Protein 4KPP (pdb70)

B-factor: mean 35.99, std 13.43, range [9.54, 99.51]

Solvent-accessible surface area: 32651 Å² total; per-residue (Å²): 165,67,102,164,36,40,59,39,34,131,56,31,23,48,75,0,73,50,14,28,92,11,62,35,81,91,53,105,61,94,24,101,45,40,11,108,41,0,7,65,0,3,35,2,0,1,34,0,1,12,40,0,2,46,0,1,29,90,27,10,64,168,36,35,14,53,2,49,21,3,28,32,17,0,54,0,0,24,20,0,0,8,26,2,0,125,47,3,17,57,96,15,57,90,35,21,42,6,0,0,1,0,2,0,0,0,0,2,13,1,0,0,46,0,1,1,70,0,0,64,42,0,19,87,45,79,92,53,68,98,2,127,13,60,104,44,2,38,7,18,4,41,4,0,47,65,0,0,83,53,0,47,53,2,30,155,87,23,56,2,19,40,131,2,0,108,31,0,44,44,22,11,54,90,1,32,159,3,20,78,53,32,110,90,86,100,40,142,48,39,34,4,7,26,52,4,36,63,46,88,79,43,65,27,40,85,33,0,28,84,16,49,125,64,0,20,110,0,4,130,86,0,11,102,16,9,1,42,1,12,2,72,33,4,123,146,48,89,65,74,41,33,72,0,2,3,24,78,0,0,92,24,1,2,38,2,12,24,93,36,6,27,113,63,0,163,71,151,19,15,39,45,2,0,27,31,0,0,2,1,0,0,0,0,1,0,38,0,2,0,30,0,1,72,35,11,18,104,17,34,94,52,156,68,38,0,60,11,59,78,64,3,14,19,1,4,39,2,0,0,0,0,0,12,8,0,2,0,0,0,2,58,20,17,2,37,144,152,32,0,21,26,1,71,97,26,5,38,50,14,60,123,125,114,21,73,122,28,21,114,96,7,5,43,66,2,51,118,75,0,96,85,45,24,55,78,66,166,66,48,50,69,59,3,111,127,10,10,128,143,30,122,87,72,149,114,77,96,62,42,80,148,92,16,110,45,35,30,54,69,0,79,52,18,23,94,11,70,83,167,127,147,154,29,91,17,104,46,38,10,110,38,0,10,63,0,2,19,2,0,3,36,0,15,21,43,0,17,28,7,64,93,92,33,61,2,58,47,1,29,25,18,8,36,3,0,25,18,1,0,6,19,1,0,25,31,3,13,36,92,18,54,88,38,18,38,11,0,1,1,0,5,0,0,2,0,3,23,14,0,0,37,3,2,2,79,0,0,80,27,0,14,85,52,90,97,36,127,48,5,91,14,62,103,40,3,35,5,17,1,36,4,2,24,68,0,0,99,52,0,40,51,1,25,142,88,27,59,3,17,45,128,0,0,108,32,0,41,44,22,11,57,85,1,38,124,2,22,89,74,37,103,102,150,135,84,51,25,1,1,28,33,3,66,66,48,78,90,117,61,73,12,82,23,14,42,75,19,77,121,59,0,26,111,0,11,114,82,0,14,99,12,11,2,42,3,14,3,67,28,3,114,124,68,69,69,75,47,28,88,0,0,8,30,55,2,2,91,48,6,27,31,40,38,33,112,71,16,34,168,32,0,165,71,76,39,26,38,50,8,1,23,24,15,0,0,5,2,0,0,0,1,0,37,0,3,0,29,0,1,70,36,22,7,64,1,17,17,119,144,45,39,0,60,11,59,76,81,3,14,20,2,5,39,1,0,0,0,0,0,14,8,1,1,2,0,0,0,61,18,85,1,31,108,128,37,0,26,28,1,78,97,25,3,39,53,15,55,120,116,114,26,70,118,26,19,115,102,9,4,44,64,3,52,113,73,0,101,82,48,24,145,71,37,127,157,49,48,69,49,1,114,125,16,10,42,143,26,107,96,103

Radius of gyration: 29.3 Å; Cα contacts (8 Å, |Δi|>4): 1146; chains: 2; bounding box: 75×51×76 Å

Organism: Archaeoglobus fulgidus (strain ATCC 49558 / DSM 4304 / JCM 9628 / NBRC 100126 / VC-16) (NCBI:txid224325)

InterPro domains:
  IPR004837 Sodium/calcium exchanger membrane region [PF01699] (41-181)
  IPR004837 Sodium/calcium exchanger membrane region [PF01699] (209-354)
  IPR044880 NCX, central ion-binding domain superfamily [G3DSA:1.20.1420.30] (62-354)

Foldseek 3Di:
DLPVLVVVLVVLCCLLVVQVVCVVVVPDDALQVLQVSLLSLLLSLLLLQLLLLLLVCLVPVLVRFLLNSLQSNQVLLLLLLLVLLLCCQQPNDPSLLLSLLLLLLLLLCLQQPQVLVLQVLLCVLVVHFKDFADPLVLLLLLLLVVLLVLLLVCLVVQWQFLVNLVVLVVSVVLSVVLSSLDDDDNRDDDRSSVVLNVDDDVSSNVVSVCSNVSSVVSSNVRSVSNLVSQQNVCVVPVHDSSCCSRHVSSCSSCVSLSVVLNVCSNVVNNHSSVVSSSSSSSCSSGNSSSSSQVSSCVSNVHRDISGHDPVSSLSSLLSSLLSLLVSLCCLVSMHGNVSSVCSNCLSVVCVVDDDPVSSVVSSVVSNVVNVVSCVVSVVSNVVSVVSSVCSVVVD/DCPVLVCLLVVLVCLLVVQVVCLVVVPDDALVVLQVSLLSLLQSLLVLLLLLAQLVPAFLLRVLVSLQVLLLLQLLVLLLVCLAPNDCSLVLNLLLLLLLLLCLQQPLVLVLQVLLCVLVVHQKDFEDPLVLLLLLLLVVLLVLLLVDLVVQWQFLVNLVVLVVSVVLSVVLSVLDDDDDDDDNSVVLNPDDPVSSVVSSVCSNVVSVVSNNSRNVSNNVSQQVVCVVVVHDSSCSSSHVSSCSNNVVSSVVLSVCSSVVNSNSSNSSSSSSSSCSSRVSSSSSQVSSCVSNVHRDISGHPNVSSLSSLLSSLLSLLVSLCCLVRMHGSVSSVCSNVLSVCPVPDDDSVSSVVSSVVSNVNNVVSCVVSVVSNVVSVVSSVVSVVD

Secondary structure (DSSP, 8-state):
--HHHHHHHHHHHGGGHHHHHHHHTTPPPPHHHHHHHHHHHHHHHHHHHHHHHHHHHHH-TTTS-HHHHHHHTTHHHHHHHHHHHHHHHHT-TTHHHHHHHHHHHHHHHIIIIIIHHHHHHHHHHHTSSEEE--TTHHHHHHHHHHHHHHHTTHHHHTEE-HHHHHHHHHHHHHHHHHHHHS-PPPPP--SHHHHHHHS-HHHHHHHHHHHHHHHHHHHHTTHHHHHHHHHHHHHHSS--HHHIIIIIHHHHHHHHHHHHHHHHHHTT-HHHHHHHHHHHHHHHTTHHHHHHHHHHHHTTTS---EE--HHHHHHHHHHHHHHHHHHHHHTTTEEEHHHHHHHHHHHHHHHHS-SHHHHHHHHHHHHHHHHHHHHHTHHHHHHHHHHHHHHHT--/--HHHHHHHHHHHHTTHHHHHHHHTT----HHHHHHHHHHHHHHHHHHHHHHHHH----HHHHHHHTTHHHHHHHHHHHHHHHHH-TTHHHHHHHHHHHHHHHIIIIIIHHHHHHHHHHHTSSEEE--TTHHHHHHHHHHHHHHHTTHHHHTEE-HHHHHHHHHHHHHHHHHHHHSPP----SHHHHHHHS-HHHHHHHHHHHHHHHHHHHHHHHHHHHHHHHHHHHHHT--HHHIIIIIHHHHHHHHHHHHHHHHHHTT-HHHHHHHHHHHHHHHTTHHHHHHHHHHHHTTTS---EE--HHHHHHHHHHHHHHHHHHHHHTTSEEEHHHHHHHHHHHHHHHHS-SHHHHHHHHHHHHHHHHHHHHHTHHHHHHHHHHHHHHHT-

Structure (mmCIF, N/CA/C/O backbone):
data_4KPP
#
_entry.id   4KPP
#
_cell.length_a   63.954
_cell.length_b   97.386
_cell.length_c   71.233
_cell.angle_alpha   90.000
_cell.angle_beta   99.370
_cell.angle_gamma   90.000
#
_symmetry.space_group_name_H-M   'P 1 21 1'
#
loop_
_entity.id
_entity.type
_entity.pdbx_description
1 polymer 'Putative uncharacterized protein'
2 branched alpha-D-glucopyranose-(1-4)-alpha-D-glucopyranose
3 non-polymer 'CALCIUM ION'
4 non-polymer '(2S)-2,3-dihydroxypropyl (9Z)-octadec-9-enoate'
5 non-polymer 'OLEIC ACID'
6 water water
#
loop_
_atom_site.group_PDB
_atom_site.id
_atom_site.type_symbol
_atom_site.label_atom_id
_atom_site.label_alt_id
_atom_site.label_comp_id
_atom_site.label_asym_id
_atom_site.label_entity_id
_atom_site.label_seq_id
_atom_site.pdbx_PDB_ins_code
_atom_site.Cartn_x
_atom_site.Cartn_y
_atom_site.Cartn_z
_atom_site.occupancy
_atom_site.B_iso_or_equiv
_atom_site.auth_seq_id
_atom_site.auth_comp_id
_atom_site.auth_asym_id
_atom_site.auth_atom_id
_atom_site.pdbx_PDB_model_num
ATOM 1 N N . ASP A 1 2 ? 28.525 -6.117 176.176 1.00 68.57 2 ASP A N 1
ATOM 2 C CA . ASP A 1 2 ? 27.863 -5.126 177.019 1.00 69.92 2 ASP A CA 1
ATOM 3 C C . ASP A 1 2 ? 28.545 -3.760 176.949 1.00 65.52 2 ASP A C 1
ATOM 4 O O . ASP A 1 2 ? 28.065 -2.850 176.270 1.00 60.29 2 ASP A O 1
ATOM 9 N N . PHE A 1 3 ? 29.660 -3.630 177.664 1.00 66.16 3 PHE A N 1
ATOM 10 C CA . PHE A 1 3 ? 30.450 -2.399 177.697 1.00 63.88 3 PHE A CA 1
ATOM 11 C C . PHE A 1 3 ? 29.654 -1.169 178.131 1.00 64.00 3 PHE A C 1
ATOM 12 O O . PHE A 1 3 ? 29.885 -0.072 177.628 1.00 65.04 3 PHE A O 1
ATOM 20 N N . THR A 1 4 ? 28.729 -1.345 179.069 1.00 63.43 4 THR A N 1
ATOM 21 C CA . THR A 1 4 ? 27.902 -0.226 179.520 1.00 62.27 4 THR A CA 1
ATOM 22 C C . THR A 1 4 ? 28.684 0.697 180.456 1.00 57.59 4 THR A C 1
ATOM 23 O O . THR A 1 4 ? 28.496 1.918 180.451 1.00 56.63 4 THR A O 1
ATOM 27 N N . LYS A 1 5 ? 29.563 0.093 181.252 1.00 56.46 5 LYS A N 1
ATOM 28 C CA . LYS A 1 5 ? 30.373 0.805 182.239 1.00 58.31 5 LYS A CA 1
ATOM 29 C C . LYS A 1 5 ? 31.383 1.725 181.557 1.00 58.07 5 LYS A C 1
ATOM 30 O O . LYS A 1 5 ? 31.547 2.886 181.938 1.00 56.32 5 LYS A O 1
ATOM 36 N N . GLU A 1 6 ? 32.062 1.190 180.549 1.00 54.52 6 GLU A N 1
ATOM 37 C CA . GLU A 1 6 ? 33.055 1.947 179.796 1.00 48.02 6 GLU A CA 1
ATOM 38 C C . GLU A 1 6 ? 32.407 2.933 178.819 1.00 42.06 6 GLU A C 1
ATOM 39 O O . GLU A 1 6 ? 33.019 3.931 178.434 1.00 37.01 6 GLU A O 1
ATOM 45 N N . LYS A 1 7 ? 31.163 2.663 178.434 1.00 40.20 7 LYS A N 1
ATOM 46 C CA . LYS A 1 7 ? 30.407 3.598 177.605 1.00 38.76 7 LYS A CA 1
ATOM 47 C C . LYS A 1 7 ? 29.993 4.802 178.439 1.00 43.37 7 LYS A C 1
ATOM 48 O O . LYS A 1 7 ? 29.871 5.916 177.924 1.00 45.02 7 LYS A O 1
ATOM 50 N N . PHE A 1 8 ? 29.778 4.570 179.731 1.00 45.81 8 PHE A N 1
ATOM 51 C CA . PHE A 1 8 ? 29.449 5.649 180.657 1.00 46.89 8 PHE A CA 1
ATOM 52 C C . PHE A 1 8 ? 30.705 6.430 181.033 1.00 43.10 8 PHE A C 1
ATOM 53 O O . PHE A 1 8 ? 30.646 7.629 181.308 1.00 42.42 8 PHE A O 1
ATOM 55 N N . GLN A 1 9 ? 31.842 5.742 181.038 1.00 39.05 9 GLN A N 1
ATOM 56 C CA . GLN A 1 9 ? 33.118 6.391 181.303 1.00 39.64 9 GLN A CA 1
ATOM 57 C C . GLN A 1 9 ? 33.497 7.319 180.151 1.00 36.88 9 GLN A C 1
ATOM 58 O O . GLN A 1 9 ? 34.156 8.337 180.356 1.00 35.61 9 GLN A O 1
ATOM 60 N N . LEU A 1 10 ? 33.072 6.964 178.942 1.00 34.12 10 LEU A N 1
ATOM 61 C CA . LEU A 1 10 ? 33.325 7.784 177.765 1.00 34.08 10 LEU A CA 1
ATOM 62 C C . LEU A 1 10 ? 32.482 9.052 177.837 1.00 35.22 10 LEU A C 1
ATOM 63 O O . LEU A 1 10 ? 32.993 10.159 177.671 1.00 33.68 10 LEU A O 1
ATOM 68 N N . LEU A 1 11 ? 31.187 8.879 178.086 1.00 39.33 11 LEU A N 1
ATOM 69 C CA . LEU A 1 11 ? 30.258 10.003 178.155 1.00 42.55 11 LEU A CA 1
ATOM 70 C C . LEU A 1 11 ? 30.582 10.963 179.297 1.00 43.34 11 LEU A C 1
ATOM 71 O O . LEU A 1 11 ? 30.487 12.181 179.139 1.00 46.24 11 LEU A O 1
ATOM 76 N N . ALA A 1 12 ? 30.961 10.408 180.445 1.00 40.45 12 ALA A N 1
ATOM 77 C CA . ALA A 1 12 ? 31.207 11.207 181.642 1.00 40.07 12 ALA A CA 1
ATOM 78 C C . ALA A 1 12 ? 32.336 12.212 181.445 1.00 39.99 12 ALA A C 1
ATOM 79 O O . ALA A 1 12 ? 32.163 13.404 181.690 1.00 40.87 12 ALA A O 1
ATOM 81 N N . ILE A 1 13 ? 33.488 11.733 180.990 1.00 38.80 13 ILE A N 1
ATOM 82 C CA . ILE A 1 13 ? 34.637 12.614 180.832 1.00 40.81 13 ILE A CA 1
ATOM 83 C C . ILE A 1 13 ? 34.529 13.499 179.590 1.00 37.08 13 ILE A C 1
ATOM 84 O O . ILE A 1 13 ? 35.125 14.575 179.541 1.00 37.97 13 ILE A O 1
ATOM 89 N N . SER A 1 14 ? 33.766 13.052 178.597 1.00 34.74 14 SER A N 1
ATOM 90 C CA . SER A 1 14 ? 33.490 13.877 177.427 1.00 32.13 14 SER A CA 1
ATOM 91 C C . SER A 1 14 ? 32.648 15.066 177.868 1.00 31.97 14 SER A C 1
ATOM 92 O O . SER A 1 14 ? 32.827 16.187 177.388 1.00 28.58 14 SER A O 1
ATOM 95 N N . SER A 1 15 ? 31.741 14.811 178.807 1.00 33.12 15 SER A N 1
ATOM 96 C CA . SER A 1 15 ? 30.842 15.840 179.315 1.00 35.53 15 SER A CA 1
ATOM 97 C C . SER A 1 15 ? 31.594 16.908 180.110 1.00 28.96 15 SER A C 1
ATOM 98 O O . SER A 1 15 ? 31.090 18.009 180.307 1.00 29.17 15 SER A O 1
ATOM 101 N N . LEU A 1 16 ? 32.803 16.579 180.555 1.00 28.74 16 LEU A N 1
ATOM 102 C CA . LEU A 1 16 ? 33.627 17.516 181.315 1.00 29.97 16 LEU A CA 1
ATOM 103 C C . LEU A 1 16 ? 34.149 18.681 180.465 1.00 27.44 16 LEU A C 1
ATOM 104 O O . LEU A 1 16 ? 34.581 19.702 181.003 1.00 23.83 16 LEU A O 1
ATOM 109 N N . THR A 1 17 ? 34.113 18.523 179.144 1.00 25.56 17 THR A N 1
ATOM 110 C CA . THR A 1 17 ? 34.502 19.598 178.232 1.00 26.96 17 THR A CA 1
ATOM 111 C C . THR A 1 17 ? 33.369 20.601 178.086 1.00 29.62 17 THR A C 1
ATOM 112 O O . THR A 1 17 ? 33.593 21.759 177.739 1.00 32.03 17 THR A O 1
ATOM 116 N N . LEU A 1 18 ? 32.149 20.139 178.345 1.00 32.80 18 LEU A N 1
ATOM 117 C CA . LEU A 1 18 ? 30.942 20.943 178.151 1.00 32.35 18 LEU A CA 1
ATOM 118 C C . LEU A 1 18 ? 30.880 22.283 178.906 1.00 31.02 18 LEU A C 1
ATOM 119 O O . LEU A 1 18 ? 30.467 23.283 178.321 1.00 29.94 18 LEU A O 1
ATOM 124 N N . PRO A 1 19 ? 31.273 22.312 180.197 1.00 26.90 19 PRO A N 1
ATOM 125 C CA . PRO A 1 19 ? 31.180 23.603 180.893 1.00 31.35 19 PRO A CA 1
ATOM 126 C C . PRO A 1 19 ? 31.945 24.714 180.178 1.00 31.92 19 PRO A C 1
ATOM 127 O O . PRO A 1 19 ? 31.454 25.842 180.096 1.00 25.86 19 PRO A O 1
ATOM 131 N N . TRP A 1 20 ? 33.115 24.388 179.637 1.00 31.67 20 TRP A N 1
ATOM 132 C CA . TRP A 1 20 ? 33.871 25.364 178.866 1.00 29.21 20 TRP A CA 1
ATOM 133 C C . TRP A 1 20 ? 33.325 25.556 177.450 1.00 30.19 20 TRP A C 1
ATOM 134 O O . TRP A 1 20 ? 33.221 26.685 176.973 1.00 31.07 20 TRP A O 1
ATOM 145 N N . LEU A 1 21 ? 32.979 24.458 176.782 1.00 31.96 21 LEU A N 1
ATOM 146 C CA . LEU A 1 21 ? 32.469 24.529 175.412 1.00 31.04 21 LEU A CA 1
ATOM 147 C C . LEU A 1 21 ? 31.142 25.281 175.322 1.00 33.06 21 LEU A C 1
ATOM 148 O O . LEU A 1 21 ? 30.925 26.067 174.398 1.00 36.24 21 LEU A O 1
ATOM 153 N N . ILE A 1 22 ? 30.257 25.033 176.282 1.00 29.81 22 ILE A N 1
ATOM 154 C CA . ILE A 1 22 ? 28.991 25.749 176.357 1.00 32.93 22 ILE A CA 1
ATOM 155 C C . ILE A 1 22 ? 29.241 27.236 176.595 1.00 37.46 22 ILE A C 1
ATOM 156 O O . ILE A 1 22 ? 28.595 28.090 175.985 1.00 42.12 22 ILE A O 1
ATOM 161 N N . SER A 1 23 ? 30.199 27.535 177.470 1.00 34.68 23 SER A N 1
ATOM 162 C CA . SER A 1 23 ? 30.576 28.914 177.764 1.00 34.69 23 SER A CA 1
ATOM 163 C C . SER A 1 23 ? 31.106 29.622 176.520 1.00 37.91 23 SER A C 1
ATOM 164 O O . SER A 1 23 ? 30.846 30.807 176.316 1.00 37.39 23 SER A O 1
ATOM 167 N N . LEU A 1 24 ? 31.851 28.893 175.695 1.00 38.86 24 LEU A N 1
ATOM 168 C CA . LEU A 1 24 ? 32.340 29.437 174.433 1.00 39.44 24 LEU A CA 1
ATOM 169 C C . LEU A 1 24 ? 31.186 29.683 173.467 1.00 40.80 24 LEU A C 1
ATOM 170 O O . LEU A 1 24 ? 31.129 30.720 172.804 1.00 43.71 24 LEU A O 1
ATOM 175 N N . ALA A 1 25 ? 30.272 28.720 173.390 1.00 39.30 25 ALA A N 1
ATOM 176 C CA . ALA A 1 25 ? 29.146 28.799 172.465 1.00 43.22 25 ALA A CA 1
ATOM 177 C C . ALA A 1 25 ? 28.290 30.036 172.717 1.00 46.89 25 ALA A C 1
ATOM 178 O O . ALA A 1 25 ? 27.844 30.695 171.777 1.00 49.68 25 ALA A O 1
ATOM 180 N N . PHE A 1 26 ? 28.076 30.352 173.990 1.00 44.27 26 PHE A N 1
ATOM 181 C CA . PHE A 1 26 ? 27.238 31.486 174.362 1.00 48.09 26 PHE A CA 1
ATOM 182 C C . PHE A 1 26 ? 28.037 32.756 174.617 1.00 48.21 26 PHE A C 1
ATOM 183 O O . PHE A 1 26 ? 27.482 33.765 175.053 1.00 49.70 26 PHE A O 1
ATOM 191 N N . ASN A 1 27 ? 29.336 32.698 174.337 1.00 48.48 27 ASN A N 1
ATOM 192 C CA . ASN A 1 27 ? 30.228 33.837 174.529 1.00 51.43 27 ASN A CA 1
ATOM 193 C C . ASN A 1 27 ? 30.131 34.435 175.932 1.00 52.41 27 ASN A C 1
ATOM 194 O O . ASN A 1 27 ? 30.177 35.655 176.100 1.00 48.66 27 ASN A O 1
ATOM 196 N N . TYR A 1 28 ? 29.986 33.566 176.930 1.00 53.68 28 TYR A N 1
ATOM 197 C CA . TYR A 1 28 ? 29.909 33.994 178.321 1.00 53.25 28 TYR A CA 1
ATOM 198 C C . TYR A 1 28 ? 31.303 34.232 178.886 1.00 51.36 28 TYR A C 1
ATOM 199 O O . TYR A 1 28 ? 32.191 33.392 178.746 1.00 51.60 28 TYR A O 1
ATOM 201 N N . HIS A 1 29 ? 31.489 35.380 179.527 1.00 49.62 29 HIS A N 1
ATOM 202 C CA . HIS A 1 29 ? 32.782 35.736 180.098 1.00 47.80 29 HIS A CA 1
ATOM 203 C C . HIS A 1 29 ? 32.849 35.415 181.587 1.00 44.25 29 HIS A C 1
ATOM 204 O O . HIS A 1 29 ? 32.076 35.951 182.381 1.00 47.14 29 HIS A O 1
ATOM 206 N N . HIS A 1 30 ? 33.778 34.540 181.958 1.00 36.54 30 HIS A N 1
ATOM 207 C CA . HIS A 1 30 ? 33.993 34.188 183.358 1.00 37.93 30 HIS A CA 1
ATOM 208 C C . HIS A 1 30 ? 35.166 34.981 183.945 1.00 39.26 30 HIS A C 1
ATOM 209 O O . HIS A 1 30 ? 36.031 35.449 183.209 1.00 37.34 30 HIS A O 1
ATOM 216 N N . PRO A 1 31 ? 35.199 35.134 18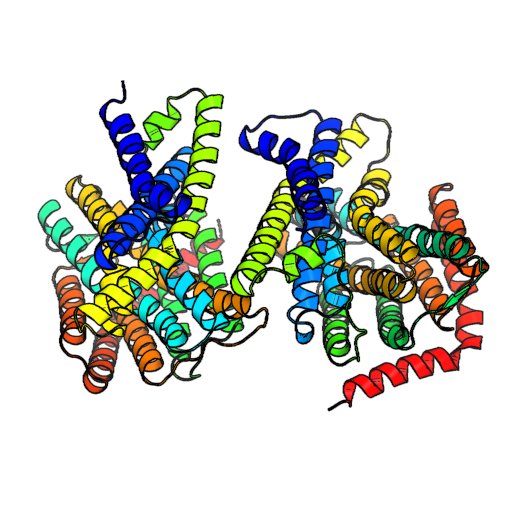5.280 1.00 38.81 31 PRO A N 1
ATOM 217 C CA . PRO A 1 31 ? 36.371 35.728 185.936 1.00 34.47 31 PRO A CA 1
ATOM 218 C C . PRO A 1 31 ? 37.617 34.862 185.741 1.00 33.71 31 PRO A C 1
ATOM 219 O O . PRO A 1 31 ? 37.502 33.717 185.301 1.00 34.41 31 PRO A O 1
ATOM 223 N N . ALA A 1 32 ? 38.782 35.400 186.087 1.00 31.49 32 ALA A N 1
ATOM 224 C CA . ALA A 1 32 ? 40.066 34.745 185.825 1.00 28.75 32 ALA A CA 1
ATOM 225 C C . ALA A 1 32 ? 40.175 33.296 186.314 1.00 29.58 32 ALA A C 1
ATOM 226 O O . ALA A 1 32 ? 40.450 32.392 185.525 1.00 30.69 32 ALA A O 1
ATOM 228 N N . LEU A 1 33 ? 39.963 33.080 187.609 1.00 26.56 33 LEU A N 1
ATOM 229 C CA . LEU A 1 33 ? 40.123 31.752 188.191 1.00 24.99 33 LEU A CA 1
ATOM 230 C C . LEU A 1 33 ? 39.160 30.726 187.594 1.00 29.09 33 LEU A C 1
ATOM 231 O O . LEU A 1 33 ? 39.565 29.620 187.236 1.00 30.61 33 LEU A O 1
ATOM 236 N N . THR A 1 34 ? 37.888 31.091 187.486 1.00 30.44 34 THR A N 1
ATOM 237 C CA . THR A 1 34 ? 36.890 30.159 186.971 1.00 30.44 34 THR A CA 1
ATOM 238 C C . THR A 1 34 ? 37.108 29.848 185.487 1.00 27.45 34 THR A C 1
ATOM 239 O O . THR A 1 34 ? 36.864 28.725 185.042 1.00 26.25 34 THR A O 1
ATOM 243 N N . GLN A 1 35 ? 37.591 30.832 184.733 1.00 25.65 35 GLN A N 1
ATOM 244 C CA . GLN A 1 35 ? 37.977 30.594 183.345 1.00 22.82 35 GLN A CA 1
ATOM 245 C C . GLN A 1 35 ? 39.086 29.550 183.271 1.00 21.08 35 GLN A C 1
ATOM 246 O O . GLN A 1 35 ? 39.079 28.690 182.394 1.00 23.71 35 GLN A O 1
ATOM 252 N N . THR A 1 36 ? 40.028 29.631 184.205 1.00 21.00 36 THR A N 1
ATOM 253 C CA . THR A 1 36 ? 41.151 28.701 184.265 1.00 25.17 36 THR A CA 1
ATOM 254 C C . THR A 1 36 ? 40.680 27.290 184.590 1.00 27.66 36 THR A C 1
ATOM 255 O O . THR A 1 36 ? 41.092 26.323 183.949 1.00 27.14 36 THR A O 1
ATOM 259 N N . LEU A 1 37 ? 39.818 27.185 185.596 1.00 27.44 37 LEU A N 1
ATOM 260 C CA . LEU A 1 37 ? 39.282 25.899 186.023 1.00 29.38 37 LEU A CA 1
ATOM 261 C C . LEU A 1 37 ? 38.503 25.200 184.907 1.00 26.09 37 LEU A C 1
ATOM 262 O O . LEU A 1 37 ? 38.745 24.031 184.614 1.00 27.49 37 LEU A O 1
ATOM 267 N N . LEU A 1 38 ? 37.577 25.924 184.286 1.00 24.15 38 LEU A N 1
ATOM 268 C CA . LEU A 1 38 ? 36.730 25.355 183.242 1.00 26.41 38 LEU A CA 1
ATOM 269 C C . LEU A 1 38 ? 37.507 24.983 181.979 1.00 26.59 38 LEU A C 1
ATOM 270 O O . LEU A 1 38 ? 37.353 23.880 181.453 1.00 29.80 38 LEU A O 1
ATOM 275 N N . SER A 1 39 ? 38.342 25.898 181.499 1.00 25.43 39 SER A N 1
ATOM 276 C CA . SER A 1 39 ? 39.144 25.644 180.306 1.00 26.84 39 SER A CA 1
ATOM 277 C C . SER A 1 39 ? 40.178 24.564 180.589 1.00 22.54 39 SER A C 1
ATOM 278 O O . SER A 1 39 ? 40.481 23.739 179.722 1.00 18.30 39 SER A O 1
ATOM 281 N N . GLY A 1 40 ? 40.708 24.575 181.809 1.00 22.59 40 GLY A N 1
ATOM 282 C CA . GLY A 1 40 ? 41.623 23.545 182.265 1.00 23.53 40 GLY A CA 1
ATOM 283 C C . GLY A 1 40 ? 40.937 22.197 182.405 1.00 27.13 40 GLY A C 1
ATOM 284 O O . GLY A 1 40 ? 41.530 21.156 182.111 1.00 32.23 40 GLY A O 1
ATOM 285 N N . LEU A 1 41 ? 39.688 22.211 182.859 1.00 22.32 41 LEU A N 1
ATOM 286 C CA . LEU A 1 41 ? 38.911 20.982 182.955 1.00 25.14 41 LEU A CA 1
ATOM 287 C C . LEU A 1 41 ? 38.728 20.369 181.567 1.00 21.44 41 LEU A C 1
ATOM 288 O O . LEU A 1 41 ? 38.870 19.159 181.389 1.00 20.41 41 LEU A O 1
ATOM 293 N N . ALA A 1 42 ? 38.433 21.217 180.586 1.00 22.71 42 ALA A N 1
ATOM 294 C CA . ALA A 1 42 ? 38.271 20.771 179.205 1.00 23.78 42 ALA A CA 1
ATOM 295 C C . ALA A 1 42 ? 39.563 20.204 178.613 1.00 21.94 42 ALA A C 1
ATOM 296 O O . ALA A 1 42 ? 39.529 19.202 177.900 1.00 20.53 42 ALA A O 1
ATOM 298 N N . VAL A 1 43 ? 40.697 20.839 178.906 1.00 23.69 43 VAL A N 1
ATOM 299 C CA . VAL A 1 43 ? 41.980 20.381 178.368 1.00 25.87 43 VAL A CA 1
ATOM 300 C C . VAL A 1 43 ? 42.335 18.995 178.889 1.00 21.31 43 VAL A C 1
ATOM 301 O O . VAL A 1 43 ? 42.641 18.088 178.115 1.00 22.58 43 VAL A O 1
ATOM 305 N N . VAL A 1 44 ? 42.291 18.843 180.206 1.00 20.77 44 VAL A N 1
ATOM 306 C CA . VAL A 1 44 ? 42.585 17.569 180.850 1.00 23.96 44 VAL A CA 1
ATOM 307 C C . VAL A 1 44 ? 41.659 16.461 180.337 1.00 26.06 44 VAL A C 1
ATOM 308 O O . VAL A 1 44 ? 42.107 15.353 180.045 1.00 26.07 44 VAL A O 1
ATOM 312 N N . SER A 1 45 ? 40.373 16.779 180.215 1.00 29.78 45 SER A N 1
ATOM 313 C CA . SER A 1 45 ? 39.376 15.826 179.727 1.00 29.81 45 SER A CA 1
ATOM 314 C C . SER A 1 45 ? 39.677 15.376 178.302 1.00 27.91 45 SER A C 1
ATOM 315 O O . SER A 1 45 ? 39.704 14.179 178.009 1.00 27.20 45 SER A O 1
ATOM 318 N N . ALA A 1 46 ? 39.909 16.345 177.424 1.00 24.78 46 ALA 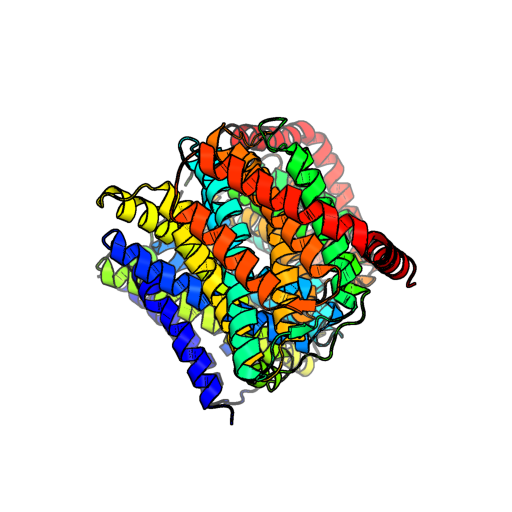A N 1
ATOM 319 C CA . ALA A 1 46 ? 40.237 16.058 176.034 1.00 26.71 46 ALA A CA 1
ATOM 320 C C . ALA A 1 46 ? 41.511 15.222 175.923 1.00 28.02 46 ALA A C 1
ATOM 321 O O . ALA A 1 46 ? 41.687 14.473 174.965 1.00 30.09 46 ALA A O 1
ATOM 323 N N . SER A 1 47 ? 42.391 15.349 176.912 1.00 27.20 47 SER A N 1
ATOM 324 C CA . SER A 1 47 ? 43.637 14.591 176.925 1.00 29.01 47 SER A CA 1
ATOM 325 C C . SER A 1 47 ? 43.413 13.090 177.120 1.00 28.07 47 SER A C 1
ATOM 326 O O . SER A 1 47 ? 44.084 12.275 176.486 1.00 26.00 47 SER A O 1
ATOM 329 N N . PHE A 1 48 ? 42.481 12.725 177.999 1.00 26.95 48 PHE A N 1
ATOM 330 C CA . PHE A 1 48 ? 42.150 11.316 178.205 1.00 26.59 48 PHE A CA 1
ATOM 331 C C . PHE A 1 48 ? 41.486 10.739 176.959 1.00 24.60 48 PHE A C 1
ATOM 332 O O . PHE A 1 48 ? 41.724 9.586 176.594 1.00 24.48 48 PHE A O 1
ATOM 340 N N . LEU A 1 49 ? 40.646 11.548 176.319 1.00 20.80 49 LEU A N 1
ATOM 341 C CA . LEU A 1 49 ? 39.975 11.145 175.088 1.00 25.02 49 LEU A CA 1
ATOM 342 C C . LEU A 1 49 ? 41.005 10.823 174.016 1.00 27.57 49 LEU A C 1
ATOM 343 O O . LEU A 1 49 ? 40.915 9.792 173.346 1.00 22.86 49 LEU A O 1
ATOM 348 N N . ILE A 1 50 ? 41.987 11.711 173.872 1.00 28.98 50 ILE A N 1
ATOM 349 C CA . ILE A 1 50 ? 43.069 11.524 172.914 1.00 31.26 50 ILE A CA 1
ATOM 350 C C . ILE A 1 50 ? 43.848 10.245 173.206 1.00 29.37 50 ILE A C 1
ATOM 351 O O . ILE A 1 50 ? 44.155 9.480 172.297 1.00 28.22 50 ILE A O 1
ATOM 356 N N . SER A 1 51 ? 44.140 10.002 174.479 1.00 33.01 51 SER A N 1
ATOM 357 C CA . SER A 1 51 ? 44.867 8.799 174.864 1.00 36.59 51 SER A CA 1
ATOM 358 C C . SER A 1 51 ? 44.054 7.542 174.571 1.00 32.91 51 SER A C 1
ATOM 359 O O . SER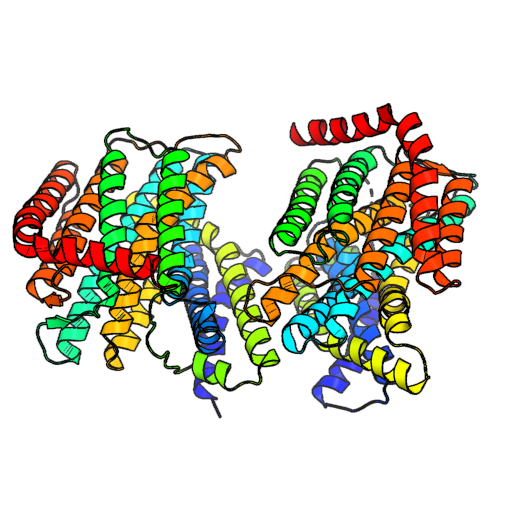 A 1 51 ? 44.592 6.554 174.072 1.00 29.91 51 SER A O 1
ATOM 362 N N . TRP A 1 52 ? 42.761 7.591 174.882 1.00 31.27 52 TRP A N 1
ATOM 363 C CA . TRP A 1 52 ? 41.846 6.499 174.565 1.00 29.45 52 TRP A CA 1
ATOM 364 C C . TRP A 1 52 ? 41.818 6.243 173.068 1.00 28.14 52 TRP A C 1
ATOM 365 O O . TRP A 1 52 ? 41.784 5.094 172.625 1.00 30.71 52 TRP A O 1
ATOM 376 N N . ALA A 1 53 ? 41.833 7.324 172.294 1.00 27.66 53 ALA A N 1
ATOM 377 C CA . ALA A 1 53 ? 41.825 7.238 170.838 1.00 29.97 53 ALA A CA 1
ATOM 378 C C . ALA A 1 53 ? 43.130 6.665 170.287 1.00 30.52 53 ALA A C 1
ATOM 379 O O . ALA A 1 53 ? 43.121 5.854 169.362 1.00 26.21 53 ALA A O 1
ATOM 381 N N . ALA A 1 54 ? 44.250 7.096 170.859 1.00 33.93 54 ALA A N 1
ATOM 382 C CA . ALA A 1 54 ? 45.569 6.660 170.409 1.00 31.84 54 ALA A CA 1
ATOM 383 C C . ALA A 1 54 ? 45.815 5.191 170.725 1.00 28.93 54 ALA A C 1
ATOM 384 O O . ALA A 1 54 ? 46.489 4.493 169.974 1.00 29.66 54 ALA A O 1
ATOM 386 N N . GLU A 1 55 ? 45.265 4.729 171.843 1.00 30.10 55 GLU A N 1
ATOM 387 C CA . GLU A 1 55 ? 45.453 3.351 172.283 1.00 33.42 55 GLU A CA 1
ATOM 388 C C . GLU A 1 55 ? 44.630 2.373 171.452 1.00 32.48 55 GLU A C 1
ATOM 389 O O . GLU A 1 55 ? 45.026 1.224 171.259 1.00 35.54 55 GLU A O 1
ATOM 395 N N . THR A 1 56 ? 43.484 2.836 170.967 1.00 32.28 56 THR A N 1
ATOM 396 C CA . THR A 1 56 ? 42.643 2.031 170.095 1.00 30.45 56 THR A CA 1
ATOM 397 C C . THR A 1 56 ? 43.302 1.896 168.729 1.00 35.25 56 THR A C 1
ATOM 398 O O . THR A 1 56 ? 43.354 0.806 168.154 1.00 37.74 56 THR A O 1
ATOM 402 N N . ALA A 1 57 ? 43.811 3.015 168.221 1.00 34.11 57 ALA A N 1
ATOM 403 C CA . ALA A 1 57 ? 44.516 3.039 166.945 1.00 31.57 57 ALA A CA 1
ATOM 404 C C . ALA A 1 57 ? 45.781 2.190 167.003 1.00 34.16 57 ALA A C 1
ATOM 405 O O . ALA A 1 57 ? 46.190 1.595 166.002 1.00 35.06 57 ALA A O 1
ATOM 407 N N . GLU A 1 58 ? 46.400 2.137 168.179 1.00 35.72 58 GLU A N 1
ATOM 408 C CA . GLU A 1 58 ? 47.620 1.358 168.366 1.00 38.65 58 GLU A CA 1
ATOM 409 C C . GLU A 1 58 ? 47.331 -0.141 168.335 1.00 36.38 58 GLU A C 1
ATOM 410 O O . GLU A 1 58 ? 48.109 -0.921 167.787 1.00 33.57 58 GLU A O 1
ATOM 416 N N . MET A 1 59 ? 46.209 -0.536 168.928 1.00 36.33 59 MET A N 1
ATOM 417 C CA . MET A 1 59 ? 45.789 -1.931 168.917 1.00 36.23 59 MET A CA 1
ATOM 418 C C . MET A 1 59 ? 45.329 -2.321 167.515 1.00 37.87 59 MET A C 1
ATOM 419 O O . MET A 1 59 ? 45.535 -3.450 167.067 1.00 35.71 59 MET A O 1
ATOM 424 N N . ASP A 1 60 ? 44.711 -1.363 166.831 1.00 40.86 60 ASP A N 1
ATOM 425 C CA . ASP A 1 60 ? 44.184 -1.560 165.486 1.00 39.54 60 ASP A CA 1
ATOM 426 C C . ASP A 1 60 ? 45.321 -1.744 164.482 1.00 41.88 60 ASP A C 1
ATOM 427 O O . ASP A 1 60 ? 45.473 -2.813 163.893 1.00 48.12 60 ASP A O 1
ATOM 432 N N . VAL A 1 61 ? 46.115 -0.694 164.288 1.00 39.91 61 VAL A N 1
ATOM 433 C CA . VAL A 1 61 ? 47.251 -0.738 163.370 1.00 39.59 61 VAL A CA 1
ATOM 434 C C . VAL A 1 61 ? 48.543 -0.380 164.108 1.00 38.93 61 VAL A C 1
ATOM 435 O O . VAL A 1 61 ? 48.926 0.788 164.174 1.00 43.65 61 VAL A O 1
ATOM 439 N N . PRO A 1 62 ? 49.208 -1.392 164.682 1.00 42.62 62 PRO A N 1
ATOM 440 C CA . PRO A 1 62 ? 50.423 -1.220 165.488 1.00 43.92 62 PRO A CA 1
ATOM 441 C C . PRO A 1 62 ? 51.583 -0.590 164.720 1.00 46.11 62 PRO A C 1
ATOM 442 O O . PRO A 1 62 ? 52.385 0.128 165.316 1.00 43.99 62 PRO A O 1
ATOM 446 N N . ARG A 1 63 ? 51.666 -0.857 163.419 1.00 50.67 63 ARG A N 1
ATOM 447 C CA . ARG A 1 63 ? 52.784 -0.392 162.599 1.00 53.09 63 ARG A CA 1
ATOM 448 C C . ARG A 1 63 ? 52.757 1.117 162.363 1.00 51.79 63 ARG A C 1
ATOM 449 O O . ARG A 1 63 ? 53.783 1.720 162.043 1.00 51.41 63 ARG A O 1
ATOM 457 N N . SER A 1 64 ? 51.582 1.720 162.513 1.00 48.30 64 SER A N 1
ATOM 458 C CA . SER A 1 64 ? 51.428 3.155 162.304 1.00 46.36 64 SER A CA 1
ATOM 459 C C . SER A 1 64 ? 51.570 3.932 163.606 1.00 47.15 64 SER A C 1
ATOM 460 O O . SER A 1 64 ? 51.908 5.115 163.598 1.00 49.14 64 SER A O 1
ATOM 463 N N . PHE A 1 65 ? 51.310 3.262 164.723 1.00 45.32 65 PHE A N 1
ATOM 464 C CA . PHE A 1 65 ? 51.316 3.919 166.024 1.00 40.35 65 PHE A CA 1
ATOM 465 C C . PHE A 1 65 ? 52.263 3.231 167.002 1.00 39.50 65 PHE A C 1
ATOM 466 O O . PHE A 1 65 ? 51.858 2.355 167.764 1.00 41.14 65 PHE A O 1
ATOM 474 N N . SER A 1 66 ? 53.528 3.634 166.970 1.00 37.74 66 SER A N 1
ATOM 475 C CA . SER A 1 66 ? 54.520 3.124 167.905 1.00 34.44 66 SER A CA 1
ATOM 476 C C . SER A 1 66 ? 54.227 3.638 169.307 1.00 34.69 66 SER A C 1
ATOM 477 O O . SER A 1 66 ? 53.481 4.600 169.484 1.00 31.01 66 SER A O 1
ATOM 480 N N . LEU A 1 67 ? 54.828 2.996 170.303 1.00 37.35 67 LEU A N 1
ATOM 481 C CA . LEU A 1 67 ? 54.650 3.397 171.692 1.00 38.31 67 LEU A CA 1
ATOM 482 C C . LEU A 1 67 ? 55.161 4.820 171.900 1.00 37.71 67 LEU A C 1
ATOM 483 O O . LEU A 1 67 ? 54.649 5.558 172.739 1.00 39.74 67 LEU A O 1
ATOM 488 N N . ALA A 1 68 ? 56.171 5.200 171.124 1.00 34.76 68 ALA A N 1
ATOM 489 C CA . ALA A 1 68 ? 56.732 6.541 171.202 1.00 29.81 68 ALA A CA 1
ATOM 490 C C . ALA A 1 68 ? 55.712 7.578 170.746 1.00 26.66 68 ALA A C 1
ATOM 491 O O . ALA A 1 68 ? 55.562 8.628 171.369 1.00 27.60 68 ALA A O 1
ATOM 493 N N . ILE A 1 69 ? 55.008 7.272 169.661 1.00 27.54 69 ILE A N 1
ATOM 494 C CA . ILE A 1 69 ? 53.997 8.176 169.121 1.00 26.20 69 ILE A CA 1
ATOM 495 C C . ILE A 1 69 ? 52.809 8.339 170.066 1.00 26.59 69 ILE A C 1
ATOM 496 O O . ILE A 1 69 ? 52.301 9.448 170.246 1.00 31.12 69 ILE A O 1
ATOM 501 N N . VAL A 1 70 ? 52.376 7.244 170.686 1.00 25.52 70 VAL A N 1
ATOM 502 C CA . VAL A 1 70 ? 51.273 7.327 171.637 1.00 27.63 70 VAL A CA 1
ATOM 503 C C . VAL A 1 70 ? 51.709 8.067 172.900 1.00 26.34 70 VAL A C 1
ATOM 504 O O . VAL A 1 70 ? 50.883 8.645 173.599 1.00 27.54 70 VAL A O 1
ATOM 508 N N . ALA A 1 71 ? 53.010 8.060 173.178 1.00 26.67 71 ALA A N 1
ATOM 509 C CA . ALA A 1 71 ? 53.552 8.792 174.316 1.00 24.54 71 ALA A CA 1
ATOM 510 C C . ALA A 1 71 ? 53.599 10.285 174.005 1.00 27.42 71 ALA A C 1
ATOM 511 O O . ALA A 1 71 ? 53.522 11.120 174.905 1.00 31.88 71 ALA A O 1
ATOM 513 N N . LEU A 1 72 ? 53.729 10.612 172.722 1.00 25.75 72 LEU A N 1
ATOM 514 C CA . LEU A 1 72 ? 53.683 11.999 172.274 1.00 25.60 72 LEU A CA 1
ATOM 515 C C . LEU A 1 72 ? 52.259 12.530 172.348 1.00 25.99 72 LEU A C 1
ATOM 516 O O . LEU A 1 72 ? 52.016 13.619 172.873 1.00 24.42 72 LEU A O 1
ATOM 521 N N . LEU A 1 73 ? 51.320 11.751 171.819 1.00 26.96 73 LEU A N 1
ATOM 522 C CA . LEU A 1 73 ? 49.914 12.139 171.812 1.00 29.84 73 LEU A CA 1
ATOM 523 C C . LEU A 1 73 ? 49.368 12.281 173.231 1.00 32.16 73 LEU A C 1
ATOM 524 O O . LEU A 1 73 ? 48.383 12.981 173.457 1.00 37.23 73 LEU A O 1
ATOM 529 N N . ALA A 1 74 ? 50.026 11.627 174.184 1.00 29.62 74 ALA A N 1
ATOM 530 C CA . ALA A 1 74 ? 49.622 11.686 175.588 1.00 26.77 74 ALA A CA 1
ATOM 531 C C . ALA A 1 74 ? 49.960 13.027 176.251 1.00 26.68 74 ALA A C 1
ATOM 532 O O . ALA A 1 74 ? 49.443 13.341 177.324 1.00 32.16 74 ALA A O 1
ATOM 534 N N . VAL A 1 75 ? 50.832 13.808 175.618 1.00 23.60 75 VAL A N 1
ATOM 535 C CA . VAL A 1 75 ? 51.251 15.094 176.175 1.00 23.15 75 VAL A CA 1
ATOM 536 C C . VAL A 1 75 ? 50.983 16.253 175.218 1.00 26.12 75 VAL A C 1
ATOM 537 O O . VAL A 1 75 ? 51.664 17.274 175.248 1.00 30.57 75 VAL A O 1
ATOM 541 N N . LEU A 1 76 ? 49.979 16.077 174.368 1.00 31.70 76 LEU A N 1
ATOM 542 C CA . LEU A 1 76 ? 49.534 17.129 173.459 1.00 33.29 76 LEU A CA 1
ATOM 543 C C . LEU A 1 76 ? 49.152 18.449 174.157 1.00 32.75 76 LEU A C 1
ATOM 544 O O . LEU A 1 76 ? 49.450 19.521 173.629 1.00 33.91 76 LEU A O 1
ATOM 549 N N . PRO A 1 77 ? 48.483 18.384 175.329 1.00 28.63 77 PRO A N 1
ATOM 550 C CA . PRO A 1 77 ? 48.205 19.650 176.018 1.00 28.81 77 PRO A CA 1
ATOM 551 C C . PRO A 1 77 ? 49.464 20.459 176.333 1.00 27.72 77 PRO A C 1
ATOM 552 O O . PRO A 1 77 ? 49.414 21.688 176.336 1.00 28.36 77 PRO A O 1
ATOM 556 N N . GLU A 1 78 ? 50.578 19.783 176.585 1.00 24.39 78 GLU A N 1
ATOM 557 C CA . GLU A 1 78 ? 51.818 20.494 176.861 1.00 24.82 78 GLU A CA 1
ATOM 558 C C . GLU A 1 78 ? 52.322 21.218 175.615 1.00 23.09 78 GLU A C 1
ATOM 559 O O . GLU A 1 78 ? 52.794 22.354 175.694 1.00 21.31 78 GLU A O 1
ATOM 565 N N . TYR A 1 79 ? 52.218 20.559 174.466 1.00 19.23 79 TYR A N 1
ATOM 566 C CA . TYR A 1 79 ? 52.627 21.175 173.211 1.00 24.04 79 TYR A CA 1
ATOM 567 C C . TYR A 1 79 ? 51.735 22.358 172.863 1.00 27.05 79 TYR A C 1
ATOM 568 O O . TYR A 1 79 ? 52.204 23.360 172.325 1.00 32.02 79 TYR A O 1
ATOM 577 N N . ALA A 1 80 ? 50.451 22.242 173.184 1.00 28.45 80 ALA A N 1
ATOM 578 C CA . ALA A 1 80 ? 49.491 23.289 172.856 1.00 28.55 80 ALA A CA 1
ATOM 579 C C . ALA A 1 80 ? 49.652 24.511 173.754 1.00 24.66 80 ALA A C 1
ATOM 580 O O . ALA A 1 80 ? 49.598 25.644 173.280 1.00 23.99 80 ALA A O 1
ATOM 582 N N . VAL A 1 81 ? 49.849 24.275 175.048 1.00 19.50 81 VAL A N 1
ATOM 583 C CA . VAL A 1 81 ? 50.062 25.362 176.000 1.00 20.75 81 VAL A CA 1
ATOM 584 C C . VAL A 1 81 ? 51.407 26.048 175.769 1.00 25.13 81 VAL A C 1
ATOM 585 O O . VAL A 1 81 ? 51.484 27.277 175.710 1.00 24.84 81 VAL A O 1
ATOM 589 N N . ASP A 1 82 ? 52.466 25.257 175.630 1.00 23.39 82 ASP A N 1
ATOM 590 C CA . ASP A 1 82 ? 53.787 25.821 175.385 1.00 20.79 82 ASP A CA 1
ATOM 591 C C . ASP A 1 82 ? 53.831 26.462 174.004 1.00 21.85 82 ASP A C 1
ATOM 592 O O . ASP A 1 82 ? 54.500 27.475 173.798 1.00 21.44 82 ASP A O 1
ATOM 597 N N . GLY A 1 83 ? 53.107 25.863 173.063 1.00 23.87 83 GLY A N 1
ATOM 598 C CA . GLY A 1 83 ? 52.990 26.405 171.724 1.00 21.53 83 GLY A CA 1
ATOM 599 C C . GLY A 1 83 ? 52.310 27.760 171.721 1.00 23.48 83 GLY A C 1
ATOM 600 O O . GLY A 1 83 ? 52.685 28.644 170.949 1.00 27.05 83 GLY A O 1
ATOM 601 N N . TYR A 1 84 ? 51.309 27.925 172.582 1.00 20.74 84 TYR A N 1
ATOM 602 C CA . TYR A 1 84 ? 50.620 29.205 172.700 1.00 23.87 84 TYR A CA 1
ATOM 603 C C . TYR A 1 84 ? 51.572 30.293 173.174 1.00 19.40 84 TYR A C 1
ATOM 604 O O . TYR A 1 84 ? 51.571 31.401 172.647 1.00 24.07 84 TYR A O 1
ATOM 613 N N . PHE A 1 85 ? 52.370 29.969 174.186 1.00 21.56 85 PHE A N 1
ATOM 614 C CA . PHE A 1 85 ? 53.374 30.889 174.712 1.00 24.27 85 PHE A CA 1
ATOM 615 C C . PHE A 1 85 ? 54.391 31.278 173.642 1.00 22.25 85 PHE A C 1
ATOM 616 O O . PHE A 1 85 ? 54.793 32.435 173.548 1.00 24.93 85 PHE A O 1
ATOM 624 N N . ALA A 1 86 ? 54.816 30.305 172.845 1.00 23.27 86 ALA A N 1
ATOM 625 C CA . ALA A 1 86 ? 55.763 30.577 171.771 1.00 22.70 86 ALA A CA 1
ATOM 626 C C . ALA A 1 86 ? 55.128 31.429 170.669 1.00 26.23 86 ALA A C 1
ATOM 627 O O . ALA A 1 86 ? 55.789 32.287 170.084 1.00 28.17 86 ALA A O 1
ATOM 629 N N . TRP A 1 87 ? 53.847 31.194 170.392 1.00 25.10 87 TRP A N 1
ATOM 630 C CA . TRP A 1 87 ? 53.136 31.988 169.394 1.00 26.76 87 TRP A CA 1
ATOM 631 C C . TRP A 1 87 ? 53.039 33.446 169.825 1.00 27.69 87 TRP A C 1
ATOM 632 O O . TRP A 1 87 ? 53.331 34.355 169.045 1.00 28.11 87 TRP A O 1
ATOM 643 N N . LYS A 1 88 ? 52.627 33.664 171.070 1.00 27.18 88 LYS A N 1
ATOM 644 C CA . LYS A 1 88 ? 52.554 35.010 171.621 1.00 26.09 88 LYS A CA 1
ATOM 645 C C . LYS A 1 88 ? 53.934 35.659 171.670 1.00 29.48 88 LYS A C 1
ATOM 646 O O . LYS A 1 88 ? 54.068 36.861 171.451 1.00 38.00 88 LYS A O 1
ATOM 652 N N . ALA A 1 89 ? 54.956 34.856 171.945 1.00 27.54 89 ALA A N 1
ATOM 653 C CA . ALA A 1 89 ? 56.331 35.348 172.011 1.00 27.55 89 ALA A CA 1
ATOM 654 C C . ALA A 1 89 ? 56.791 35.992 170.705 1.00 30.78 89 ALA A C 1
ATOM 655 O O . ALA A 1 89 ? 57.484 37.004 170.716 1.00 33.09 89 ALA A O 1
ATOM 657 N N . GLY A 1 90 ? 56.404 35.402 169.580 1.00 34.18 90 GLY A N 1
ATOM 658 C CA . GLY A 1 90 ? 56.840 35.890 168.283 1.00 31.13 90 GLY A CA 1
ATOM 659 C C . GLY A 1 90 ? 55.928 36.954 167.704 1.00 33.33 90 GLY A C 1
ATOM 660 O O . GLY A 1 90 ? 56.378 37.834 166.972 1.00 36.60 90 GLY A O 1
ATOM 661 N N . SER A 1 91 ? 54.643 36.875 168.035 1.00 35.30 91 SER A N 1
ATOM 662 C CA . SER A 1 91 ? 53.657 37.810 167.504 1.00 36.21 91 SER A CA 1
ATOM 663 C C . SER A 1 91 ? 53.522 39.054 168.377 1.00 37.83 91 SER A C 1
ATOM 664 O O . SER A 1 91 ? 53.198 40.133 167.887 1.00 40.76 91 SER A O 1
ATOM 667 N N . VAL A 1 92 ? 53.780 38.901 169.672 1.00 37.45 92 VAL A N 1
ATOM 668 C CA . VAL A 1 92 ? 53.604 39.998 170.620 1.00 37.99 92 VAL A CA 1
ATOM 669 C C . VAL A 1 92 ? 54.903 40.339 171.347 1.00 37.63 92 VAL A C 1
ATOM 670 O O . VAL A 1 92 ? 55.208 41.507 171.579 1.00 42.73 92 VAL A O 1
ATOM 674 N N . GLY A 1 93 ? 55.676 39.317 171.692 1.00 36.11 93 GLY A N 1
ATOM 675 C CA . GLY A 1 93 ? 56.926 39.525 172.398 1.00 36.14 93 GLY A CA 1
ATOM 676 C C . GLY A 1 93 ? 56.700 39.707 173.883 1.00 37.98 93 GLY A C 1
ATOM 677 O O . GLY A 1 93 ? 55.795 39.099 174.457 1.00 35.79 93 GLY A O 1
ATOM 678 N N . GLY A 1 94 ? 57.519 40.547 174.506 1.00 38.50 94 GLY A N 1
ATOM 679 C CA . GLY A 1 94 ? 57.392 40.807 175.926 1.00 37.15 94 GLY A CA 1
ATOM 680 C C . GLY A 1 94 ? 57.717 39.586 176.763 1.00 36.23 94 GLY A C 1
ATOM 681 O O . GLY A 1 94 ? 58.640 38.835 176.446 1.00 36.61 94 GLY A O 1
ATOM 682 N N . GLU A 1 95 ? 56.942 39.382 177.823 1.00 34.21 95 GLU A N 1
ATOM 683 C CA . GLU A 1 95 ? 57.205 38.317 178.782 1.00 29.40 95 GLU A CA 1
ATOM 684 C C . GLU A 1 95 ? 57.007 36.919 178.201 1.00 26.34 95 GLU A C 1
ATOM 685 O O . GLU A 1 95 ? 57.527 35.942 178.736 1.00 22.75 95 GLU A O 1
ATOM 691 N N . TYR A 1 96 ? 56.261 36.828 177.104 1.00 25.83 96 TYR A N 1
ATOM 692 C CA . TYR A 1 96 ? 55.978 35.537 176.483 1.00 21.00 96 TYR A CA 1
ATOM 693 C C . TYR A 1 96 ? 57.244 34.853 175.960 1.00 24.71 96 TYR A C 1
ATOM 694 O O . TYR A 1 96 ? 57.272 33.631 175.789 1.00 23.44 96 TYR A O 1
ATOM 703 N N . VAL A 1 97 ? 58.288 35.643 175.715 1.00 25.92 97 VAL A N 1
ATOM 704 C CA . VAL A 1 97 ? 59.585 35.109 175.314 1.00 25.14 97 VAL A CA 1
ATOM 705 C C . VAL A 1 97 ? 60.167 34.206 176.401 1.00 23.88 97 VAL A C 1
ATOM 706 O O . VAL A 1 97 ? 60.658 33.111 176.120 1.00 22.70 97 VAL A O 1
ATOM 710 N N . HIS A 1 98 ? 60.110 34.673 177.644 1.00 28.00 98 HIS A N 1
ATOM 711 C CA . HIS A 1 98 ? 60.615 33.897 178.769 1.00 25.34 98 HIS A CA 1
ATOM 712 C C . HIS A 1 98 ? 59.674 32.746 179.098 1.00 23.76 98 HIS A C 1
ATOM 713 O O . HIS A 1 98 ? 60.124 31.658 179.449 1.00 28.24 98 HIS A O 1
ATOM 720 N N . TYR A 1 99 ? 58.370 32.991 178.986 1.00 24.19 99 TYR A N 1
ATOM 721 C CA . TYR A 1 99 ? 57.367 31.990 179.349 1.00 27.45 99 TYR A CA 1
ATOM 722 C C . TYR A 1 99 ? 57.493 30.709 178.524 1.00 26.70 99 TYR A C 1
ATOM 723 O O . TYR A 1 99 ? 57.280 29.611 179.038 1.00 25.92 99 TYR A O 1
ATOM 732 N N . ALA A 1 100 ? 57.845 30.854 177.250 1.00 25.20 100 ALA A N 1
ATOM 733 C CA . ALA A 1 100 ? 57.960 29.710 176.354 1.00 25.82 100 ALA A CA 1
ATOM 734 C C . ALA A 1 100 ? 59.017 28.734 176.846 1.00 23.32 100 ALA A C 1
ATOM 735 O O . ALA A 1 100 ? 58.808 27.519 176.838 1.00 21.89 100 ALA A O 1
ATOM 737 N N . THR A 1 101 ? 60.149 29.269 177.287 1.00 23.90 101 THR A N 1
ATOM 738 C CA . THR A 1 101 ? 61.243 28.428 177.756 1.00 24.50 101 THR A CA 1
ATOM 739 C C . THR A 1 101 ? 61.008 27.948 179.186 1.00 23.14 101 THR A C 1
ATOM 740 O O . THR A 1 101 ? 61.315 26.805 179.523 1.00 25.29 101 THR A O 1
ATOM 744 N N . ALA A 1 102 ? 60.450 28.823 180.017 1.00 22.07 102 ALA A N 1
ATOM 745 C CA . ALA A 1 102 ? 60.124 28.473 181.397 1.00 22.31 102 ALA A CA 1
ATOM 746 C C . ALA A 1 102 ? 59.107 27.335 181.464 1.00 20.24 102 ALA A C 1
ATOM 747 O O . ALA A 1 102 ? 59.227 26.439 182.295 1.00 25.41 102 ALA A O 1
ATOM 749 N N . ASN A 1 103 ? 58.106 27.377 180.590 1.00 19.18 103 ASN A N 1
ATOM 750 C CA . ASN A 1 103 ? 57.083 26.334 180.549 1.00 21.22 103 ASN A CA 1
ATOM 751 C C . ASN A 1 103 ? 57.655 25.000 180.078 1.00 24.27 103 ASN A C 1
ATOM 752 O O . ASN A 1 103 ? 57.295 23.937 180.586 1.00 26.28 103 ASN A O 1
ATOM 757 N N . MET A 1 104 ? 58.556 25.071 179.106 1.00 22.37 104 MET A N 1
ATOM 758 C CA . MET A 1 104 ? 59.198 23.887 178.553 1.00 18.90 104 MET A CA 1
ATOM 759 C C . MET A 1 104 ? 60.100 23.209 179.583 1.00 19.98 104 MET A C 1
ATOM 760 O O . MET A 1 104 ? 60.084 21.986 179.734 1.00 21.62 104 MET A O 1
ATOM 765 N N . THR A 1 105 ? 60.901 24.009 180.278 1.00 20.29 105 THR A N 1
ATOM 766 C CA . THR A 1 105 ? 61.811 23.485 181.288 1.00 22.47 105 THR A CA 1
ATOM 767 C C . THR A 1 105 ? 61.027 22.964 182.487 1.00 23.76 105 THR A C 1
ATOM 768 O O . THR A 1 105 ? 61.392 21.953 183.095 1.00 23.43 105 THR A O 1
ATOM 772 N N . GLY A 1 106 ? 59.941 23.655 182.817 1.00 21.77 106 GLY A N 1
ATOM 773 C CA . GLY A 1 106 ? 59.060 23.214 183.880 1.00 21.75 106 GLY A CA 1
ATOM 774 C C . GLY A 1 106 ? 58.477 21.849 183.577 1.00 22.11 106 GLY A C 1
ATOM 775 O O . GLY A 1 106 ? 58.480 20.958 184.430 1.00 23.75 106 GLY A O 1
ATOM 776 N N . ALA A 1 107 ? 57.987 21.683 182.353 1.00 17.93 107 ALA A N 1
ATOM 777 C CA . ALA A 1 107 ? 57.399 20.418 181.929 1.00 19.33 107 ALA A CA 1
ATOM 778 C C . ALA A 1 107 ? 58.402 19.275 182.056 1.00 22.73 107 ALA A C 1
ATOM 779 O O . ALA A 1 107 ? 58.087 18.231 182.627 1.00 22.18 107 ALA A O 1
ATOM 781 N N . ASN A 1 108 ? 59.610 19.489 181.539 1.00 23.08 108 ASN A N 1
ATOM 782 C CA . ASN A 1 108 ? 60.666 18.480 181.586 1.00 18.94 108 ASN A CA 1
ATOM 783 C C . ASN A 1 108 ? 61.073 18.085 182.997 1.00 16.97 108 ASN A C 1
ATOM 784 O O . ASN A 1 108 ? 61.156 16.902 183.314 1.00 19.38 108 ASN A O 1
ATOM 789 N N . ARG A 1 109 ? 61.335 19.078 183.839 1.00 20.79 109 ARG A N 1
ATOM 790 C CA . ARG A 1 109 ? 61.820 18.813 185.189 1.00 23.44 109 ARG A CA 1
ATOM 791 C C . ARG A 1 109 ? 60.746 18.207 186.088 1.00 25.42 109 ARG A C 1
ATOM 792 O O . ARG A 1 109 ? 61.040 17.361 186.936 1.00 32.57 109 ARG A O 1
ATOM 800 N N . LEU A 1 110 ? 59.503 18.631 185.887 1.00 24.21 110 LEU A N 1
ATOM 801 C CA . LEU A 1 110 ? 58.378 18.086 186.637 1.00 31.31 110 LEU A CA 1
ATOM 802 C C . LEU A 1 110 ? 58.169 16.622 186.282 1.00 29.31 110 LEU A C 1
ATOM 803 O O . LEU A 1 110 ? 57.825 15.806 187.135 1.00 31.03 110 LEU A O 1
ATOM 808 N N . LEU A 1 111 ? 58.383 16.300 185.011 1.00 24.01 111 LEU A N 1
ATOM 809 C CA . LEU A 1 111 ? 58.178 14.949 184.510 1.00 25.05 111 LEU A CA 1
ATOM 810 C C . LEU A 1 111 ? 59.121 13.970 185.203 1.00 24.86 111 LEU A C 1
ATOM 811 O O . LEU A 1 111 ? 58.722 12.880 185.603 1.00 27.59 111 LEU A O 1
ATOM 816 N N . ILE A 1 112 ? 60.380 14.363 185.337 1.00 25.15 112 ILE A N 1
ATOM 817 C CA . ILE A 1 112 ? 61.368 13.509 185.977 1.00 28.83 112 ILE A CA 1
ATOM 818 C C . ILE A 1 112 ? 61.306 13.635 187.491 1.00 29.14 112 ILE A C 1
ATOM 819 O O . ILE A 1 112 ? 61.219 12.632 188.198 1.00 32.48 112 ILE A O 1
ATOM 824 N N . GLY A 1 113 ? 61.339 14.871 187.982 1.00 28.93 113 GLY A N 1
ATOM 825 C CA . GLY A 1 113 ? 61.353 15.129 189.410 1.00 29.96 113 GLY A CA 1
ATOM 826 C C . GLY A 1 113 ? 60.128 14.615 190.141 1.00 28.43 113 GLY A C 1
ATOM 827 O O . GLY A 1 113 ? 60.234 14.082 191.244 1.00 28.35 113 GLY A O 1
ATOM 828 N N . ILE A 1 114 ? 58.963 14.775 189.524 1.00 32.28 114 ILE A N 1
ATOM 829 C CA . ILE A 1 114 ? 57.712 14.320 190.119 1.00 35.69 114 ILE A CA 1
ATOM 830 C C . ILE A 1 114 ? 57.226 13.015 189.494 1.00 34.49 114 ILE A C 1
ATOM 831 O O . ILE A 1 114 ? 57.078 12.012 190.184 1.00 37.79 114 ILE A O 1
ATOM 836 N N . GLY A 1 115 ? 56.992 13.035 188.185 1.00 32.08 115 GLY A N 1
ATOM 837 C CA . GLY A 1 115 ? 56.461 11.886 187.470 1.00 29.26 115 GLY A CA 1
ATOM 838 C C . GLY A 1 115 ? 57.219 10.579 187.643 1.00 30.13 115 GLY A C 1
ATOM 839 O O . GLY A 1 115 ? 56.657 9.600 188.136 1.00 27.35 115 GLY A O 1
ATOM 840 N N . TRP A 1 116 ? 58.487 10.555 187.238 1.00 30.52 116 TRP A N 1
ATOM 841 C CA . TRP A 1 116 ? 59.303 9.345 187.348 1.00 31.16 116 TRP A CA 1
ATOM 842 C C . TRP A 1 116 ? 59.413 8.853 188.787 1.00 33.95 116 TRP A C 1
ATOM 843 O O . TRP A 1 116 ? 59.360 7.653 189.045 1.00 37.65 116 TRP A O 1
ATOM 854 N N . SER A 1 117 ? 59.570 9.785 189.721 1.00 31.60 117 SER A N 1
ATOM 855 C CA . SER A 1 117 ? 59.744 9.426 191.123 1.00 32.92 117 SER A CA 1
ATOM 856 C C . SER A 1 117 ? 58.447 8.900 191.732 1.00 33.13 117 SER A C 1
ATOM 857 O O . SER A 1 117 ? 58.446 7.869 192.402 1.00 32.39 117 SER A O 1
ATOM 860 N N . LEU A 1 118 ? 57.351 9.617 191.495 1.00 33.94 118 LEU A N 1
ATOM 861 C CA . LEU A 1 118 ? 56.040 9.243 192.019 1.00 36.78 118 LEU A CA 1
ATOM 862 C C . LEU A 1 118 ? 55.648 7.852 191.534 1.00 35.71 118 LEU A C 1
ATOM 863 O O . LEU A 1 118 ? 55.330 6.972 192.337 1.00 36.31 118 LEU A O 1
ATOM 868 N N . VAL A 1 119 ? 55.679 7.663 190.219 1.00 33.07 119 VAL A N 1
ATOM 869 C CA . VAL A 1 119 ? 55.314 6.387 189.617 1.00 31.14 119 VAL A CA 1
ATOM 870 C C . VAL A 1 119 ? 56.180 5.249 190.155 1.00 32.75 119 VAL A C 1
ATOM 871 O O . VAL A 1 119 ? 55.680 4.159 190.438 1.00 33.44 119 VAL A O 1
ATOM 875 N N . ALA A 1 120 ? 57.473 5.514 190.317 1.00 30.80 120 ALA A N 1
ATOM 876 C CA . ALA A 1 120 ? 58.386 4.519 190.871 1.00 31.77 120 ALA A CA 1
ATOM 877 C C . ALA A 1 120 ? 58.022 4.170 192.313 1.00 30.98 120 ALA A C 1
ATOM 878 O O . ALA A 1 120 ? 58.017 2.999 192.688 1.00 32.80 120 ALA A O 1
ATOM 880 N N . PHE A 1 121 ? 57.714 5.188 193.115 1.00 33.70 121 PHE A N 1
ATOM 881 C CA . PHE A 1 121 ? 57.333 4.981 194.516 1.00 43.43 121 PHE A CA 1
ATOM 882 C C . PHE A 1 121 ? 56.056 4.160 194.666 1.00 43.28 121 PHE A C 1
ATOM 883 O O . PHE A 1 121 ? 55.966 3.290 195.532 1.00 43.69 121 PHE A O 1
ATOM 891 N N . ILE A 1 122 ? 55.067 4.446 193.825 1.00 40.60 122 ILE A N 1
ATOM 892 C CA . ILE A 1 122 ? 53.810 3.710 193.851 1.00 39.94 122 ILE A CA 1
ATOM 893 C C . ILE A 1 122 ? 54.044 2.266 193.425 1.00 43.69 122 ILE A C 1
ATOM 894 O O . ILE A 1 122 ? 53.467 1.338 193.993 1.00 45.44 122 ILE A O 1
ATOM 899 N N . ALA A 1 123 ? 54.910 2.087 192.431 1.00 44.15 123 ALA A N 1
ATOM 900 C CA . ALA A 1 123 ? 55.286 0.757 191.966 1.00 45.11 123 ALA A CA 1
ATOM 901 C C . ALA A 1 123 ? 55.976 -0.036 193.075 1.00 47.95 123 ALA A C 1
ATOM 902 O O . ALA A 1 123 ? 55.804 -1.251 193.181 1.00 48.84 123 ALA A O 1
ATOM 904 N N . PHE A 1 124 ? 56.752 0.661 193.898 1.00 48.44 124 PHE A N 1
ATOM 905 C CA . PHE A 1 124 ? 57.426 0.031 195.027 1.00 54.21 124 PHE A CA 1
ATOM 906 C C . PHE A 1 124 ? 56.431 -0.571 196.013 1.00 58.99 124 PHE A C 1
ATOM 907 O O . PHE A 1 124 ? 56.595 -1.705 196.454 1.00 62.04 124 PHE A O 1
ATOM 915 N N . ARG A 1 125 ? 55.399 0.194 196.350 1.00 62.02 125 ARG A N 1
ATOM 916 C CA . ARG A 1 125 ? 54.400 -0.255 197.311 1.00 67.27 125 ARG A CA 1
ATOM 917 C C . ARG A 1 125 ? 53.471 -1.297 196.701 1.00 70.42 125 ARG A C 1
ATOM 918 O O . ARG A 1 125 ? 52.949 -2.163 197.404 1.00 74.81 125 ARG A O 1
ATOM 920 N N . THR A 1 126 ? 53.271 -1.211 195.390 1.00 69.43 126 THR A N 1
ATOM 921 C CA . THR A 1 126 ? 52.360 -2.114 194.695 1.00 69.50 126 THR A CA 1
ATOM 922 C C . THR A 1 126 ? 52.989 -3.493 194.511 1.00 69.34 126 THR A C 1
ATOM 923 O O . THR A 1 126 ? 52.337 -4.517 194.721 1.00 71.24 126 THR A O 1
ATOM 927 N N . LEU A 1 127 ? 54.261 -3.511 194.125 1.00 66.01 127 LEU A N 1
ATOM 928 C CA . LEU A 1 127 ? 54.998 -4.760 193.954 1.00 63.81 127 LEU A CA 1
ATOM 929 C C . LEU A 1 127 ? 55.574 -5.256 195.276 1.00 63.25 127 LEU A C 1
ATOM 930 O O . LEU A 1 127 ? 56.133 -6.353 195.342 1.00 59.66 127 LEU A O 1
ATOM 935 N N . LYS A 1 128 ? 55.430 -4.442 196.320 1.00 65.36 128 LYS A N 1
ATOM 936 C CA . LYS A 1 128 ? 56.017 -4.728 197.627 1.00 69.18 128 LYS A CA 1
ATOM 937 C C . LYS A 1 128 ? 57.513 -5.007 197.498 1.00 69.75 128 LYS A C 1
ATOM 938 O O . LYS A 1 128 ? 58.024 -5.988 198.038 1.00 72.73 128 LYS A O 1
ATOM 940 N N . SER A 1 129 ? 58.205 -4.138 196.768 1.00 67.37 129 SER A N 1
ATOM 941 C CA . SER A 1 129 ? 59.632 -4.304 196.520 1.00 67.12 129 SER A CA 1
ATOM 942 C C . SER A 1 129 ? 60.381 -2.982 196.657 1.00 62.27 129 SER A C 1
ATOM 943 O O . SER A 1 129 ? 59.824 -1.987 197.120 1.00 60.13 129 SER A O 1
ATOM 945 N N . LYS A 1 130 ? 61.644 -2.979 196.247 1.00 61.21 130 LYS A N 1
ATOM 946 C CA . LYS A 1 130 ? 62.488 -1.797 196.374 1.00 63.77 130 LYS A CA 1
ATOM 947 C C . LYS A 1 130 ? 63.296 -1.529 195.105 1.00 62.05 130 LYS A C 1
ATOM 948 O O . LYS A 1 130 ? 64.339 -0.876 195.152 1.00 57.82 130 LYS A O 1
ATOM 950 N N . GLU A 1 131 ? 62.808 -2.032 193.975 1.00 64.50 131 GLU A N 1
ATOM 951 C CA . GLU A 1 131 ? 63.489 -1.855 192.697 1.00 63.92 131 GLU A CA 1
ATOM 952 C C . GLU A 1 131 ? 62.526 -1.982 191.518 1.00 61.51 131 GLU A C 1
ATOM 953 O O . GLU A 1 131 ? 61.673 -2.870 191.496 1.00 65.08 131 GLU A O 1
ATOM 959 N N . VAL A 1 132 ? 62.666 -1.085 190.545 1.00 55.01 132 VAL A N 1
ATOM 960 C CA . VAL A 1 132 ? 61.895 -1.153 189.309 1.00 51.51 132 VAL A CA 1
ATOM 961 C C . VAL A 1 132 ? 62.819 -1.438 188.129 1.00 51.50 132 VAL A C 1
ATOM 962 O O . VAL A 1 132 ? 63.768 -0.693 187.880 1.00 50.85 132 VAL A O 1
ATOM 966 N N . GLU A 1 133 ? 62.542 -2.518 187.405 1.00 52.56 133 GLU A N 1
ATOM 967 C CA . GLU A 1 133 ? 63.370 -2.905 186.268 1.00 53.35 133 GLU A CA 1
ATOM 968 C C . GLU A 1 133 ? 62.762 -2.460 184.939 1.00 48.15 133 GLU A C 1
ATOM 969 O O . GLU A 1 133 ? 61.542 -2.487 184.763 1.00 48.68 133 GLU A O 1
ATOM 975 N N . LEU A 1 134 ? 63.619 -2.043 184.011 1.00 42.90 134 LEU A N 1
ATOM 976 C CA . LEU A 1 134 ? 63.165 -1.590 182.701 1.00 39.53 134 LEU A CA 1
ATOM 977 C C . LEU A 1 134 ? 63.565 -2.565 181.592 1.00 39.87 134 LEU A C 1
ATOM 978 O O . LEU A 1 134 ? 64.519 -3.328 181.737 1.00 42.05 134 LEU A O 1
ATOM 983 N N . ASP A 1 135 ? 62.834 -2.525 180.482 1.00 43.24 135 ASP A N 1
ATOM 984 C CA . ASP A 1 135 ? 63.097 -3.404 179.344 1.00 47.14 135 ASP A CA 1
ATOM 985 C C . ASP A 1 135 ? 64.425 -3.058 178.677 1.00 48.34 135 ASP A C 1
ATOM 986 O O . ASP A 1 135 ? 64.994 -1.996 178.927 1.00 49.45 135 ASP A O 1
ATOM 991 N N . ASP A 1 136 ? 64.910 -3.953 177.822 1.00 48.56 136 ASP A N 1
ATOM 992 C CA . ASP A 1 136 ? 66.159 -3.728 177.100 1.00 48.43 136 ASP A CA 1
ATOM 993 C C . ASP A 1 136 ? 65.998 -2.647 176.040 1.00 42.53 136 ASP A C 1
ATOM 994 O O . ASP A 1 136 ? 66.973 -2.007 175.643 1.00 39.11 136 ASP A O 1
ATOM 999 N N . GLY A 1 137 ? 64.764 -2.451 175.582 1.00 37.79 137 GLY A N 1
ATOM 1000 C CA . GLY A 1 137 ? 64.477 -1.483 174.540 1.00 34.46 137 GLY A CA 1
ATOM 1001 C C . GLY A 1 137 ? 64.691 -0.051 174.986 1.00 34.86 137 GLY A C 1
ATOM 1002 O O . GLY A 1 137 ? 64.784 0.851 174.160 1.00 36.71 137 GLY A O 1
ATOM 1003 N N . ILE A 1 138 ? 64.774 0.153 176.296 1.00 34.24 138 ILE A N 1
ATOM 1004 C CA . ILE A 1 138 ? 64.993 1.477 176.869 1.00 29.25 138 ILE A CA 1
ATOM 1005 C C . ILE A 1 138 ? 66.326 2.080 176.412 1.00 28.71 138 ILE A C 1
ATOM 1006 O O . ILE A 1 138 ? 66.466 3.301 176.325 1.00 29.94 138 ILE A O 1
ATOM 1011 N N . ARG A 1 139 ? 67.289 1.222 176.081 1.00 29.93 139 ARG A N 1
ATOM 1012 C CA . ARG A 1 139 ? 68.596 1.679 175.604 1.00 27.66 139 ARG A CA 1
ATOM 1013 C C . ARG A 1 139 ? 68.483 2.596 174.387 1.00 26.10 139 ARG A C 1
ATOM 1014 O O . ARG A 1 139 ? 69.360 3.420 174.138 1.00 28.67 139 ARG A O 1
ATOM 1022 N N . LEU A 1 140 ? 67.403 2.438 173.630 1.00 25.95 140 LEU A N 1
ATOM 1023 C CA . LEU A 1 140 ? 67.110 3.314 172.506 1.00 27.56 140 LEU A CA 1
ATOM 1024 C C . LEU A 1 140 ? 66.918 4.742 173.014 1.00 27.61 140 LEU A C 1
ATOM 1025 O O . LEU A 1 140 ? 67.657 5.650 172.630 1.00 29.40 140 LEU A O 1
ATOM 1030 N N . GLU A 1 141 ? 65.922 4.934 173.875 1.00 24.86 141 GLU A N 1
ATOM 1031 C CA . GLU A 1 141 ? 65.612 6.265 174.388 1.00 29.94 141 GLU A CA 1
ATOM 1032 C C . GLU A 1 141 ? 66.777 6.860 175.173 1.00 26.42 141 GLU A C 1
ATOM 1033 O O . GLU A 1 141 ? 66.974 8.070 175.162 1.00 29.92 141 GLU A O 1
ATOM 1039 N N . ILE A 1 142 ? 67.545 6.005 175.843 1.00 26.95 142 ILE A N 1
ATOM 1040 C CA . ILE A 1 142 ? 68.731 6.441 176.581 1.00 26.64 142 ILE A CA 1
ATOM 1041 C C . ILE A 1 142 ? 69.733 7.133 175.658 1.00 29.55 142 ILE A C 1
ATOM 1042 O O . ILE A 1 142 ? 70.271 8.193 175.985 1.00 30.66 142 ILE A O 1
ATOM 1047 N N . PHE A 1 143 ? 69.968 6.525 174.501 1.00 29.72 143 PHE A N 1
ATOM 1048 C CA . PHE A 1 143 ? 70.888 7.063 173.506 1.00 31.19 143 PHE A CA 1
ATOM 1049 C C . PHE A 1 143 ? 70.473 8.455 173.041 1.00 31.49 143 PHE A C 1
ATOM 1050 O O . PHE A 1 143 ? 71.289 9.378 173.003 1.00 29.98 143 PHE A O 1
ATOM 1058 N N . PHE A 1 144 ? 69.201 8.603 172.686 1.00 32.70 144 PHE A N 1
ATOM 1059 C CA . PHE A 1 144 ? 68.705 9.878 172.185 1.00 33.18 144 PHE A CA 1
ATOM 1060 C C . PHE A 1 144 ? 68.589 10.925 173.278 1.00 31.20 144 PHE A C 1
ATOM 1061 O O . PHE A 1 144 ? 68.732 12.117 173.020 1.00 29.18 144 PHE A O 1
ATOM 1069 N N . LEU A 1 145 ? 68.338 10.470 174.500 1.00 36.72 145 LEU A N 1
ATOM 1070 C CA . LEU A 1 145 ? 68.305 11.357 175.654 1.00 35.45 145 LEU A CA 1
ATOM 1071 C C . LEU A 1 145 ? 69.693 11.936 175.889 1.00 31.41 145 LEU A C 1
ATOM 1072 O O . LEU A 1 145 ? 69.843 13.112 176.209 1.00 27.88 145 LEU A O 1
ATOM 1077 N N . PHE A 1 146 ? 70.709 11.100 175.713 1.00 31.25 146 PHE A N 1
ATOM 1078 C CA . PHE A 1 146 ? 72.088 11.526 175.899 1.00 28.06 146 PHE A CA 1
ATOM 1079 C C . PHE A 1 146 ? 72.503 12.547 174.841 1.00 25.36 146 PHE A C 1
ATOM 1080 O O . PHE A 1 146 ? 73.136 13.548 175.158 1.00 28.76 146 PHE A O 1
ATOM 1088 N N . LEU A 1 147 ? 72.136 12.298 173.587 1.00 23.60 147 LEU A N 1
ATOM 1089 C CA . LEU A 1 147 ? 72.481 13.208 172.497 1.00 25.07 147 LEU A CA 1
ATOM 1090 C C . LEU A 1 147 ? 71.760 14.549 172.605 1.00 28.67 147 LEU A C 1
ATOM 1091 O O . LEU A 1 147 ? 72.346 15.602 172.341 1.00 25.01 147 LEU A O 1
ATOM 1096 N N . ALA A 1 148 ? 70.485 14.502 172.979 1.00 28.92 148 ALA A N 1
ATOM 1097 C CA . ALA A 1 148 ? 69.689 15.711 173.148 1.00 25.69 148 ALA A CA 1
ATOM 1098 C C . ALA A 1 148 ? 70.237 16.557 174.291 1.00 24.89 148 ALA A C 1
ATOM 1099 O O . ALA A 1 148 ? 70.290 17.784 174.199 1.00 25.75 148 ALA A O 1
ATOM 1101 N N . THR A 1 149 ? 70.647 15.890 175.365 1.00 23.13 149 THR A N 1
ATOM 1102 C CA . THR A 1 149 ? 71.165 16.577 176.541 1.00 23.02 149 THR A CA 1
ATOM 1103 C C . THR A 1 149 ? 72.514 17.236 176.262 1.00 20.12 149 THR A C 1
ATOM 1104 O O . THR A 1 149 ? 72.739 18.383 176.643 1.00 21.49 149 THR A O 1
ATOM 1108 N N . LEU A 1 150 ? 73.401 16.509 175.590 1.00 19.54 150 LEU A N 1
ATOM 1109 C CA . LEU A 1 150 ? 74.696 17.053 175.199 1.00 24.98 150 LEU A CA 1
ATOM 1110 C C . LEU A 1 150 ? 74.522 18.260 174.290 1.00 26.96 150 LEU A C 1
ATOM 1111 O O . LEU A 1 150 ? 75.266 19.236 174.389 1.00 27.61 150 LEU A O 1
ATOM 1116 N N . TYR A 1 151 ? 73.530 18.196 173.409 1.00 25.90 151 TYR A N 1
ATOM 1117 C CA . TYR A 1 151 ? 73.261 19.316 172.521 1.00 27.15 151 TYR A CA 1
ATOM 1118 C C . TYR A 1 151 ? 72.635 20.486 173.273 1.00 29.16 151 TYR A C 1
ATOM 1119 O O . TYR A 1 151 ? 72.914 21.643 172.971 1.00 28.57 151 TYR A O 1
ATOM 1128 N N . ALA A 1 152 ? 71.792 20.177 174.254 1.00 31.18 152 ALA A N 1
ATOM 1129 C CA . ALA A 1 152 ? 71.105 21.207 175.029 1.00 29.17 152 ALA A CA 1
ATOM 1130 C C . ALA A 1 152 ? 72.070 22.006 175.904 1.00 31.30 152 ALA A C 1
ATOM 1131 O O . ALA A 1 152 ? 71.780 23.142 176.276 1.00 34.12 152 ALA A O 1
ATOM 1133 N N . PHE A 1 153 ? 73.216 21.413 176.230 1.00 30.87 153 PHE A N 1
ATOM 1134 C CA . PHE A 1 153 ? 74.246 22.121 176.989 1.00 34.17 153 PHE A CA 1
ATOM 1135 C C . PHE A 1 153 ? 74.888 23.252 176.186 1.00 33.47 153 PHE A C 1
ATOM 1136 O O . PHE A 1 153 ? 75.589 24.089 176.743 1.00 34.76 153 PHE A O 1
ATOM 1144 N N . THR A 1 154 ? 74.651 23.271 174.878 1.00 32.73 154 THR A N 1
ATOM 1145 C CA . THR A 1 154 ? 75.228 24.298 174.017 1.00 34.25 154 THR A CA 1
ATOM 1146 C C . THR A 1 154 ? 74.311 25.512 173.916 1.00 33.57 154 THR A C 1
ATOM 1147 O O . THR A 1 154 ? 74.662 26.517 173.304 1.00 34.21 154 THR A O 1
ATOM 1151 N N . LEU A 1 155 ? 73.138 25.414 174.531 1.00 35.57 155 LEU A N 1
ATOM 1152 C CA . LEU A 1 155 ? 72.156 26.499 174.489 1.00 33.54 155 LEU A CA 1
ATOM 1153 C C . LEU A 1 155 ? 72.416 27.670 175.457 1.00 29.83 155 LEU A C 1
ATOM 1154 O O . LEU A 1 155 ? 72.324 28.824 175.045 1.00 28.77 155 LEU A O 1
ATOM 1159 N N . PRO A 1 156 ? 72.736 27.388 176.738 1.00 33.93 156 PRO A N 1
ATOM 1160 C CA . PRO A 1 156 ? 73.007 28.510 177.646 1.00 36.21 156 PRO A CA 1
ATOM 1161 C C . PRO A 1 156 ? 74.267 29.285 177.267 1.00 40.43 156 PRO A C 1
ATOM 1162 O O . PRO A 1 156 ? 74.388 30.460 177.614 1.00 41.03 156 PRO A O 1
ATOM 1166 N N . LEU A 1 157 ? 75.190 28.626 176.571 1.00 47.09 157 LEU A N 1
ATOM 1167 C CA . LEU A 1 157 ? 76.411 29.269 176.093 1.00 50.85 157 LEU A CA 1
ATOM 1168 C C . LEU A 1 157 ? 76.111 30.366 175.078 1.00 48.35 157 LEU A C 1
ATOM 1169 O O . LEU A 1 157 ? 76.502 31.518 175.262 1.00 52.41 157 LEU A O 1
ATOM 1174 N N . LYS A 1 158 ? 75.420 29.991 174.006 1.00 41.35 158 LYS A N 1
ATOM 1175 C CA . LYS A 1 158 ? 75.044 30.923 172.951 1.00 37.64 158 LYS A CA 1
ATOM 1176 C C . LYS A 1 158 ? 74.074 31.977 173.463 1.00 34.91 158 LYS A C 1
ATOM 1177 O O . LYS A 1 158 ? 74.101 33.122 173.017 1.00 38.94 158 LYS A O 1
ATOM 1183 N N . GLY A 1 159 ? 73.204 31.578 174.386 1.00 32.50 159 GLY A N 1
ATOM 1184 C CA . GLY A 1 159 ? 72.190 32.473 174.915 1.00 31.32 159 GLY A CA 1
ATOM 1185 C C . GLY A 1 159 ? 70.938 32.554 174.058 1.00 30.32 159 GLY A C 1
ATOM 1186 O O . GLY A 1 159 ? 70.173 33.512 174.157 1.00 30.03 159 GLY A O 1
ATOM 1187 N N . HIS A 1 160 ? 70.726 31.548 173.213 1.00 27.96 160 HIS A N 1
ATOM 1188 C CA . HIS A 1 160 ? 69.530 31.491 172.376 1.00 25.99 160 HIS A CA 1
ATOM 1189 C C . HIS A 1 160 ? 69.325 30.098 171.799 1.00 26.36 160 HIS A C 1
ATOM 1190 O O . HIS A 1 160 ? 70.167 29.215 171.959 1.00 27.03 160 HIS A O 1
ATOM 1197 N N . ILE A 1 161 ? 68.194 29.915 171.125 1.00 27.84 161 ILE A N 1
ATOM 1198 C CA . ILE A 1 161 ? 67.878 28.664 170.446 1.00 25.71 161 ILE A CA 1
ATOM 1199 C C . ILE A 1 161 ? 67.553 28.974 168.985 1.00 26.48 161 ILE A C 1
ATOM 1200 O O . ILE A 1 161 ? 66.481 29.485 168.673 1.00 30.70 161 ILE A O 1
ATOM 1205 N N . SER A 1 162 ? 68.489 28.668 168.095 1.00 25.74 162 SER A N 1
ATOM 1206 C CA . SER A 1 162 ? 68.383 29.055 166.689 1.00 26.87 162 SER A CA 1
ATOM 1207 C C . SER A 1 162 ? 67.447 28.145 165.888 1.00 29.97 162 SER A C 1
ATOM 1208 O O . SER A 1 162 ? 67.103 27.051 166.340 1.00 29.41 162 SER A O 1
ATOM 1211 N N . PRO A 1 163 ? 67.019 28.606 164.698 1.00 30.20 163 PRO A N 1
ATOM 1212 C CA . PRO A 1 163 ? 66.270 27.757 163.765 1.00 30.11 163 PRO A CA 1
ATOM 1213 C C . PRO A 1 163 ? 67.002 26.453 163.451 1.00 32.29 163 PRO A C 1
ATOM 1214 O O . PRO A 1 163 ? 66.360 25.433 163.195 1.00 33.78 163 PRO A O 1
ATOM 1218 N N . PHE A 1 164 ? 68.332 26.493 163.470 1.00 28.55 164 PHE A N 1
ATOM 1219 C CA . PHE A 1 164 ? 69.135 25.300 163.237 1.00 27.27 164 PHE A CA 1
ATOM 1220 C C . PHE A 1 164 ? 69.070 24.352 164.430 1.00 23.65 164 PHE A C 1
ATOM 1221 O O . PHE A 1 164 ? 69.022 23.134 164.256 1.00 19.68 164 PHE A O 1
ATOM 1229 N N . ASP A 1 165 ? 69.082 24.915 165.635 1.00 26.63 165 ASP A N 1
ATOM 1230 C CA . ASP A 1 165 ? 68.914 24.128 166.853 1.00 30.11 165 ASP A CA 1
ATOM 1231 C C . ASP A 1 165 ? 67.612 23.347 166.791 1.00 31.55 165 ASP A C 1
ATOM 1232 O O . ASP A 1 165 ? 67.580 22.152 167.081 1.00 32.56 165 ASP A O 1
ATOM 1237 N N . ALA A 1 166 ? 66.543 24.037 166.410 1.00 30.08 166 ALA A N 1
ATOM 1238 C CA . ALA A 1 166 ? 65.232 23.421 166.289 1.00 28.73 166 ALA A CA 1
ATOM 1239 C C . ALA A 1 166 ? 65.275 22.295 165.265 1.00 31.30 166 ALA A C 1
ATOM 1240 O O . ALA A 1 166 ? 64.685 21.236 165.472 1.00 35.50 166 ALA A O 1
ATOM 1242 N N . LEU A 1 167 ? 65.992 22.530 164.169 1.00 33.31 167 LEU A N 1
ATOM 1243 C CA . LEU A 1 167 ? 66.167 21.528 163.123 1.00 34.94 167 LEU A CA 1
ATOM 1244 C C . LEU A 1 167 ? 66.842 20.277 163.682 1.00 35.23 167 LEU A C 1
ATOM 1245 O O . LEU A 1 167 ? 66.457 19.155 163.355 1.00 36.18 167 LEU A O 1
ATOM 1250 N N . VAL A 1 168 ? 67.849 20.478 164.528 1.00 33.11 168 VAL A N 1
ATOM 1251 C CA . VAL A 1 168 ? 68.560 19.370 165.156 1.00 31.19 168 VAL A CA 1
ATOM 1252 C C . VAL A 1 168 ? 67.644 18.573 166.082 1.00 30.58 168 VAL A C 1
ATOM 1253 O O . VAL A 1 168 ? 67.535 17.352 165.957 1.00 32.60 168 VAL A O 1
ATOM 1257 N N . PHE A 1 169 ? 66.985 19.273 167.003 1.00 28.83 169 PHE A N 1
ATOM 1258 C CA . PHE A 1 169 ? 66.072 18.641 167.955 1.00 23.98 169 PHE A CA 1
ATOM 1259 C C . PHE A 1 169 ? 64.949 17.871 167.269 1.00 23.36 169 PHE A C 1
ATOM 1260 O O . PHE A 1 169 ? 64.605 16.766 167.681 1.00 24.47 169 PHE A O 1
ATOM 1268 N N . VAL A 1 170 ? 64.381 18.456 166.221 1.00 25.29 170 VAL A N 1
ATOM 1269 C CA . VAL A 1 170 ? 63.338 17.784 165.456 1.00 28.87 170 VAL A CA 1
ATOM 1270 C C . VAL A 1 170 ? 63.912 16.578 164.708 1.00 31.88 170 VAL A C 1
ATOM 1271 O O . VAL A 1 170 ? 63.268 15.532 164.614 1.00 33.93 170 VAL A O 1
ATOM 1275 N N . SER A 1 171 ? 65.131 16.725 164.192 1.00 30.14 171 SER A N 1
ATOM 1276 C CA . SER A 1 171 ? 65.805 15.629 163.500 1.00 30.53 171 SER A CA 1
ATOM 1277 C C . SER A 1 171 ? 66.045 14.448 164.432 1.00 29.17 171 SER A C 1
ATOM 1278 O O . SER A 1 171 ? 65.807 13.296 164.063 1.00 30.92 171 SER A O 1
ATOM 1281 N N . LEU A 1 172 ? 66.522 14.741 165.638 1.00 27.57 172 LEU A N 1
ATOM 1282 C CA . LEU A 1 172 ? 66.763 13.704 166.634 1.00 25.73 172 LEU A CA 1
ATOM 1283 C C . LEU A 1 172 ? 65.494 12.913 166.913 1.00 25.14 172 LEU A C 1
ATOM 1284 O O . LEU A 1 172 ? 65.517 11.682 166.948 1.00 25.03 172 LEU A O 1
ATOM 1289 N N . TYR A 1 173 ? 64.383 13.619 167.096 1.00 24.71 173 TYR A N 1
ATOM 1290 C CA . TYR A 1 173 ? 63.122 12.950 167.386 1.00 25.11 173 TYR A CA 1
ATOM 1291 C C . TYR A 1 173 ? 62.611 12.157 166.187 1.00 25.85 173 TYR A C 1
ATOM 1292 O O . TYR A 1 173 ? 62.116 11.043 166.346 1.00 28.92 173 TYR A O 1
ATOM 1301 N N . ALA A 1 174 ? 62.735 12.733 164.994 1.00 26.94 174 ALA A N 1
ATOM 1302 C CA . ALA A 1 174 ? 62.318 12.058 163.765 1.00 29.95 174 ALA A CA 1
ATOM 1303 C C . ALA A 1 174 ? 63.061 10.737 163.570 1.00 30.23 174 ALA A C 1
ATOM 1304 O O . ALA A 1 174 ? 62.455 9.717 163.236 1.00 28.51 174 ALA A O 1
ATOM 1306 N N . ILE A 1 175 ? 64.374 10.767 163.782 1.00 31.44 175 ILE A N 1
ATOM 1307 C CA . ILE A 1 175 ? 65.202 9.566 163.706 1.00 31.00 175 ILE A CA 1
ATOM 1308 C C . ILE A 1 175 ? 64.806 8.577 164.800 1.00 32.48 175 ILE A C 1
ATOM 1309 O O . ILE A 1 175 ? 64.728 7.369 164.566 1.00 31.89 175 ILE A O 1
ATOM 1314 N N . TYR A 1 176 ? 64.552 9.103 165.995 1.00 33.41 176 TYR A N 1
ATOM 1315 C CA . TYR A 1 176 ? 64.109 8.284 167.118 1.00 31.96 176 TYR A CA 1
ATOM 1316 C C . TYR A 1 176 ? 62.797 7.568 166.815 1.00 29.71 176 TYR A C 1
ATOM 1317 O O . TYR A 1 176 ? 62.660 6.374 167.072 1.00 30.62 176 TYR A O 1
ATOM 1326 N N . ILE A 1 177 ? 61.838 8.306 166.271 1.00 31.79 177 ILE A N 1
ATOM 1327 C CA . ILE A 1 177 ? 60.561 7.730 165.872 1.00 35.62 177 ILE A CA 1
ATOM 1328 C C . ILE A 1 177 ? 60.756 6.641 164.824 1.00 41.53 177 ILE A C 1
ATOM 1329 O O . ILE A 1 177 ? 60.210 5.544 164.947 1.00 47.26 177 ILE A O 1
ATOM 1334 N N . TYR A 1 178 ? 61.547 6.952 163.801 1.00 41.83 178 TYR A N 1
ATOM 1335 C CA . TYR A 1 178 ? 61.843 6.010 162.725 1.00 41.29 178 TYR A CA 1
ATOM 1336 C C . TYR A 1 178 ? 62.435 4.701 163.245 1.00 40.46 178 TYR A C 1
ATOM 1337 O O . TYR A 1 178 ? 62.072 3.620 162.784 1.00 42.61 178 TYR A O 1
ATOM 1346 N N . LEU A 1 179 ? 63.344 4.805 164.210 1.00 41.22 179 LEU A N 1
ATOM 1347 C CA . LEU A 1 179 ? 63.980 3.629 164.793 1.00 43.03 179 LEU A CA 1
ATOM 1348 C C . LEU A 1 179 ? 63.045 2.905 165.755 1.00 46.37 179 LEU A C 1
ATOM 1349 O O . LEU A 1 179 ? 63.214 1.713 166.018 1.00 49.14 179 LEU A O 1
ATOM 1354 N N . SER A 1 180 ? 62.062 3.630 166.278 1.00 47.18 180 SER A N 1
ATOM 1355 C CA . SER A 1 180 ? 61.112 3.062 167.225 1.00 51.86 180 SER A CA 1
ATOM 1356 C C . SER A 1 180 ? 60.112 2.163 166.507 1.00 56.34 180 SER A C 1
ATOM 1357 O O . SER A 1 180 ? 59.464 1.319 167.125 1.00 56.45 180 SER A O 1
ATOM 1360 N N . THR A 1 181 ? 59.995 2.351 165.195 1.00 60.07 181 THR A N 1
ATOM 1361 C CA . THR A 1 181 ? 59.105 1.538 164.374 1.00 63.28 181 THR A CA 1
ATOM 1362 C C . THR A 1 181 ? 59.771 0.208 164.023 1.00 64.69 181 THR A C 1
ATOM 1363 O O . THR A 1 181 ? 59.104 -0.820 163.893 1.00 67.43 181 THR A O 1
ATOM 1367 N N . LYS A 1 182 ? 61.093 0.235 163.884 1.00 63.66 182 LYS A N 1
ATOM 1368 C CA . LYS A 1 182 ? 61.857 -0.960 163.539 1.00 62.66 182 LYS A CA 1
ATOM 1369 C C . LYS A 1 182 ? 62.151 -1.815 164.768 1.00 64.37 182 LYS A C 1
ATOM 1370 O O . LYS A 1 182 ? 62.611 -2.953 164.651 1.00 62.16 182 LYS A O 1
ATOM 1372 N N . ALA A 1 183 ? 61.883 -1.262 165.947 1.00 66.16 183 ALA A N 1
ATOM 1373 C CA . ALA A 1 183 ? 62.111 -1.983 167.194 1.00 68.50 183 ALA A CA 1
ATOM 1374 C C . ALA A 1 183 ? 60.941 -2.906 167.511 1.00 71.35 183 ALA A C 1
ATOM 1375 O O . ALA A 1 183 ? 59.789 -2.588 167.211 1.00 72.55 183 ALA A O 1
ATOM 1377 N N . GLU A 1 184 ? 61.246 -4.050 168.115 1.00 71.27 184 GLU A N 1
ATOM 1378 C CA . GLU A 1 184 ? 60.221 -5.019 168.480 1.00 72.68 184 GLU A CA 1
ATOM 1379 C C . GLU A 1 184 ? 59.378 -4.505 169.641 1.00 73.80 184 GLU A C 1
ATOM 1380 O O . GLU A 1 184 ? 59.847 -4.427 170.776 1.00 71.85 184 GLU A O 1
ATOM 1382 N N . ARG A 1 185 ? 58.132 -4.147 169.348 1.00 76.87 185 ARG A N 1
ATOM 1383 C CA . ARG A 1 185 ? 57.228 -3.635 170.369 1.00 77.33 185 ARG A CA 1
ATOM 1384 C C . ARG A 1 185 ? 56.680 -4.774 171.219 1.00 78.20 185 ARG A C 1
ATOM 1385 O O . ARG A 1 185 ? 56.784 -5.943 170.848 1.00 75.50 185 ARG A O 1
ATOM 1387 N N . GLU A 1 186 ? 56.105 -4.426 172.364 1.00 81.88 186 GLU A N 1
ATOM 1388 C CA . GLU A 1 186 ? 55.449 -5.407 173.217 1.00 84.83 186 GLU A CA 1
ATOM 1389 C C . GLU A 1 186 ? 53.983 -5.517 172.821 1.00 86.40 186 GLU A C 1
ATOM 1390 O O . GLU A 1 186 ? 53.421 -4.588 172.240 1.00 85.73 186 GLU A O 1
ATOM 1392 N N . GLU A 1 187 ? 53.373 -6.658 173.128 1.00 88.17 187 GLU A N 1
ATOM 1393 C CA . GLU A 1 187 ? 51.965 -6.882 172.823 1.00 87.93 187 GLU A CA 1
ATOM 1394 C C . GLU A 1 187 ? 51.096 -5.864 173.549 1.00 85.58 187 GLU A C 1
ATOM 1395 O O . GLU A 1 187 ? 51.179 -5.724 174.769 1.00 85.03 187 GLU A O 1
ATOM 1397 N N . VAL A 1 188 ? 50.270 -5.150 172.792 1.00 84.72 188 VAL A N 1
ATOM 1398 C CA . VAL A 1 188 ? 49.425 -4.109 173.361 1.00 84.14 188 VAL A CA 1
ATOM 1399 C C . VAL A 1 188 ? 48.144 -4.685 173.953 1.00 83.54 188 VAL A C 1
ATOM 1400 O O . VAL A 1 188 ? 47.318 -5.249 173.239 1.00 85.86 188 VAL A O 1
ATOM 1402 N N . GLU A 1 189 ? 47.989 -4.541 175.264 1.00 78.98 189 GLU A N 1
ATOM 1403 C CA . GLU A 1 189 ? 46.768 -4.954 175.940 1.00 78.07 189 GLU A CA 1
ATOM 1404 C C . GLU A 1 189 ? 45.726 -3.851 175.819 1.00 76.11 189 GLU A C 1
ATOM 1405 O O . GLU A 1 189 ? 46.068 -2.688 175.605 1.00 76.23 189 GLU A O 1
ATOM 1411 N N . VAL A 1 190 ? 44.457 -4.215 175.955 1.00 73.34 190 VAL A N 1
ATOM 1412 C CA . VAL A 1 190 ? 43.382 -3.230 175.939 1.00 67.56 190 VAL A CA 1
ATOM 1413 C C . VAL A 1 190 ? 42.486 -3.422 177.154 1.00 62.78 190 VAL A C 1
ATOM 1414 O O . VAL A 1 190 ? 42.263 -4.547 177.602 1.00 60.80 190 VAL A O 1
ATOM 1416 N N . GLY A 1 191 ? 41.983 -2.314 177.687 1.00 60.59 191 GLY A N 1
ATOM 1417 C CA . GLY A 1 191 ? 41.128 -2.348 178.857 1.00 56.18 191 GLY A CA 1
ATOM 1418 C C . GLY A 1 191 ? 40.411 -1.027 179.038 1.00 51.86 191 GLY A C 1
ATOM 1419 O O . GLY A 1 191 ? 40.996 0.039 178.854 1.00 49.62 191 GLY A O 1
ATOM 1420 N N . GLY A 1 192 ? 39.136 -1.098 179.400 1.00 49.78 192 GLY A N 1
ATOM 1421 C CA . GLY A 1 192 ? 38.329 0.094 179.552 1.00 44.93 192 GLY A CA 1
ATOM 1422 C C . GLY A 1 192 ? 37.822 0.582 178.212 1.00 40.55 192 GLY A C 1
ATOM 1423 O O . GLY A 1 192 ? 37.385 -0.208 177.379 1.00 39.47 192 GLY A O 1
ATOM 1424 N N . VAL A 1 193 ? 37.889 1.891 178.004 1.00 42.37 193 VAL A N 1
ATOM 1425 C CA . VAL A 1 193 ? 37.382 2.506 176.777 1.00 43.32 193 VAL A CA 1
ATOM 1426 C C . VAL A 1 193 ? 37.984 1.959 175.468 1.00 42.15 193 VAL A C 1
ATOM 1427 O O . VAL A 1 193 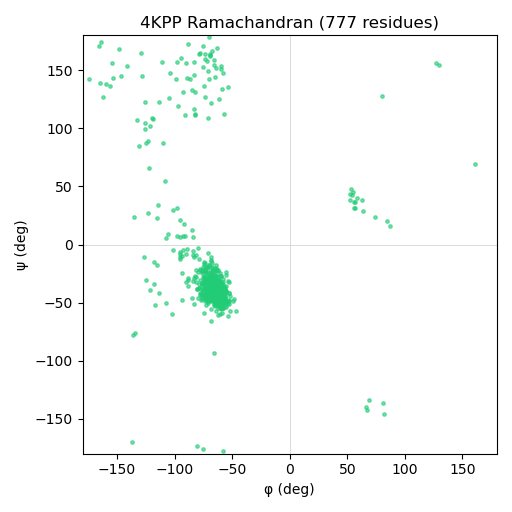? 37.236 1.653 174.539 1.00 46.93 193 VAL A O 1
ATOM 1431 N N . PRO A 1 194 ? 39.325 1.824 175.385 1.00 39.68 194 PRO A N 1
ATOM 1432 C CA . PRO A 1 194 ? 39.884 1.257 174.148 1.00 37.32 194 PRO A CA 1
ATOM 1433 C C . PRO A 1 194 ? 39.391 -0.160 173.837 1.00 36.84 194 PRO A C 1
ATOM 1434 O O . PRO A 1 194 ? 39.241 -0.504 172.664 1.00 36.45 194 PRO A O 1
ATOM 1438 N N . ALA A 1 195 ? 39.141 -0.963 174.868 1.00 35.71 195 ALA A N 1
ATOM 1439 C CA . ALA A 1 195 ? 38.641 -2.321 174.667 1.00 35.10 195 ALA A CA 1
ATOM 1440 C C . ALA A 1 195 ? 37.238 -2.305 174.062 1.00 38.16 195 ALA A C 1
ATOM 1441 O O . ALA A 1 195 ? 36.910 -3.129 173.211 1.00 41.58 195 ALA A O 1
ATOM 1443 N N . TYR A 1 196 ? 36.415 -1.363 174.507 1.00 39.92 196 TYR A N 1
ATOM 1444 C CA . TYR A 1 196 ? 35.083 -1.180 173.941 1.00 40.98 196 TYR A CA 1
ATOM 1445 C C . TYR A 1 196 ? 35.159 -0.665 172.507 1.00 40.95 196 TYR A C 1
ATOM 1446 O O . TYR A 1 196 ? 34.379 -1.077 171.649 1.00 43.89 196 TYR A O 1
ATOM 1455 N N . LEU A 1 197 ? 36.100 0.237 172.249 1.00 35.75 197 LEU A N 1
ATOM 1456 C CA . LEU A 1 197 ? 36.285 0.760 170.902 1.00 37.20 197 LEU A CA 1
ATOM 1457 C C . LEU A 1 197 ? 36.797 -0.326 169.955 1.00 35.97 197 LEU A C 1
ATOM 1458 O O . LEU A 1 197 ? 36.405 -0.381 168.791 1.00 35.69 197 LEU A O 1
ATOM 1463 N N . CYS A 1 198 ? 37.658 -1.202 170.463 1.00 37.30 198 CYS A N 1
ATOM 1464 C CA . CYS A 1 198 ? 38.166 -2.319 169.670 1.00 40.11 198 CYS A CA 1
ATOM 1465 C C . CYS A 1 198 ? 37.103 -3.382 169.394 1.00 40.29 198 CYS A C 1
ATOM 1466 O O . CYS A 1 198 ? 37.262 -4.203 168.492 1.00 43.76 198 CYS A O 1
ATOM 1469 N N . SER A 1 199 ? 36.023 -3.366 170.170 1.00 40.50 199 SER A N 1
A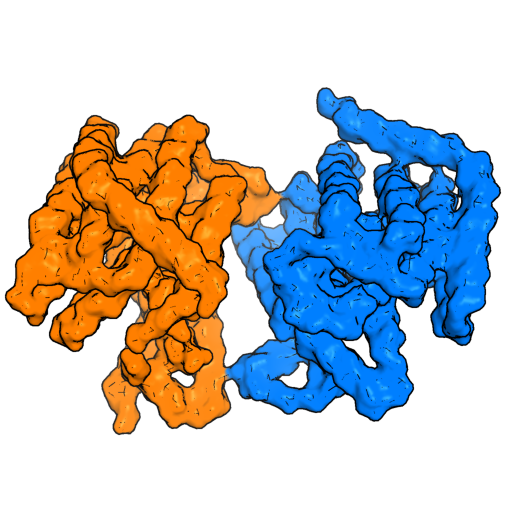TOM 1470 C CA . SER A 1 199 ? 34.959 -4.354 170.013 1.00 40.23 199 SER A CA 1
ATOM 1471 C C . SER A 1 199 ? 34.066 -4.032 168.817 1.00 42.58 199 SER A C 1
ATOM 1472 O O . SER A 1 199 ? 33.394 -4.908 168.277 1.00 48.57 199 SER A O 1
ATOM 1475 N N . LEU A 1 200 ? 34.068 -2.768 168.411 1.00 40.14 200 LEU A N 1
ATOM 1476 C CA . LEU A 1 200 ? 33.244 -2.313 167.297 1.00 40.28 200 LEU A CA 1
ATOM 1477 C C . LEU A 1 200 ? 33.824 -2.753 165.957 1.00 39.30 200 LEU A C 1
ATOM 1478 O O . LEU A 1 200 ? 35.036 -2.942 165.831 1.00 35.86 200 LEU A O 1
ATOM 1483 N N . LYS A 1 201 ? 32.956 -2.911 164.959 1.00 40.42 201 LYS A N 1
ATOM 1484 C CA . LYS A 1 201 ? 33.401 -3.266 163.613 1.00 42.66 201 LYS A CA 1
ATOM 1485 C C . LYS A 1 201 ? 34.351 -2.201 163.071 1.00 39.58 201 LYS A C 1
ATOM 1486 O O . LYS A 1 201 ? 34.279 -1.035 163.472 1.00 34.94 201 LYS A O 1
ATOM 1489 N N . THR A 1 202 ? 35.228 -2.617 162.160 1.00 40.05 202 THR A N 1
ATOM 1490 C CA . THR A 1 202 ? 36.359 -1.804 161.703 1.00 39.27 202 THR A CA 1
ATOM 1491 C C . THR A 1 202 ? 36.046 -0.346 161.350 1.00 34.66 202 THR A C 1
ATOM 1492 O O . THR A 1 202 ? 36.648 0.570 161.914 1.00 36.37 202 THR A O 1
ATOM 1496 N N . GLU A 1 203 ? 35.116 -0.128 160.425 1.00 32.11 203 GLU A N 1
ATOM 1497 C CA . GLU A 1 203 ? 34.812 1.230 159.970 1.00 34.30 203 GLU A CA 1
ATOM 1498 C C . GLU A 1 203 ? 34.157 2.087 161.050 1.00 35.90 203 GLU A C 1
ATOM 1499 O O . GLU A 1 203 ? 34.405 3.287 161.126 1.00 34.76 203 GLU A O 1
ATOM 1505 N N . THR A 1 204 ? 33.324 1.471 161.881 1.00 37.26 204 THR A N 1
ATOM 1506 C CA . THR A 1 204 ? 32.693 2.185 162.986 1.00 34.68 204 THR A CA 1
ATOM 1507 C C . THR A 1 204 ? 33.728 2.501 164.057 1.00 32.34 204 THR A C 1
ATOM 1508 O O . THR A 1 204 ? 33.734 3.594 164.620 1.00 32.67 204 THR A O 1
ATOM 1512 N N . ARG A 1 205 ? 34.604 1.537 164.330 1.00 31.27 205 ARG A N 1
ATOM 1513 C CA . ARG A 1 205 ? 35.699 1.741 165.274 1.00 28.16 205 ARG A CA 1
ATOM 1514 C C . ARG A 1 205 ? 36.595 2.900 164.854 1.00 27.09 205 ARG A C 1
ATOM 1515 O O . ARG A 1 205 ? 36.885 3.788 165.653 1.00 26.98 205 ARG A O 1
ATOM 1523 N N . ARG A 1 206 ? 37.028 2.888 163.598 1.00 25.56 206 ARG A N 1
ATOM 1524 C CA . ARG A 1 206 ? 37.958 3.897 163.108 1.00 26.95 206 ARG A CA 1
ATOM 1525 C C . ARG A 1 206 ? 37.311 5.275 162.961 1.00 28.45 206 ARG A C 1
ATOM 1526 O O . ARG A 1 206 ? 37.946 6.292 163.235 1.00 27.15 206 ARG A O 1
ATOM 1534 N N . LEU A 1 207 ? 36.049 5.303 162.542 1.00 28.81 207 LEU A N 1
ATOM 1535 C CA . LEU A 1 207 ? 35.290 6.550 162.482 1.00 29.22 207 LEU A CA 1
ATOM 1536 C C . LEU A 1 207 ? 35.199 7.179 163.862 1.00 27.43 207 LEU A C 1
ATOM 1537 O O . LEU A 1 207 ? 35.320 8.396 164.015 1.00 25.26 207 LEU A O 1
ATOM 1542 N N . SER A 1 208 ? 34.984 6.330 164.862 1.00 27.06 208 SER A N 1
ATOM 1543 C CA . SER A 1 208 ? 34.793 6.778 166.233 1.00 26.29 208 SER A CA 1
ATOM 1544 C C . SER A 1 208 ? 36.035 7.452 166.803 1.00 27.29 208 SER A C 1
ATOM 1545 O O . SER A 1 208 ? 35.946 8.539 167.367 1.00 30.89 208 SER A O 1
ATOM 1548 N N . VAL A 1 209 ? 37.193 6.816 166.652 1.00 28.27 209 VAL A N 1
ATOM 1549 C CA . VAL A 1 209 ? 38.416 7.374 167.219 1.00 30.23 209 VAL A CA 1
ATOM 1550 C C . VAL A 1 209 ? 38.892 8.587 166.426 1.00 27.51 209 VAL A C 1
ATOM 1551 O O . VAL A 1 209 ? 39.618 9.431 166.951 1.00 25.04 209 VAL A O 1
ATOM 1555 N N . VAL A 1 210 ? 38.476 8.672 165.165 1.00 28.07 210 VAL A N 1
ATOM 1556 C CA . VAL A 1 210 ? 38.736 9.860 164.361 1.00 26.61 210 VAL A CA 1
ATOM 1557 C C . VAL A 1 210 ? 37.897 11.019 164.896 1.00 28.66 210 VAL A C 1
ATOM 1558 O O . VAL A 1 210 ? 38.404 12.126 165.086 1.00 30.32 210 VAL A O 1
ATOM 1562 N N . VAL A 1 211 ? 36.618 10.752 165.148 1.00 27.22 211 VAL A N 1
ATOM 1563 C CA . VAL A 1 211 ? 35.738 11.735 165.777 1.00 28.29 211 VAL A CA 1
ATOM 1564 C C . VAL A 1 211 ? 36.292 12.166 167.135 1.00 26.06 211 VAL A C 1
ATOM 1565 O O . VAL A 1 211 ? 36.339 13.358 167.445 1.00 26.81 211 VAL A O 1
ATOM 1569 N N . LEU A 1 212 ? 36.726 11.192 167.930 1.00 24.28 212 LEU A N 1
ATOM 1570 C CA . LEU A 1 212 ? 37.320 11.468 169.239 1.00 28.37 212 LEU A CA 1
ATOM 1571 C C . LEU A 1 212 ? 38.551 12.364 169.134 1.00 26.90 212 LEU A C 1
ATOM 1572 O O . LEU A 1 212 ? 38.644 13.378 169.821 1.00 29.09 212 LEU A O 1
ATOM 1577 N N . PHE A 1 213 ? 39.487 11.974 168.272 1.00 24.52 213 PHE A N 1
ATOM 1578 C CA . PHE A 1 213 ? 40.679 12.767 167.992 1.00 28.52 213 PHE A CA 1
ATOM 1579 C C . PHE A 1 213 ? 40.334 14.196 167.574 1.00 27.14 213 PHE A C 1
ATOM 1580 O O . PHE A 1 213 ? 40.892 15.159 168.105 1.00 26.13 213 PHE A O 1
ATOM 1588 N N . LEU A 1 214 ? 39.419 14.328 166.618 1.00 22.48 214 LEU A N 1
ATOM 1589 C CA . LEU A 1 214 ? 39.049 15.642 166.106 1.00 26.18 214 LEU A CA 1
ATOM 1590 C C . LEU A 1 214 ? 38.354 16.480 167.169 1.00 26.16 214 LEU A C 1
ATOM 1591 O O . LEU A 1 214 ? 38.621 17.674 167.295 1.00 25.16 214 LEU A O 1
ATOM 1596 N N . PHE A 1 215 ? 37.467 15.850 167.936 1.00 24.25 215 PHE A N 1
ATOM 1597 C CA . PHE A 1 215 ? 36.720 16.563 168.963 1.00 23.74 215 PHE A CA 1
ATOM 1598 C C . PHE A 1 215 ? 37.624 17.012 170.100 1.00 22.54 215 PHE A C 1
ATOM 1599 O O . PHE A 1 215 ? 37.531 18.144 170.566 1.00 24.41 215 PHE A O 1
ATOM 1607 N N . ALA A 1 216 ? 38.500 16.116 170.543 1.00 26.19 216 ALA A N 1
ATOM 1608 C CA . ALA A 1 216 ? 39.420 16.426 171.630 1.00 24.15 216 ALA A CA 1
ATOM 1609 C C . ALA A 1 216 ? 40.463 17.445 171.183 1.00 22.04 216 ALA A C 1
ATOM 1610 O O . ALA A 1 216 ? 40.795 18.371 171.926 1.00 23.23 216 ALA A O 1
ATOM 1612 N N . GLY A 1 217 ? 40.970 17.271 169.966 1.00 23.36 217 GLY A N 1
ATOM 1613 C CA . GLY A 1 217 ? 41.932 18.196 169.397 1.00 26.34 217 GLY A CA 1
ATOM 1614 C C . GLY A 1 217 ? 41.336 19.579 169.217 1.00 31.36 217 GLY A C 1
ATOM 1615 O O . GLY A 1 217 ? 41.994 20.584 169.485 1.00 33.17 217 GLY A O 1
ATOM 1616 N N . PHE A 1 218 ? 40.085 19.628 168.764 1.00 27.96 218 PHE A N 1
ATOM 1617 C CA . PHE A 1 218 ? 39.361 20.888 168.635 1.00 28.49 218 PHE A CA 1
ATOM 1618 C C . PHE A 1 218 ? 39.197 21.558 169.994 1.00 26.13 218 PHE A C 1
ATOM 1619 O O . PHE A 1 218 ? 39.423 22.760 170.135 1.00 25.04 218 PHE A O 1
ATOM 1627 N N . THR A 1 219 ? 38.809 20.768 170.990 1.00 24.66 219 THR A N 1
ATOM 1628 C CA . THR A 1 219 ? 38.594 21.273 172.340 1.00 24.55 219 THR A CA 1
ATOM 1629 C C . THR A 1 219 ? 39.857 21.897 172.929 1.00 26.56 219 THR A C 1
ATOM 1630 O O . THR A 1 219 ? 39.815 22.994 173.484 1.00 26.56 219 THR A O 1
ATOM 1634 N N . ILE A 1 220 ? 40.978 21.197 172.798 1.00 28.25 220 ILE A N 1
ATOM 1635 C CA . ILE A 1 220 ? 42.257 21.706 173.283 1.00 31.51 220 ILE A CA 1
ATOM 1636 C C . ILE A 1 220 ? 42.615 23.054 172.650 1.00 33.00 220 ILE A C 1
ATOM 1637 O O . ILE A 1 220 ? 42.985 23.997 173.351 1.00 34.54 220 ILE A O 1
ATOM 1642 N N . LEU A 1 221 ? 42.485 23.147 171.329 1.00 31.15 221 LEU A N 1
ATOM 1643 C CA . LEU A 1 221 ? 42.813 24.380 170.617 1.00 29.51 221 LEU A CA 1
ATOM 1644 C C . LEU A 1 221 ? 41.884 25.537 170.993 1.00 28.21 221 LEU A C 1
ATOM 1645 O O . LEU A 1 221 ? 42.271 26.703 170.912 1.00 27.83 221 LEU A O 1
ATOM 1650 N N . MET A 1 222 ? 40.662 25.209 171.407 1.00 29.73 222 MET A N 1
ATOM 1651 C CA . MET A 1 222 ? 39.693 26.221 171.828 1.00 28.52 222 MET A CA 1
ATOM 1652 C C . MET A 1 222 ? 39.770 26.504 173.326 1.00 26.60 222 MET A C 1
ATOM 1653 O O . MET A 1 222 ? 38.948 27.243 173.864 1.00 30.21 222 MET A O 1
ATOM 1658 N N . SER A 1 223 ? 40.764 25.928 173.994 1.00 24.77 223 SER A N 1
ATOM 1659 C CA . SER A 1 223 ? 40.864 26.044 175.446 1.00 26.91 223 SER A CA 1
ATOM 1660 C C . SER A 1 223 ? 42.194 26.610 175.961 1.00 23.82 223 SER A C 1
ATOM 1661 O O . SER A 1 223 ? 42.230 27.253 177.011 1.00 25.58 223 SER A O 1
ATOM 1664 N N . VAL A 1 224 ? 43.281 26.369 175.234 1.00 20.50 224 VAL A N 1
ATOM 1665 C CA . VAL A 1 224 ? 44.614 26.697 175.749 1.00 24.99 224 VAL A CA 1
ATOM 1666 C C . VAL A 1 224 ? 44.859 28.180 176.006 1.00 21.49 224 VAL A C 1
ATOM 1667 O O . VAL A 1 224 ? 45.495 28.537 176.993 1.00 21.42 224 VAL A O 1
ATOM 1671 N N . GLU A 1 225 ? 44.365 29.037 175.120 1.00 23.90 225 GLU A N 1
ATOM 1672 C CA . GLU A 1 225 ? 44.534 30.475 175.296 1.00 26.35 225 GLU A CA 1
ATOM 1673 C C . GLU A 1 225 ? 43.854 30.946 176.574 1.00 24.09 225 GLU A C 1
ATOM 1674 O O . GLU A 1 225 ? 44.462 31.629 177.392 1.00 24.82 225 GLU A O 1
ATOM 1680 N N . ALA A 1 226 ? 42.592 30.570 176.745 1.00 21.84 226 ALA A N 1
ATOM 1681 C CA . ALA A 1 226 ? 41.844 30.971 177.927 1.00 25.12 226 ALA A CA 1
ATOM 1682 C C . ALA A 1 226 ? 42.467 30.387 179.189 1.00 26.60 226 ALA A C 1
ATOM 1683 O O . ALA A 1 226 ? 42.539 31.053 180.220 1.00 25.48 226 ALA A O 1
ATOM 1685 N N . PHE A 1 227 ? 42.921 29.140 179.105 1.00 22.95 227 PHE A N 1
ATOM 1686 C CA . PHE A 1 227 ? 43.575 28.512 180.243 1.00 18.65 227 PHE A CA 1
ATOM 1687 C C . PHE A 1 227 ? 44.899 29.199 180.580 1.00 21.38 227 PHE A C 1
ATOM 1688 O O . PHE A 1 227 ? 45.203 29.418 181.750 1.00 22.92 227 PHE A O 1
ATOM 1696 N N . SER A 1 228 ? 45.675 29.543 179.553 1.00 22.43 228 SER A N 1
ATOM 1697 C CA . SER A 1 228 ? 46.982 30.169 179.751 1.00 26.73 228 SER A CA 1
ATOM 1698 C C . SER A 1 228 ? 46.845 31.608 180.243 1.00 26.99 228 SER A C 1
ATOM 1699 O O . SER A 1 228 ? 47.527 32.018 181.183 1.00 25.62 228 SER A O 1
ATOM 1702 N N . GLU A 1 229 ? 45.964 32.371 179.601 1.00 23.34 229 GLU A N 1
ATOM 1703 C CA . GLU A 1 229 ? 45.709 33.746 180.010 1.00 27.45 229 GLU A CA 1
ATOM 1704 C C . GLU A 1 229 ? 44.958 33.793 181.333 1.00 29.17 229 GLU A C 1
ATOM 1705 O O . GLU A 1 229 ? 45.120 34.733 182.111 1.00 34.46 229 GLU A O 1
ATOM 1711 N N . GLY A 1 230 ? 44.132 32.780 181.580 1.00 25.66 230 GLY A N 1
ATOM 1712 C CA . GLY A 1 230 ? 43.427 32.667 182.842 1.00 25.40 230 GLY A CA 1
ATOM 1713 C C . GLY A 1 230 ? 44.405 32.469 183.983 1.00 30.10 230 GLY A C 1
ATOM 1714 O O . GLY A 1 230 ? 44.286 33.102 185.034 1.00 36.19 230 GLY A O 1
ATOM 1715 N N . LEU A 1 231 ? 45.375 31.584 183.772 1.00 29.60 231 LEU A N 1
ATOM 1716 C CA . LEU A 1 231 ? 46.432 31.346 184.750 1.00 29.55 231 LEU A CA 1
ATOM 1717 C C . LEU A 1 231 ? 47.210 32.621 185.039 1.00 28.59 231 LEU A C 1
ATOM 1718 O O . LEU A 1 231 ? 47.393 32.991 186.197 1.00 30.28 231 LEU A O 1
ATOM 1723 N N . LEU A 1 232 ? 47.664 33.285 183.979 1.00 25.79 232 LEU A N 1
ATOM 1724 C CA . LEU A 1 232 ? 48.430 34.523 184.112 1.00 25.23 232 LEU A CA 1
ATOM 1725 C C . LEU A 1 232 ? 47.641 35.607 184.832 1.00 24.10 232 LEU A C 1
ATOM 1726 O O . LEU A 1 232 ? 48.194 36.343 185.647 1.00 27.60 232 LEU A O 1
ATOM 1731 N N . GLU A 1 233 ? 46.351 35.700 184.527 1.00 27.07 233 GLU A N 1
ATOM 1732 C CA . GLU A 1 233 ? 45.486 36.683 185.165 1.00 35.20 233 GLU A CA 1
ATOM 1733 C C . GLU A 1 233 ? 45.305 36.377 186.647 1.00 31.36 233 GLU A C 1
ATOM 1734 O O . GLU A 1 233 ? 45.440 37.261 187.491 1.00 31.58 233 GLU A O 1
ATOM 1740 N N . THR A 1 234 ? 45.002 35.119 186.951 1.00 26.38 234 THR A N 1
ATOM 1741 C CA . THR A 1 234 ? 44.822 34.673 188.328 1.00 28.24 234 THR A CA 1
ATOM 1742 C C . THR A 1 234 ? 46.051 34.971 189.183 1.00 28.44 234 THR A C 1
ATOM 1743 O O . THR A 1 234 ? 45.931 35.456 190.308 1.00 26.47 234 THR A O 1
ATOM 1747 N N . ALA A 1 235 ? 47.231 34.694 188.637 1.00 29.05 235 ALA A N 1
ATOM 1748 C CA . ALA A 1 235 ? 48.482 34.923 189.355 1.00 29.87 235 ALA A CA 1
ATOM 1749 C C . ALA A 1 235 ? 48.737 36.408 189.615 1.00 33.13 235 ALA A C 1
ATOM 1750 O O . ALA A 1 235 ? 49.344 36.773 190.623 1.00 28.80 235 ALA A O 1
ATOM 1752 N N . ARG A 1 236 ? 48.268 37.257 188.703 1.00 38.68 236 ARG A N 1
ATOM 1753 C CA . ARG A 1 236 ? 48.453 38.704 188.821 1.00 38.76 236 ARG A CA 1
ATOM 1754 C C . ARG A 1 236 ? 47.582 39.356 189.897 1.00 36.62 236 ARG A C 1
ATOM 1755 O O . ARG A 1 236 ? 48.076 40.173 190.670 1.00 36.38 236 ARG A O 1
ATOM 1763 N N . ILE A 1 237 ? 46.295 39.022 189.951 1.00 36.00 237 ILE A N 1
ATOM 1764 C CA . ILE A 1 237 ? 45.448 39.627 190.980 1.00 43.84 237 ILE A CA 1
ATOM 1765 C C . ILE A 1 237 ? 45.818 39.089 192.362 1.00 47.57 237 ILE A C 1
ATOM 1766 O O . ILE A 1 237 ? 45.656 39.775 193.371 1.00 53.36 237 ILE A O 1
ATOM 1771 N N . ALA A 1 238 ? 46.334 37.866 192.399 1.00 45.33 238 ALA A N 1
ATOM 1772 C CA . ALA A 1 238 ? 46.918 37.333 193.622 1.00 46.73 238 ALA A CA 1
ATOM 1773 C C . ALA A 1 238 ? 48.332 37.895 193.765 1.00 48.36 238 ALA A C 1
ATOM 1774 O O . ALA A 1 238 ? 48.744 38.759 192.990 1.00 52.31 238 ALA A O 1
ATOM 1776 N N . GLY A 1 239 ? 49.080 37.411 194.747 1.00 55.38 239 GLY A N 1
ATOM 1777 C CA . GLY A 1 239 ? 50.425 37.914 194.960 1.00 57.24 239 GLY A CA 1
ATOM 1778 C C . GLY A 1 239 ? 51.499 37.042 194.339 1.00 55.71 239 GLY A C 1
ATOM 1779 O O . GLY A 1 239 ? 52.691 37.276 194.540 1.00 56.90 239 GLY A O 1
ATOM 1780 N N . ILE A 1 240 ? 51.075 36.044 193.569 1.00 51.54 240 ILE A N 1
ATOM 1781 C CA . ILE A 1 240 ? 51.984 35.023 193.056 1.00 47.07 240 ILE A CA 1
ATOM 1782 C C . ILE A 1 240 ? 52.703 35.409 191.760 1.00 46.02 240 ILE A C 1
ATOM 1783 O O . ILE A 1 240 ? 52.091 35.914 190.817 1.00 46.64 240 ILE A O 1
ATOM 1788 N N . ASP A 1 241 ? 54.012 35.176 191.740 1.00 41.95 241 ASP A N 1
ATOM 1789 C CA . ASP A 1 241 ? 54.836 35.398 190.559 1.00 37.34 241 ASP A CA 1
ATOM 1790 C C . ASP A 1 241 ? 54.350 34.565 189.373 1.00 33.91 241 ASP A C 1
ATOM 1791 O O . ASP A 1 241 ? 54.079 33.372 189.505 1.00 30.58 241 ASP A O 1
ATOM 1796 N N . GLU A 1 242 ? 54.261 35.205 188.213 1.00 32.00 242 GLU A N 1
ATOM 1797 C CA . GLU A 1 242 ? 53.750 34.562 187.007 1.00 34.48 242 GLU A CA 1
ATOM 1798 C C . GLU A 1 242 ? 54.620 33.400 186.531 1.00 32.73 242 GLU A C 1
ATOM 1799 O O . GLU A 1 242 ? 54.128 32.476 185.883 1.00 27.40 242 GLU A O 1
ATOM 1805 N N . PHE A 1 243 ? 55.909 33.449 186.851 1.00 36.91 243 PHE A N 1
ATOM 1806 C CA . PHE A 1 243 ? 56.828 32.393 186.441 1.00 33.73 243 PHE A CA 1
ATOM 1807 C C . PHE A 1 243 ? 56.508 31.074 187.121 1.00 30.58 243 PHE A C 1
ATOM 1808 O O . PHE A 1 243 ? 56.728 30.009 186.551 1.00 25.25 243 PHE A O 1
ATOM 1816 N N . LEU A 1 244 ? 55.983 31.146 188.339 1.00 32.28 244 LEU A N 1
ATOM 1817 C CA . LEU A 1 244 ? 55.608 29.944 189.068 1.00 35.72 244 LEU A CA 1
ATOM 1818 C C . LEU A 1 244 ? 54.404 29.268 188.412 1.00 34.44 244 LEU A C 1
ATOM 1819 O O . LEU A 1 244 ? 54.321 28.040 188.358 1.00 36.40 244 LEU A O 1
ATOM 1824 N N . ALA A 1 245 ? 53.478 30.076 187.907 1.00 29.32 245 ALA A N 1
ATOM 1825 C CA . ALA A 1 245 ? 52.295 29.559 187.228 1.00 28.49 245 ALA A CA 1
ATOM 1826 C C . ALA A 1 245 ? 52.668 28.950 185.877 1.00 26.52 245 ALA A C 1
ATOM 1827 O O . ALA A 1 245 ? 52.260 27.838 185.552 1.00 24.92 245 ALA A O 1
ATOM 1829 N N . VAL A 1 246 ? 53.452 29.691 185.102 1.00 27.15 246 VAL A N 1
ATOM 1830 C CA . VAL A 1 246 ? 53.903 29.252 183.784 1.00 26.53 246 VAL A CA 1
ATOM 1831 C C . VAL A 1 246 ? 54.763 27.991 183.857 1.00 26.39 246 VAL A C 1
ATOM 1832 O O . VAL A 1 246 ? 54.624 27.080 183.039 1.00 22.84 246 VAL A O 1
ATOM 1836 N N . GLN A 1 247 ? 55.634 27.934 184.857 1.00 29.93 247 GLN A N 1
ATOM 1837 C CA . GLN A 1 247 ? 56.613 26.858 184.952 1.00 26.72 247 GLN A CA 1
ATOM 1838 C C . GLN A 1 247 ? 56.101 25.632 185.700 1.00 28.67 247 GLN A C 1
ATOM 1839 O O . GLN A 1 247 ? 56.443 24.501 185.351 1.00 30.16 247 GLN A O 1
ATOM 1845 N N . TRP A 1 248 ? 55.282 25.845 186.726 1.00 26.11 248 TRP A N 1
ATOM 1846 C CA . TRP A 1 248 ? 54.892 24.737 187.596 1.00 26.92 248 TRP A CA 1
ATOM 1847 C C . TRP A 1 248 ? 53.414 24.357 187.541 1.00 27.20 248 TRP A C 1
ATOM 1848 O O . TRP A 1 248 ? 53.078 23.172 187.528 1.00 30.17 248 TRP A O 1
ATOM 1859 N N . ILE A 1 249 ? 52.534 25.351 187.512 1.00 24.91 249 ILE A N 1
ATOM 1860 C CA . ILE A 1 249 ? 51.103 25.067 187.518 1.00 27.66 249 ILE A CA 1
ATOM 1861 C C . ILE A 1 249 ? 50.603 24.603 186.154 1.00 27.21 249 ILE A C 1
ATOM 1862 O O . ILE A 1 249 ? 49.898 23.601 186.058 1.00 31.37 249 ILE A O 1
ATOM 1867 N N . ALA A 1 250 ? 50.976 25.326 185.102 1.00 27.33 250 ALA A N 1
ATOM 1868 C CA . ALA A 1 250 ? 50.551 24.974 183.747 1.00 25.49 250 ALA A CA 1
ATOM 1869 C C . ALA A 1 250 ? 50.973 23.567 183.290 1.00 28.87 250 ALA A C 1
ATOM 1870 O O . ALA A 1 250 ? 50.154 22.838 182.736 1.00 32.45 250 ALA A O 1
ATOM 1872 N N . PRO A 1 251 ? 52.244 23.179 183.508 1.00 33.23 251 PRO A N 1
ATOM 1873 C CA . PRO A 1 251 ? 52.587 21.811 183.101 1.00 36.50 251 PRO A CA 1
ATOM 1874 C C . PRO A 1 251 ? 51.903 20.753 183.963 1.00 43.89 251 PRO A C 1
ATOM 1875 O O . PRO A 1 251 ? 51.660 19.643 183.486 1.00 45.76 251 PRO A O 1
ATOM 1879 N N . LEU A 1 252 ? 51.599 21.094 185.213 1.00 44.81 252 LEU A N 1
ATOM 1880 C CA . LEU A 1 252 ? 50.931 20.161 186.112 1.00 45.73 252 LEU A CA 1
ATOM 1881 C C . LEU A 1 252 ? 49.591 19.749 185.518 1.00 46.31 252 LEU A C 1
ATOM 1882 O O . LEU A 1 252 ? 49.204 18.585 185.579 1.00 48.51 252 LEU A O 1
ATOM 1887 N N . ALA A 1 253 ? 48.896 20.710 184.921 1.00 42.76 253 ALA A N 1
ATOM 1888 C CA . ALA A 1 253 ? 47.617 20.439 184.281 1.00 45.40 253 ALA A CA 1
ATOM 1889 C C . ALA A 1 253 ? 47.791 19.693 182.960 1.00 47.81 253 ALA A C 1
ATOM 1890 O O . ALA A 1 253 ? 46.870 19.025 182.488 1.00 51.22 253 ALA A O 1
ATOM 1892 N N . SER A 1 254 ? 48.974 19.812 182.363 1.00 45.56 254 SER A N 1
ATOM 1893 C CA . SER A 1 254 ? 49.245 19.177 181.077 1.00 41.03 254 SER A CA 1
ATOM 1894 C C . SER A 1 254 ? 49.810 17.766 181.247 1.00 39.48 254 SER A C 1
ATOM 1895 O O . SER A 1 254 ? 49.565 16.890 180.419 1.00 40.20 254 SER A O 1
ATOM 1898 N N . GLU A 1 255 ? 50.564 17.553 182.323 1.00 33.43 255 GLU A N 1
ATOM 1899 C CA . GLU A 1 255 ? 51.226 16.272 182.552 1.00 33.62 255 GLU A CA 1
ATOM 1900 C C . GLU A 1 255 ? 50.413 15.343 183.459 1.00 36.17 255 GLU A C 1
ATOM 1901 O O . GLU A 1 255 ? 50.738 14.163 183.598 1.00 41.30 255 GLU A O 1
ATOM 1907 N N . SER A 1 256 ? 49.361 15.875 184.074 1.00 30.48 256 SER A N 1
ATOM 1908 C CA . SER A 1 256 ? 48.488 15.075 184.940 1.00 33.99 256 SER A CA 1
ATOM 1909 C C . SER A 1 256 ? 47.781 13.884 184.268 1.00 37.50 256 SER A C 1
ATOM 1910 O O . SER A 1 256 ? 47.788 12.783 184.823 1.00 37.28 256 SER A O 1
ATOM 1913 N N . PRO A 1 257 ? 47.147 14.097 183.095 1.00 37.72 257 PRO A N 1
ATOM 1914 C CA . PRO A 1 257 ? 46.479 12.954 182.460 1.00 38.06 257 PRO A CA 1
ATOM 1915 C C . PRO A 1 257 ? 47.456 11.833 182.133 1.00 34.69 257 PRO A C 1
ATOM 1916 O O . PRO A 1 257 ? 47.118 10.656 182.269 1.00 33.63 257 PRO A O 1
ATOM 1920 N N . GLU A 1 258 ? 48.658 12.210 181.711 1.00 31.19 258 GLU A N 1
ATOM 1921 C CA . GLU A 1 258 ? 49.723 11.255 181.433 1.00 37.15 258 GLU A CA 1
ATOM 1922 C C . GLU A 1 258 ? 50.124 10.497 182.696 1.00 37.18 258 GLU A C 1
ATOM 1923 O O . GLU A 1 258 ? 50.372 9.292 182.656 1.00 37.01 258 GLU A O 1
ATOM 1929 N N . LEU A 1 259 ? 50.187 11.214 183.814 1.00 37.92 259 LEU A N 1
ATOM 1930 C CA . LEU A 1 259 ? 50.548 10.615 185.094 1.00 39.19 259 LEU A CA 1
ATOM 1931 C C . LEU A 1 259 ? 49.474 9.649 185.584 1.00 37.99 259 LEU A C 1
ATOM 1932 O O . LEU A 1 259 ? 49.783 8.552 186.046 1.00 40.70 259 LEU A O 1
ATOM 1937 N N . ILE A 1 260 ? 48.216 10.063 185.479 1.00 32.31 260 ILE A N 1
ATOM 1938 C CA . ILE A 1 260 ? 47.089 9.234 185.897 1.00 33.52 260 ILE A CA 1
ATOM 1939 C C . ILE A 1 260 ? 47.042 7.898 185.149 1.00 32.04 260 ILE A C 1
ATOM 1940 O O . ILE A 1 260 ? 46.796 6.850 185.748 1.00 31.27 260 ILE A O 1
ATOM 1945 N N . VAL A 1 261 ? 47.284 7.938 183.842 1.00 28.82 261 VAL A N 1
ATOM 1946 C CA . VAL A 1 261 ? 47.307 6.718 183.042 1.00 31.42 261 VAL A CA 1
ATOM 1947 C C . VAL A 1 261 ? 48.481 5.835 183.458 1.00 30.68 261 VAL A C 1
ATOM 1948 O O . VAL A 1 261 ? 48.366 4.609 183.502 1.00 26.59 261 VAL A O 1
ATOM 1952 N N . ALA A 1 262 ? 49.605 6.466 183.782 1.00 32.23 262 ALA A N 1
ATOM 1953 C CA . ALA A 1 262 ? 50.774 5.737 184.263 1.00 32.22 262 ALA A CA 1
ATOM 1954 C C . ALA A 1 262 ? 50.482 5.015 185.577 1.00 37.40 262 ALA A C 1
ATOM 1955 O O . ALA A 1 262 ? 50.847 3.853 185.739 1.00 41.25 262 ALA A O 1
ATOM 1957 N N . ILE A 1 263 ? 49.824 5.705 186.509 1.00 36.94 263 ILE A N 1
ATOM 1958 C CA . ILE A 1 263 ? 49.466 5.106 187.795 1.00 36.43 263 ILE A CA 1
ATOM 1959 C C . ILE A 1 263 ? 48.503 3.936 187.609 1.00 38.47 263 ILE A C 1
ATOM 1960 O O . ILE A 1 263 ? 48.621 2.910 188.280 1.00 43.09 263 ILE A O 1
ATOM 1965 N N . TYR A 1 264 ? 47.552 4.101 186.695 1.00 39.11 264 TYR A N 1
ATOM 1966 C CA . TYR A 1 264 ? 46.563 3.066 186.408 1.00 43.23 264 TYR A CA 1
ATOM 1967 C C . TYR A 1 264 ? 47.230 1.777 185.939 1.00 42.27 264 TYR A C 1
ATOM 1968 O O . TYR A 1 264 ? 46.875 0.685 186.385 1.00 41.12 264 TYR A O 1
ATOM 1977 N N . PHE A 1 265 ? 48.200 1.916 185.040 1.00 42.05 265 PHE A N 1
ATOM 1978 C CA . PHE A 1 265 ? 48.917 0.770 184.493 1.00 41.12 265 PHE A CA 1
ATOM 1979 C C . PHE A 1 265 ? 49.835 0.110 185.519 1.00 40.02 265 PHE A C 1
ATOM 1980 O O . PHE A 1 265 ? 50.122 -1.081 185.423 1.00 39.69 265 PHE A O 1
ATOM 1988 N N . VAL A 1 266 ? 50.298 0.884 186.496 1.00 36.89 266 VAL A N 1
ATOM 1989 C CA . VAL A 1 266 ? 51.106 0.331 187.577 1.00 39.86 266 VAL A CA 1
ATOM 1990 C C . VAL A 1 266 ? 50.274 -0.604 188.453 1.00 43.85 266 VAL A C 1
ATOM 1991 O O . VAL A 1 266 ? 50.690 -1.721 188.751 1.00 42.49 266 VAL A O 1
ATOM 1995 N N . ARG A 1 267 ? 49.092 -0.146 188.849 1.00 51.93 267 ARG A N 1
ATOM 1996 C CA . ARG A 1 267 ? 48.211 -0.942 189.698 1.00 59.59 267 ARG A CA 1
ATOM 1997 C C . ARG A 1 267 ? 47.693 -2.196 188.989 1.00 61.99 267 ARG A C 1
ATOM 1998 O O . ARG A 1 267 ? 47.280 -3.158 189.638 1.00 66.37 267 ARG A O 1
ATOM 2006 N N . ARG A 1 268 ? 47.718 -2.182 187.660 1.00 58.60 268 ARG A N 1
ATOM 2007 C CA . ARG A 1 268 ? 47.361 -3.360 186.878 1.00 56.63 268 ARG A CA 1
ATOM 2008 C C . ARG A 1 268 ? 48.602 -4.200 186.580 1.00 56.16 268 ARG A C 1
ATOM 2009 O O . ARG A 1 268 ? 48.593 -5.041 185.679 1.00 60.12 268 ARG A O 1
ATOM 2012 N N . PHE A 1 269 ? 49.665 -3.951 187.343 1.00 50.75 269 PHE A N 1
ATOM 2013 C CA . PHE A 1 269 ? 50.911 -4.716 187.261 1.00 49.59 269 PHE A CA 1
ATOM 2014 C C . PHE A 1 269 ? 51.617 -4.607 185.908 1.00 50.28 269 PHE A C 1
ATOM 2015 O O . PHE A 1 269 ? 52.181 -5.582 185.409 1.00 54.13 269 PHE A O 1
ATOM 2023 N N . ARG A 1 270 ? 51.588 -3.413 185.326 1.00 47.76 270 ARG A N 1
ATOM 2024 C CA . ARG A 1 270 ? 52.288 -3.146 184.077 1.00 48.93 270 ARG A CA 1
ATOM 2025 C C . ARG A 1 270 ? 53.271 -1.997 184.281 1.00 44.95 270 ARG A C 1
ATOM 2026 O O . ARG A 1 270 ? 53.119 -0.923 183.697 1.00 42.04 270 ARG A O 1
ATOM 2028 N N . VAL A 1 271 ? 54.279 -2.237 185.116 1.00 45.28 271 VAL A N 1
ATOM 2029 C CA . VAL A 1 271 ? 55.247 -1.207 185.485 1.00 47.26 271 VAL A CA 1
ATOM 2030 C C . VAL A 1 271 ? 56.201 -0.856 184.344 1.00 45.29 271 VAL A C 1
ATOM 2031 O O . VAL A 1 271 ? 56.525 0.311 184.137 1.00 43.24 271 VAL A O 1
ATOM 2035 N N . SER A 1 272 ? 56.643 -1.871 183.608 1.00 47.26 272 SER A N 1
ATOM 2036 C CA . SER A 1 272 ? 57.587 -1.680 182.508 1.00 46.93 272 SER A CA 1
ATOM 2037 C C . SER A 1 272 ? 57.040 -0.772 181.412 1.00 41.96 272 SER A C 1
ATOM 2038 O O . SER A 1 272 ? 57.673 0.216 181.040 1.00 41.61 272 SER A O 1
ATOM 2041 N N . ALA A 1 273 ? 55.867 -1.120 180.894 1.00 38.60 273 ALA A N 1
ATOM 2042 C CA . ALA A 1 273 ? 55.225 -0.326 179.855 1.00 37.16 273 ALA A CA 1
ATOM 2043 C C . ALA A 1 273 ? 54.918 1.085 180.353 1.00 38.49 273 ALA A C 1
ATOM 2044 O O . ALA A 1 273 ? 55.012 2.054 179.599 1.00 34.39 273 ALA A O 1
ATOM 2046 N N . SER A 1 274 ? 54.555 1.191 181.628 1.00 40.32 274 SER A N 1
ATOM 2047 C CA . SER A 1 274 ? 54.258 2.479 182.238 1.00 39.54 274 SER A CA 1
ATOM 2048 C C . SER A 1 274 ? 55.494 3.378 182.243 1.00 37.72 274 SER A C 1
ATOM 2049 O O . SER A 1 274 ? 55.413 4.560 181.914 1.00 36.79 274 SER A O 1
ATOM 2052 N N . MET A 1 275 ? 56.638 2.808 182.610 1.00 37.70 275 MET A N 1
ATOM 2053 C CA . MET A 1 275 ? 57.891 3.557 182.618 1.00 38.14 275 MET A CA 1
ATOM 2054 C C . MET A 1 275 ? 58.408 3.824 181.206 1.00 34.82 275 MET A C 1
ATOM 2055 O O . MET A 1 275 ? 59.043 4.846 180.961 1.00 35.85 275 MET A O 1
ATOM 2060 N N . ASN A 1 276 ? 58.145 2.900 180.286 1.00 33.27 276 ASN A N 1
ATOM 2061 C CA . ASN A 1 276 ? 58.506 3.097 178.884 1.00 31.47 276 ASN A CA 1
ATOM 2062 C C . ASN A 1 276 ? 57.892 4.375 178.329 1.00 29.04 276 ASN A C 1
ATOM 2063 O O . ASN A 1 276 ? 58.529 5.099 177.566 1.00 29.16 276 ASN A O 1
ATOM 2068 N N . ALA A 1 277 ? 56.651 4.640 178.723 1.00 27.97 277 ALA A N 1
ATOM 2069 C CA . ALA A 1 277 ? 55.912 5.794 178.236 1.00 26.65 277 ALA A CA 1
ATOM 2070 C C . ALA A 1 277 ? 56.445 7.085 178.841 1.00 29.65 277 ALA A C 1
ATOM 2071 O O . ALA A 1 277 ? 56.610 8.085 178.140 1.00 31.00 277 ALA A O 1
ATOM 2073 N N . LEU A 1 278 ? 56.709 7.060 180.144 1.00 29.97 278 LEU A N 1
ATOM 2074 C CA . LEU A 1 278 ? 57.233 8.231 180.840 1.00 29.94 278 LEU A CA 1
ATOM 2075 C C . LEU A 1 278 ? 58.627 8.604 180.346 1.00 26.78 278 LEU A C 1
ATOM 2076 O O . LEU A 1 278 ? 58.972 9.784 180.261 1.00 27.95 278 LEU A O 1
ATOM 2081 N N . ILE A 1 279 ? 59.427 7.594 180.030 1.00 24.73 279 ILE A N 1
ATOM 2082 C CA . ILE A 1 279 ? 60.778 7.824 179.533 1.00 26.92 279 ILE A CA 1
ATOM 2083 C C . ILE A 1 279 ? 60.742 8.341 178.096 1.00 25.26 279 ILE A C 1
ATOM 2084 O O . ILE A 1 279 ? 61.466 9.274 177.747 1.00 25.33 279 ILE A O 1
ATOM 2089 N N . SER A 1 280 ? 59.880 7.745 177.276 1.00 25.96 280 SER A N 1
ATOM 2090 C CA . SER A 1 280 ? 59.691 8.187 175.896 1.00 25.97 280 SER A CA 1
ATOM 2091 C C . SER A 1 280 ? 59.059 9.576 175.829 1.00 21.83 280 SER A C 1
ATOM 2092 O O . SER A 1 280 ? 59.359 10.357 174.930 1.00 24.27 280 SER A O 1
ATOM 2095 N N . SER A 1 281 ? 58.180 9.876 176.779 1.00 17.54 281 SER A N 1
ATOM 2096 C CA . SER A 1 281 ? 57.564 11.196 176.857 1.00 18.52 281 SER A CA 1
ATOM 2097 C C . SER A 1 281 ? 58.616 12.246 177.186 1.00 22.01 281 SER A C 1
ATOM 2098 O O . SER A 1 281 ? 58.551 13.379 176.698 1.00 18.81 281 SER A O 1
ATOM 2101 N N . LYS A 1 282 ? 59.578 11.867 178.024 1.00 22.16 282 LYS A N 1
ATOM 2102 C CA . LYS A 1 282 ? 60.724 12.726 178.296 1.00 21.85 282 LYS A CA 1
ATOM 2103 C C . LYS A 1 282 ? 61.490 12.980 177.007 1.00 19.52 282 LYS A C 1
ATOM 2104 O O . LYS A 1 282 ? 61.927 14.096 176.758 1.00 20.96 282 LYS A O 1
ATOM 2110 N N . VAL A 1 283 ? 61.627 11.951 176.176 1.00 20.38 283 VAL A N 1
ATOM 2111 C CA . VAL A 1 283 ? 62.348 12.089 174.912 1.00 23.95 283 VAL A CA 1
ATOM 2112 C C . VAL A 1 283 ? 61.739 13.166 174.012 1.00 24.66 283 VAL A C 1
ATOM 2113 O O . VAL A 1 283 ? 62.448 14.072 173.572 1.00 24.00 283 VAL A O 1
ATOM 2117 N N . ASN A 1 284 ? 60.436 13.084 173.741 1.00 23.08 284 ASN A N 1
ATOM 2118 C CA . ASN A 1 284 ? 59.816 14.072 172.852 1.00 22.35 284 ASN A CA 1
ATOM 2119 C C . ASN A 1 284 ? 59.792 15.482 173.442 1.00 23.93 284 ASN A C 1
ATOM 2120 O O . ASN A 1 284 ? 59.986 16.467 172.725 1.00 22.41 284 ASN A O 1
ATOM 2125 N N . GLN A 1 285 ? 59.575 15.577 174.750 1.00 22.77 285 GLN A N 1
ATOM 2126 C CA . GLN A 1 285 ? 59.536 16.880 175.404 1.00 24.13 285 GLN A CA 1
ATOM 2127 C C . GLN A 1 285 ? 60.924 17.513 175.488 1.00 22.88 285 GLN A C 1
ATOM 2128 O O . GLN A 1 285 ? 61.058 18.726 175.654 1.00 21.64 285 GLN A O 1
ATOM 2134 N N . TRP A 1 286 ? 61.952 16.684 175.349 1.00 21.01 286 TRP A N 1
ATOM 2135 C CA . TRP A 1 286 ? 63.328 17.153 175.434 1.00 25.22 286 TRP A CA 1
ATOM 2136 C C . TRP A 1 286 ? 63.955 17.202 174.042 1.00 28.48 286 TRP A C 1
ATOM 2137 O O . TRP A 1 286 ? 65.157 17.415 173.898 1.00 29.95 286 TRP A O 1
ATOM 2148 N N . THR A 1 287 ? 63.123 17.008 173.021 1.00 29.40 287 THR A N 1
ATOM 2149 C CA . THR A 1 287 ? 63.555 17.098 171.626 1.00 28.18 287 THR A CA 1
ATOM 2150 C C . THR A 1 287 ? 62.551 17.877 170.775 1.00 27.35 287 THR A C 1
ATOM 2151 O O . THR A 1 287 ? 62.769 19.048 170.464 1.00 24.27 287 THR A O 1
ATOM 2155 N N . LEU A 1 288 ? 61.453 17.217 170.410 1.00 24.99 288 LEU A N 1
ATOM 2156 C CA . LEU A 1 288 ? 60.419 17.818 169.568 1.00 24.44 288 LEU A CA 1
ATOM 2157 C C . LEU A 1 288 ? 59.847 19.111 170.153 1.00 27.84 288 LEU A C 1
ATOM 2158 O O . LEU A 1 288 ? 59.587 20.069 169.422 1.00 29.27 288 LEU A O 1
ATOM 2163 N N . LEU A 1 289 ? 59.656 19.132 171.470 1.00 24.52 289 LEU A N 1
ATOM 2164 C CA . LEU A 1 289 ? 59.082 20.289 172.146 1.00 22.15 289 LEU A CA 1
ATOM 2165 C C . LEU A 1 289 ? 59.966 21.522 171.985 1.00 24.82 289 LEU A C 1
ATOM 2166 O O . LEU A 1 289 ? 59.474 22.612 171.695 1.00 25.92 289 LEU A O 1
ATOM 2171 N N . ILE A 1 290 ? 61.268 21.346 172.184 1.00 25.60 290 ILE A N 1
ATOM 2172 C CA . ILE A 1 290 ? 62.205 22.455 172.063 1.00 28.98 290 ILE A CA 1
ATOM 2173 C C . ILE A 1 290 ? 62.198 23.003 170.641 1.00 27.34 290 ILE A C 1
ATOM 2174 O O . ILE A 1 290 ? 62.144 24.213 170.434 1.00 28.22 290 ILE A O 1
ATOM 2179 N N . GLY A 1 291 ? 62.246 22.102 169.665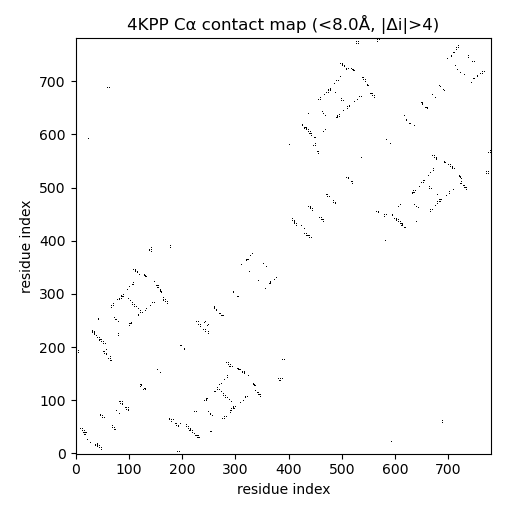 1.00 25.77 291 GLY A N 1
ATOM 2180 C CA . GLY A 1 291 ? 62.173 22.492 168.272 1.00 25.71 291 GLY A CA 1
ATOM 2181 C C . GLY A 1 291 ? 60.878 23.213 167.953 1.00 29.15 291 GLY A C 1
ATOM 2182 O O . GLY A 1 291 ? 60.873 24.202 167.219 1.00 28.85 291 GLY A O 1
ATOM 2183 N N . THR A 1 292 ? 59.779 22.723 168.518 1.00 28.56 292 THR A N 1
ATOM 2184 C CA . THR A 1 292 ? 58.460 23.287 168.256 1.00 28.80 292 THR A CA 1
ATOM 2185 C C . THR A 1 292 ? 58.340 24.743 168.705 1.00 29.66 292 THR A C 1
ATOM 2186 O O . THR A 1 292 ? 57.865 25.588 167.950 1.00 33.88 292 THR A O 1
ATOM 2190 N N . ILE A 1 293 ? 58.776 25.045 169.924 1.00 25.58 293 ILE A N 1
ATOM 2191 C CA . ILE A 1 293 ? 58.666 26.413 170.420 1.00 28.17 293 ILE A CA 1
ATOM 2192 C C . ILE A 1 293 ? 59.585 27.378 169.665 1.00 28.76 293 ILE A C 1
ATOM 2193 O O . ILE A 1 293 ? 59.227 28.535 169.443 1.00 28.56 293 ILE A O 1
ATOM 2198 N N . ALA A 1 294 ? 60.756 26.899 169.255 1.00 27.55 294 ALA A N 1
ATOM 2199 C CA . ALA A 1 294 ? 61.682 27.730 168.489 1.00 26.55 294 ALA A CA 1
ATOM 2200 C C . ALA A 1 294 ? 61.156 27.962 167.075 1.00 30.01 294 ALA A C 1
ATOM 2201 O O . ALA A 1 294 ? 61.262 29.064 166.539 1.00 30.91 294 ALA A O 1
ATOM 2203 N N . ILE A 1 295 ? 60.585 26.918 166.478 1.00 32.13 295 ILE A N 1
ATOM 2204 C CA . ILE A 1 295 ? 59.984 27.023 165.151 1.00 35.10 295 ILE A CA 1
ATOM 2205 C C . ILE A 1 295 ? 58.787 27.971 165.169 1.00 33.59 295 ILE A C 1
ATOM 2206 O O . ILE A 1 295 ? 58.694 28.878 164.341 1.00 37.27 295 ILE A O 1
ATOM 2211 N N . ILE A 1 296 ? 57.883 27.757 166.121 1.00 29.33 296 ILE A N 1
ATOM 2212 C CA . ILE A 1 296 ? 56.701 28.600 166.283 1.00 29.16 296 ILE A CA 1
ATOM 2213 C C . ILE A 1 296 ? 57.081 30.067 166.494 1.00 30.11 296 ILE A C 1
ATOM 2214 O O . ILE A 1 296 ? 56.418 30.970 165.980 1.00 31.45 296 ILE A O 1
ATOM 2219 N N . TYR A 1 297 ? 58.162 30.297 167.234 1.00 28.58 297 TYR A N 1
ATOM 2220 C CA . TYR A 1 297 ? 58.665 31.648 167.468 1.00 31.81 297 TYR A CA 1
ATOM 2221 C C . TYR A 1 297 ? 58.992 32.374 166.159 1.00 33.57 297 TYR A C 1
ATOM 2222 O O . TYR A 1 297 ? 58.807 33.586 166.052 1.00 30.02 297 TYR A O 1
ATOM 2231 N N . SER A 1 298 ? 59.473 31.630 165.166 1.00 32.66 298 SER A N 1
ATOM 2232 C CA . SER A 1 298 ? 59.765 32.210 163.861 1.00 33.87 298 SER A CA 1
ATOM 2233 C C . SER A 1 298 ? 58.502 32.350 163.017 1.00 37.33 298 SER A C 1
ATOM 2234 O O . SER A 1 298 ? 58.334 33.332 162.298 1.00 36.71 298 SER A O 1
ATOM 2237 N N . ILE A 1 299 ? 57.618 31.362 163.107 1.00 38.35 299 ILE A N 1
ATOM 2238 C CA . ILE A 1 299 ? 56.396 31.359 162.308 1.00 41.25 299 ILE A CA 1
ATOM 2239 C C . ILE A 1 299 ? 55.445 32.488 162.696 1.00 39.03 299 ILE A C 1
ATOM 2240 O O . ILE A 1 299 ? 54.946 33.208 161.833 1.00 38.02 299 ILE A O 1
ATOM 2245 N N . SER A 1 300 ? 55.204 32.640 163.996 1.00 38.04 300 SER A N 1
ATOM 2246 C CA . SER A 1 300 ? 54.266 33.643 164.497 1.00 38.07 300 SER A CA 1
ATOM 2247 C C . SER A 1 300 ? 54.729 35.070 164.223 1.00 40.85 300 SER A C 1
ATOM 2248 O O . SER A 1 300 ? 53.919 35.995 164.172 1.00 42.68 300 SER A O 1
ATOM 2251 N N . ALA A 1 301 ? 56.035 35.239 164.044 1.00 40.81 301 ALA A N 1
ATOM 2252 C CA . ALA A 1 301 ? 56.605 36.544 163.735 1.00 40.35 301 ALA A CA 1
ATOM 2253 C C . ALA A 1 301 ? 56.741 36.717 162.227 1.00 42.83 301 ALA A C 1
ATOM 2254 O O . ALA A 1 301 ? 57.036 37.813 161.746 1.00 42.65 301 ALA A O 1
ATOM 2256 N N . PHE A 1 302 ? 56.522 35.627 161.494 1.00 43.02 302 PHE A N 1
ATOM 2257 C CA . PHE A 1 302 ? 56.738 35.578 160.049 1.00 44.21 302 PHE A CA 1
ATOM 2258 C C . PHE A 1 302 ? 58.157 35.996 159.672 1.00 45.23 302 PHE A C 1
ATOM 2259 O O . PHE A 1 302 ? 58.355 36.761 158.728 1.00 49.20 302 PHE A O 1
ATOM 2261 N N . LYS A 1 303 ? 59.141 35.482 160.405 1.00 40.32 303 LYS A N 1
ATOM 2262 C CA . LYS A 1 303 ? 60.533 35.868 160.186 1.00 40.12 303 LYS A CA 1
ATOM 2263 C C . LYS A 1 303 ? 61.523 34.843 160.746 1.00 39.37 303 LYS A C 1
ATOM 2264 O O . LYS A 1 303 ? 61.317 34.307 161.836 1.00 35.77 303 LYS A O 1
ATOM 2266 N N . LEU A 1 304 ? 62.581 34.574 159.982 1.00 42.96 304 LEU A N 1
ATOM 2267 C CA . LEU A 1 304 ? 63.704 33.761 160.437 1.00 48.27 304 LEU A CA 1
ATOM 2268 C C . LEU A 1 304 ? 64.270 34.394 161.705 1.00 46.46 304 LEU A C 1
ATOM 2269 O O . LEU A 1 304 ? 64.828 35.489 161.661 1.00 47.02 304 LEU A O 1
ATOM 2274 N N . GLN A 1 305 ? 64.121 33.717 162.839 1.00 46.88 305 GLN A N 1
ATOM 2275 C CA . GLN A 1 305 ? 64.511 34.317 164.110 1.00 47.05 305 GLN A CA 1
ATOM 2276 C C . GLN A 1 305 ? 64.889 33.284 165.165 1.00 41.91 305 GLN A C 1
ATOM 2277 O O . GLN A 1 305 ? 64.297 32.212 165.242 1.00 38.60 305 GLN A O 1
ATOM 2283 N N . SER A 1 306 ? 65.888 33.621 165.974 1.00 41.75 306 SER A N 1
ATOM 2284 C CA . SER A 1 306 ? 66.304 32.778 167.087 1.00 39.30 306 SER A CA 1
ATOM 2285 C C . SER A 1 306 ? 65.528 33.137 168.354 1.00 38.43 306 SER A C 1
ATOM 2286 O O . SER A 1 306 ? 65.230 34.306 168.597 1.00 40.09 306 SER A O 1
ATOM 2289 N N . LEU A 1 307 ? 65.198 32.129 169.154 1.00 35.14 307 LEU A N 1
ATOM 2290 C CA . LEU A 1 307 ? 64.494 32.359 170.408 1.00 31.06 307 LEU A CA 1
ATOM 2291 C C . LEU A 1 307 ? 65.498 32.765 171.479 1.00 31.57 307 LEU A C 1
ATOM 2292 O O . LEU A 1 307 ? 66.327 31.954 171.892 1.00 30.10 307 LEU A O 1
ATOM 2297 N N . PRO A 1 308 ? 65.429 34.029 171.929 1.00 25.65 308 PRO A N 1
ATOM 2298 C CA . PRO A 1 308 ? 66.407 34.550 172.889 1.00 26.07 308 PRO A CA 1
ATOM 2299 C C . PRO A 1 308 ? 66.321 33.823 174.225 1.00 28.73 308 PRO A C 1
ATOM 2300 O O . PRO A 1 308 ? 65.261 33.319 174.599 1.00 24.72 308 PRO A O 1
ATOM 2304 N N . LEU A 1 309 ? 67.444 33.768 174.927 1.00 27.52 309 LEU A N 1
ATOM 2305 C CA . LEU A 1 309 ? 67.520 33.117 176.219 1.00 26.93 309 LEU A CA 1
ATOM 2306 C C . LEU A 1 309 ? 68.250 34.067 177.155 1.00 29.16 309 LEU A C 1
ATOM 2307 O O . LEU A 1 309 ? 69.462 34.250 177.035 1.00 33.49 309 LEU A O 1
ATOM 2312 N N . ASP A 1 310 ? 67.517 34.687 178.074 1.00 23.29 310 ASP A N 1
ATOM 2313 C CA . ASP A 1 310 ? 68.130 35.617 179.017 1.00 29.05 310 ASP A CA 1
ATOM 2314 C C . ASP A 1 310 ? 68.901 34.860 180.099 1.00 28.31 310 ASP A C 1
ATOM 2315 O O . ASP A 1 310 ? 69.006 33.632 180.046 1.00 26.92 310 ASP A O 1
ATOM 2320 N N . ALA A 1 311 ? 69.441 35.590 181.070 1.00 28.53 311 ALA A N 1
ATOM 2321 C CA . ALA A 1 311 ? 70.203 34.974 182.153 1.00 29.97 311 ALA A CA 1
ATOM 2322 C C . ALA A 1 311 ? 69.384 33.911 182.882 1.00 31.99 311 ALA A C 1
ATOM 2323 O O . ALA A 1 311 ? 69.840 32.781 183.061 1.00 33.83 311 ALA A O 1
ATOM 2325 N N . ARG A 1 312 ? 68.170 34.278 183.284 1.00 35.11 312 ARG A N 1
ATOM 2326 C CA . ARG A 1 312 ? 67.271 33.368 183.993 1.00 37.03 312 ARG A CA 1
ATOM 2327 C C . ARG A 1 312 ? 66.972 32.089 183.203 1.00 35.67 312 ARG A C 1
ATOM 2328 O O . ARG A 1 312 ? 67.183 30.982 183.702 1.00 34.71 312 ARG A O 1
ATOM 2336 N N . GLN A 1 313 ? 66.492 32.242 181.971 1.00 27.84 313 GLN A N 1
ATOM 2337 C CA . GLN A 1 313 ? 66.096 31.087 181.169 1.00 26.76 313 GLN A CA 1
ATOM 2338 C C . GLN A 1 313 ? 67.267 30.181 180.784 1.00 24.56 313 GLN A C 1
ATOM 2339 O O . GLN A 1 313 ? 67.099 28.966 180.660 1.00 19.37 313 GLN A O 1
ATOM 2345 N N . SER A 1 314 ? 68.448 30.771 180.607 1.00 27.52 314 SER A N 1
ATOM 2346 C CA . SER A 1 314 ? 69.655 29.998 180.314 1.00 25.63 314 SER A CA 1
ATOM 2347 C C . SER A 1 314 ? 70.007 29.096 181.491 1.00 26.06 314 SER A C 1
ATOM 2348 O O . SER A 1 314 ? 70.399 27.943 181.310 1.00 25.10 314 SER A O 1
ATOM 2351 N N . GLU A 1 315 ? 69.861 29.631 182.698 1.00 27.56 315 GLU A N 1
ATOM 2352 C CA . GLU A 1 315 ? 70.077 28.854 183.910 1.00 30.36 315 GLU A CA 1
ATOM 2353 C C . GLU A 1 315 ? 69.050 27.732 184.002 1.00 28.51 315 GLU A C 1
ATOM 2354 O O . GLU A 1 315 ? 69.375 26.623 184.420 1.00 30.60 315 GLU A O 1
ATOM 2360 N N . GLU A 1 316 ? 67.813 28.023 183.606 1.00 30.16 316 GLU A N 1
ATOM 2361 C CA . GLU A 1 316 ? 66.745 27.028 183.639 1.00 27.62 316 GLU A CA 1
ATOM 2362 C C . GLU A 1 316 ? 67.036 25.875 182.689 1.00 25.23 316 GLU A C 1
ATOM 2363 O O . GLU A 1 316 ? 66.827 24.710 183.032 1.00 23.00 316 GLU A O 1
ATOM 2369 N N . VAL A 1 317 ? 67.518 26.207 181.494 1.00 26.49 317 VAL A N 1
ATOM 2370 C CA . VAL A 1 317 ? 67.859 25.197 180.498 1.00 25.00 317 VAL A CA 1
ATOM 2371 C C . VAL A 1 317 ? 69.047 24.368 180.970 1.00 26.66 317 VAL A C 1
ATOM 2372 O O . VAL A 1 317 ? 69.047 23.143 180.845 1.00 25.56 317 VAL A O 1
ATOM 2376 N N . LEU A 1 318 ? 70.050 25.046 181.524 1.00 29.02 318 LEU A N 1
ATOM 2377 C CA . LEU A 1 318 ? 71.228 24.386 182.080 1.00 25.80 318 LEU A CA 1
ATOM 2378 C C . LEU A 1 318 ? 70.833 23.428 183.204 1.00 23.23 318 LEU A C 1
ATOM 2379 O O . LEU A 1 318 ? 71.306 22.291 183.262 1.00 22.65 318 LEU A O 1
ATOM 2384 N N . LEU A 1 319 ? 69.953 23.896 184.085 1.00 22.89 319 LEU A N 1
ATOM 2385 C CA . LEU A 1 319 ? 69.459 23.093 185.198 1.00 24.39 319 LEU A CA 1
ATOM 2386 C C . LEU A 1 319 ? 68.722 21.874 184.660 1.00 24.12 319 LEU A C 1
ATOM 2387 O O . LEU A 1 319 ? 68.885 20.764 185.169 1.00 25.25 319 LEU A O 1
ATOM 2392 N N . THR A 1 320 ? 67.910 22.092 183.629 1.00 23.96 320 THR A N 1
ATOM 2393 C CA . THR A 1 320 ? 67.117 21.023 183.031 1.00 19.70 320 THR A CA 1
ATOM 2394 C C . THR A 1 320 ? 68.012 20.003 182.344 1.00 21.39 320 THR A C 1
ATOM 2395 O O . THR A 1 320 ? 67.782 18.799 182.438 1.00 26.23 320 THR A O 1
ATOM 2399 N N . ALA A 1 321 ? 69.036 20.494 181.653 1.00 20.51 321 ALA A N 1
ATOM 2400 C CA . ALA A 1 321 ? 70.001 19.625 180.994 1.00 16.72 321 ALA A CA 1
ATOM 2401 C C . ALA A 1 321 ? 70.775 18.819 182.033 1.00 19.27 321 ALA A C 1
ATOM 2402 O O . ALA A 1 321 ? 71.058 17.637 181.833 1.00 16.63 321 ALA A O 1
ATOM 2404 N N . ALA A 1 322 ? 71.107 19.471 183.144 1.00 19.69 322 ALA A N 1
ATOM 2405 C CA . ALA A 1 322 ? 71.826 18.827 184.235 1.00 22.79 322 ALA A CA 1
ATOM 2406 C C . ALA A 1 322 ? 71.001 17.702 184.847 1.00 21.31 322 ALA A C 1
ATOM 2407 O O . ALA A 1 322 ? 71.510 16.602 185.067 1.00 22.59 322 ALA A O 1
ATOM 2409 N N . GLN A 1 323 ? 69.728 17.982 185.115 1.00 20.94 323 GLN A N 1
ATOM 2410 C CA . GLN A 1 323 ? 68.817 16.969 185.633 1.00 22.53 323 GLN A CA 1
ATOM 2411 C C . GLN A 1 323 ? 68.676 15.812 184.651 1.00 23.17 323 GLN A C 1
ATOM 2412 O O . GLN A 1 323 ? 68.534 14.657 185.054 1.00 25.77 323 GLN A O 1
ATOM 2418 N N . SER A 1 324 ? 68.716 16.133 183.361 1.00 19.29 324 SER A N 1
ATOM 2419 C CA . SER A 1 324 ? 68.536 15.133 182.313 1.00 24.33 324 SER A CA 1
ATOM 2420 C C . SER A 1 324 ? 69.760 14.236 182.171 1.00 23.29 324 SER A C 1
ATOM 2421 O O . SER A 1 324 ? 69.638 13.059 181.836 1.00 22.54 324 SER A O 1
ATOM 2424 N N . LEU A 1 325 ? 70.937 14.800 182.425 1.00 24.73 325 LEU A N 1
ATOM 2425 C CA . LEU A 1 325 ? 72.170 14.026 182.440 1.00 26.80 325 LEU A CA 1
ATOM 2426 C C . LEU A 1 325 ? 72.093 12.998 183.561 1.00 29.72 325 LEU A C 1
ATOM 2427 O O . LEU A 1 325 ? 72.393 11.818 183.368 1.00 30.64 325 LEU A O 1
ATOM 2432 N N . PHE A 1 326 ? 71.685 13.463 184.735 1.00 29.11 326 PHE A N 1
ATOM 2433 C CA . PHE A 1 326 ? 71.530 12.605 185.898 1.00 29.63 326 PHE A CA 1
ATOM 2434 C C . PHE A 1 326 ? 70.467 11.534 185.660 1.00 26.93 326 PHE A C 1
ATOM 2435 O O . PHE A 1 326 ? 70.598 10.401 186.129 1.00 24.98 326 PHE A O 1
ATOM 2443 N N . ALA A 1 327 ? 69.422 11.900 184.924 1.00 25.97 327 ALA A N 1
ATOM 2444 C CA . ALA A 1 327 ? 68.368 10.959 184.563 1.00 29.89 327 ALA A CA 1
ATOM 2445 C C . ALA A 1 327 ? 68.902 9.845 183.662 1.00 30.28 327 ALA A C 1
ATOM 2446 O O . ALA A 1 327 ? 68.617 8.670 183.885 1.00 32.71 327 ALA A O 1
ATOM 2448 N N . VAL A 1 328 ? 69.675 10.226 182.648 1.00 30.11 328 VAL A N 1
ATOM 2449 C CA . VAL A 1 328 ? 70.308 9.269 181.744 1.00 26.93 328 VAL A CA 1
ATOM 2450 C C . VAL A 1 328 ? 71.200 8.286 182.500 1.00 26.23 328 VAL A C 1
ATOM 2451 O O . VAL A 1 328 ? 71.133 7.074 182.281 1.00 26.44 328 VAL A O 1
ATOM 2455 N N . ALA A 1 329 ? 72.034 8.816 183.389 1.00 24.59 329 ALA A N 1
ATOM 2456 C CA . ALA A 1 329 ? 72.975 7.997 184.144 1.00 25.19 329 ALA A CA 1
ATOM 2457 C C . ALA A 1 329 ? 72.258 6.970 185.022 1.00 26.02 329 ALA A C 1
ATOM 2458 O O . ALA A 1 329 ? 72.749 5.861 185.223 1.00 29.68 329 ALA A O 1
ATOM 2460 N N . ILE A 1 330 ? 71.097 7.353 185.541 1.00 25.04 330 ILE A N 1
ATOM 2461 C CA . ILE A 1 330 ? 70.290 6.474 186.381 1.00 27.55 330 ILE A CA 1
ATOM 2462 C C . ILE A 1 330 ? 69.664 5.341 185.572 1.00 24.98 330 ILE A C 1
ATOM 2463 O O . ILE A 1 330 ? 69.561 4.213 186.047 1.00 31.90 330 ILE A O 1
ATOM 2468 N N . LEU A 1 331 ? 69.261 5.641 184.342 1.00 24.15 331 LEU A N 1
ATOM 2469 C CA . LEU A 1 331 ? 68.620 4.648 183.485 1.00 27.85 331 LEU A CA 1
ATOM 2470 C C . LEU A 1 331 ? 69.587 3.607 182.917 1.00 31.27 331 LEU A C 1
ATOM 2471 O O . LEU A 1 331 ? 69.159 2.572 182.407 1.00 32.69 331 LEU A O 1
ATOM 2476 N N . LEU A 1 332 ? 70.885 3.886 182.998 1.00 33.13 332 LEU A N 1
ATOM 2477 C CA . LEU A 1 332 ? 71.896 3.045 182.353 1.00 37.05 332 LEU A CA 1
ATOM 2478 C C . LEU A 1 332 ? 71.916 1.582 182.818 1.00 40.84 332 LEU A C 1
ATOM 2479 O O . LEU A 1 332 ? 72.186 0.680 182.023 1.00 40.54 332 LEU A O 1
ATOM 2484 N N . ASP A 1 333 ? 71.627 1.347 184.094 1.00 42.92 333 ASP A N 1
ATOM 2485 C CA . ASP A 1 333 ? 71.608 -0.015 184.626 1.00 48.52 333 ASP A CA 1
ATOM 2486 C C . ASP A 1 333 ? 70.269 -0.714 184.361 1.00 47.99 333 ASP A C 1
ATOM 2487 O O . ASP A 1 333 ? 70.038 -1.828 184.831 1.00 48.44 333 ASP A O 1
ATOM 2492 N N . LEU A 1 334 ? 69.406 -0.056 183.587 1.00 45.27 334 LEU A N 1
ATOM 2493 C CA . LEU A 1 334 ? 68.067 -0.560 183.268 1.00 43.91 334 LEU A CA 1
ATOM 2494 C C . LEU A 1 334 ? 67.246 -0.865 184.520 1.00 45.78 334 LEU A C 1
ATOM 2495 O O . LEU A 1 334 ? 66.410 -1.770 184.524 1.00 47.54 334 LEU A O 1
ATOM 2500 N N . LYS A 1 335 ? 67.495 -0.099 185.578 1.00 44.83 335 LYS A N 1
ATOM 2501 C CA . LYS A 1 335 ? 66.775 -0.252 186.836 1.00 45.15 335 LYS A CA 1
ATOM 2502 C C . LYS A 1 335 ? 66.608 1.094 187.534 1.00 47.89 335 LYS A C 1
ATOM 2503 O O . LYS A 1 335 ? 67.481 1.958 187.451 1.00 45.60 335 LYS A O 1
ATOM 2505 N N . ILE A 1 336 ? 65.481 1.273 188.216 1.00 50.61 336 ILE A N 1
ATOM 2506 C CA . ILE A 1 336 ? 65.262 2.475 189.013 1.00 48.03 336 ILE A CA 1
ATOM 2507 C C . ILE A 1 336 ? 65.080 2.098 190.477 1.00 44.59 336 ILE A C 1
ATOM 2508 O O . ILE A 1 336 ? 64.052 1.538 190.862 1.00 40.03 336 ILE A O 1
ATOM 2513 N N . SER A 1 337 ? 66.090 2.402 191.287 1.00 45.81 337 SER A N 1
ATOM 2514 C CA . SER A 1 337 ? 66.071 2.043 192.699 1.00 46.82 337 SER A CA 1
ATOM 2515 C C . SER A 1 337 ? 65.400 3.128 193.534 1.00 47.21 337 SER A C 1
ATOM 2516 O O . SER A 1 337 ? 65.080 4.205 193.028 1.00 46.25 337 SER A O 1
ATOM 2519 N N . TRP A 1 338 ? 65.189 2.837 194.813 1.00 47.40 338 TRP A N 1
ATOM 2520 C CA . TRP A 1 338 ? 64.523 3.773 195.709 1.00 49.36 338 TRP A CA 1
ATOM 2521 C C . TRP A 1 338 ? 65.429 4.962 196.017 1.00 46.40 338 TRP A C 1
ATOM 2522 O O . TRP A 1 338 ? 64.951 6.080 196.221 1.00 45.06 338 TRP A O 1
ATOM 2533 N N . LYS A 1 339 ? 66.736 4.718 196.042 1.00 45.86 339 LYS A N 1
ATOM 2534 C CA . LYS A 1 339 ? 67.707 5.786 196.251 1.00 48.08 339 LYS A CA 1
ATOM 2535 C C . LYS A 1 339 ? 67.684 6.760 195.079 1.00 44.63 339 LYS A C 1
ATOM 2536 O O . LYS A 1 339 ? 67.647 7.976 195.272 1.00 44.01 339 LYS A O 1
ATOM 2542 N N . GLU A 1 340 ? 67.704 6.217 193.865 1.00 38.66 340 GLU A N 1
ATOM 2543 C CA . GLU A 1 340 ? 67.698 7.036 192.658 1.00 38.03 340 GLU A CA 1
ATOM 2544 C C . GLU A 1 340 ? 66.397 7.818 192.517 1.00 32.80 340 GLU A C 1
ATOM 2545 O O . GLU A 1 340 ? 66.414 8.996 192.168 1.00 31.98 340 GLU A O 1
ATOM 2551 N N . ALA A 1 341 ? 65.274 7.161 192.795 1.00 32.41 341 ALA A N 1
ATOM 2552 C CA . ALA A 1 341 ? 63.969 7.816 192.741 1.00 35.17 341 ALA A CA 1
ATOM 2553 C C . ALA A 1 341 ? 63.853 8.925 193.785 1.00 35.94 341 ALA A C 1
ATOM 2554 O O . ALA A 1 341 ? 63.381 10.021 193.485 1.00 34.02 341 ALA A O 1
ATOM 2556 N N . SER A 1 342 ? 64.292 8.641 195.009 1.00 37.04 342 SER A N 1
ATOM 2557 C CA . SER A 1 342 ? 64.239 9.635 196.077 1.00 39.06 342 SER A CA 1
ATOM 2558 C C . SER A 1 342 ? 65.179 10.797 195.777 1.00 38.19 342 SER A C 1
ATOM 2559 O O . SER A 1 342 ? 64.875 11.945 196.095 1.00 39.69 342 SER A O 1
ATOM 2562 N N . ALA A 1 343 ? 66.316 10.493 195.157 1.00 37.44 343 ALA A N 1
ATOM 2563 C CA . ALA A 1 343 ? 67.260 11.526 194.741 1.00 35.32 343 ALA A CA 1
ATOM 2564 C C . ALA A 1 343 ? 66.628 12.448 193.701 1.00 34.12 343 ALA A C 1
ATOM 2565 O O . ALA A 1 343 ? 66.750 13.671 193.790 1.00 35.43 343 ALA A O 1
ATOM 2567 N N . LEU A 1 344 ? 65.949 11.857 192.721 1.00 33.96 344 LEU A N 1
ATOM 2568 C CA . LEU A 1 344 ? 65.233 12.631 191.709 1.00 34.92 344 LEU A CA 1
ATOM 2569 C C . LEU A 1 344 ? 64.183 13.543 192.339 1.00 34.34 344 LEU A C 1
ATOM 2570 O O . LEU A 1 344 ? 64.019 14.691 191.927 1.00 31.68 344 LEU A O 1
ATOM 2575 N N . PHE A 1 345 ? 63.478 13.028 193.342 1.00 36.25 345 PHE A N 1
ATOM 2576 C CA . PHE A 1 345 ? 62.444 13.803 194.020 1.00 33.17 345 PHE A CA 1
ATOM 2577 C C . PHE A 1 345 ? 63.025 14.954 194.840 1.00 29.42 345 PHE A C 1
ATOM 2578 O O . PHE A 1 345 ? 62.652 16.111 194.645 1.00 27.49 345 PHE A O 1
ATOM 2586 N N . LEU A 1 346 ? 63.938 14.629 195.751 1.00 29.94 346 LEU A N 1
ATOM 2587 C CA . LEU A 1 346 ? 64.532 15.624 196.643 1.00 35.01 346 LEU A CA 1
ATOM 2588 C C . LEU A 1 346 ? 65.259 16.745 195.902 1.00 33.49 346 LEU A C 1
ATOM 2589 O O . LEU A 1 346 ? 65.019 17.923 196.163 1.00 37.08 346 LEU A O 1
ATOM 2594 N N . LEU A 1 347 ? 66.141 16.378 194.979 1.00 30.14 347 LEU A N 1
ATOM 2595 C CA . LEU A 1 347 ? 66.911 17.365 194.227 1.00 29.74 347 LEU A CA 1
ATOM 2596 C C . LEU A 1 347 ? 66.015 18.315 193.432 1.00 30.14 347 LEU A C 1
ATOM 2597 O O . LEU A 1 347 ? 66.388 19.460 193.169 1.00 29.08 347 LEU A O 1
ATOM 2602 N N . PHE A 1 348 ? 64.832 17.834 193.060 1.00 34.62 348 PHE A N 1
ATOM 2603 C CA . PHE A 1 348 ? 63.853 18.657 192.360 1.00 31.56 348 PHE A CA 1
ATOM 2604 C C . PHE A 1 348 ? 63.182 19.654 193.301 1.00 34.19 348 PHE A C 1
ATOM 2605 O O . PHE A 1 348 ? 63.252 20.863 193.085 1.00 35.23 348 PHE A O 1
ATOM 2613 N N . ILE A 1 349 ? 62.533 19.141 194.343 1.00 38.74 349 ILE A N 1
ATOM 2614 C CA . ILE A 1 349 ? 61.756 19.984 195.251 1.00 41.74 349 ILE A CA 1
ATOM 2615 C C . ILE A 1 349 ? 62.609 20.965 196.053 1.00 41.28 349 ILE A C 1
ATOM 2616 O O . ILE A 1 349 ? 62.133 22.030 196.439 1.00 44.64 349 ILE A O 1
ATOM 2621 N N . VAL A 1 350 ? 63.863 20.604 196.304 1.00 40.10 350 VAL A N 1
ATOM 2622 C CA . VAL A 1 350 ? 64.779 21.498 197.005 1.00 41.97 350 VAL A CA 1
ATOM 2623 C C . VAL A 1 350 ? 64.980 22.785 196.209 1.00 39.31 350 VAL A C 1
ATOM 2624 O O . VAL A 1 350 ? 64.962 23.882 196.771 1.00 39.24 350 VAL A O 1
ATOM 2628 N N . GLN A 1 351 ? 65.144 22.643 194.896 1.00 35.53 351 GLN A N 1
ATOM 2629 C CA . GLN A 1 351 ? 65.333 23.788 194.012 1.00 38.57 351 GLN A CA 1
ATOM 2630 C C . GLN A 1 351 ? 64.071 24.634 193.963 1.00 44.08 351 GLN A C 1
ATOM 2631 O O . GLN A 1 351 ? 64.128 25.858 193.827 1.00 44.92 351 GLN A O 1
ATOM 2637 N N . LEU A 1 352 ? 62.930 23.965 194.085 1.00 45.19 352 LEU A N 1
ATOM 2638 C CA . LEU A 1 352 ? 61.635 24.624 194.026 1.00 43.21 352 LEU A CA 1
ATOM 2639 C C . LEU A 1 352 ? 61.307 25.319 195.346 1.00 47.46 352 LEU A C 1
ATOM 2640 O O . LEU A 1 352 ? 60.679 26.377 195.360 1.00 49.72 352 LEU A O 1
ATOM 2645 N N . LEU A 1 353 ? 61.747 24.727 196.453 1.00 51.36 353 LEU A N 1
ATOM 2646 C CA . LEU A 1 353 ? 61.481 25.283 197.778 1.00 53.82 353 LEU A CA 1
ATOM 2647 C C . LEU A 1 353 ? 62.566 26.258 198.241 1.00 52.58 353 LEU A C 1
ATOM 2648 O O . LEU A 1 353 ? 62.416 26.923 199.267 1.00 51.44 353 LEU A O 1
ATOM 2653 N N . PHE A 1 354 ? 63.655 26.336 197.483 1.00 48.65 354 PHE A N 1
ATOM 2654 C CA . PHE A 1 354 ? 64.717 27.300 197.751 1.00 49.85 354 PHE A CA 1
ATOM 2655 C C . PHE A 1 354 ? 65.080 28.041 196.468 1.00 48.87 354 PHE A C 1
ATOM 2656 O O . PHE A 1 354 ? 66.022 27.662 195.773 1.00 48.69 354 PHE A O 1
ATOM 2664 N N . PRO A 1 355 ? 64.330 29.108 196.152 1.00 48.03 355 PRO A N 1
ATOM 2665 C CA . PRO A 1 355 ? 64.535 29.864 194.911 1.00 44.38 355 PRO A CA 1
ATOM 2666 C C . PRO A 1 355 ? 65.846 30.647 194.928 1.00 41.91 355 PRO A C 1
ATOM 2667 O O . PRO A 1 355 ? 66.418 30.860 195.998 1.00 46.56 355 PRO A O 1
ATOM 2671 N N . GLY A 1 356 ? 66.317 31.062 193.756 1.00 34.05 356 GLY A N 1
ATOM 2672 C CA . GLY A 1 356 ? 67.527 31.861 193.672 1.00 37.21 356 GLY A CA 1
ATOM 2673 C C . GLY A 1 356 ? 68.551 31.347 192.676 1.00 37.91 356 GLY A C 1
ATOM 2674 O O . GLY A 1 356 ? 68.592 30.155 192.369 1.00 35.26 356 GLY A O 1
ATOM 2675 N N . VAL A 1 357 ? 69.384 32.256 192.176 1.00 39.34 357 VAL A N 1
ATOM 2676 C CA . VAL A 1 357 ? 70.408 31.917 191.192 1.00 39.48 357 VAL A CA 1
ATOM 2677 C C . VAL A 1 357 ? 71.459 30.984 191.787 1.00 35.75 357 VAL A C 1
ATOM 2678 O O . VAL A 1 357 ? 71.981 30.107 191.100 1.00 37.70 357 VAL A O 1
ATOM 2682 N N . GLU A 1 358 ? 71.764 31.185 193.065 1.00 30.75 358 GLU A N 1
ATOM 2683 C CA . GLU A 1 358 ? 72.751 30.373 193.763 1.00 30.35 358 GLU A CA 1
ATOM 2684 C C . GLU A 1 358 ? 72.352 28.903 193.758 1.00 36.61 358 GLU A C 1
ATOM 2685 O O . GLU A 1 358 ? 73.174 28.030 193.481 1.00 38.61 358 GLU A O 1
ATOM 2691 N N . VAL A 1 359 ? 71.084 28.638 194.060 1.00 36.88 359 VAL A N 1
ATOM 2692 C CA . VAL A 1 359 ? 70.578 27.272 194.133 1.00 34.58 359 VAL A CA 1
ATOM 2693 C C . VAL A 1 359 ? 70.520 26.593 192.764 1.00 35.90 359 VAL A C 1
ATOM 2694 O O . VAL A 1 359 ? 70.817 25.406 192.642 1.00 39.33 359 VAL A O 1
ATOM 2698 N N . ARG A 1 360 ? 70.155 27.348 191.735 1.00 34.16 360 ARG A N 1
ATOM 2699 C CA . ARG A 1 360 ? 70.107 26.810 190.379 1.00 34.27 360 ARG A CA 1
ATOM 2700 C C . ARG A 1 360 ? 71.477 26.289 189.953 1.00 31.10 360 ARG A C 1
ATOM 2701 O O . ARG A 1 360 ? 71.583 25.221 189.346 1.00 28.13 360 ARG A O 1
ATOM 2709 N N . TYR A 1 361 ? 72.524 27.038 190.282 1.00 28.09 361 TYR A N 1
ATOM 2710 C CA . TYR A 1 361 ? 73.882 26.615 189.952 1.00 36.48 361 TYR A CA 1
ATOM 2711 C C . TYR A 1 361 ? 74.366 25.469 190.836 1.00 39.03 361 TYR A C 1
ATOM 2712 O O . TYR A 1 361 ? 75.048 24.558 190.363 1.00 39.82 361 TYR A O 1
ATOM 2721 N N . ILE A 1 362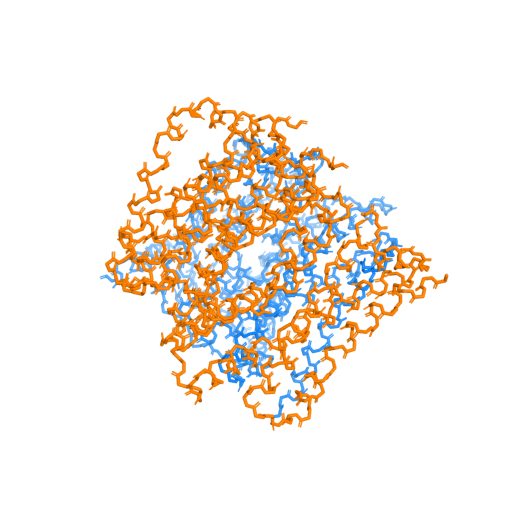 ? 74.007 25.514 192.116 1.00 37.66 362 ILE A N 1
ATOM 2722 C CA . ILE A 1 362 ? 74.392 24.464 193.051 1.00 38.95 362 ILE A CA 1
ATOM 2723 C C . ILE A 1 362 ? 73.788 23.121 192.651 1.00 37.37 362 ILE A C 1
ATOM 2724 O O . ILE A 1 362 ? 74.497 22.119 192.555 1.00 38.75 362 ILE A O 1
ATOM 2729 N N . ILE A 1 363 ? 72.480 23.111 192.411 1.00 33.80 363 ILE A N 1
ATOM 2730 C CA . ILE A 1 363 ? 71.781 21.892 192.017 1.00 30.85 363 ILE A CA 1
ATOM 2731 C C . ILE A 1 363 ? 72.251 21.403 190.646 1.00 29.08 363 ILE A C 1
ATOM 2732 O O . ILE A 1 363 ? 72.365 20.199 190.418 1.00 28.70 363 ILE A O 1
ATOM 2737 N N . SER A 1 364 ? 72.532 22.338 189.741 1.00 28.35 364 SER A N 1
ATOM 2738 C CA . SER A 1 364 ? 73.109 21.989 188.444 1.00 26.52 364 SER A CA 1
ATOM 2739 C C . SER A 1 364 ? 74.428 21.249 188.631 1.00 30.52 364 SER A C 1
ATOM 2740 O O . SER A 1 364 ? 74.644 20.194 188.034 1.00 30.76 364 SER A O 1
ATOM 2743 N N . ALA A 1 365 ? 75.302 21.810 189.463 1.00 27.68 365 ALA A N 1
ATOM 2744 C CA . ALA A 1 365 ? 76.598 21.202 189.754 1.00 29.58 365 ALA A CA 1
ATOM 2745 C C . ALA A 1 365 ? 76.443 19.812 190.364 1.00 34.05 365 ALA A C 1
ATOM 2746 O O . ALA A 1 365 ? 77.161 18.882 190.000 1.00 38.74 365 ALA A O 1
ATOM 2748 N N . ILE A 1 366 ? 75.496 19.673 191.287 1.00 33.69 366 ILE A N 1
ATOM 2749 C CA . ILE A 1 366 ? 75.262 18.396 191.955 1.00 33.27 366 ILE A CA 1
ATOM 2750 C C . ILE A 1 366 ? 74.776 17.317 190.982 1.00 34.07 366 ILE A C 1
ATOM 2751 O O . ILE A 1 366 ? 75.274 16.191 191.001 1.00 34.47 366 ILE A O 1
ATOM 2756 N N . TYR A 1 367 ? 73.815 17.669 190.131 1.00 31.94 367 TYR A N 1
ATOM 2757 C CA . TYR A 1 367 ? 73.333 16.767 189.089 1.00 30.76 367 TYR A CA 1
ATOM 2758 C C . TYR A 1 367 ? 74.490 16.237 188.253 1.00 30.94 367 TYR A C 1
ATOM 2759 O O . TYR A 1 367 ? 74.631 15.032 188.059 1.00 31.72 367 TYR A O 1
ATOM 2768 N N . ILE A 1 368 ? 75.315 17.156 187.763 1.00 30.19 368 ILE A N 1
ATOM 2769 C CA . ILE A 1 368 ? 76.433 16.812 186.897 1.00 32.70 368 ILE A CA 1
ATOM 2770 C C . ILE A 1 368 ? 77.484 15.985 187.628 1.00 34.63 368 ILE A C 1
ATOM 2771 O O . ILE A 1 368 ? 77.943 14.962 187.119 1.00 33.46 368 ILE A O 1
ATOM 2776 N N . ILE A 1 369 ? 77.859 16.428 188.823 1.00 33.78 369 ILE A N 1
ATOM 2777 C CA . ILE A 1 369 ? 78.902 15.749 189.583 1.00 32.12 369 ILE A CA 1
ATOM 2778 C C . ILE A 1 369 ? 78.450 14.361 190.046 1.00 32.98 369 ILE A C 1
ATOM 2779 O O . ILE A 1 369 ? 79.245 13.429 190.072 1.00 33.15 369 ILE A O 1
ATOM 2784 N N . LEU A 1 370 ? 77.169 14.221 190.382 1.00 36.50 370 LEU A N 1
ATOM 2785 C CA . LEU A 1 370 ? 76.603 12.907 190.700 1.00 38.75 370 LEU A CA 1
ATOM 2786 C C . LEU A 1 370 ? 76.610 11.982 189.486 1.00 35.22 370 LEU A C 1
ATOM 2787 O O . LEU A 1 370 ? 76.766 10.770 189.620 1.00 36.15 370 LEU A O 1
ATOM 2792 N N . SER A 1 371 ? 76.433 12.562 188.304 1.00 34.60 371 SER A N 1
ATOM 2793 C CA . SER A 1 371 ? 76.350 11.788 187.069 1.00 35.97 371 SER A CA 1
ATOM 2794 C C . SER A 1 371 ? 77.666 11.115 186.696 1.00 35.93 371 SER A C 1
ATOM 2795 O O . SER A 1 371 ? 77.682 9.960 186.276 1.00 39.20 371 SER A O 1
ATOM 2798 N N . LEU A 1 372 ? 78.763 11.848 186.851 1.00 34.99 372 LEU A N 1
ATOM 2799 C CA . LEU A 1 372 ? 80.072 11.416 186.355 1.00 39.37 372 LEU A CA 1
ATOM 2800 C C . LEU A 1 372 ? 80.612 10.065 186.864 1.00 40.13 372 LEU A C 1
ATOM 2801 O O . LEU A 1 372 ? 81.134 9.284 186.067 1.00 43.77 372 LEU A O 1
ATOM 2806 N N . PRO A 1 373 ? 80.505 9.781 188.178 1.00 39.90 373 PRO A N 1
ATOM 2807 C CA . PRO A 1 373 ? 80.994 8.468 188.621 1.00 40.88 373 PRO A CA 1
ATOM 2808 C C . PRO A 1 373 ? 80.131 7.341 188.067 1.00 38.35 373 PRO A C 1
ATOM 2809 O O . PRO A 1 373 ? 80.645 6.276 187.730 1.00 40.65 373 PRO A O 1
ATOM 2813 N N . ILE A 1 374 ? 78.827 7.584 187.980 1.00 35.55 374 ILE A N 1
ATOM 2814 C CA . ILE A 1 374 ? 77.899 6.603 187.439 1.00 34.18 374 ILE A CA 1
ATOM 2815 C C . ILE A 1 374 ? 78.196 6.349 185.968 1.00 33.11 374 ILE A C 1
ATOM 2816 O O . ILE A 1 374 ? 78.328 5.200 185.547 1.00 33.89 374 ILE A O 1
ATOM 2821 N N . LEU A 1 375 ? 78.307 7.426 185.193 1.00 30.54 375 LEU A N 1
ATOM 2822 C CA . LEU A 1 375 ? 78.644 7.329 183.774 1.00 32.48 375 LEU A CA 1
ATOM 2823 C C . LEU A 1 375 ? 79.967 6.599 183.559 1.00 35.65 375 LEU A C 1
ATOM 2824 O O . LEU A 1 375 ? 80.120 5.847 182.596 1.00 38.13 375 LEU A O 1
ATOM 2829 N N . PHE A 1 376 ? 80.918 6.819 184.462 1.00 34.63 376 PHE A N 1
ATOM 2830 C CA . PHE A 1 376 ? 82.235 6.202 184.347 1.00 38.22 376 PHE A CA 1
ATOM 2831 C C . PHE A 1 376 ? 82.221 4.731 184.751 1.00 41.71 376 PHE A C 1
ATOM 2832 O O . PHE A 1 376 ? 82.970 3.926 184.199 1.00 45.97 376 PHE A O 1
ATOM 2834 N N . ALA A 1 377 ? 81.371 4.382 185.712 1.00 40.87 377 ALA A N 1
ATOM 2835 C CA . ALA A 1 377 ? 81.265 2.994 186.162 1.00 42.41 377 ALA A CA 1
ATOM 2836 C C . ALA A 1 377 ? 80.374 2.157 185.243 1.00 41.42 377 ALA A C 1
ATOM 2837 O O . ALA A 1 377 ? 80.474 0.932 185.218 1.00 42.01 377 ALA A O 1
ATOM 2839 N N . LYS A 1 378 ? 79.505 2.824 184.492 1.00 40.93 378 LYS A N 1
ATOM 2840 C CA . LYS A 1 378 ? 78.563 2.137 183.617 1.00 39.95 378 LYS A CA 1
ATOM 2841 C C . LYS A 1 378 ? 78.857 2.450 182.157 1.00 38.60 378 LYS A C 1
ATOM 2842 O O . LYS A 1 378 ? 77.943 2.535 181.337 1.00 38.91 378 LYS A O 1
ATOM 2848 N N . ARG A 1 379 ? 80.135 2.624 181.837 1.00 40.50 379 ARG A N 1
ATOM 2849 C CA . ARG A 1 379 ? 80.540 2.991 180.483 1.00 40.31 379 ARG A CA 1
ATOM 2850 C C . ARG A 1 379 ? 80.209 1.909 179.461 1.00 37.42 379 ARG A C 1
ATOM 2851 O O . ARG A 1 379 ? 80.006 2.204 178.283 1.00 35.87 379 ARG A O 1
ATOM 2859 N N . LYS A 1 380 ? 80.154 0.659 179.911 1.00 35.74 380 LYS A N 1
ATOM 2860 C CA . LYS A 1 380 ? 79.774 -0.439 179.032 1.00 38.62 380 LYS A CA 1
ATOM 2861 C C . LYS A 1 380 ? 78.301 -0.327 178.650 1.00 40.52 380 LYS A C 1
ATOM 2862 O O . LYS A 1 380 ? 77.899 -0.739 177.560 1.00 41.07 380 LYS A O 1
ATOM 2864 N N . GLU A 1 381 ? 77.503 0.236 179.552 1.00 41.91 381 GLU A N 1
ATOM 2865 C CA . GLU A 1 381 ? 76.073 0.404 179.314 1.00 42.84 381 GLU A CA 1
ATOM 2866 C C . GLU A 1 381 ? 75.813 1.488 178.274 1.00 41.43 381 GLU A C 1
ATOM 2867 O O . GLU A 1 381 ? 74.834 1.424 177.532 1.00 43.90 381 GLU A O 1
ATOM 2873 N N . ILE A 1 382 ? 76.694 2.482 178.229 1.00 36.61 382 ILE A N 1
ATOM 2874 C CA . ILE A 1 382 ? 76.610 3.533 177.224 1.00 36.61 382 ILE A CA 1
ATOM 2875 C C . ILE A 1 382 ? 77.012 2.971 175.867 1.00 36.53 382 ILE A C 1
ATOM 2876 O O . ILE A 1 382 ? 76.382 3.266 174.854 1.00 38.15 382 ILE A O 1
ATOM 2881 N N . VAL A 1 383 ? 78.059 2.153 175.859 1.00 39.93 383 VAL A N 1
ATOM 2882 C CA . VAL A 1 383 ? 78.480 1.444 174.656 1.00 41.49 383 VAL A CA 1
ATOM 2883 C C . VAL A 1 383 ? 77.365 0.525 174.169 1.00 39.65 383 VAL A C 1
ATOM 2884 O O . VAL A 1 383 ? 77.084 0.453 172.972 1.00 39.23 383 VAL A O 1
ATOM 2888 N N . GLU A 1 384 ? 76.724 -0.169 175.104 1.00 38.47 384 GLU A N 1
ATOM 2889 C CA . GLU A 1 384 ? 75.608 -1.048 174.766 1.00 40.45 384 GLU A CA 1
ATOM 2890 C C . GLU A 1 384 ? 74.445 -0.288 174.134 1.00 35.77 384 GLU A C 1
ATOM 2891 O O . GLU A 1 384 ? 73.859 -0.741 173.146 1.00 31.99 384 GLU A O 1
ATOM 2897 N N . SER A 1 385 ? 74.129 0.869 174.708 1.00 31.82 385 SER A N 1
ATOM 2898 C CA . SER A 1 385 ? 73.092 1.749 174.182 1.00 36.81 385 SER A CA 1
ATOM 2899 C C . SER A 1 385 ? 73.423 2.201 172.762 1.00 39.16 385 SER A C 1
ATOM 2900 O O . SER A 1 385 ? 72.530 2.424 171.943 1.00 38.03 385 SER A O 1
ATOM 2903 N N . PHE A 1 386 ? 74.716 2.335 172.486 1.00 38.43 386 PHE A N 1
ATOM 2904 C CA . PHE A 1 386 ? 75.194 2.708 171.163 1.00 36.58 386 PHE A CA 1
ATOM 2905 C C . PHE A 1 386 ? 74.994 1.563 170.175 1.00 34.77 386 PHE A C 1
ATOM 2906 O O . PHE A 1 386 ? 74.657 1.785 169.011 1.00 27.63 386 PHE A O 1
ATOM 2914 N N . ARG A 1 387 ? 75.199 0.339 170.650 1.00 38.97 387 ARG A N 1
ATOM 2915 C CA . ARG A 1 387 ? 75.051 -0.849 169.814 1.00 41.96 387 ARG A CA 1
ATOM 2916 C C . ARG A 1 387 ? 73.589 -1.185 169.537 1.00 40.94 387 ARG A C 1
ATOM 2917 O O . ARG A 1 387 ? 73.263 -1.735 168.485 1.00 41.36 387 ARG A O 1
ATOM 2925 N N . THR A 1 388 ? 72.714 -0.855 170.483 1.00 38.68 388 THR A N 1
ATOM 2926 C CA . THR A 1 388 ? 71.279 -1.034 170.293 1.00 38.28 388 THR A CA 1
ATOM 2927 C C . THR A 1 388 ? 70.802 -0.234 169.090 1.00 36.65 388 THR A C 1
ATOM 2928 O O . THR A 1 388 ? 70.043 -0.732 168.258 1.00 40.90 388 THR A O 1
ATOM 2932 N N . VAL A 1 389 ? 71.257 1.011 169.005 1.00 35.05 389 VAL A N 1
ATOM 2933 C CA . VAL A 1 389 ? 70.914 1.878 167.885 1.00 35.77 389 VAL A CA 1
ATOM 2934 C C . VAL A 1 389 ? 71.583 1.384 166.602 1.00 36.45 389 VAL A C 1
ATOM 2935 O O . VAL A 1 389 ? 71.008 1.462 165.518 1.00 38.08 389 VAL A O 1
ATOM 2939 N N . LYS A 1 390 ? 72.793 0.854 166.737 1.00 38.96 390 LYS A N 1
ATOM 2940 C CA . LYS A 1 390 ? 73.519 0.306 165.598 1.00 45.27 390 LYS A CA 1
ATOM 2941 C C . LYS A 1 390 ? 72.799 -0.899 164.982 1.00 46.48 390 LYS A C 1
ATOM 2942 O O . LYS A 1 390 ? 72.839 -1.099 163.770 1.00 47.26 390 LYS A O 1
ATOM 2948 N N . ARG A 1 391 ? 72.135 -1.693 165.816 1.00 48.74 391 ARG A N 1
ATOM 2949 C CA . ARG A 1 391 ? 71.396 -2.853 165.324 1.00 55.52 391 ARG A CA 1
ATOM 2950 C C . ARG A 1 391 ? 70.093 -2.460 164.637 1.00 56.22 391 ARG A C 1
ATOM 2951 O O . ARG A 1 391 ? 69.729 -3.037 163.612 1.00 57.99 391 ARG A O 1
ATOM 2959 N N . LEU A 1 392 ? 69.390 -1.488 165.211 1.00 54.21 392 LEU A N 1
ATOM 2960 C CA . LEU A 1 392 ? 68.111 -1.042 164.663 1.00 54.95 392 LEU A CA 1
ATOM 2961 C C . LEU A 1 392 ? 68.262 -0.462 163.259 1.00 57.44 392 LEU A C 1
ATOM 2962 O O . LEU A 1 392 ? 67.350 -0.560 162.435 1.00 57.08 392 LEU A O 1
ATOM 2967 N N . ILE A 1 393 ? 69.419 0.133 162.991 1.00 60.17 393 ILE A N 1
ATOM 2968 C CA . ILE A 1 393 ? 69.705 0.706 161.682 1.00 63.18 393 ILE A CA 1
ATOM 2969 C C . ILE A 1 393 ? 69.891 -0.384 160.629 1.00 69.58 393 ILE A C 1
ATOM 2970 O O . ILE A 1 393 ? 69.368 -0.284 159.519 1.00 71.74 393 ILE A O 1
ATOM 2975 N N . SER A 1 394 ? 70.622 -1.433 160.991 1.00 75.04 394 SER A N 1
ATOM 2976 C CA . SER A 1 394 ? 70.924 -2.515 160.060 1.00 80.09 394 SER A CA 1
ATOM 2977 C C . SER A 1 394 ? 69.986 -3.711 160.214 1.00 81.70 394 SER A C 1
ATOM 2978 O O . SER A 1 394 ? 70.386 -4.852 159.977 1.00 82.07 394 SER A O 1
ATOM 2981 N N . LEU A 1 395 ? 68.743 -3.450 160.607 1.00 83.14 395 LEU A N 1
ATOM 2982 C CA . LEU A 1 395 ? 67.760 -4.514 160.784 1.00 86.30 395 LEU A CA 1
ATOM 2983 C C . LEU A 1 395 ? 67.408 -5.163 159.449 1.00 88.51 395 LEU A C 1
ATOM 2984 O O . LEU A 1 395 ? 67.397 -6.389 159.327 1.00 89.99 395 LEU A O 1
ATOM 2986 N N . GLU A 1 396 ? 67.124 -4.333 158.451 1.00 87.84 396 GLU A N 1
ATOM 2987 C CA . GLU A 1 396 ? 66.792 -4.821 157.117 1.00 86.81 396 GLU A CA 1
ATOM 2988 C C . GLU A 1 396 ? 67.965 -4.643 156.158 1.00 84.51 396 GLU A C 1
ATOM 2989 O O . GLU A 1 396 ? 68.451 -5.609 155.571 1.00 84.10 396 GLU A O 1
ATOM 2991 N N . ASP B 1 2 ? 7.239 40.226 160.047 1.00 59.35 2 ASP B N 1
ATOM 2992 C CA . ASP B 1 2 ? 7.404 39.220 161.091 1.00 55.59 2 ASP B CA 1
ATOM 2993 C C . ASP B 1 2 ? 8.267 38.058 160.610 1.00 47.96 2 ASP B C 1
ATOM 2994 O O . ASP B 1 2 ? 8.265 36.987 161.214 1.00 46.81 2 ASP B O 1
ATOM 2996 N N . PHE B 1 3 ? 8.996 38.285 159.521 1.00 46.70 3 PHE B N 1
ATOM 2997 C CA . PHE B 1 3 ? 9.884 37.281 158.936 1.00 45.95 3 PHE B CA 1
ATOM 2998 C C . PHE B 1 3 ? 9.138 36.010 158.548 1.00 44.94 3 PHE B C 1
ATOM 2999 O O . PHE B 1 3 ? 9.645 34.907 158.745 1.00 46.86 3 PHE B O 1
ATOM 3007 N N . THR B 1 4 ? 7.939 36.169 157.996 1.00 43.69 4 THR B N 1
ATOM 3008 C CA . THR B 1 4 ? 7.099 35.027 157.648 1.00 42.79 4 THR B CA 1
ATOM 3009 C C . THR B 1 4 ? 7.766 34.136 156.605 1.00 39.50 4 THR B C 1
ATOM 3010 O O . THR B 1 4 ? 7.834 32.918 156.767 1.00 39.46 4 THR B O 1
ATOM 3014 N N . LYS B 1 5 ? 8.263 34.755 155.540 1.00 37.73 5 LYS B N 1
ATOM 3015 C CA . LYS B 1 5 ? 8.929 34.028 154.467 1.00 35.54 5 LYS B CA 1
ATOM 3016 C C . LYS B 1 5 ? 10.182 33.311 154.962 1.00 36.91 5 LYS B C 1
ATOM 3017 O O . LYS B 1 5 ? 10.413 32.148 154.627 1.00 34.14 5 LYS B O 1
ATOM 3019 N N . GLU B 1 6 ? 10.979 34.009 155.767 1.00 38.75 6 GLU B N 1
ATOM 3020 C CA . GLU B 1 6 ? 12.264 33.487 156.229 1.00 39.66 6 GLU B CA 1
ATOM 3021 C C . GLU B 1 6 ? 12.124 32.345 157.232 1.00 37.21 6 GLU B C 1
ATOM 3022 O O . GLU B 1 6 ? 12.917 31.408 157.219 1.00 33.87 6 GLU B O 1
ATOM 3028 N N . LYS B 1 7 ? 11.123 32.433 158.103 1.00 37.34 7 LYS B N 1
ATOM 3029 C CA . LYS B 1 7 ? 10.833 31.358 159.047 1.00 36.34 7 LYS B CA 1
ATOM 3030 C C . LYS B 1 7 ? 10.445 30.100 158.285 1.00 35.39 7 LYS B C 1
ATOM 3031 O O . LYS B 1 7 ? 10.909 29.004 158.598 1.00 31.38 7 LYS B O 1
ATOM 3037 N N . PHE B 1 8 ? 9.590 30.274 157.281 1.00 38.50 8 PHE B N 1
ATOM 3038 C CA . PHE B 1 8 ? 9.161 29.177 156.423 1.00 40.52 8 PHE B CA 1
ATOM 3039 C C . PHE B 1 8 ? 10.361 28.477 155.789 1.00 41.41 8 PHE B C 1
ATOM 3040 O O . PHE B 1 8 ? 10.509 27.264 155.912 1.00 40.80 8 PHE B O 1
ATOM 3048 N N . GLN B 1 9 ? 11.217 29.250 155.126 1.00 40.20 9 GLN B N 1
ATOM 3049 C CA . GLN B 1 9 ? 12.398 28.701 154.467 1.00 41.21 9 GLN B CA 1
ATOM 3050 C C . GLN B 1 9 ? 13.254 27.891 155.435 1.00 38.50 9 GLN B C 1
ATOM 3051 O O . GLN B 1 9 ? 13.612 26.750 155.149 1.00 38.62 9 GLN B O 1
ATOM 3057 N N . LEU B 1 10 ? 13.570 28.486 156.580 1.00 36.88 10 LEU B N 1
ATOM 3058 C CA . LEU B 1 10 ? 14.383 27.824 157.596 1.00 35.77 10 LEU B CA 1
ATOM 3059 C C . LEU B 1 10 ? 13.739 26.533 158.093 1.00 35.72 10 LEU B C 1
ATOM 3060 O O . LEU B 1 10 ? 14.399 25.504 158.190 1.00 36.25 10 LEU B O 1
ATOM 3065 N N . LEU B 1 11 ? 12.446 26.595 158.393 1.00 35.36 11 LEU B N 1
ATOM 3066 C CA . LEU B 1 11 ? 11.742 25.470 158.999 1.00 33.27 11 LEU B CA 1
ATOM 3067 C C . LEU B 1 11 ? 11.313 24.406 157.988 1.00 32.54 11 LEU B C 1
ATOM 3068 O O . LEU B 1 11 ? 11.181 23.231 158.337 1.00 31.80 11 LEU B O 1
ATOM 3073 N N . ALA B 1 12 ? 11.091 24.814 156.741 1.00 28.08 12 ALA B N 1
ATOM 3074 C CA . ALA B 1 12 ? 10.744 23.862 155.690 1.00 30.41 12 ALA B CA 1
ATOM 3075 C C . ALA B 1 12 ? 11.964 23.039 155.301 1.00 32.26 12 ALA B C 1
ATOM 3076 O O . ALA B 1 12 ? 11.886 21.819 155.173 1.00 34.17 12 ALA B O 1
ATOM 3078 N N . ILE B 1 13 ? 13.091 23.717 155.116 1.00 30.51 13 ILE B N 1
ATOM 3079 C CA . ILE B 1 13 ? 14.344 23.052 154.780 1.00 30.27 13 ILE B CA 1
ATOM 3080 C C . ILE B 1 13 ? 14.847 22.189 155.942 1.00 32.87 13 ILE B C 1
ATOM 3081 O O . ILE B 1 13 ? 15.388 21.099 155.738 1.00 29.78 13 ILE B O 1
ATOM 3086 N N . SER B 1 14 ? 14.634 22.670 157.161 1.00 36.52 14 SER B N 1
ATOM 3087 C CA . SER B 1 14 ? 14.983 21.915 158.356 1.00 38.44 14 SER B CA 1
ATOM 3088 C C . SER B 1 14 ? 14.159 20.634 158.456 1.00 35.27 14 SER B C 1
ATOM 3089 O O . SER B 1 14 ? 14.650 19.603 158.915 1.00 35.91 14 SER B O 1
ATOM 3092 N N . SER B 1 15 ? 12.905 20.701 158.019 1.00 31.63 15 SER B N 1
ATOM 3093 C CA . SER B 1 15 ? 12.017 19.544 158.074 1.00 31.47 15 SER B CA 1
ATOM 3094 C C . SER B 1 15 ? 12.370 18.496 157.021 1.00 29.33 15 SER B C 1
ATOM 3095 O O . SER B 1 15 ? 12.044 17.318 157.172 1.00 24.90 15 SER B O 1
ATOM 3098 N N . LEU B 1 16 ? 13.040 18.928 155.958 1.00 28.96 16 LEU B N 1
ATOM 3099 C CA . LEU B 1 16 ? 13.400 18.030 154.865 1.00 28.61 16 LEU B CA 1
ATOM 3100 C C . LEU B 1 16 ? 14.499 17.024 155.239 1.00 26.70 16 LEU B C 1
ATOM 3101 O O . LEU B 1 16 ? 14.800 16.118 154.468 1.00 29.12 16 LEU B O 1
ATOM 3106 N N . THR B 1 17 ? 15.088 17.182 156.421 1.00 21.75 17 THR B N 1
ATOM 3107 C CA . THR B 1 17 ? 16.051 16.205 156.927 1.00 24.16 17 THR B CA 1
ATOM 3108 C C . THR B 1 17 ? 15.320 15.043 157.587 1.00 27.55 17 THR B C 1
ATOM 3109 O O . THR B 1 17 ? 15.820 13.919 157.622 1.00 29.63 17 THR B O 1
ATOM 3113 N N . LEU B 1 18 ? 14.137 15.331 158.119 1.00 29.03 18 LEU B N 1
ATOM 3114 C CA . LEU B 1 18 ? 13.381 14.360 158.914 1.00 28.80 18 LEU B CA 1
ATOM 3115 C C . LEU B 1 18 ? 13.025 13.037 158.219 1.00 27.98 18 LEU B C 1
ATOM 3116 O O . LEU B 1 18 ? 13.215 11.979 158.815 1.00 27.90 18 LEU B O 1
ATOM 3121 N N . PRO B 1 19 ? 12.500 13.088 156.975 1.00 26.95 19 PRO B N 1
ATOM 3122 C CA . PRO B 1 19 ? 12.122 11.824 156.328 1.00 26.97 19 PRO B CA 1
ATOM 3123 C C . PRO B 1 19 ? 13.238 10.783 156.340 1.00 31.32 19 PRO B C 1
ATOM 3124 O O . PRO B 1 19 ? 12.973 9.621 156.655 1.00 33.11 19 PRO B O 1
ATOM 3128 N N . TRP B 1 20 ? 14.467 11.191 156.034 1.00 26.97 20 TRP B N 1
ATOM 3129 C CA . TRP B 1 20 ? 15.572 10.243 156.069 1.00 23.26 20 TRP B CA 1
ATOM 3130 C C . TRP B 1 20 ? 16.061 9.944 157.485 1.00 23.71 20 TRP B C 1
ATOM 3131 O O . TRP B 1 20 ? 16.351 8.792 157.809 1.00 24.47 20 TRP B O 1
ATOM 3142 N N . LEU B 1 21 ? 16.161 10.975 158.320 1.00 26.16 21 LEU B N 1
ATOM 3143 C CA . LEU B 1 21 ? 16.621 10.795 159.698 1.00 29.24 21 LEU B CA 1
ATOM 3144 C C . LEU B 1 21 ? 15.725 9.848 160.492 1.00 30.83 21 LEU B C 1
ATOM 3145 O O . LEU B 1 21 ? 16.210 9.034 161.279 1.00 32.65 21 LEU B O 1
ATOM 3150 N N . ILE B 1 22 ? 14.418 9.960 160.279 1.00 29.67 22 ILE B N 1
ATOM 3151 C CA . ILE B 1 22 ? 13.460 9.088 160.948 1.00 34.11 22 ILE B CA 1
ATOM 3152 C C . ILE B 1 22 ? 13.575 7.654 160.427 1.00 33.69 22 ILE B C 1
ATOM 3153 O O . ILE B 1 22 ? 13.573 6.700 161.207 1.00 33.61 22 ILE B O 1
ATOM 3158 N N . SER B 1 23 ? 13.693 7.511 159.110 1.00 33.27 23 SER B N 1
ATOM 3159 C CA . SER B 1 23 ? 13.887 6.203 158.490 1.00 35.88 23 SER B CA 1
ATOM 3160 C C . SER B 1 23 ? 15.153 5.524 159.010 1.00 38.06 23 SER B C 1
ATOM 3161 O O . SER B 1 23 ? 15.211 4.298 159.134 1.00 37.46 23 SER B O 1
ATOM 3164 N N . LEU B 1 24 ? 16.166 6.332 159.306 1.00 35.40 24 LEU B N 1
ATOM 3165 C CA . LEU B 1 24 ? 17.434 5.827 159.811 1.00 39.28 24 LEU B CA 1
ATOM 3166 C C . LEU B 1 24 ? 17.276 5.319 161.242 1.00 45.33 24 LEU B C 1
ATOM 3167 O O . LEU B 1 24 ? 17.717 4.216 161.570 1.00 47.82 24 LEU B O 1
ATOM 3172 N N . ALA B 1 25 ? 16.647 6.133 162.085 1.00 44.73 25 ALA B N 1
ATOM 3173 C CA . ALA B 1 25 ? 16.448 5.798 163.492 1.00 43.07 25 ALA B CA 1
ATOM 3174 C C . ALA B 1 25 ? 15.684 4.488 163.676 1.00 42.65 25 ALA B C 1
ATOM 3175 O O . ALA B 1 25 ? 16.059 3.650 164.496 1.00 40.84 25 ALA B O 1
ATOM 3177 N N . PHE B 1 26 ? 14.613 4.314 162.909 1.00 42.21 26 PHE B N 1
ATOM 3178 C CA . PHE B 1 26 ? 13.800 3.106 163.001 1.00 40.49 26 PHE B CA 1
ATOM 3179 C C . PHE B 1 26 ? 14.238 2.044 161.999 1.00 41.98 26 PHE B C 1
ATOM 3180 O O . PHE B 1 26 ? 13.578 1.016 161.841 1.00 41.98 26 PHE B O 1
ATOM 3188 N N . ASN B 1 27 ? 15.357 2.308 161.331 1.00 48.16 27 ASN B N 1
ATOM 3189 C CA . ASN B 1 27 ? 15.962 1.365 160.395 1.00 53.08 27 ASN B CA 1
ATOM 3190 C C . ASN B 1 27 ? 15.015 0.903 159.284 1.00 52.32 27 ASN B C 1
ATOM 3191 O O . ASN B 1 27 ? 15.064 -0.252 158.860 1.00 55.54 27 ASN B O 1
ATOM 3196 N N . TYR B 1 28 ? 14.163 1.809 158.814 1.00 47.55 28 TYR B N 1
ATOM 3197 C CA . TYR B 1 28 ? 13.186 1.479 157.780 1.00 44.86 28 TYR B CA 1
ATOM 3198 C C . TYR B 1 28 ? 13.863 1.321 156.419 1.00 47.03 28 TYR B C 1
ATOM 3199 O O . TYR B 1 28 ? 14.592 2.206 155.972 1.00 45.75 28 TYR B O 1
ATOM 3208 N N . HIS B 1 29 ? 13.619 0.187 155.768 1.00 49.84 29 HIS B N 1
ATOM 3209 C CA . HIS B 1 29 ? 14.224 -0.102 154.472 1.00 49.32 29 HIS B CA 1
ATOM 3210 C C . HIS B 1 29 ? 13.359 0.361 153.305 1.00 45.95 29 HIS B C 1
ATOM 3211 O O . HIS B 1 29 ? 12.292 -0.196 153.047 1.00 46.03 29 HIS B O 1
ATOM 3218 N N . HIS B 1 30 ? 13.834 1.383 152.602 1.00 41.62 30 HIS B N 1
ATOM 3219 C CA . HIS B 1 30 ? 13.168 1.877 151.406 1.00 35.62 30 HIS B CA 1
ATOM 3220 C C . HIS B 1 30 ? 13.790 1.221 150.183 1.00 33.46 30 HIS B C 1
ATOM 3221 O O . HIS B 1 30 ? 14.904 0.703 150.257 1.00 36.61 30 HIS B O 1
ATOM 3228 N N . PRO B 1 31 ? 13.075 1.234 149.049 1.00 31.78 31 PRO B N 1
ATOM 3229 C CA . PRO B 1 31 ? 13.743 0.802 147.818 1.00 30.69 31 PRO B CA 1
ATOM 3230 C C . PRO B 1 31 ? 14.865 1.776 147.455 1.00 28.50 31 PRO B C 1
ATOM 3231 O O . PRO B 1 31 ? 14.855 2.921 147.914 1.00 26.14 31 PRO B O 1
ATOM 3235 N N . ALA B 1 32 ? 15.813 1.316 146.644 1.00 27.87 32 ALA B N 1
ATOM 3236 C CA . ALA B 1 32 ? 17.025 2.071 146.325 1.00 24.67 32 ALA B CA 1
ATOM 3237 C C . ALA B 1 32 ? 16.790 3.527 145.906 1.00 28.16 32 ALA B C 1
ATOM 3238 O O . ALA B 1 32 ? 17.469 4.431 146.393 1.00 29.59 32 ALA B O 1
ATOM 3240 N N . LEU B 1 33 ? 15.831 3.754 145.012 1.00 28.35 33 LEU B N 1
ATOM 3241 C CA . LEU B 1 33 ? 15.566 5.106 144.519 1.00 28.66 33 LEU B CA 1
ATOM 3242 C C . LEU B 1 33 ? 15.059 6.032 145.627 1.00 27.03 33 LEU B C 1
ATOM 3243 O O . LEU B 1 33 ? 15.532 7.161 145.768 1.00 25.22 33 LEU B O 1
ATOM 3248 N N . THR B 1 34 ? 14.099 5.545 146.409 1.00 22.32 34 THR B N 1
ATOM 3249 C CA . THR B 1 34 ? 13.524 6.319 147.503 1.00 21.95 34 THR B CA 1
ATOM 3250 C C . THR B 1 34 ? 14.576 6.667 148.552 1.00 25.35 34 THR B C 1
ATOM 3251 O O . THR B 1 34 ? 14.617 7.792 149.056 1.00 27.14 34 THR B O 1
ATOM 3255 N N . GLN B 1 35 ? 15.422 5.696 148.875 1.00 28.72 35 GLN B N 1
ATOM 3256 C CA . GLN B 1 35 ? 16.503 5.906 149.831 1.00 28.32 35 GLN B CA 1
ATOM 3257 C C . GLN B 1 35 ? 17.431 7.018 149.357 1.00 25.43 35 GLN B C 1
ATOM 3258 O O . GLN B 1 35 ? 17.844 7.871 150.141 1.00 27.61 35 GLN B O 1
ATOM 3264 N N . THR B 1 36 ? 17.742 7.005 148.064 1.00 21.92 36 THR B N 1
ATOM 3265 C CA . THR B 1 36 ? 18.619 8.004 147.464 1.00 22.26 36 THR B CA 1
ATOM 3266 C C . THR B 1 36 ? 18.017 9.404 147.542 1.00 20.51 36 THR B C 1
ATOM 3267 O O . THR B 1 36 ? 18.695 10.361 147.913 1.00 17.29 36 THR B O 1
ATOM 3271 N N . LEU B 1 37 ? 16.741 9.514 147.186 1.00 26.04 37 LEU B N 1
ATOM 3272 C CA . LEU B 1 37 ? 16.036 10.792 147.206 1.00 27.48 37 LEU B CA 1
ATOM 3273 C C . LEU B 1 37 ? 15.946 11.391 148.608 1.00 25.97 37 LEU B C 1
ATOM 3274 O O . LEU B 1 37 ? 16.219 12.578 148.806 1.00 24.98 37 LEU B O 1
ATOM 3279 N N . LEU B 1 38 ? 15.555 10.568 149.576 1.00 22.42 38 LEU B N 1
ATOM 3280 C CA . LEU B 1 38 ? 15.367 11.040 150.942 1.00 24.00 38 LEU B CA 1
ATOM 3281 C C . LEU B 1 38 ? 16.690 11.447 151.589 1.00 24.23 38 LEU B C 1
ATOM 3282 O O . LEU B 1 38 ? 16.784 12.506 152.204 1.00 23.96 38 LEU B O 1
ATOM 3287 N N . SER B 1 39 ? 17.712 10.610 151.439 1.00 22.33 39 SER B N 1
ATOM 3288 C CA . SER B 1 39 ? 19.016 10.901 152.023 1.00 23.84 39 SER B CA 1
ATOM 3289 C C . SER B 1 39 ? 19.678 12.093 151.338 1.00 20.46 39 SER B C 1
ATOM 3290 O O . SER B 1 39 ? 20.232 12.966 152.008 1.00 18.20 39 SER B O 1
ATOM 3293 N N . GLY B 1 40 ? 19.618 12.124 150.007 1.00 18.74 40 GLY B N 1
ATOM 3294 C CA . GLY B 1 40 ? 20.132 13.247 149.240 1.00 17.36 40 GLY B CA 1
ATOM 3295 C C . GLY B 1 40 ? 19.489 14.549 149.676 1.00 20.59 40 GLY B C 1
ATOM 3296 O O . GLY B 1 40 ? 20.165 15.567 149.833 1.00 21.11 40 GLY B O 1
ATOM 3297 N N . LEU B 1 41 ? 18.177 14.503 149.892 1.00 24.22 41 LEU B N 1
ATOM 3298 C CA . LEU B 1 41 ? 17.425 15.660 150.361 1.00 29.11 41 LEU B CA 1
ATOM 3299 C C . LEU B 1 41 ? 17.967 16.146 151.705 1.00 30.76 41 LEU B C 1
ATOM 3300 O O . LEU B 1 41 ? 18.087 17.349 151.940 1.00 31.15 41 LEU B O 1
ATOM 3305 N N . ALA B 1 42 ? 18.304 15.198 152.577 1.00 27.15 42 ALA B N 1
ATOM 3306 C CA . ALA B 1 42 ? 18.858 15.514 153.889 1.00 24.15 42 ALA B CA 1
ATOM 3307 C C . ALA B 1 42 ? 20.245 16.142 153.782 1.00 23.57 42 ALA B C 1
ATOM 3308 O O . ALA B 1 42 ? 20.582 17.048 154.541 1.00 25.10 42 ALA B O 1
ATOM 3310 N N . VAL B 1 43 ? 21.048 15.652 152.842 1.00 22.90 43 VAL B N 1
ATOM 3311 C CA . VAL B 1 43 ? 22.403 16.159 152.656 1.00 19.57 43 VAL B CA 1
ATOM 3312 C C . VAL B 1 43 ? 22.393 17.607 152.170 1.00 19.21 43 VAL B C 1
ATOM 3313 O O . VAL B 1 43 ? 23.105 18.451 152.710 1.00 23.12 43 VAL B O 1
ATOM 3317 N N . VAL B 1 44 ? 21.574 17.896 151.161 1.00 13.52 44 VAL B N 1
ATOM 3318 C CA . VAL B 1 44 ? 21.516 19.244 150.600 1.00 12.10 44 VAL B CA 1
ATOM 3319 C C . VAL B 1 44 ? 20.816 20.236 151.536 1.00 19.20 44 VAL B C 1
ATOM 3320 O O . VAL B 1 44 ? 21.160 21.414 151.565 1.00 21.26 44 VAL B O 1
ATOM 3324 N N . SER B 1 45 ? 19.842 19.758 152.305 1.00 19.34 45 SER B N 1
ATOM 3325 C CA . SER B 1 45 ? 19.152 20.612 153.266 1.00 18.83 45 SER B CA 1
ATOM 3326 C C . SER B 1 45 ? 20.091 21.024 154.392 1.00 23.36 45 SER B C 1
ATOM 3327 O O . SER B 1 45 ? 20.174 22.203 154.745 1.00 22.03 45 SER B O 1
ATOM 3330 N N . ALA B 1 46 ? 20.796 20.043 154.947 1.00 23.44 46 ALA B N 1
ATOM 3331 C CA . ALA B 1 46 ? 21.750 20.289 156.019 1.00 24.39 46 ALA B CA 1
ATOM 3332 C C . ALA B 1 46 ? 22.847 21.253 155.577 1.00 24.67 46 ALA B C 1
ATOM 3333 O O . ALA B 1 46 ? 23.353 22.036 156.377 1.00 26.10 46 ALA B O 1
ATOM 3335 N N . SER B 1 47 ? 23.210 21.195 154.299 1.00 25.63 47 SER B N 1
ATOM 3336 C CA . SER B 1 47 ? 24.213 22.107 153.761 1.00 23.76 47 SER B CA 1
ATOM 3337 C C . SER B 1 47 ? 23.687 23.544 153.716 1.00 20.49 47 SER B C 1
ATOM 3338 O O . SER B 1 47 ? 24.431 24.494 153.960 1.00 20.97 47 SER B O 1
ATOM 3341 N N . PHE B 1 48 ? 22.405 23.697 153.402 1.00 23.25 48 PHE B N 1
ATOM 3342 C CA . PHE B 1 48 ? 21.769 25.011 153.426 1.00 27.27 48 PHE B CA 1
ATOM 3343 C C . PHE B 1 48 ? 21.737 25.577 154.843 1.00 27.39 48 PHE B C 1
ATOM 3344 O O . PHE B 1 48 ? 21.916 26.778 155.043 1.00 27.03 48 PHE B O 1
ATOM 3352 N N . LEU B 1 49 ? 21.513 24.703 155.820 1.00 27.44 49 LEU B N 1
ATOM 3353 C CA . LEU B 1 49 ? 21.472 25.110 157.219 1.00 27.05 49 LEU B CA 1
ATOM 3354 C C . LEU B 1 49 ? 22.845 25.564 157.687 1.00 25.33 49 LEU B C 1
ATOM 3355 O O . LEU B 1 49 ? 22.963 26.500 158.477 1.00 25.52 49 LEU B O 1
ATOM 3360 N N . ILE B 1 50 ? 23.881 24.894 157.189 1.00 27.19 50 ILE B N 1
ATOM 3361 C CA . ILE B 1 50 ? 25.261 25.208 157.552 1.00 27.33 50 ILE B CA 1
ATOM 3362 C C . ILE B 1 50 ? 25.690 26.578 157.021 1.00 25.22 50 ILE B C 1
ATOM 3363 O O . ILE B 1 50 ? 26.334 27.355 157.730 1.00 28.06 50 ILE B O 1
ATOM 3368 N N . SER B 1 51 ? 25.318 26.877 155.781 1.00 23.99 51 SER B N 1
ATOM 3369 C CA . SER B 1 51 ? 25.610 28.184 155.197 1.00 22.36 51 SER B CA 1
ATOM 3370 C C . SER B 1 51 ? 24.887 29.293 155.954 1.00 21.88 51 SER B C 1
ATOM 3371 O O . SER B 1 51 ? 25.456 30.350 156.222 1.00 23.24 51 SER B O 1
ATOM 3374 N N . TRP B 1 52 ? 23.630 29.039 156.299 1.00 25.35 52 TRP B N 1
ATOM 3375 C CA . TRP B 1 52 ? 22.835 29.992 157.063 1.00 26.49 52 TRP B CA 1
ATOM 3376 C C . TRP B 1 52 ? 23.446 30.253 158.438 1.00 26.54 52 TRP B C 1
ATOM 3377 O O . TRP B 1 52 ? 23.595 31.405 158.851 1.00 25.59 52 TRP B O 1
ATOM 3388 N N . ALA B 1 53 ? 23.813 29.180 159.132 1.00 28.46 53 ALA B N 1
ATOM 3389 C CA . ALA B 1 53 ? 24.418 29.283 160.456 1.00 29.51 53 ALA B CA 1
ATOM 3390 C C . ALA B 1 53 ? 25.741 30.035 160.408 1.00 34.28 53 ALA B C 1
ATOM 3391 O O . ALA B 1 53 ? 26.048 30.824 161.299 1.00 37.12 53 ALA B O 1
ATOM 3393 N N . ALA B 1 54 ? 26.518 29.791 159.358 1.00 35.94 54 ALA B N 1
ATOM 3394 C CA . ALA B 1 54 ? 27.818 30.434 159.206 1.00 34.98 54 ALA B CA 1
ATOM 3395 C C . ALA B 1 54 ? 27.687 31.923 158.887 1.00 31.85 54 ALA B C 1
ATOM 3396 O O . ALA B 1 54 ? 28.473 32.737 159.371 1.00 27.40 54 ALA B O 1
ATOM 3398 N N . GLU B 1 55 ? 26.697 32.271 158.071 1.00 31.15 55 GLU B N 1
ATOM 3399 C CA . GLU B 1 55 ? 26.442 33.667 157.729 1.00 35.35 55 GLU B CA 1
ATOM 3400 C C . GLU B 1 55 ? 25.958 34.442 158.952 1.00 42.80 55 GLU B C 1
ATOM 3401 O O . GLU B 1 55 ? 26.246 35.631 159.101 1.00 45.21 55 GLU B O 1
ATOM 3407 N N . THR B 1 56 ? 25.225 33.758 159.828 1.00 43.36 56 THR B N 1
ATOM 3408 C CA . THR B 1 56 ? 24.693 34.375 161.039 1.00 42.43 56 THR B CA 1
ATOM 3409 C C . THR B 1 56 ? 25.794 34.572 162.073 1.00 45.68 56 THR B C 1
ATOM 3410 O O . THR B 1 56 ? 25.844 35.591 162.760 1.00 44.30 56 THR B O 1
ATOM 3414 N N . ALA B 1 57 ? 26.681 33.587 162.171 1.00 47.67 57 ALA B N 1
ATOM 3415 C CA . ALA B 1 57 ? 27.783 33.630 163.128 1.00 50.36 57 ALA B CA 1
ATOM 3416 C C . ALA B 1 57 ? 28.814 34.704 162.776 1.00 56.63 57 ALA B C 1
ATOM 3417 O O . ALA B 1 57 ? 29.703 35.002 163.575 1.00 60.63 57 ALA B O 1
ATOM 3419 N N . GLU B 1 58 ? 28.690 35.277 161.580 1.00 55.45 58 GLU B N 1
ATOM 3420 C CA . GLU B 1 58 ? 29.586 36.338 161.130 1.00 56.74 58 GLU B CA 1
ATOM 3421 C C . GLU B 1 58 ? 29.570 37.539 162.076 1.00 56.58 58 GLU B C 1
ATOM 3422 O O . GLU B 1 58 ? 28.831 38.503 161.870 1.00 57.38 58 GLU B O 1
ATOM 3424 N N . PHE B 1 65 ? 32.294 36.359 157.001 1.00 64.78 65 PHE B N 1
ATOM 3425 C CA . PHE B 1 65 ? 31.741 35.410 156.041 1.00 62.26 65 PHE B CA 1
ATOM 3426 C C . PHE B 1 65 ? 32.363 35.653 154.671 1.00 61.29 65 PHE B C 1
ATOM 3427 O O . PHE B 1 65 ? 31.697 36.121 153.748 1.00 64.36 65 PHE B O 1
ATOM 3435 N N . SER B 1 66 ? 33.652 35.344 154.558 1.00 57.50 66 SER B N 1
ATOM 3436 C CA . SER B 1 66 ? 34.394 35.508 153.311 1.00 53.40 66 SER B CA 1
ATOM 3437 C C . SER B 1 66 ? 33.768 34.713 152.168 1.00 47.53 66 SER B C 1
ATOM 3438 O O . SER B 1 66 ? 33.199 33.643 152.383 1.00 43.88 66 SER B O 1
ATOM 3441 N N . LEU B 1 67 ? 33.876 35.248 150.955 1.00 46.52 67 LEU B N 1
ATOM 3442 C CA . LEU B 1 67 ? 33.274 34.625 149.781 1.00 44.80 67 LEU B CA 1
ATOM 3443 C C . LEU B 1 67 ? 33.892 33.260 149.488 1.00 39.56 67 LEU B C 1
ATOM 3444 O O . LEU B 1 67 ? 33.225 32.372 148.959 1.00 39.46 67 LEU B O 1
ATOM 3449 N N . ALA B 1 68 ? 35.165 33.098 149.836 1.00 34.44 68 ALA B N 1
ATOM 3450 C CA . ALA B 1 68 ? 35.849 31.824 149.649 1.00 28.48 68 ALA B CA 1
ATOM 3451 C C . ALA B 1 68 ? 35.244 30.759 150.557 1.00 32.60 68 ALA B C 1
ATOM 3452 O O . ALA B 1 68 ? 35.062 29.609 150.151 1.00 36.58 68 ALA B O 1
ATOM 3454 N N . ILE B 1 69 ? 34.934 31.152 151.789 1.00 32.09 69 ILE B N 1
ATOM 3455 C CA . ILE B 1 69 ? 34.228 30.283 152.722 1.00 33.58 69 ILE B CA 1
ATOM 3456 C C . ILE B 1 69 ? 32.813 30.021 152.214 1.00 34.33 69 ILE B C 1
ATOM 3457 O O . ILE B 1 69 ? 32.291 28.913 152.348 1.00 36.79 69 ILE B O 1
ATOM 3462 N N . VAL B 1 70 ? 32.197 31.049 151.635 1.00 33.97 70 VAL B N 1
ATOM 3463 C CA . VAL B 1 70 ? 30.864 30.920 151.056 1.00 34.16 70 VAL B CA 1
ATOM 3464 C C . VAL B 1 70 ? 30.890 29.887 149.939 1.00 31.20 70 VAL B C 1
ATOM 3465 O O . VAL B 1 70 ? 29.979 29.067 149.809 1.00 31.51 70 VAL B O 1
ATOM 3469 N N . ALA B 1 71 ? 31.950 29.929 149.140 1.00 25.25 71 ALA B N 1
ATOM 3470 C CA . ALA B 1 71 ? 32.091 29.016 148.015 1.00 24.69 71 ALA B CA 1
ATOM 3471 C C . ALA B 1 71 ? 32.375 27.593 148.483 1.00 24.12 71 ALA B C 1
ATOM 3472 O O . ALA B 1 71 ? 31.977 26.634 147.832 1.00 26.99 71 ALA B O 1
ATOM 3474 N N . LEU B 1 72 ? 33.064 27.462 149.614 1.00 21.73 72 LEU B N 1
ATOM 3475 C CA . LEU B 1 72 ? 33.391 26.149 150.155 1.00 17.16 72 LEU B CA 1
ATOM 3476 C C . LEU B 1 72 ? 32.181 25.501 150.818 1.00 19.28 72 LEU B C 1
ATOM 3477 O O . LEU B 1 72 ? 31.910 24.319 150.612 1.00 23.20 72 LEU B O 1
ATOM 3482 N N . LEU B 1 73 ? 31.453 26.275 151.614 1.00 22.35 73 LEU B N 1
ATOM 3483 C CA . LEU B 1 73 ? 30.279 25.750 152.304 1.00 25.85 73 LEU B CA 1
ATOM 3484 C C . LEU B 1 73 ? 29.149 25.403 151.337 1.00 24.21 73 LEU B C 1
ATOM 3485 O O . LEU B 1 73 ? 28.329 24.535 151.620 1.00 24.86 73 LEU B O 1
ATOM 3490 N N . ALA B 1 74 ? 29.125 26.074 150.190 1.00 24.59 74 ALA B N 1
ATOM 3491 C CA . ALA B 1 74 ? 28.104 25.827 149.177 1.00 24.16 74 ALA B CA 1
ATOM 3492 C C . ALA B 1 74 ? 28.234 24.440 148.548 1.00 24.54 74 ALA B C 1
ATOM 3493 O O . ALA B 1 74 ? 27.267 23.901 148.013 1.00 26.06 74 ALA B O 1
ATOM 3495 N N . VAL B 1 75 ? 29.429 23.862 148.613 1.00 23.07 75 VAL B N 1
ATOM 3496 C CA . VAL B 1 75 ? 29.673 22.574 147.972 1.00 24.81 75 VAL B CA 1
ATOM 3497 C C . VAL B 1 75 ? 30.003 21.463 148.966 1.00 26.25 75 VAL B C 1
ATOM 3498 O O . VAL B 1 75 ? 30.628 20.461 148.605 1.00 25.73 75 VAL B O 1
ATOM 3502 N N . LEU B 1 76 ? 29.578 21.646 150.214 1.00 23.65 76 LEU B N 1
ATOM 3503 C CA . LEU B 1 76 ? 29.732 20.612 151.239 1.00 24.10 76 LEU B CA 1
ATOM 3504 C C . LEU B 1 76 ? 29.184 19.223 150.860 1.00 20.72 76 LEU B C 1
ATOM 3505 O O . LEU B 1 76 ? 29.826 18.220 151.165 1.00 25.69 76 LEU B O 1
ATOM 3510 N N . PRO B 1 77 ? 28.000 19.152 150.214 1.00 16.27 77 PRO B N 1
ATOM 3511 C CA . PRO B 1 77 ? 27.539 17.829 149.775 1.00 18.56 77 PRO B CA 1
ATOM 3512 C C . PRO B 1 77 ? 28.560 17.104 148.897 1.00 18.66 77 PRO B C 1
ATOM 3513 O O . PRO B 1 77 ? 28.688 15.884 148.995 1.00 18.95 77 PRO B O 1
ATOM 3517 N N . GLU B 1 78 ? 29.278 17.848 148.062 1.00 20.52 78 GLU B N 1
ATOM 3518 C CA . GLU B 1 78 ? 30.307 17.257 147.212 1.00 22.53 78 GLU B CA 1
ATOM 3519 C C . GLU B 1 78 ? 31.472 16.700 148.030 1.00 22.27 78 GLU B C 1
ATOM 3520 O O . GLU B 1 78 ? 31.983 15.620 147.734 1.00 20.09 78 GLU B O 1
ATOM 3526 N N . TYR B 1 79 ? 31.882 17.440 149.058 1.00 18.79 79 TYR B N 1
ATOM 3527 C CA . TYR B 1 79 ? 32.950 17.001 149.949 1.00 20.40 79 TYR B CA 1
ATOM 3528 C C . TYR B 1 79 ? 32.560 15.750 150.736 1.00 22.18 79 TYR B C 1
ATOM 3529 O O . TYR B 1 79 ? 33.391 14.875 150.979 1.00 20.09 79 TYR B O 1
ATOM 3538 N N . ALA B 1 80 ? 31.293 15.672 151.130 1.00 21.46 80 ALA B N 1
ATOM 3539 C CA . ALA B 1 80 ? 30.799 14.538 151.905 1.00 21.63 80 ALA B CA 1
ATOM 3540 C C . ALA B 1 80 ? 30.737 13.264 151.065 1.00 22.78 80 ALA B C 1
ATOM 3541 O O . ALA B 1 80 ? 31.168 12.197 151.504 1.00 26.70 80 ALA B O 1
ATOM 3543 N N . VAL B 1 81 ? 30.199 13.381 149.856 1.00 18.41 81 VAL B N 1
ATOM 3544 C CA . VAL B 1 81 ? 30.079 12.234 148.962 1.00 22.22 81 VAL B CA 1
ATOM 3545 C C . VAL B 1 81 ? 31.455 11.730 148.530 1.00 19.67 81 VAL B C 1
ATOM 3546 O O . VAL B 1 81 ? 31.754 10.540 148.641 1.00 18.30 81 VAL B O 1
ATOM 3550 N N . ASP B 1 82 ? 32.290 12.645 148.050 1.00 16.09 82 ASP B N 1
ATOM 3551 C CA . ASP B 1 82 ? 33.631 12.289 147.604 1.00 18.78 82 ASP B CA 1
ATOM 3552 C C . ASP B 1 82 ? 34.452 11.760 148.774 1.00 19.76 82 ASP B C 1
ATOM 3553 O O . ASP B 1 82 ? 35.220 10.813 148.620 1.00 16.29 82 ASP B O 1
ATOM 3558 N N . GLY B 1 83 ? 34.270 12.371 149.943 1.00 22.31 83 GLY B N 1
ATOM 3559 C CA . GLY B 1 83 ? 34.936 11.940 151.160 1.00 17.98 83 GLY B CA 1
ATOM 3560 C C . GLY B 1 83 ? 34.528 10.532 151.550 1.00 19.57 83 GLY B C 1
ATOM 3561 O O . GLY B 1 83 ? 35.355 9.733 151.995 1.00 18.25 83 GLY B O 1
ATOM 3562 N N . TYR B 1 84 ? 33.246 10.225 151.377 1.00 19.66 84 TYR B N 1
ATOM 3563 C CA . TYR B 1 84 ? 32.751 8.879 151.643 1.00 19.88 84 TYR B CA 1
ATOM 3564 C C . TYR B 1 84 ? 33.404 7.856 150.713 1.00 17.70 84 TYR B C 1
ATOM 3565 O O . TYR B 1 84 ? 33.805 6.776 151.146 1.00 21.40 84 TYR B O 1
ATOM 3574 N N . PHE B 1 85 ? 33.502 8.204 149.435 1.00 19.15 85 PHE B N 1
ATOM 3575 C CA . PHE B 1 85 ? 34.146 7.345 148.448 1.00 18.03 85 PHE B CA 1
ATOM 3576 C C . PHE B 1 85 ? 35.610 7.129 148.795 1.00 18.34 85 PHE B C 1
ATOM 3577 O O . PHE B 1 85 ? 36.129 6.019 148.683 1.00 22.94 85 PHE B O 1
ATOM 3585 N N . ALA B 1 86 ? 36.269 8.200 149.221 1.00 15.16 86 ALA B N 1
ATOM 3586 C CA . ALA B 1 86 ? 37.650 8.117 149.668 1.00 16.47 86 ALA B CA 1
ATOM 3587 C C . ALA B 1 86 ? 37.745 7.270 150.932 1.00 20.11 86 ALA B C 1
ATOM 3588 O O . ALA B 1 86 ? 38.700 6.516 151.109 1.00 21.08 86 ALA B O 1
ATOM 3590 N N . TRP B 1 87 ? 36.750 7.394 151.805 1.00 22.13 87 TRP B N 1
ATOM 3591 C CA . TRP B 1 87 ? 36.720 6.605 153.033 1.00 19.97 87 TRP B CA 1
ATOM 3592 C C . TRP B 1 87 ? 36.597 5.115 152.743 1.00 18.24 87 TRP B C 1
ATOM 3593 O O . TRP B 1 87 ? 37.329 4.301 153.306 1.00 20.67 87 TRP B O 1
ATOM 3604 N N . LYS B 1 88 ? 35.657 4.766 151.871 1.00 11.52 88 LYS B N 1
ATOM 3605 C CA . LYS B 1 88 ? 35.469 3.381 151.459 1.00 19.94 88 LYS B CA 1
ATOM 3606 C C . LYS B 1 88 ? 36.681 2.843 150.706 1.00 20.55 88 LYS B C 1
ATOM 3607 O O . LYS B 1 88 ? 36.989 1.652 150.781 1.00 21.41 88 LYS B O 1
ATOM 3613 N N . ALA B 1 89 ? 37.365 3.727 149.985 1.00 19.08 89 ALA B N 1
ATOM 3614 C CA . ALA B 1 89 ? 38.545 3.337 149.214 1.00 20.48 89 ALA B CA 1
ATOM 3615 C C . ALA B 1 89 ? 39.648 2.798 150.116 1.00 17.75 89 ALA B C 1
ATOM 3616 O O . ALA B 1 89 ? 40.228 1.755 149.840 1.00 18.32 89 ALA B O 1
ATOM 3618 N N . GLY B 1 90 ? 39.927 3.508 151.202 1.00 20.88 90 GLY B N 1
ATOM 3619 C CA . GLY B 1 90 ? 40.968 3.098 152.127 1.00 23.64 90 GLY B CA 1
ATOM 3620 C C . GLY B 1 90 ? 40.525 1.988 153.060 1.00 27.31 90 GLY B C 1
ATOM 3621 O O . GLY B 1 90 ? 41.350 1.382 153.743 1.00 31.87 90 GLY B O 1
ATOM 3622 N N . SER B 1 91 ? 39.222 1.720 153.086 1.00 26.78 91 SER B N 1
ATOM 3623 C CA . SER B 1 91 ? 38.652 0.715 153.982 1.00 25.88 91 SER B CA 1
ATOM 3624 C C . SER B 1 91 ? 38.525 -0.659 153.331 1.00 25.66 91 SER B C 1
ATOM 3625 O O . SER B 1 91 ? 38.906 -1.670 153.921 1.00 24.42 91 SER B O 1
ATOM 3628 N N . VAL B 1 92 ? 37.972 -0.693 152.122 1.00 28.58 92 VAL B N 1
ATOM 3629 C CA . VAL B 1 92 ? 37.704 -1.955 151.438 1.00 29.76 92 VAL B CA 1
ATOM 3630 C C . VAL B 1 92 ? 38.313 -2.002 150.036 1.00 29.44 92 VAL B C 1
ATOM 3631 O O . VAL B 1 92 ? 38.333 -3.049 149.400 1.00 32.42 92 VAL B O 1
ATOM 3635 N N . GLY B 1 93 ? 38.796 -0.863 149.553 1.00 31.15 93 GLY B N 1
ATOM 3636 C CA . GLY B 1 93 ? 39.386 -0.789 148.229 1.00 30.51 93 GLY B CA 1
ATOM 3637 C C . GLY B 1 93 ? 38.364 -0.974 147.125 1.00 29.92 93 GLY B C 1
ATOM 3638 O O . GLY B 1 93 ? 37.290 -0.372 147.150 1.00 31.82 93 GLY B O 1
ATOM 3639 N N . GLY B 1 94 ? 38.703 -1.815 146.154 1.00 26.63 94 GLY B N 1
ATOM 3640 C CA . GLY B 1 94 ? 37.804 -2.124 145.059 1.00 24.13 94 GLY B CA 1
ATOM 3641 C C . GLY B 1 94 ? 37.549 -0.938 144.150 1.00 26.24 94 GLY B C 1
ATOM 3642 O O . GLY B 1 94 ? 38.451 -0.140 143.878 1.00 24.98 94 GLY B O 1
ATOM 3643 N N . GLU B 1 95 ? 36.310 -0.818 143.682 1.00 25.63 95 GLU B N 1
ATOM 3644 C CA . GLU B 1 95 ? 35.946 0.239 142.748 1.00 24.55 95 GLU B CA 1
ATOM 3645 C C . GLU B 1 95 ? 35.930 1.619 143.407 1.00 24.17 95 GLU B C 1
ATOM 3646 O O . GLU B 1 95 ? 36.005 2.640 142.723 1.00 24.96 95 GLU B O 1
ATOM 3652 N N . TYR B 1 96 ? 35.848 1.641 144.733 1.00 24.27 96 TYR B N 1
ATOM 3653 C CA . TYR B 1 96 ? 35.813 2.897 145.477 1.00 27.81 96 TYR B CA 1
ATOM 3654 C C . TYR B 1 96 ? 37.056 3.752 145.243 1.00 25.92 96 TYR B C 1
ATOM 3655 O O . TYR B 1 96 ? 36.974 4.982 145.244 1.00 26.99 96 TYR B O 1
ATOM 3664 N N . VAL B 1 97 ? 38.196 3.093 145.045 1.00 25.16 97 VAL B N 1
ATOM 3665 C CA . VAL B 1 97 ? 39.446 3.770 144.718 1.00 25.11 97 VAL B CA 1
ATOM 3666 C C . VAL B 1 97 ? 39.282 4.626 143.462 1.00 26.85 97 VAL B C 1
ATOM 3667 O O . VAL B 1 97 ? 39.707 5.783 143.425 1.00 24.17 97 VAL B O 1
ATOM 3671 N N . HIS B 1 98 ? 38.654 4.050 142.441 1.00 27.38 98 HIS B N 1
ATOM 3672 C CA . HIS B 1 98 ? 38.374 4.771 141.205 1.00 27.06 98 HIS B CA 1
ATOM 3673 C C . HIS B 1 98 ? 37.292 5.824 141.422 1.00 23.77 98 HIS B C 1
ATOM 3674 O O . HIS B 1 98 ? 37.366 6.921 140.874 1.00 27.86 98 HIS B O 1
ATOM 3681 N N . TYR B 1 99 ? 36.292 5.485 142.229 1.00 22.74 99 TYR B N 1
ATOM 3682 C CA . TYR B 1 99 ? 35.154 6.370 142.470 1.00 20.08 99 TYR B CA 1
ATOM 3683 C C . TYR B 1 99 ? 35.571 7.705 143.084 1.00 17.75 99 TYR B C 1
ATOM 3684 O O . TYR B 1 99 ? 35.025 8.748 142.730 1.00 16.46 99 TYR B O 1
ATOM 3693 N N . ALA B 1 100 ? 36.534 7.667 144.001 1.00 16.74 100 ALA B N 1
ATOM 3694 C CA . ALA B 1 100 ? 36.994 8.877 144.675 1.00 18.00 100 ALA B CA 1
ATOM 3695 C C . ALA B 1 100 ? 37.543 9.905 143.684 1.00 21.66 100 ALA B C 1
ATOM 3696 O O . ALA B 1 100 ? 37.239 11.094 143.778 1.00 24.94 100 ALA B O 1
ATOM 3698 N N . THR B 1 101 ? 38.344 9.442 142.733 1.00 16.79 101 THR B N 1
ATOM 3699 C CA . THR B 1 101 ? 38.930 10.329 141.736 1.00 20.07 101 THR B CA 1
ATOM 3700 C C . THR B 1 101 ? 37.919 10.678 140.649 1.00 22.25 101 THR B C 1
ATOM 3701 O O . THR B 1 101 ? 37.888 11.807 140.153 1.00 27.20 101 THR B O 1
ATOM 3705 N N . ALA B 1 102 ? 37.097 9.699 140.284 1.00 18.17 102 ALA B N 1
ATOM 3706 C CA . ALA B 1 102 ? 36.080 9.884 139.256 1.00 20.38 102 ALA B CA 1
ATOM 3707 C C . ALA B 1 102 ? 35.071 10.946 139.673 1.00 23.86 102 ALA B C 1
ATOM 3708 O O . ALA B 1 102 ? 34.646 11.773 138.863 1.00 25.32 102 ALA B O 1
ATOM 3710 N N . ASN B 1 103 ? 34.695 10.916 140.945 1.00 21.97 103 ASN B N 1
ATOM 3711 C CA . ASN B 1 103 ? 33.755 11.879 141.495 1.00 20.70 103 ASN B CA 1
ATOM 3712 C C . ASN B 1 103 ? 34.360 13.281 141.549 1.00 17.21 103 ASN B C 1
ATOM 3713 O O . ASN B 1 103 ? 33.709 14.269 141.205 1.00 14.80 103 ASN B O 1
ATOM 3718 N N . MET B 1 104 ? 35.615 13.357 141.973 1.00 17.60 104 MET B N 1
ATOM 3719 C CA . MET B 1 104 ? 36.315 14.628 142.049 1.00 18.82 104 MET B CA 1
ATOM 3720 C C . MET B 1 104 ? 36.405 15.276 140.673 1.00 23.57 104 MET B C 1
ATOM 3721 O O . MET B 1 104 ? 36.122 16.463 140.525 1.00 24.16 104 MET B O 1
ATOM 3726 N N . THR B 1 105 ? 36.800 14.491 139.673 1.00 20.84 105 THR B N 1
ATOM 3727 C CA . THR B 1 105 ? 36.993 15.012 138.323 1.00 20.32 105 THR B CA 1
ATOM 3728 C C . THR B 1 105 ? 35.676 15.422 137.680 1.00 21.95 105 THR B C 1
ATOM 3729 O O . THR B 1 105 ? 35.609 16.431 136.979 1.00 22.22 105 THR B O 1
ATOM 3733 N N . GLY B 1 106 ? 34.628 14.642 137.926 1.00 23.44 106 GLY B N 1
ATOM 3734 C CA . GLY B 1 106 ? 33.317 14.945 137.385 1.00 21.89 106 GLY B CA 1
ATOM 3735 C C . GLY B 1 106 ? 32.761 16.241 137.939 1.00 21.99 106 GLY B C 1
ATOM 3736 O O . GLY B 1 106 ? 32.243 17.076 137.194 1.00 22.37 106 GLY B O 1
ATOM 3737 N N . ALA B 1 107 ? 32.876 16.410 139.252 1.00 19.66 107 ALA B N 1
ATOM 3738 C CA . ALA B 1 107 ? 32.406 17.627 139.901 1.00 21.06 107 ALA B CA 1
ATOM 3739 C C . ALA B 1 107 ? 33.166 18.849 139.382 1.00 22.33 107 ALA B C 1
ATOM 3740 O O . ALA B 1 107 ? 32.560 19.874 139.068 1.00 21.39 107 ALA B O 1
ATOM 3742 N N . ASN B 1 108 ? 34.488 18.731 139.284 1.00 20.14 108 ASN B N 1
ATOM 3743 C CA . ASN B 1 108 ? 35.312 19.802 138.731 1.00 18.73 108 ASN B CA 1
ATOM 3744 C C . ASN B 1 108 ? 34.918 20.181 137.298 1.00 17.06 108 ASN B C 1
ATOM 3745 O O . ASN B 1 108 ? 34.756 21.361 136.980 1.00 16.59 108 ASN B O 1
ATOM 3750 N N . ARG B 1 109 ? 34.745 19.179 136.442 1.00 17.38 109 ARG B N 1
ATOM 3751 C CA . ARG B 1 109 ? 34.444 19.433 135.033 1.00 19.67 109 ARG B CA 1
ATOM 3752 C C . ARG B 1 109 ? 33.023 19.943 134.793 1.00 25.41 109 ARG B C 1
ATOM 3753 O O . ARG B 1 109 ? 32.809 20.818 133.952 1.00 27.42 109 ARG B O 1
ATOM 3761 N N . LEU B 1 110 ? 32.060 19.392 135.527 1.00 23.61 110 LEU B N 1
ATOM 3762 C CA . LEU B 1 110 ? 30.678 19.856 135.464 1.00 25.99 110 LEU B CA 1
ATOM 3763 C C . LEU B 1 110 ? 30.571 21.311 135.900 1.00 25.76 110 LEU B C 1
ATOM 3764 O O . LEU B 1 110 ? 29.793 22.086 135.342 1.00 24.46 110 LEU B O 1
ATOM 3769 N N . LEU B 1 111 ? 31.357 21.669 136.909 1.00 25.02 111 LEU B N 1
ATOM 3770 C CA . LEU B 1 111 ? 31.323 23.010 137.481 1.00 26.00 111 LEU B CA 1
ATOM 3771 C C . LEU B 1 111 ? 31.709 24.061 136.438 1.00 22.91 111 LEU B C 1
ATOM 3772 O O . LEU B 1 111 ? 31.098 25.122 136.357 1.00 24.68 111 LEU B O 1
ATOM 3777 N N . ILE B 1 112 ? 32.722 23.758 135.637 1.00 20.50 112 ILE B N 1
ATOM 3778 C CA . ILE B 1 112 ? 33.159 24.676 134.592 1.00 20.51 112 ILE B CA 1
ATOM 3779 C C . ILE B 1 112 ? 32.335 24.505 133.320 1.00 23.37 112 ILE B C 1
ATOM 3780 O O . ILE B 1 112 ? 31.880 25.487 132.731 1.00 24.70 112 ILE B O 1
ATOM 3785 N N . GLY B 1 113 ? 32.138 23.254 132.912 1.00 22.26 113 GLY B N 1
ATOM 3786 C CA . GLY B 1 113 ? 31.428 22.952 131.683 1.00 25.70 113 GLY B CA 1
ATOM 3787 C C . GLY B 1 113 ? 29.969 23.365 131.690 1.00 28.89 113 GLY B C 1
ATOM 3788 O O . GLY B 1 113 ? 29.463 23.879 130.693 1.00 31.65 113 GLY B O 1
ATOM 3789 N N . ILE B 1 114 ? 29.292 23.139 132.812 1.00 28.47 114 ILE B N 1
ATOM 3790 C CA . ILE B 1 114 ? 27.876 23.467 132.933 1.00 27.62 114 ILE B CA 1
ATOM 3791 C C . ILE B 1 114 ? 27.664 24.684 133.823 1.00 25.91 114 ILE B C 1
ATOM 3792 O O . ILE B 1 114 ? 26.980 25.628 133.441 1.00 29.67 114 ILE B O 1
ATOM 3797 N N . GLY B 1 115 ? 28.264 24.660 135.008 1.00 23.61 115 GLY B N 1
ATOM 3798 C CA . GLY B 1 115 ? 28.115 25.738 135.969 1.00 25.15 115 GLY B CA 1
ATOM 3799 C C . GLY B 1 115 ? 28.561 27.096 135.458 1.00 26.26 115 GLY B C 1
ATOM 3800 O O . GLY B 1 115 ? 27.766 28.033 135.430 1.00 25.71 115 GLY B O 1
ATOM 3801 N N . TRP B 1 116 ? 29.827 27.209 135.059 1.00 24.86 116 TRP B N 1
ATOM 3802 C CA . TRP B 1 116 ? 30.354 28.481 134.559 1.00 27.46 116 TRP B CA 1
ATOM 3803 C C . TRP B 1 116 ? 29.624 28.958 133.305 1.00 28.65 116 TRP B C 1
ATOM 3804 O O . TRP B 1 116 ? 29.327 30.140 133.170 1.00 27.93 116 TRP B O 1
ATOM 3815 N N . SER B 1 117 ? 29.348 28.031 132.392 1.00 31.23 117 SER B N 1
ATOM 3816 C CA . SER B 1 117 ? 28.779 28.373 131.091 1.00 32.48 117 SER B CA 1
ATOM 3817 C C . SER B 1 117 ? 27.304 28.760 131.162 1.00 33.27 117 SER B C 1
ATOM 3818 O O . SER B 1 117 ? 26.889 29.748 130.558 1.00 35.32 117 SER B O 1
ATOM 3821 N N . LEU B 1 118 ? 26.514 27.975 131.890 1.00 30.74 118 LEU B N 1
ATOM 3822 C CA . LEU B 1 118 ? 25.088 28.250 132.023 1.00 34.65 118 LEU B CA 1
ATOM 3823 C C . LEU B 1 118 ? 24.850 29.558 132.766 1.00 33.68 118 LEU B C 1
ATOM 3824 O O . LEU B 1 118 ? 24.039 30.380 132.346 1.00 36.19 118 LEU B O 1
ATOM 3829 N N . VAL B 1 119 ? 25.565 29.749 133.867 1.00 33.78 119 VAL B N 1
ATOM 3830 C CA . VAL B 1 119 ? 25.416 30.962 134.661 1.00 35.49 119 VAL B CA 1
ATOM 3831 C C . VAL B 1 119 ? 25.878 32.190 133.876 1.00 33.74 119 VAL B C 1
ATOM 3832 O O . VAL B 1 119 ? 25.268 33.255 133.961 1.00 38.23 119 VAL B O 1
ATOM 3836 N N . ALA B 1 120 ? 26.938 32.031 133.090 1.00 31.37 120 ALA B N 1
ATOM 3837 C CA . ALA B 1 120 ? 27.419 33.117 132.242 1.00 31.85 120 ALA B CA 1
ATOM 3838 C C . ALA B 1 120 ? 26.367 33.536 131.214 1.00 32.97 120 ALA B C 1
ATOM 3839 O O . ALA B 1 120 ? 26.176 34.725 130.965 1.00 36.85 120 ALA B O 1
ATOM 3841 N N . PHE B 1 121 ? 25.683 32.558 130.625 1.00 30.66 121 PHE B N 1
ATOM 3842 C CA . PHE B 1 121 ? 24.658 32.841 129.622 1.00 34.59 121 PHE B CA 1
ATOM 3843 C C . PHE B 1 121 ? 23.412 33.490 130.221 1.00 40.24 121 PHE B C 1
ATOM 3844 O O . PHE B 1 121 ? 22.857 34.428 129.643 1.00 43.87 121 PHE B O 1
ATOM 3852 N N . ILE B 1 122 ? 22.974 32.988 131.372 1.00 36.47 122 ILE B N 1
ATOM 3853 C CA . ILE B 1 122 ? 21.860 33.598 132.091 1.00 41.61 122 ILE B CA 1
ATOM 3854 C C . ILE B 1 122 ? 22.217 35.032 132.472 1.00 46.17 122 ILE B C 1
ATOM 3855 O O . ILE B 1 122 ? 21.371 35.928 132.437 1.00 53.63 122 ILE B O 1
ATOM 3860 N N . ALA B 1 123 ? 23.482 35.246 132.817 1.00 41.77 123 ALA B N 1
ATOM 3861 C CA . ALA B 1 123 ? 23.969 36.580 133.139 1.00 44.64 123 ALA B CA 1
ATOM 3862 C C . ALA B 1 123 ? 23.991 37.484 131.909 1.00 44.57 123 ALA B C 1
ATOM 3863 O O . ALA B 1 123 ? 23.746 38.687 132.017 1.00 45.26 123 ALA B O 1
ATOM 3865 N N . PHE B 1 124 ? 24.288 36.907 130.746 1.00 40.97 124 PHE B N 1
ATOM 3866 C CA . PHE B 1 124 ? 24.306 37.672 129.501 1.00 41.43 124 PHE B CA 1
ATOM 3867 C C . PHE B 1 124 ? 22.928 38.256 129.215 1.00 43.96 124 PHE B C 1
ATOM 3868 O O . PHE B 1 124 ? 22.803 39.430 128.870 1.00 48.72 124 PHE B O 1
ATOM 3876 N N . ARG B 1 125 ? 21.898 37.428 129.363 1.00 42.53 125 ARG B N 1
ATOM 3877 C CA . ARG B 1 125 ? 20.525 37.848 129.101 1.00 45.78 125 ARG B CA 1
ATOM 3878 C C . ARG B 1 125 ? 20.016 38.805 130.176 1.00 49.10 125 ARG B C 1
ATOM 3879 O O . ARG B 1 125 ? 19.264 39.736 129.884 1.00 52.94 125 ARG B O 1
ATOM 3881 N N . THR B 1 126 ? 20.430 38.570 131.418 1.00 45.48 126 THR B N 1
ATOM 3882 C CA . THR B 1 126 ? 20.030 39.421 132.533 1.00 44.50 126 THR B CA 1
ATOM 3883 C C . THR B 1 126 ? 20.646 40.812 132.407 1.00 46.84 126 THR B C 1
ATOM 3884 O O . THR B 1 126 ? 20.004 41.819 132.708 1.00 45.04 126 THR B O 1
ATOM 3888 N N . LEU B 1 127 ? 21.890 40.862 131.946 1.00 51.09 127 LEU B N 1
ATOM 3889 C CA . LEU B 1 127 ? 22.606 42.124 131.818 1.00 53.96 127 LEU B CA 1
ATOM 3890 C C . LEU B 1 127 ? 22.439 42.717 130.423 1.00 55.48 127 LEU B C 1
ATOM 3891 O O . LEU B 1 127 ? 22.896 43.830 130.157 1.00 53.36 127 LEU B O 1
ATOM 3896 N N . LYS B 1 128 ? 21.774 41.968 129.545 1.00 59.40 128 LYS B N 1
ATOM 3897 C CA . LYS B 1 128 ? 21.596 42.360 128.147 1.00 62.68 128 LYS B CA 1
ATOM 3898 C C . LYS B 1 128 ? 22.940 42.664 127.490 1.00 63.21 128 LYS B C 1
ATOM 3899 O O . LYS B 1 128 ? 23.080 43.639 126.750 1.00 66.54 128 LYS B O 1
ATOM 3901 N N . SER B 1 129 ? 23.925 41.817 127.768 1.00 61.11 129 SER B N 1
ATOM 3902 C CA . SER B 1 129 ? 25.284 42.028 127.287 1.00 60.20 129 SER B CA 1
ATOM 3903 C C . SER B 1 129 ? 25.830 40.782 126.600 1.00 57.08 129 SER B C 1
ATOM 3904 O O . SER B 1 129 ? 25.275 39.693 126.742 1.00 55.99 129 SER B O 1
ATOM 3907 N N . LYS B 1 130 ? 26.920 40.950 125.859 1.00 56.10 130 LYS B N 1
ATOM 3908 C CA . LYS B 1 130 ? 27.552 39.837 125.157 1.00 56.25 130 LYS B CA 1
ATOM 3909 C C . LYS B 1 130 ? 28.687 39.253 125.990 1.00 49.15 130 LYS B C 1
ATOM 3910 O O . LYS B 1 130 ? 29.280 38.239 125.623 1.00 44.16 130 LYS B O 1
ATOM 3916 N N . GLU B 1 131 ? 28.993 39.908 127.105 1.00 48.51 131 GLU B N 1
ATOM 3917 C CA . GLU B 1 131 ? 30.051 39.454 128.000 1.00 49.80 131 GLU B CA 1
ATOM 3918 C C . GLU B 1 131 ? 29.733 39.805 129.452 1.00 49.10 131 GLU B C 1
ATOM 3919 O O . GLU B 1 131 ? 28.810 40.572 129.729 1.00 51.58 131 GLU B O 1
ATOM 3925 N N . VAL B 1 132 ? 30.499 39.229 130.373 1.00 45.77 132 VAL B N 1
ATOM 3926 C CA . VAL B 1 132 ? 30.364 39.530 131.794 1.00 43.40 132 VAL B CA 1
ATOM 3927 C C . VAL B 1 132 ? 31.708 39.958 132.376 1.00 39.36 132 VAL B C 1
ATOM 3928 O O . VAL B 1 132 ? 32.689 39.222 132.301 1.00 41.69 132 VAL B O 1
ATOM 3932 N N . GLU B 1 133 ? 31.748 41.154 132.951 1.00 39.89 133 GLU B N 1
ATOM 3933 C CA . GLU B 1 133 ? 32.966 41.664 133.569 1.00 42.01 133 GLU B CA 1
ATOM 3934 C C . GLU B 1 133 ? 33.250 40.977 134.900 1.00 40.92 133 GLU B C 1
ATOM 3935 O O . GLU B 1 133 ? 32.345 40.771 135.707 1.00 41.69 133 GLU B O 1
ATOM 3941 N N . LEU B 1 134 ? 34.514 40.623 135.116 1.00 36.81 134 LEU B N 1
ATOM 3942 C CA . LEU B 1 134 ? 34.943 40.008 136.366 1.00 32.62 134 LEU B CA 1
ATOM 3943 C C . LEU B 1 134 ? 35.683 41.024 137.222 1.00 32.48 134 LEU B C 1
ATOM 3944 O O . LEU B 1 134 ? 36.364 41.905 136.702 1.00 31.70 134 LEU B O 1
ATOM 3949 N N . ASP B 1 135 ? 35.549 40.896 138.537 1.00 35.56 135 ASP B N 1
ATOM 3950 C CA . ASP B 1 135 ? 36.238 41.781 139.466 1.00 37.66 135 ASP B CA 1
ATOM 3951 C C . ASP B 1 135 ? 37.749 41.587 139.386 1.00 33.70 135 ASP B C 1
ATOM 3952 O O . ASP B 1 135 ? 38.223 40.518 139.010 1.00 31.00 135 ASP B O 1
ATOM 3957 N N . ASP B 1 136 ? 38.499 42.627 139.739 1.00 32.50 136 ASP B N 1
ATOM 3958 C CA . ASP B 1 136 ? 39.959 42.568 139.720 1.00 35.67 136 ASP B CA 1
ATOM 3959 C C . ASP B 1 136 ? 40.492 41.550 140.720 1.00 29.73 136 ASP B C 1
ATOM 3960 O O . ASP B 1 136 ? 41.575 40.996 140.530 1.00 29.91 136 ASP B O 1
ATOM 3965 N N . GLY B 1 137 ? 39.724 41.312 141.780 1.00 26.54 137 GLY B N 1
ATOM 3966 C CA . GLY B 1 137 ? 40.120 40.388 142.830 1.00 24.39 137 GLY B CA 1
ATOM 3967 C C . GLY B 1 137 ? 40.286 38.964 142.336 1.00 22.73 137 GLY B C 1
ATOM 3968 O O . GLY B 1 137 ? 40.998 38.176 142.945 1.00 26.76 137 GLY B O 1
ATOM 3969 N N . ILE B 1 138 ? 39.627 38.642 141.227 1.00 21.45 138 ILE B N 1
ATOM 3970 C CA . ILE B 1 138 ? 39.723 37.327 140.598 1.00 21.00 138 ILE B CA 1
ATOM 3971 C C . ILE B 1 138 ? 41.172 36.918 140.278 1.00 23.78 138 ILE B C 1
ATOM 3972 O O . ILE B 1 138 ? 41.482 35.729 140.185 1.00 27.56 138 ILE B O 1
ATOM 3977 N N . ARG B 1 139 ? 42.058 37.902 140.137 1.00 26.55 139 ARG B N 1
ATOM 3978 C CA . ARG B 1 139 ? 43.492 37.642 139.966 1.00 29.11 139 ARG B CA 1
ATOM 3979 C C . ARG B 1 139 ? 44.060 36.726 141.053 1.00 26.27 139 ARG B C 1
ATOM 3980 O O . ARG B 1 139 ? 44.988 35.957 140.803 1.00 28.70 139 ARG B O 1
ATOM 3988 N N . LEU B 1 140 ? 43.506 36.827 142.258 1.00 24.17 140 LEU B N 1
ATOM 3989 C CA . LEU B 1 140 ? 43.898 35.974 143.377 1.00 27.21 140 LEU B CA 1
ATOM 3990 C C . LEU B 1 140 ? 43.636 34.506 143.049 1.00 26.43 140 LEU B C 1
ATOM 3991 O O . LEU B 1 140 ? 44.555 33.688 143.063 1.00 25.80 140 LEU B O 1
ATOM 3996 N N . GLU B 1 141 ? 42.377 34.178 142.772 1.00 24.93 141 GLU B N 1
ATOM 3997 C CA . GLU B 1 141 ? 41.989 32.807 142.449 1.00 24.35 141 GLU B CA 1
ATOM 3998 C C . GLU B 1 141 ? 42.663 32.312 141.169 1.00 20.20 141 GLU B C 1
ATOM 3999 O O . GLU B 1 141 ? 43.023 31.141 141.066 1.00 19.71 141 GLU B O 1
ATOM 4005 N N . ILE B 1 142 ? 42.837 33.209 140.203 1.00 20.52 142 ILE B N 1
ATOM 4006 C CA . ILE B 1 142 ? 43.516 32.870 138.956 1.00 19.26 142 ILE B CA 1
ATOM 4007 C C . ILE B 1 142 ? 44.928 32.355 139.223 1.00 20.89 142 ILE B C 1
ATOM 4008 O O . ILE B 1 142 ? 45.370 31.380 138.615 1.00 22.86 142 ILE B O 1
ATOM 4013 N N . PHE B 1 143 ? 45.626 33.014 140.141 1.00 21.91 143 PHE B N 1
ATOM 4014 C CA . PHE B 1 143 ? 46.988 32.629 140.486 1.00 19.47 143 PHE B CA 1
ATOM 4015 C C . PHE B 1 143 ? 47.050 31.204 141.034 1.00 20.15 143 PHE B C 1
ATOM 4016 O O . PHE B 1 143 ? 47.856 30.392 140.584 1.00 19.91 143 PHE B O 1
ATOM 4024 N N . PHE B 1 144 ? 46.190 30.905 142.001 1.00 20.98 144 PHE B N 1
ATOM 4025 C CA . PHE B 1 144 ? 46.196 29.596 142.646 1.00 19.33 144 PHE B CA 1
ATOM 4026 C C . PHE B 1 144 ? 45.644 28.484 141.761 1.00 21.23 144 PHE B C 1
ATOM 4027 O O . PHE B 1 144 ? 46.020 27.324 141.910 1.00 24.20 144 PHE B O 1
ATOM 4035 N N . LEU B 1 145 ? 44.759 28.841 140.837 1.00 22.36 145 LEU B N 1
ATOM 4036 C CA . LEU B 1 145 ? 44.263 27.878 139.863 1.00 21.14 145 LEU B CA 1
ATOM 4037 C C . LEU B 1 145 ? 45.385 27.479 138.919 1.00 16.21 145 LEU B C 1
ATOM 4038 O O . LEU B 1 145 ? 45.475 26.327 138.503 1.00 18.19 145 LEU B O 1
ATOM 4043 N N . PHE B 1 146 ? 46.248 28.438 138.601 1.00 15.67 146 PHE B N 1
ATOM 4044 C CA . PHE B 1 146 ? 47.433 28.168 137.798 1.00 23.16 146 PHE B CA 1
ATOM 4045 C C . PHE B 1 146 ? 48.367 27.193 138.503 1.00 21.76 146 PHE B C 1
ATOM 4046 O O . PHE B 1 146 ? 48.775 26.187 137.925 1.00 26.90 146 PHE B O 1
ATOM 4054 N N . LEU B 1 147 ? 48.702 27.501 139.752 1.00 15.55 147 LEU B N 1
ATOM 4055 C CA . LEU B 1 147 ? 49.596 26.663 140.543 1.00 19.68 147 LEU B CA 1
ATOM 4056 C C . LEU B 1 147 ? 49.042 25.258 140.741 1.00 24.08 147 LEU B C 1
ATOM 4057 O O . LEU B 1 147 ? 49.773 24.274 140.635 1.00 25.96 147 LEU B O 1
ATOM 4062 N N . ALA B 1 148 ? 47.749 25.173 141.035 1.00 20.19 148 ALA B N 1
ATOM 4063 C CA . ALA B 1 148 ? 47.102 23.891 141.263 1.00 16.63 148 ALA B CA 1
ATOM 4064 C C . ALA B 1 148 ? 47.009 23.076 139.979 1.00 16.31 148 ALA B C 1
ATOM 4065 O O . ALA B 1 148 ? 47.137 21.853 140.003 1.00 19.71 148 ALA B O 1
ATOM 4067 N N . THR B 1 149 ? 46.782 23.754 138.858 1.00 18.90 149 THR B N 1
ATOM 4068 C CA . THR B 1 149 ? 46.680 23.072 137.572 1.00 22.04 149 THR B CA 1
ATOM 4069 C C . THR B 1 149 ? 48.028 22.496 137.149 1.00 20.49 149 THR B C 1
ATOM 4070 O O . THR B 1 149 ? 48.116 21.331 136.754 1.00 21.11 149 THR B O 1
ATOM 4074 N N . LEU B 1 150 ? 49.072 23.316 137.241 1.00 23.69 150 LEU B N 1
ATOM 4075 C CA . LEU B 1 150 ? 50.430 22.887 136.904 1.00 28.72 150 LEU B CA 1
ATOM 4076 C C . LEU B 1 150 ? 50.894 21.700 137.746 1.00 25.22 150 LEU B C 1
ATOM 4077 O O . LEU B 1 150 ? 51.564 20.794 137.241 1.00 25.06 150 LEU B O 1
ATOM 4082 N N . TYR B 1 151 ? 50.538 21.711 139.027 1.00 21.74 151 TYR B N 1
ATOM 4083 C CA . TYR B 1 151 ? 50.926 20.635 139.932 1.00 24.11 151 TYR B CA 1
ATOM 4084 C C . TYR B 1 151 ? 50.122 19.369 139.670 1.00 22.13 151 TYR B C 1
ATOM 4085 O O . TYR B 1 151 ? 50.621 18.262 139.839 1.00 24.77 151 TYR B O 1
ATOM 4094 N N . ALA B 1 152 ? 48.873 19.543 139.258 1.00 22.81 152 ALA B N 1
ATOM 4095 C CA . ALA B 1 152 ? 47.998 18.420 138.958 1.00 21.07 152 ALA B CA 1
ATOM 4096 C C . ALA B 1 152 ? 48.479 17.673 137.721 1.00 25.58 152 ALA B C 1
ATOM 4097 O O . ALA B 1 152 ? 48.267 16.468 137.598 1.00 30.96 152 ALA B O 1
ATOM 4099 N N . PHE B 1 153 ? 49.128 18.394 136.811 1.00 28.44 153 PHE B N 1
ATOM 4100 C CA . PHE B 1 153 ? 49.697 17.793 135.604 1.00 29.58 153 PHE B CA 1
ATOM 4101 C C . PHE B 1 153 ? 50.755 16.737 135.919 1.00 33.45 153 PHE B C 1
ATOM 4102 O O . PHE B 1 153 ? 51.017 15.851 135.108 1.00 37.00 153 PHE B O 1
ATOM 4110 N N . THR B 1 154 ? 51.367 16.838 137.095 1.00 32.24 154 THR B N 1
ATOM 4111 C CA . THR B 1 154 ? 52.406 15.896 137.493 1.00 30.52 154 THR B CA 1
ATOM 4112 C C . THR B 1 154 ? 51.821 14.597 138.038 1.00 30.28 154 THR B C 1
ATOM 4113 O O . THR B 1 154 ? 52.546 13.631 138.266 1.00 33.83 154 THR B O 1
ATOM 4117 N N . LEU B 1 155 ? 50.508 14.578 138.239 1.00 27.79 155 LEU B N 1
ATOM 4118 C CA . LEU B 1 155 ? 49.830 13.417 138.818 1.00 23.72 155 LEU B CA 1
ATOM 4119 C C . LEU B 1 155 ? 49.627 12.222 137.868 1.00 25.53 155 LEU B C 1
ATOM 4120 O O . LEU B 1 155 ? 49.890 11.084 138.260 1.00 24.27 155 LEU B O 1
ATOM 4125 N N . PRO B 1 156 ? 49.149 12.461 136.628 1.00 30.49 156 PRO B N 1
ATOM 4126 C CA . PRO B 1 156 ? 48.950 11.294 135.755 1.00 33.89 156 PRO B CA 1
ATOM 4127 C C . PRO B 1 156 ? 50.252 10.569 135.420 1.00 42.60 156 PRO B C 1
ATOM 4128 O O . PRO B 1 156 ? 50.222 9.395 135.050 1.00 47.65 156 PRO B O 1
ATOM 4132 N N . LEU B 1 157 ? 51.377 11.266 135.551 1.00 46.70 157 LEU B N 1
ATOM 4133 C CA . LEU B 1 157 ? 52.682 10.683 135.264 1.00 49.64 157 LEU B CA 1
ATOM 4134 C C . LEU B 1 157 ? 53.090 9.717 136.370 1.00 45.16 157 LEU B C 1
ATOM 4135 O O . LEU B 1 157 ? 53.585 8.622 136.104 1.00 46.02 157 LEU B O 1
ATOM 4140 N N . LYS B 1 158 ? 52.880 10.140 137.613 1.00 42.24 158 LYS B N 1
ATOM 4141 C CA . LYS B 1 158 ? 53.239 9.346 138.784 1.00 37.69 158 LYS B CA 1
ATOM 4142 C C . LYS B 1 158 ? 52.374 8.095 138.904 1.00 32.87 158 LYS B C 1
ATOM 4143 O O . LYS B 1 158 ? 52.861 7.032 139.290 1.00 37.53 158 LYS B O 1
ATOM 4149 N N . GLY B 1 159 ? 51.093 8.227 138.574 1.00 26.64 159 GLY B N 1
ATOM 4150 C CA . GLY B 1 159 ? 50.160 7.121 138.691 1.00 27.05 159 GLY B CA 1
ATOM 4151 C C . GLY B 1 159 ? 49.544 7.028 140.076 1.00 28.47 159 GLY B C 1
ATOM 4152 O O . GLY B 1 159 ? 48.970 6.000 140.438 1.00 27.03 159 GLY B O 1
ATOM 4153 N N . HIS B 1 160 ? 49.663 8.106 140.848 1.00 27.87 160 HIS B N 1
ATOM 4154 C CA . HIS B 1 160 ? 49.110 8.163 142.200 1.00 27.74 160 HIS B CA 1
ATOM 4155 C C . HIS B 1 160 ? 49.071 9.591 142.739 1.00 27.59 160 HIS B C 1
ATOM 4156 O O . HIS B 1 160 ? 49.619 10.511 142.132 1.00 23.99 160 HIS B O 1
ATOM 4163 N N . ILE B 1 161 ? 48.412 9.764 143.880 1.00 29.38 161 ILE B N 1
ATOM 4164 C CA . ILE B 1 161 ? 48.404 11.037 144.593 1.00 27.12 161 ILE B CA 1
ATOM 4165 C C . ILE B 1 161 ? 48.965 10.839 146.000 1.00 29.70 161 ILE B C 1
ATOM 4166 O O . ILE B 1 161 ? 48.273 10.341 146.888 1.00 33.61 161 ILE B O 1
ATOM 4171 N N . SER B 1 162 ? 50.221 11.229 146.191 1.00 27.53 162 SER B N 1
ATOM 4172 C CA . SER B 1 162 ? 50.930 10.991 147.443 1.00 28.29 162 SER B CA 1
ATOM 4173 C C . SER B 1 162 ? 50.414 11.880 148.568 1.00 29.47 162 SER B C 1
ATOM 4174 O O . SER B 1 162 ? 49.805 12.918 148.313 1.00 30.30 162 SER B O 1
ATOM 4177 N N . PRO B 1 163 ? 50.648 11.466 149.825 1.00 31.05 163 PRO B N 1
ATOM 4178 C CA . PRO B 1 163 ? 50.298 12.303 150.978 1.00 26.62 163 PRO B CA 1
ATOM 4179 C C . PRO B 1 163 ? 50.989 13.666 150.924 1.00 27.23 163 PRO B C 1
ATOM 4180 O O . PRO B 1 163 ? 50.441 14.651 151.422 1.00 23.60 163 PRO B O 1
ATOM 4184 N N . PHE B 1 164 ? 52.171 13.722 150.315 1.00 32.52 164 PHE B N 1
ATOM 4185 C CA . PHE B 1 164 ? 52.871 14.989 150.136 1.00 30.67 164 PHE B CA 1
ATOM 4186 C C . PHE B 1 164 ? 52.125 15.879 149.143 1.00 26.86 164 PHE B C 1
ATOM 4187 O O . PHE B 1 164 ? 52.001 17.081 149.358 1.00 27.77 164 PHE B O 1
ATOM 4195 N N . ASP B 1 165 ? 51.629 15.287 148.060 1.00 28.84 165 ASP B N 1
ATOM 4196 C CA . ASP B 1 165 ? 50.806 16.024 147.104 1.00 28.48 165 ASP B CA 1
ATOM 4197 C C . ASP B 1 165 ? 49.581 16.593 147.811 1.00 26.75 165 ASP B C 1
ATOM 4198 O O . ASP B 1 165 ? 49.200 17.741 147.580 1.00 26.66 165 ASP B O 1
ATOM 4203 N N . ALA B 1 166 ? 48.972 15.782 148.674 1.00 23.45 166 ALA B N 1
ATOM 4204 C CA . ALA B 1 166 ? 47.819 16.217 149.455 1.00 26.89 166 ALA B CA 1
ATOM 4205 C C . ALA B 1 166 ? 48.166 17.437 150.304 1.00 27.94 166 ALA B C 1
ATOM 4206 O O . ALA B 1 166 ? 47.391 18.388 150.382 1.00 28.29 166 ALA B O 1
ATOM 4208 N N . LEU B 1 167 ? 49.336 17.400 150.934 1.00 29.43 167 LEU B N 1
ATOM 4209 C CA . LEU B 1 167 ? 49.810 18.516 151.741 1.00 30.03 167 LEU B CA 1
ATOM 4210 C C . LEU B 1 167 ? 50.020 19.757 150.872 1.00 25.74 167 LEU B C 1
ATOM 4211 O O . LEU B 1 167 ? 49.709 20.872 151.284 1.00 22.85 167 LEU B O 1
ATOM 4216 N N . VAL B 1 168 ? 50.542 19.555 149.666 1.00 23.18 168 VAL B N 1
ATOM 4217 C CA . VAL B 1 168 ? 50.739 20.656 148.729 1.00 25.82 168 VAL B CA 1
ATOM 4218 C C . VAL B 1 168 ? 49.407 21.303 148.340 1.00 28.24 168 VAL B C 1
ATOM 4219 O O . VAL B 1 168 ? 49.258 22.523 148.413 1.00 28.65 168 VAL B O 1
ATOM 4223 N N . PHE B 1 169 ? 48.444 20.478 147.939 1.00 25.10 169 PHE B N 1
ATOM 4224 C CA . PHE B 1 169 ? 47.124 20.958 147.547 1.00 25.07 169 PHE B CA 1
ATOM 4225 C C . PHE B 1 169 ? 46.393 21.674 148.685 1.00 25.49 169 PHE B C 1
ATOM 4226 O O . PHE B 1 169 ? 45.727 22.688 148.461 1.00 23.54 169 PHE B O 1
ATOM 4234 N N . VAL B 1 170 ? 46.512 21.144 149.900 1.00 25.29 170 VAL B N 1
ATOM 4235 C CA . VAL B 1 170 ? 45.858 21.745 151.061 1.00 24.10 170 VAL B CA 1
ATOM 4236 C C . VAL B 1 170 ? 46.547 23.050 151.461 1.00 24.37 170 VAL B C 1
ATOM 4237 O O . VAL B 1 170 ? 45.895 24.019 151.849 1.00 22.78 170 VAL B O 1
ATOM 4241 N N . SER B 1 171 ? 47.871 23.068 151.351 1.00 29.03 171 SER B N 1
ATOM 4242 C CA . SER B 1 171 ? 48.650 24.265 151.641 1.00 30.25 171 SER B CA 1
ATOM 4243 C C . SER B 1 171 ? 48.292 25.388 150.676 1.00 31.63 171 SER B C 1
ATOM 4244 O O . SER B 1 171 ? 48.211 26.550 151.071 1.00 35.64 171 SER B O 1
ATOM 4247 N N . LEU B 1 172 ? 48.073 25.032 149.413 1.00 30.12 172 LEU B N 1
ATOM 4248 C CA . LEU B 1 172 ? 47.666 26.005 148.407 1.00 28.18 172 LEU B CA 1
ATOM 4249 C C . LEU B 1 172 ? 46.358 26.664 148.816 1.00 24.82 172 LEU B C 1
ATOM 4250 O O . LEU B 1 172 ? 46.231 27.886 148.766 1.00 27.83 172 LEU B O 1
ATOM 4255 N N . TYR B 1 173 ? 45.392 25.856 149.242 1.00 20.24 173 TYR B N 1
ATOM 4256 C CA . TYR B 1 173 ? 44.099 26.395 149.639 1.00 22.80 173 TYR B CA 1
ATOM 4257 C C . TYR B 1 173 ? 44.204 27.218 150.918 1.00 24.09 173 TYR B C 1
ATOM 4258 O O . TYR B 1 173 ? 43.510 28.221 151.072 1.00 23.32 173 TYR B O 1
ATOM 4267 N N . ALA B 1 174 ? 45.078 26.794 151.828 1.00 25.22 174 ALA B N 1
ATOM 4268 C CA . ALA B 1 174 ? 45.274 27.503 153.089 1.00 27.39 174 ALA B CA 1
ATOM 4269 C C . ALA B 1 174 ? 45.829 28.907 152.857 1.00 26.25 174 ALA B C 1
ATOM 4270 O O . ALA B 1 174 ? 45.383 29.875 153.474 1.00 25.95 174 ALA B O 1
ATOM 4272 N N . ILE B 1 175 ? 46.805 29.009 151.962 1.00 28.41 175 ILE B N 1
ATOM 4273 C CA . ILE B 1 175 ? 47.382 30.299 151.607 1.00 29.67 175 ILE B CA 1
ATOM 4274 C C . ILE B 1 175 ? 46.361 31.157 150.865 1.00 27.89 175 ILE B C 1
ATOM 4275 O O . ILE B 1 175 ? 46.281 32.364 151.084 1.00 26.00 175 ILE B O 1
ATOM 4280 N N . TYR B 1 176 ? 45.578 30.522 149.997 1.00 28.62 176 TYR B N 1
ATOM 4281 C CA . TYR B 1 176 ? 44.515 31.207 149.268 1.00 24.43 176 TYR B CA 1
ATOM 4282 C C . TYR B 1 176 ? 43.485 31.809 150.213 1.00 26.57 176 TYR B C 1
ATOM 4283 O O . TYR B 1 176 ? 43.113 32.970 150.072 1.00 29.60 176 TYR B O 1
ATOM 4292 N N . ILE B 1 177 ? 43.027 31.015 151.174 1.00 29.97 177 ILE B N 1
ATOM 4293 C CA . ILE B 1 177 ? 42.067 31.488 152.168 1.00 36.45 177 ILE B CA 1
ATOM 4294 C C . ILE B 1 177 ? 42.621 32.667 152.961 1.00 41.09 177 ILE B C 1
ATOM 4295 O O . ILE B 1 177 ? 41.941 33.677 153.154 1.00 42.64 177 ILE B O 1
ATOM 4300 N N . TYR B 1 178 ? 43.864 32.526 153.410 1.00 42.25 178 TYR B N 1
ATOM 4301 C CA . TYR B 1 178 ? 44.540 33.555 154.192 1.00 41.33 178 TYR B CA 1
ATOM 4302 C C . TYR B 1 178 ? 44.595 34.896 153.457 1.00 39.20 178 TYR B C 1
ATOM 4303 O O . TYR B 1 178 ? 44.244 35.936 154.015 1.00 39.85 178 TYR B O 1
ATOM 4312 N N . LEU B 1 179 ? 45.039 34.865 152.205 1.00 36.23 179 LEU B N 1
ATOM 4313 C CA . LEU B 1 179 ? 45.104 36.073 151.392 1.00 35.06 179 LEU B CA 1
ATOM 4314 C C . LEU B 1 179 ? 43.707 36.567 151.029 1.00 38.90 179 LEU B C 1
ATOM 4315 O O . LEU B 1 179 ? 43.508 37.758 150.792 1.00 40.06 179 LEU B O 1
ATOM 4320 N N . SER B 1 180 ? 42.744 35.649 150.989 1.00 37.83 180 SER B N 1
ATOM 4321 C CA . SER B 1 180 ? 41.371 35.999 150.643 1.00 40.27 180 SER B CA 1
ATOM 4322 C C . SER B 1 180 ? 40.740 36.889 151.714 1.00 45.00 180 SER B C 1
ATOM 4323 O O . SER B 1 180 ? 39.782 37.613 151.447 1.00 46.73 180 SER B O 1
ATOM 4326 N N . THR B 1 181 ? 41.287 36.831 152.924 1.00 48.05 181 THR B N 1
ATOM 4327 C CA . THR B 1 181 ? 40.801 37.650 154.028 1.00 54.15 181 THR B CA 1
ATOM 4328 C C . THR B 1 181 ? 41.392 39.053 153.951 1.00 57.98 181 THR B C 1
ATOM 4329 O O . THR B 1 181 ? 40.793 40.019 154.424 1.00 63.01 181 THR B O 1
ATOM 4333 N N . LYS B 1 182 ? 42.573 39.155 153.350 1.00 55.86 182 LYS B N 1
ATOM 4334 C CA . LYS B 1 182 ? 43.256 40.434 153.195 1.00 55.26 182 LYS B CA 1
ATOM 4335 C C . LYS B 1 182 ? 42.604 41.293 152.115 1.00 56.66 182 LYS B C 1
ATOM 4336 O O . LYS B 1 182 ? 42.683 42.521 152.153 1.00 57.84 182 LYS B O 1
ATOM 4342 N N . ALA B 1 183 ? 41.967 40.642 151.147 1.00 58.21 183 ALA B N 1
ATOM 4343 C CA . ALA B 1 183 ? 41.292 41.354 150.070 1.00 62.37 183 ALA B CA 1
ATOM 4344 C C . ALA B 1 183 ? 40.042 42.053 150.594 1.00 68.93 183 ALA B C 1
ATOM 4345 O O . ALA B 1 183 ? 39.406 41.583 151.539 1.00 70.11 183 ALA B O 1
ATOM 4347 N N . GLU B 1 184 ? 39.700 43.181 149.981 1.00 73.29 184 GLU B N 1
ATOM 4348 C CA . GLU B 1 184 ? 38.543 43.960 150.405 1.00 78.81 184 GLU B CA 1
ATOM 4349 C C . GLU B 1 184 ? 37.237 43.245 150.079 1.00 83.17 184 GLU B C 1
ATOM 4350 O O . GLU B 1 184 ? 37.111 42.607 149.035 1.00 82.46 184 GLU B O 1
ATOM 4352 N N . ARG B 1 185 ? 36.268 43.360 150.981 1.00 87.78 185 ARG B N 1
ATOM 4353 C CA . ARG B 1 185 ? 34.956 42.760 150.775 1.00 89.99 185 ARG B CA 1
ATOM 4354 C C . ARG B 1 185 ? 34.158 43.538 149.733 1.00 92.89 185 ARG B C 1
ATOM 4355 O O . ARG B 1 185 ? 34.492 44.677 149.403 1.00 93.28 185 ARG B O 1
ATOM 4357 N N . GLU B 1 186 ? 33.101 42.917 149.220 1.00 93.89 186 GLU B N 1
ATOM 4358 C CA . GLU B 1 186 ? 32.265 43.540 148.200 1.00 95.73 186 GLU B CA 1
ATOM 4359 C C . GLU B 1 186 ? 31.524 44.759 148.742 1.00 97.91 186 GLU B C 1
ATOM 4360 O O . GLU B 1 186 ? 31.031 44.750 149.870 1.00 99.51 186 GLU B O 1
ATOM 4362 N N . GLU B 1 189 ? 23.328 39.954 151.191 1.00 94.03 189 GLU B N 1
ATOM 4363 C CA . GLU B 1 189 ? 23.774 39.881 152.577 1.00 94.02 189 GLU B CA 1
ATOM 4364 C C . GLU B 1 189 ? 23.503 41.190 153.312 1.00 93.92 189 GLU B C 1
ATOM 4365 O O . GLU B 1 189 ? 23.900 42.260 152.852 1.00 96.30 189 GLU B O 1
ATOM 4367 N N . VAL B 1 190 ? 22.832 41.102 154.458 1.00 90.80 190 VAL B N 1
ATOM 4368 C CA . VAL B 1 190 ? 22.395 39.823 155.010 1.00 86.30 190 VAL B CA 1
ATOM 4369 C C . VAL B 1 190 ? 20.897 39.611 154.814 1.00 83.64 190 VAL B C 1
ATOM 4370 O O . VAL B 1 190 ? 20.086 40.451 155.202 1.00 84.48 190 VAL B O 1
ATOM 4374 N N . GLY B 1 191 ? 20.539 38.484 154.205 1.00 79.79 191 GLY B N 1
ATOM 4375 C CA . GLY B 1 191 ? 19.147 38.145 153.971 1.00 75.36 191 GLY B CA 1
ATOM 4376 C C . GLY B 1 191 ? 18.998 36.756 153.379 1.00 72.57 191 GLY B C 1
ATOM 4377 O O . GLY B 1 191 ? 19.815 36.332 152.561 1.00 76.87 191 GLY B O 1
ATOM 4378 N N . GLY B 1 192 ? 17.955 36.041 153.790 1.00 63.25 192 GLY B N 1
ATOM 4379 C CA . GLY B 1 192 ? 17.003 36.555 154.754 1.00 53.05 192 GLY B CA 1
ATOM 4380 C C . GLY B 1 192 ? 16.979 35.726 156.021 1.00 44.51 192 GLY B C 1
ATOM 4381 O O . GLY B 1 192 ? 16.753 36.254 157.110 1.00 44.90 192 GLY B O 1
ATOM 4382 N N . VAL B 1 193 ? 17.196 34.422 155.87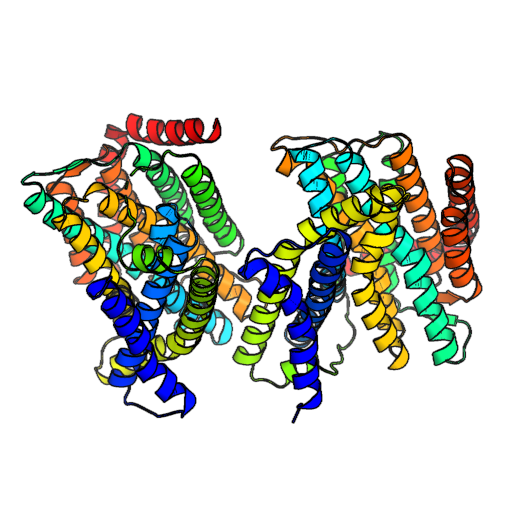8 1.00 35.43 193 VAL B N 1
ATOM 4383 C CA . VAL B 1 193 ? 17.241 33.522 157.028 1.00 29.78 193 VAL B CA 1
ATOM 4384 C C . VAL B 1 193 ? 18.297 33.951 158.057 1.00 31.44 193 VAL B C 1
ATOM 4385 O O . VAL B 1 193 ? 17.996 34.014 159.251 1.00 32.61 193 VAL B O 1
ATOM 4389 N N . PRO B 1 194 ? 19.532 34.262 157.606 1.00 30.20 194 PRO B N 1
ATOM 4390 C CA . PRO B 1 194 ? 20.481 34.801 158.587 1.00 32.30 194 PRO B CA 1
ATOM 4391 C C . PRO B 1 194 ? 20.018 36.126 159.193 1.00 33.56 194 PRO B C 1
ATOM 4392 O O . PRO B 1 194 ? 20.341 36.406 160.345 1.00 37.13 194 PRO B O 1
ATOM 4396 N N . ALA B 1 195 ? 19.275 36.925 158.431 1.00 29.79 195 ALA B N 1
ATOM 4397 C CA . ALA B 1 195 ? 18.747 38.186 158.947 1.00 33.24 195 ALA B CA 1
ATOM 4398 C C . ALA B 1 195 ? 17.704 37.937 160.033 1.00 33.82 195 ALA B C 1
ATOM 4399 O O . ALA B 1 195 ? 17.693 38.612 161.063 1.00 36.59 195 ALA B O 1
ATOM 4401 N N . TYR B 1 196 ? 16.827 36.967 159.795 1.00 29.79 196 TYR B N 1
ATOM 4402 C CA . TYR B 1 196 ? 15.870 36.539 160.807 1.00 30.90 196 TYR B CA 1
ATOM 4403 C C . TYR B 1 196 ? 16.582 36.058 162.069 1.00 31.47 196 TYR B C 1
ATOM 4404 O O . TYR B 1 196 ? 16.224 36.448 163.177 1.00 34.40 196 TYR B O 1
ATOM 4413 N N . LEU B 1 197 ? 17.594 35.215 161.894 1.00 31.08 197 LEU B N 1
ATOM 4414 C CA . LEU B 1 197 ? 18.357 34.698 163.024 1.00 32.75 197 LEU B CA 1
ATOM 4415 C C . LEU B 1 197 ? 19.030 35.818 163.811 1.00 28.97 197 LEU B C 1
ATOM 4416 O O . LEU B 1 197 ? 19.155 35.743 165.033 1.00 24.17 197 LEU B O 1
ATOM 4421 N N . CYS B 1 198 ? 19.458 36.860 163.109 1.00 35.39 198 CYS B N 1
ATOM 4422 C CA . CYS B 1 198 ? 20.124 37.985 163.758 1.00 38.80 198 CYS B CA 1
ATOM 4423 C C . CYS B 1 198 ? 19.131 38.867 164.515 1.00 39.83 198 CYS B C 1
ATOM 4424 O O . CYS B 1 198 ? 19.512 39.601 165.425 1.00 43.02 198 CYS B O 1
ATOM 4427 N N . SER B 1 199 ? 17.858 38.777 164.140 1.00 38.77 199 SER B N 1
ATOM 4428 C CA . SER B 1 199 ? 16.805 39.562 164.776 1.00 38.66 199 SER B CA 1
ATOM 4429 C C . SER B 1 199 ? 16.398 38.970 166.121 1.00 40.53 199 SER B C 1
ATOM 4430 O O . SER B 1 199 ? 15.814 39.657 166.961 1.00 44.92 199 SER B O 1
ATOM 4433 N N . LEU B 1 200 ? 16.694 37.691 166.319 1.00 40.87 200 LEU B N 1
ATOM 4434 C CA . LEU B 1 200 ? 16.392 37.029 167.582 1.00 44.07 200 LEU B CA 1
ATOM 4435 C C . LEU B 1 200 ? 17.285 37.576 168.690 1.00 45.50 200 LEU B C 1
ATOM 4436 O O . LEU B 1 200 ? 18.292 38.233 168.417 1.00 44.65 200 LEU B O 1
ATOM 4441 N N . LYS B 1 201 ? 16.910 37.309 169.937 1.00 46.76 201 LYS B N 1
ATOM 4442 C CA . LYS B 1 201 ? 17.730 37.686 171.083 1.00 48.38 201 LYS B CA 1
ATOM 4443 C C . LYS B 1 201 ? 19.098 37.018 170.985 1.00 50.73 201 LYS B C 1
ATOM 4444 O O . LYS B 1 201 ? 19.227 35.936 170.408 1.00 48.22 201 LYS B O 1
ATOM 4447 N N . THR B 1 202 ? 20.112 37.666 171.553 1.00 54.62 202 THR B N 1
ATOM 4448 C CA . THR B 1 202 ? 21.489 37.182 171.476 1.00 58.67 202 THR B CA 1
ATOM 4449 C C . THR B 1 202 ? 21.649 35.761 172.018 1.00 57.94 202 THR B C 1
ATOM 4450 O O . THR B 1 202 ? 22.412 34.965 171.473 1.00 55.27 202 THR B O 1
ATOM 4454 N N . GLU B 1 203 ? 20.924 35.445 173.087 1.00 61.48 203 GLU B N 1
ATOM 4455 C CA . GLU B 1 203 ? 20.973 34.109 173.668 1.00 63.11 203 GLU B CA 1
ATOM 4456 C C . GLU B 1 203 ? 20.347 33.100 172.712 1.00 59.46 203 GLU B C 1
ATOM 4457 O O . GLU B 1 203 ? 20.917 32.043 172.442 1.00 57.19 203 GLU B O 1
ATOM 4463 N N . THR B 1 204 ? 19.167 33.442 172.205 1.00 55.82 204 THR B N 1
ATOM 4464 C CA . THR B 1 204 ? 18.451 32.592 171.264 1.00 52.04 204 THR B CA 1
ATOM 4465 C C . THR B 1 204 ? 19.246 32.389 169.976 1.00 48.31 204 THR B C 1
ATOM 4466 O O . THR B 1 204 ? 19.324 31.275 169.454 1.00 46.19 204 THR B O 1
ATOM 4470 N N . ARG B 1 205 ? 19.840 33.469 169.475 1.00 45.45 205 ARG B N 1
ATOM 4471 C CA . ARG B 1 205 ? 20.612 33.416 168.238 1.00 47.46 205 ARG B CA 1
ATOM 4472 C C . ARG B 1 205 ? 21.780 32.441 168.335 1.00 46.51 205 ARG B C 1
ATOM 4473 O O . ARG B 1 205 ? 21.900 31.528 167.518 1.00 48.31 205 ARG B O 1
ATOM 4481 N N . ARG B 1 206 ? 22.636 32.643 169.333 1.00 45.02 206 ARG B N 1
ATOM 4482 C CA . ARG B 1 206 ? 23.813 31.800 169.524 1.00 44.49 206 ARG B CA 1
ATOM 4483 C C . ARG B 1 206 ? 23.417 30.346 169.766 1.00 42.34 206 ARG B C 1
ATOM 4484 O O . ARG B 1 206 ? 24.103 29.425 169.334 1.00 38.98 206 ARG B O 1
ATOM 4486 N N . LEU B 1 207 ? 22.298 30.153 170.456 1.00 45.81 207 LEU B N 1
ATOM 4487 C CA . LEU B 1 207 ? 21.762 28.822 170.701 1.00 46.79 207 LEU B CA 1
ATOM 4488 C C . LEU B 1 207 ? 21.341 28.181 169.380 1.00 45.94 207 LEU B C 1
ATOM 4489 O O . LEU B 1 207 ? 21.576 26.995 169.150 1.00 45.24 207 LEU B O 1
ATOM 4494 N N . SER B 1 208 ? 20.731 28.978 168.510 1.00 42.86 208 SER B N 1
ATOM 4495 C CA . SER B 1 208 ? 20.275 28.491 167.216 1.00 39.88 208 SER B CA 1
ATOM 4496 C C . SER B 1 208 ? 21.432 28.066 166.315 1.00 40.54 208 SER B C 1
ATOM 4497 O O . SER B 1 208 ? 21.388 26.997 165.708 1.00 37.53 208 SER B O 1
ATOM 4500 N N . VAL B 1 209 ? 22.467 28.898 166.234 1.00 40.46 209 VAL B N 1
ATOM 4501 C CA . VAL B 1 209 ? 23.582 28.625 165.331 1.00 42.55 209 VAL B CA 1
ATOM 4502 C C . VAL B 1 209 ? 24.423 27.417 165.750 1.00 40.34 209 VAL B C 1
ATOM 4503 O O . VAL B 1 209 ? 25.033 26.759 164.906 1.00 36.80 209 VAL B O 1
ATOM 4507 N N . VAL B 1 210 ? 24.459 27.125 167.047 1.00 39.46 210 VAL B N 1
ATOM 4508 C CA . VAL B 1 210 ? 25.184 25.952 167.524 1.00 37.67 210 VAL B CA 1
ATOM 4509 C C . VAL B 1 210 ? 24.402 24.698 167.168 1.00 33.31 210 VAL B C 1
ATOM 4510 O O . VAL B 1 210 ? 24.956 23.747 166.617 1.00 34.35 210 VAL B O 1
ATOM 4514 N N . VAL B 1 211 ? 23.110 24.711 167.484 1.00 32.94 211 VAL B N 1
ATOM 4515 C CA . VAL B 1 211 ? 22.215 23.612 167.146 1.00 31.38 211 VAL B CA 1
ATOM 4516 C C . VAL B 1 211 ? 22.246 23.329 165.649 1.00 31.45 211 VAL B C 1
ATOM 4517 O O . VAL B 1 211 ? 22.391 22.183 165.232 1.00 35.69 211 VAL B O 1
ATOM 4521 N N . LEU B 1 212 ? 22.125 24.384 164.850 1.00 29.74 212 LEU B N 1
ATOM 4522 C CA . LEU B 1 212 ? 22.120 24.258 163.397 1.00 32.39 212 LEU B CA 1
ATOM 4523 C C . LEU B 1 212 ? 23.400 23.616 162.863 1.00 34.62 212 LEU B C 1
ATOM 4524 O O . LEU B 1 212 ? 23.344 22.751 161.994 1.00 34.55 212 LEU B O 1
ATOM 4529 N N . PHE B 1 213 ? 24.546 24.043 163.389 1.00 33.30 213 PHE B N 1
ATOM 4530 C CA . PHE B 1 213 ? 25.835 23.469 163.008 1.00 33.48 213 PHE B CA 1
ATOM 4531 C C . PHE B 1 213 ? 25.918 21.995 163.383 1.00 33.82 213 PHE B C 1
ATOM 4532 O O . PHE B 1 213 ? 26.319 21.157 162.574 1.00 29.01 213 PHE B O 1
ATOM 4540 N N . LEU B 1 214 ? 25.542 21.691 164.623 1.00 35.71 214 LEU B N 1
ATOM 4541 C CA . LEU B 1 214 ? 25.616 20.330 165.147 1.00 39.30 214 LEU B CA 1
ATOM 4542 C C . LEU B 1 214 ? 24.608 19.392 164.485 1.00 33.37 214 LEU B C 1
ATOM 4543 O O . LEU B 1 214 ? 24.949 18.268 164.115 1.00 30.02 214 LEU B O 1
ATOM 4548 N N . PHE B 1 215 ? 23.369 19.856 164.344 1.00 30.52 215 PHE B N 1
ATOM 4549 C CA . PHE B 1 215 ? 22.310 19.060 163.729 1.00 32.03 215 PHE B CA 1
ATOM 4550 C C . PHE B 1 215 ? 22.599 18.766 162.260 1.00 30.18 215 PHE B C 1
ATOM 4551 O O . PHE B 1 215 ? 22.525 17.619 161.821 1.00 28.39 215 PHE B O 1
ATOM 4559 N N . ALA B 1 216 ? 22.926 19.809 161.504 1.00 31.69 216 ALA B N 1
ATOM 4560 C CA . ALA B 1 216 ? 23.219 19.663 160.084 1.00 29.99 216 ALA B CA 1
ATOM 4561 C C . ALA B 1 216 ? 24.493 18.856 159.860 1.00 26.68 216 ALA B C 1
ATOM 4562 O O . ALA B 1 216 ? 24.571 18.060 158.924 1.00 24.75 216 ALA B O 1
ATOM 4564 N N . GLY B 1 217 ? 25.488 19.071 160.718 1.00 27.12 217 GLY B N 1
ATOM 4565 C CA . GLY B 1 217 ? 26.739 18.337 160.640 1.00 29.49 217 GLY B CA 1
ATOM 4566 C C . GLY B 1 217 ? 26.534 16.867 160.950 1.00 31.60 217 GLY B C 1
ATOM 4567 O O . GLY B 1 217 ? 27.160 15.999 160.345 1.00 33.12 217 GLY B O 1
ATOM 4568 N N . PHE B 1 218 ? 25.647 16.595 161.901 1.00 30.13 218 PHE B N 1
ATOM 4569 C CA . PHE B 1 218 ? 25.260 15.233 162.245 1.00 30.95 218 PHE B CA 1
ATOM 4570 C C . PHE B 1 218 ? 24.508 14.583 161.082 1.00 27.45 218 PHE B C 1
ATOM 4571 O O . PHE B 1 218 ? 24.788 13.444 160.704 1.00 21.15 218 PHE B O 1
ATOM 4579 N N . THR B 1 219 ? 23.561 15.324 160.513 1.00 27.53 219 THR B N 1
ATOM 4580 C CA . THR B 1 219 ? 22.715 14.820 159.435 1.00 25.06 219 THR B CA 1
ATOM 4581 C C . THR B 1 219 ? 23.515 14.402 158.200 1.00 20.69 219 THR B C 1
ATOM 4582 O O . THR B 1 219 ? 23.285 13.331 157.643 1.00 17.63 219 THR B O 1
ATOM 4586 N N . ILE B 1 220 ? 24.449 15.248 157.778 1.00 21.47 220 ILE B N 1
ATOM 4587 C CA . ILE B 1 220 ? 25.266 14.964 156.600 1.00 25.08 220 ILE B CA 1
ATOM 4588 C C . ILE B 1 220 ? 26.004 13.638 156.732 1.00 26.49 220 ILE B C 1
ATOM 4589 O O . ILE B 1 220 ? 25.959 12.803 155.828 1.00 30.89 220 ILE B O 1
ATOM 4594 N N . LEU B 1 221 ? 26.667 13.442 157.867 1.00 27.30 221 LEU B N 1
ATOM 4595 C CA . LEU B 1 221 ? 27.425 12.218 158.107 1.00 32.15 221 LEU B CA 1
ATOM 4596 C C . LEU B 1 221 ? 26.532 10.982 158.221 1.00 35.45 221 LEU B C 1
ATOM 4597 O O . LEU B 1 221 ? 26.955 9.875 157.891 1.00 41.61 221 LEU B O 1
ATOM 4602 N N . MET B 1 222 ? 25.300 11.173 158.686 1.00 30.87 222 MET B N 1
ATOM 4603 C CA . MET B 1 222 ? 24.363 10.064 158.836 1.00 27.19 222 MET B CA 1
ATOM 4604 C C . MET B 1 222 ? 23.624 9.747 157.535 1.00 25.98 222 MET B C 1
ATOM 4605 O O . MET B 1 222 ? 22.930 8.738 157.447 1.00 30.61 222 MET B O 1
ATOM 4610 N N . SER B 1 223 ? 23.782 10.598 156.526 1.00 20.69 223 SER B N 1
ATOM 4611 C CA . SER B 1 223 ? 22.989 10.482 155.307 1.00 19.96 223 SER B CA 1
ATOM 4612 C C . SER B 1 223 ? 23.816 10.164 154.071 1.00 16.76 223 SER B C 1
ATOM 4613 O O . SER B 1 223 ? 23.275 9.730 153.056 1.00 20.05 223 SER B O 1
ATOM 4616 N N . VAL B 1 224 ? 25.122 10.385 154.154 1.00 14.88 224 VAL B N 1
ATOM 4617 C CA . VAL B 1 224 ? 25.979 10.339 152.970 1.00 16.35 224 VAL B CA 1
ATOM 4618 C C . VAL B 1 224 ? 26.170 8.931 152.392 1.00 20.54 224 VAL B C 1
ATOM 4619 O O . VAL B 1 224 ? 26.132 8.747 151.172 1.00 22.09 224 VAL B O 1
ATOM 4623 N N . GLU B 1 225 ? 26.362 7.943 153.260 1.00 18.07 225 GLU B N 1
ATOM 4624 C CA . GLU B 1 225 ? 26.535 6.570 152.806 1.00 18.39 225 GLU B CA 1
ATOM 4625 C C . GLU B 1 225 ? 25.287 6.073 152.092 1.00 16.17 225 GLU B C 1
ATOM 4626 O O . GLU B 1 225 ? 25.374 5.386 151.076 1.00 19.91 225 GLU B O 1
ATOM 4632 N N . ALA B 1 226 ? 24.127 6.434 152.628 1.00 18.46 226 ALA B N 1
ATOM 4633 C CA . ALA B 1 226 ? 22.860 5.957 152.097 1.00 18.02 226 ALA B CA 1
ATOM 4634 C C . ALA B 1 226 ? 22.573 6.605 150.756 1.00 17.72 226 ALA B C 1
ATOM 4635 O O . ALA B 1 226 ? 22.002 5.981 149.866 1.00 18.78 226 ALA B O 1
ATOM 4637 N N . PHE B 1 227 ? 22.962 7.865 150.614 1.00 19.34 227 PHE B N 1
ATOM 4638 C CA . PHE B 1 227 ? 22.828 8.532 149.328 1.00 19.68 227 PHE B CA 1
ATOM 4639 C C . PHE B 1 227 ? 23.755 7.906 148.290 1.00 18.01 227 PHE B C 1
ATOM 4640 O O . PHE B 1 227 ? 23.322 7.586 147.185 1.00 17.15 227 PHE B O 1
ATOM 4648 N N . SER B 1 228 ? 25.022 7.719 148.658 1.00 19.18 228 SER B N 1
ATOM 4649 C CA . SER B 1 228 ? 26.036 7.214 147.729 1.00 19.78 228 SER B CA 1
ATOM 4650 C C . SER B 1 228 ? 25.786 5.767 147.314 1.00 20.45 228 SER B C 1
ATOM 4651 O O . SER B 1 228 ? 25.860 5.436 146.133 1.00 23.46 228 SER B O 1
ATOM 4654 N N . GLU B 1 229 ? 25.504 4.908 148.290 1.00 20.27 229 GLU B N 1
ATOM 4655 C CA . GLU B 1 229 ? 25.232 3.501 148.015 1.00 19.26 229 GLU B CA 1
ATOM 4656 C C . GLU B 1 229 ? 23.868 3.350 147.373 1.00 19.71 229 GLU B C 1
ATOM 4657 O O . GLU B 1 229 ? 23.670 2.490 146.516 1.00 26.23 229 GLU B O 1
ATOM 4663 N N . GLY B 1 230 ? 22.929 4.191 147.795 1.00 21.86 230 GLY B N 1
ATOM 4664 C CA . GLY B 1 230 ? 21.596 4.187 147.227 1.00 25.57 230 GLY B CA 1
ATOM 4665 C C . GLY B 1 230 ? 21.655 4.541 145.755 1.00 24.61 230 GLY B C 1
ATOM 4666 O O . GLY B 1 230 ? 20.928 3.978 144.937 1.00 26.08 230 GLY B O 1
ATOM 4667 N N . LEU B 1 231 ? 22.531 5.483 145.426 1.00 21.94 231 LEU B N 1
ATOM 4668 C CA . LEU B 1 231 ? 22.703 5.936 144.055 1.00 25.61 231 LEU B CA 1
ATOM 4669 C C . LEU B 1 231 ? 23.318 4.818 143.214 1.00 25.92 231 LEU B C 1
ATOM 4670 O O . LEU B 1 231 ? 22.857 4.538 142.108 1.00 23.58 231 LEU B O 1
ATOM 4675 N N . LEU B 1 232 ? 24.346 4.172 143.759 1.00 25.48 232 LEU B N 1
ATOM 4676 C CA . LEU B 1 232 ? 25.015 3.063 143.085 1.00 25.60 232 LEU B CA 1
ATOM 4677 C C . LEU B 1 232 ? 24.068 1.899 142.806 1.00 24.69 232 LEU B C 1
ATOM 4678 O O . LEU B 1 232 ? 24.072 1.332 141.710 1.00 23.61 232 LEU B O 1
ATOM 4683 N N . GLU B 1 233 ? 23.258 1.546 143.800 1.00 27.77 233 GLU B N 1
ATOM 4684 C CA . GLU B 1 233 ? 22.298 0.456 143.649 1.00 30.10 233 GLU B CA 1
ATOM 4685 C C . GLU B 1 233 ? 21.209 0.804 142.638 1.00 27.51 233 GLU B C 1
ATOM 4686 O O . GLU B 1 233 ? 20.852 -0.015 141.791 1.00 26.54 233 GLU B O 1
ATOM 4692 N N . THR B 1 234 ? 20.690 2.025 142.733 1.00 28.06 234 THR B N 1
ATOM 4693 C CA . THR B 1 234 ? 19.693 2.516 141.788 1.00 27.60 234 THR B CA 1
ATOM 4694 C C . THR B 1 234 ? 20.228 2.440 140.359 1.00 25.79 234 THR B C 1
ATOM 4695 O O . THR B 1 234 ? 19.503 2.082 139.434 1.00 28.45 234 THR B O 1
ATOM 4699 N N . ALA B 1 235 ? 21.508 2.762 140.194 1.00 26.46 235 ALA B N 1
ATOM 4700 C CA . ALA B 1 235 ? 22.160 2.710 138.889 1.00 21.90 235 ALA B CA 1
ATOM 4701 C C . ALA B 1 235 ? 22.294 1.275 138.375 1.00 23.99 235 ALA B C 1
ATOM 4702 O O . ALA B 1 235 ? 22.024 0.996 137.210 1.00 30.08 235 ALA B O 1
ATOM 4704 N N . ARG B 1 236 ? 22.716 0.369 139.251 1.00 27.90 236 ARG B N 1
ATOM 4705 C CA . ARG B 1 236 ? 22.833 -1.045 138.903 1.00 27.58 236 ARG B CA 1
ATOM 4706 C C . ARG B 1 236 ? 21.494 -1.642 138.475 1.00 28.77 236 ARG B C 1
ATOM 4707 O O . ARG B 1 236 ? 21.435 -2.437 137.537 1.00 30.98 236 ARG B O 1
ATOM 4715 N N . ILE B 1 237 ? 20.425 -1.256 139.168 1.00 28.69 237 ILE B N 1
ATOM 4716 C CA . ILE B 1 237 ? 19.079 -1.731 138.851 1.00 30.01 237 ILE B CA 1
ATOM 4717 C C . ILE B 1 237 ? 18.638 -1.251 137.471 1.00 32.75 237 ILE B C 1
ATOM 4718 O O . ILE B 1 237 ? 18.061 -2.009 136.690 1.00 36.17 237 ILE B O 1
ATOM 4723 N N . ALA B 1 238 ? 18.929 0.010 137.171 1.00 31.83 238 ALA B N 1
ATOM 4724 C CA . ALA B 1 238 ? 18.527 0.611 135.905 1.00 29.85 238 ALA B CA 1
ATOM 4725 C C . ALA B 1 238 ? 19.465 0.222 134.767 1.00 30.94 238 ALA B C 1
ATOM 4726 O O . ALA B 1 238 ? 19.246 0.594 133.614 1.00 34.63 238 ALA B O 1
ATOM 4728 N N . GLY B 1 239 ? 20.514 -0.522 135.093 1.00 33.94 239 GLY B N 1
ATOM 4729 C CA . GLY B 1 239 ? 21.475 -0.946 134.092 1.00 37.30 239 GLY B CA 1
ATOM 4730 C C . GLY B 1 239 ? 22.374 0.192 133.653 1.00 39.82 239 GLY B C 1
ATOM 4731 O O . GLY B 1 239 ? 22.935 0.170 132.557 1.00 43.56 239 GLY B O 1
ATOM 4732 N N . ILE B 1 240 ? 22.504 1.193 134.516 1.00 35.16 240 ILE B N 1
ATOM 4733 C CA . ILE B 1 240 ? 23.389 2.322 134.267 1.00 32.87 240 ILE B CA 1
ATOM 4734 C C . ILE B 1 240 ? 24.763 2.074 134.886 1.00 29.03 240 ILE B C 1
ATOM 4735 O O . ILE B 1 240 ? 24.868 1.685 136.049 1.00 31.16 240 ILE B O 1
ATOM 4740 N N . ASP B 1 241 ? 25.808 2.289 134.095 1.00 27.06 241 ASP B N 1
ATOM 4741 C CA . ASP B 1 241 ? 27.184 2.128 134.551 1.00 30.30 241 ASP B CA 1
ATOM 4742 C C . ASP B 1 241 ? 27.468 2.943 135.816 1.00 30.97 241 ASP B C 1
ATOM 4743 O O . ASP B 1 241 ? 27.072 4.106 135.922 1.00 29.23 241 ASP B O 1
ATOM 4748 N N . GLU B 1 242 ? 28.152 2.322 136.772 1.00 31.36 242 GLU B N 1
ATOM 4749 C CA . GLU B 1 242 ? 28.455 2.968 138.045 1.00 27.79 242 GLU B CA 1
ATOM 4750 C C . GLU B 1 242 ? 29.303 4.233 137.886 1.00 27.85 242 GLU B C 1
ATOM 4751 O O . GLU B 1 242 ? 29.058 5.234 138.559 1.00 26.27 242 GLU B O 1
ATOM 4757 N N . PHE B 1 243 ? 30.286 4.188 136.989 1.00 30.47 243 PHE B N 1
ATOM 4758 C CA . PHE B 1 243 ? 31.165 5.332 136.746 1.00 32.13 243 PHE B CA 1
ATOM 4759 C C . PHE B 1 243 ? 30.404 6.566 136.280 1.00 33.70 243 PHE B C 1
ATOM 4760 O O . PHE B 1 243 ? 30.751 7.690 136.638 1.00 31.15 243 PHE B O 1
ATOM 4768 N N . LEU B 1 244 ? 29.367 6.347 135.479 1.00 36.66 244 LEU B N 1
ATOM 4769 C CA . LEU B 1 244 ? 28.524 7.436 135.009 1.00 36.48 244 LEU B CA 1
ATOM 4770 C C . LEU B 1 244 ? 27.803 8.070 136.194 1.00 30.23 244 LEU B C 1
ATOM 4771 O O . LEU B 1 244 ? 27.672 9.292 136.271 1.00 29.68 244 LEU B O 1
ATOM 4776 N N . ALA B 1 245 ? 27.346 7.231 137.119 1.00 24.45 245 ALA B N 1
ATOM 4777 C CA . ALA B 1 245 ? 26.587 7.698 138.275 1.00 28.25 245 ALA B CA 1
ATOM 4778 C C . ALA B 1 245 ? 27.483 8.386 139.304 1.00 24.72 245 ALA B C 1
ATOM 4779 O O . ALA B 1 245 ? 27.099 9.380 139.919 1.00 21.64 245 ALA B O 1
ATOM 4781 N N . VAL B 1 246 ? 28.680 7.842 139.487 1.00 24.08 246 VAL B N 1
ATOM 4782 C CA . VAL B 1 246 ? 29.651 8.399 140.416 1.00 20.16 246 VAL B CA 1
ATOM 4783 C C . VAL B 1 246 ? 30.228 9.721 139.907 1.00 19.37 246 VAL B C 1
ATOM 4784 O O . VAL B 1 246 ? 30.354 10.685 140.665 1.00 20.01 246 VAL B O 1
ATOM 4788 N N . GLN B 1 247 ? 30.558 9.766 138.619 1.00 15.01 247 GLN B N 1
ATOM 4789 C CA . GLN B 1 247 ? 31.236 10.926 138.042 1.00 21.13 247 GLN B CA 1
ATOM 4790 C C . GLN B 1 247 ? 30.284 12.048 137.630 1.00 21.28 247 GLN B C 1
ATOM 4791 O O . GLN B 1 247 ? 30.644 13.223 137.702 1.00 19.75 247 GLN B O 1
ATOM 4797 N N . TRP B 1 248 ? 29.069 11.696 137.217 1.00 22.64 248 TRP B N 1
ATOM 4798 C CA . TRP B 1 248 ? 28.155 12.695 136.667 1.00 22.29 248 TRP B CA 1
ATOM 4799 C C . TRP B 1 248 ? 26.874 12.908 137.473 1.00 23.78 248 TRP B C 1
ATOM 4800 O O . TRP B 1 248 ? 26.537 14.038 137.815 1.00 25.83 248 TRP B O 1
ATOM 4811 N N . ILE B 1 249 ? 26.163 11.830 137.775 1.00 28.09 249 ILE B N 1
ATOM 4812 C CA . ILE B 1 249 ? 24.884 11.951 138.467 1.00 27.26 249 ILE B CA 1
ATOM 4813 C C . ILE B 1 249 ? 25.031 12.497 139.889 1.00 26.78 249 ILE B C 1
ATOM 4814 O O . ILE B 1 249 ? 24.352 13.455 140.263 1.00 28.57 249 ILE B O 1
ATOM 4819 N N . ALA B 1 250 ? 25.913 11.884 140.675 1.00 19.93 250 ALA B N 1
ATOM 4820 C CA . ALA B 1 250 ? 26.144 12.324 142.051 1.00 20.24 250 ALA B CA 1
ATOM 4821 C C . ALA B 1 250 ? 26.569 13.798 142.181 1.00 22.34 250 ALA B C 1
ATOM 4822 O O . ALA B 1 250 ? 26.016 14.521 143.009 1.00 24.68 250 ALA B O 1
ATOM 4824 N N . PRO B 1 251 ? 27.545 14.255 141.373 1.00 23.81 251 PRO B N 1
ATOM 4825 C CA . PRO B 1 251 ? 27.860 15.683 141.495 1.00 26.20 251 PRO B CA 1
ATOM 4826 C C . PRO B 1 251 ? 26.694 16.574 141.068 1.00 31.26 251 PRO B C 1
ATOM 4827 O O . PRO B 1 251 ? 26.463 17.616 141.683 1.00 32.38 251 PRO B O 1
ATOM 4831 N N . LEU B 1 252 ? 25.969 16.161 140.033 1.00 32.36 252 LEU B N 1
ATOM 4832 C CA . LEU B 1 252 ? 24.816 16.913 139.562 1.00 36.24 252 LEU B CA 1
ATOM 4833 C C . LEU B 1 252 ? 23.752 16.994 140.650 1.00 38.96 252 LEU B C 1
ATOM 4834 O O . LEU B 1 252 ? 23.321 18.081 141.031 1.00 42.13 252 LEU B O 1
ATOM 4839 N N . ALA B 1 253 ? 23.345 15.837 141.158 1.00 38.59 253 ALA B N 1
ATOM 4840 C CA . ALA B 1 253 ? 22.280 15.767 142.152 1.00 43.10 253 ALA B CA 1
ATOM 4841 C C . ALA B 1 253 ? 22.622 16.513 143.438 1.00 43.81 253 ALA B C 1
ATOM 4842 O O . ALA B 1 253 ? 21.736 17.052 144.103 1.00 45.85 253 ALA B O 1
ATOM 4844 N N . SER B 1 254 ? 23.906 16.554 143.779 1.00 41.90 254 SER B N 1
ATOM 4845 C CA . SER B 1 254 ? 24.328 17.145 145.044 1.00 43.85 254 SER B CA 1
ATOM 4846 C C . SER B 1 254 ? 24.746 18.612 144.929 1.00 45.40 254 SER B C 1
ATOM 4847 O O . SER B 1 254 ? 24.890 19.293 145.943 1.00 47.86 254 SER B O 1
ATOM 4850 N N . GLU B 1 255 ? 24.931 19.102 143.706 1.00 43.57 255 GLU B N 1
ATOM 4851 C CA . GLU B 1 255 ? 25.347 20.492 143.512 1.00 39.70 255 GLU B CA 1
ATOM 4852 C C . GLU B 1 255 ? 24.344 21.348 142.733 1.00 39.09 255 GLU B C 1
ATOM 4853 O O . GLU B 1 255 ? 24.441 22.577 142.735 1.00 35.12 255 GLU B O 1
ATOM 4859 N N . SER B 1 256 ? 23.390 20.702 142.065 1.00 40.08 256 SER B N 1
ATOM 4860 C CA . SER B 1 256 ? 22.353 21.423 141.320 1.00 39.65 256 SER B CA 1
ATOM 4861 C C . SER B 1 256 ? 21.492 22.388 142.147 1.00 36.82 256 SER B C 1
ATOM 4862 O O . SER B 1 256 ? 21.220 23.495 141.687 1.00 35.72 256 SER B O 1
ATOM 4865 N N . PRO B 1 257 ? 21.039 21.971 143.348 1.00 37.50 257 PRO B N 1
ATOM 4866 C CA . PRO B 1 257 ? 20.261 22.933 144.139 1.00 40.67 257 PRO B CA 1
ATOM 4867 C C . PRO B 1 257 ? 21.015 24.242 144.373 1.00 43.79 257 PRO B C 1
ATOM 4868 O O . PRO B 1 257 ? 20.421 25.316 144.279 1.00 42.43 257 PRO B O 1
ATOM 4872 N N . GLU B 1 258 ? 22.312 24.144 144.650 1.00 47.83 258 GLU B N 1
ATOM 4873 C CA . GLU B 1 258 ? 23.144 25.322 144.876 1.00 49.37 258 GLU B CA 1
ATOM 4874 C C . GLU B 1 258 ? 23.391 26.115 143.596 1.00 49.76 258 GLU B C 1
ATOM 4875 O O . GLU B 1 258 ? 23.545 27.336 143.631 1.00 52.30 258 GLU B O 1
ATOM 4881 N N . LEU B 1 259 ? 23.431 25.417 142.468 1.00 48.79 259 LEU B N 1
ATOM 4882 C CA . LEU B 1 259 ? 23.580 26.076 141.179 1.00 48.24 259 LEU B CA 1
ATOM 4883 C C . LEU B 1 259 ? 22.362 26.952 140.911 1.00 47.62 259 LEU B C 1
ATOM 4884 O O . LEU B 1 259 ? 22.482 28.064 140.407 1.00 46.59 259 LEU B O 1
ATOM 4889 N N . ILE B 1 260 ? 21.189 26.439 141.264 1.00 50.30 260 ILE B N 1
ATOM 4890 C CA . ILE B 1 260 ? 19.944 27.178 141.107 1.00 53.15 260 ILE B CA 1
ATOM 4891 C C . ILE B 1 260 ? 19.954 28.424 141.992 1.00 55.87 260 ILE B C 1
ATOM 4892 O O . ILE B 1 260 ? 19.457 29.483 141.598 1.00 59.57 260 ILE B O 1
ATOM 4897 N N . VAL B 1 261 ? 20.546 28.300 143.176 1.00 52.31 261 VAL B N 1
ATOM 4898 C CA . VAL B 1 261 ? 20.719 29.447 144.059 1.00 50.20 261 VAL B CA 1
ATOM 4899 C C . VAL B 1 261 ? 21.590 30.506 143.383 1.00 47.73 261 VAL B C 1
ATOM 4900 O O . VAL B 1 261 ? 21.328 31.705 143.490 1.00 49.22 261 VAL B O 1
ATOM 4904 N N . ALA B 1 262 ? 22.619 30.051 142.674 1.00 42.03 262 ALA B N 1
ATOM 4905 C CA . ALA B 1 262 ? 23.521 30.953 141.966 1.00 36.92 262 ALA B CA 1
ATOM 4906 C C . ALA B 1 262 ? 22.807 31.742 140.868 1.00 38.54 262 ALA B C 1
ATOM 4907 O O . ALA B 1 262 ? 22.995 32.953 140.752 1.00 38.98 262 ALA B O 1
ATOM 4909 N N . ILE B 1 263 ? 21.991 31.060 140.066 1.00 38.40 263 ILE B N 1
ATOM 4910 C CA . ILE B 1 263 ? 21.252 31.734 139.001 1.00 39.26 263 ILE B CA 1
ATOM 4911 C C . ILE B 1 263 ? 20.209 32.681 139.587 1.00 41.35 263 ILE B C 1
ATOM 4912 O O . ILE B 1 263 ? 19.841 33.675 138.960 1.00 39.36 263 ILE B O 1
ATOM 4917 N N . TYR B 1 264 ? 19.746 32.369 140.795 1.00 41.04 264 TYR B N 1
ATOM 4918 C CA . TYR B 1 264 ? 18.759 33.189 141.480 1.00 43.64 264 TYR B CA 1
ATOM 4919 C C . TYR B 1 264 ? 19.347 34.561 141.787 1.00 44.63 264 TYR B C 1
ATOM 4920 O O . TYR B 1 264 ? 18.692 35.586 141.596 1.00 44.92 264 TYR B O 1
ATOM 4929 N N . PHE B 1 265 ? 20.590 34.572 142.259 1.00 44.08 265 PHE B N 1
ATOM 4930 C CA . PHE B 1 265 ? 21.278 35.820 142.574 1.00 46.18 265 PHE B CA 1
ATOM 4931 C C . PHE B 1 265 ? 21.622 36.597 141.306 1.00 46.61 265 PHE B C 1
ATOM 4932 O O . PHE B 1 265 ? 21.652 37.827 141.310 1.00 46.50 265 PHE B O 1
ATOM 4934 N N . VAL B 1 266 ? 21.878 35.870 140.223 1.00 46.38 266 VAL B N 1
ATOM 4935 C CA . VAL B 1 266 ? 22.185 36.486 138.935 1.00 46.42 266 VAL B CA 1
ATOM 4936 C C . VAL B 1 266 ? 20.993 37.261 138.380 1.00 46.33 266 VAL B C 1
ATOM 4937 O O . VAL B 1 266 ? 21.131 38.415 137.966 1.00 44.24 266 VAL B O 1
ATOM 4941 N N . ARG B 1 267 ? 19.823 36.627 138.377 1.00 49.59 267 ARG B N 1
ATOM 4942 C CA . ARG B 1 267 ? 18.609 37.271 137.883 1.00 54.02 267 ARG B CA 1
ATOM 4943 C C . ARG B 1 267 ? 18.164 38.413 138.796 1.00 56.80 267 ARG B C 1
ATOM 4944 O O . ARG B 1 267 ? 17.331 39.235 138.411 1.00 59.37 267 ARG B O 1
ATOM 4952 N N . ARG B 1 268 ? 18.725 38.457 140.002 1.00 55.94 268 ARG B N 1
ATOM 4953 C CA . ARG B 1 268 ? 18.499 39.567 140.923 1.00 56.54 268 ARG B CA 1
ATOM 4954 C C . ARG B 1 268 ? 19.619 40.598 140.796 1.00 55.14 268 ARG B C 1
ATOM 4955 O O . ARG B 1 268 ? 19.852 41.395 141.707 1.00 54.73 268 ARG B O 1
ATOM 4957 N N . PHE B 1 269 ? 20.309 40.562 139.657 1.00 54.57 269 PHE B N 1
ATOM 4958 C CA . PHE B 1 269 ? 21.352 41.531 139.312 1.00 54.41 269 PHE B CA 1
ATOM 4959 C C . PHE B 1 269 ? 22.560 41.507 140.252 1.00 52.24 269 PHE B C 1
ATOM 4960 O O . PHE B 1 269 ? 23.231 42.525 140.433 1.00 54.23 269 PHE B O 1
ATOM 4962 N N . ARG B 1 270 ? 22.835 40.347 140.840 1.00 48.57 270 ARG B N 1
ATOM 4963 C CA . ARG B 1 270 ? 24.034 40.172 141.656 1.00 47.58 270 ARG B CA 1
ATOM 4964 C C . ARG B 1 270 ? 25.035 39.283 140.923 1.00 43.24 270 ARG B C 1
ATOM 4965 O O . ARG B 1 270 ? 25.497 38.273 141.455 1.00 40.09 270 ARG B O 1
ATOM 4967 N N . VAL B 1 271 ? 25.368 39.679 139.698 1.00 42.28 271 VAL B N 1
ATOM 4968 C CA . VAL B 1 271 ? 26.183 38.859 138.806 1.00 43.88 271 VAL B CA 1
ATOM 4969 C C . VAL B 1 271 ? 27.598 38.578 139.323 1.00 43.29 271 VAL B C 1
ATOM 4970 O O . VAL B 1 271 ? 28.015 37.423 139.379 1.00 41.12 271 VAL B O 1
ATOM 4974 N N . SER B 1 272 ? 28.325 39.623 139.709 1.00 46.25 272 SER B N 1
ATOM 4975 C CA . SER B 1 272 ? 29.702 39.462 140.180 1.00 47.06 272 SER B CA 1
ATOM 4976 C C . SER B 1 272 ? 29.814 38.503 141.363 1.00 47.27 272 SER B C 1
ATOM 4977 O O . SER B 1 272 ? 30.729 37.682 141.420 1.00 47.40 272 SER B O 1
ATOM 4980 N N . ALA B 1 273 ? 28.874 38.607 142.296 1.00 44.52 273 ALA B N 1
ATOM 4981 C CA . ALA B 1 273 ? 28.891 37.786 143.501 1.00 45.07 273 ALA B CA 1
ATOM 4982 C C . ALA B 1 273 ? 28.721 36.303 143.185 1.00 44.56 273 ALA B C 1
ATOM 4983 O O . ALA B 1 273 ? 29.326 35.451 143.835 1.00 44.87 273 ALA B O 1
ATOM 4985 N N . SER B 1 274 ? 27.896 35.999 142.187 1.00 44.21 274 SER B N 1
ATOM 4986 C CA . SER B 1 274 ? 27.675 34.614 141.778 1.00 40.54 274 SER B CA 1
ATOM 4987 C C . SER B 1 274 ? 28.846 34.075 140.962 1.00 32.16 274 SER B C 1
ATOM 4988 O O . SER B 1 274 ? 29.230 32.915 141.108 1.00 29.46 274 SER B O 1
ATOM 4991 N N . MET B 1 275 ? 29.414 34.923 140.110 1.00 34.18 275 MET B N 1
ATOM 4992 C CA . MET B 1 275 ? 30.575 34.545 139.312 1.00 33.59 275 MET B CA 1
ATOM 4993 C C . MET B 1 275 ? 31.802 34.304 140.187 1.00 33.29 275 MET B C 1
ATOM 4994 O O . MET B 1 275 ? 32.532 33.334 139.984 1.00 33.84 275 MET B O 1
ATOM 4999 N N . ASN B 1 276 ? 32.027 35.194 141.152 1.00 34.27 276 ASN B N 1
ATOM 5000 C CA . ASN B 1 276 ? 33.143 35.052 142.081 1.00 32.45 276 ASN B CA 1
ATOM 5001 C C . ASN B 1 276 ? 33.046 33.744 142.854 1.00 29.81 276 ASN B C 1
ATOM 5002 O O . ASN B 1 276 ? 34.040 33.041 143.035 1.00 24.07 276 ASN B O 1
ATOM 5007 N N . ALA B 1 277 ? 31.836 33.427 143.304 1.00 28.51 277 ALA B N 1
ATOM 5008 C CA . ALA B 1 277 ? 31.588 32.215 144.070 1.00 25.07 277 ALA B CA 1
ATOM 5009 C C . ALA B 1 277 ? 31.833 30.955 143.243 1.00 24.03 277 ALA B C 1
ATOM 5010 O O . ALA B 1 277 ? 32.344 29.963 143.757 1.00 21.72 277 ALA B O 1
ATOM 5012 N N . LEU B 1 278 ? 31.466 30.998 141.965 1.00 25.55 278 LEU B N 1
ATOM 5013 C CA . LEU B 1 278 ? 31.635 29.844 141.081 1.00 26.57 278 LEU B CA 1
ATOM 5014 C C . LEU B 1 278 ? 33.101 29.595 140.775 1.00 27.68 278 LEU B C 1
ATOM 5015 O O . LEU B 1 278 ? 33.532 28.454 140.612 1.00 31.46 278 LEU B O 1
ATOM 5020 N N . ILE B 1 279 ? 33.860 30.679 140.685 1.00 27.01 279 ILE B N 1
ATOM 5021 C CA . ILE B 1 279 ? 35.283 30.596 140.412 1.00 23.24 279 ILE B CA 1
ATOM 5022 C C . ILE B 1 279 ? 36.017 30.147 141.674 1.00 22.59 279 ILE B C 1
ATOM 5023 O O . ILE B 1 279 ? 36.891 29.286 141.624 1.00 24.49 279 ILE B O 1
ATOM 5028 N N . SER B 1 280 ? 35.632 30.717 142.809 1.00 23.09 280 SER B N 1
ATOM 5029 C CA . SER B 1 280 ? 36.222 30.356 144.092 1.00 23.69 280 SER B CA 1
ATOM 5030 C C . SER B 1 280 ? 35.893 28.910 144.457 1.00 28.09 280 SER B C 1
ATOM 5031 O O . SER B 1 280 ? 36.692 28.220 145.091 1.00 30.29 280 SER B O 1
ATOM 5034 N N . SER B 1 281 ? 34.708 28.463 144.056 1.00 24.31 281 SER B N 1
ATOM 5035 C CA . SER B 1 281 ? 34.299 27.079 144.251 1.00 21.13 281 SER B CA 1
ATOM 5036 C C . SER B 1 281 ? 35.217 26.150 143.457 1.00 20.51 281 SER B C 1
ATOM 5037 O O . SER B 1 281 ? 35.586 25.068 143.922 1.00 20.71 281 SER B O 1
ATOM 5040 N N . LYS B 1 282 ? 35.591 26.590 142.260 1.00 21.33 282 LYS B N 1
ATOM 5041 C CA . LYS B 1 282 ? 36.531 25.846 141.433 1.00 17.74 282 LYS B CA 1
ATOM 5042 C C . LYS B 1 282 ? 37.891 25.742 142.120 1.00 13.36 282 LYS B C 1
ATOM 5043 O O . LYS B 1 282 ? 38.550 24.709 142.037 1.00 16.12 282 LYS B O 1
ATOM 5049 N N . VAL B 1 283 ? 38.298 26.803 142.818 1.00 15.40 283 VAL B N 1
ATOM 5050 C CA . VAL B 1 283 ? 39.563 26.790 143.554 1.00 16.42 283 VAL B CA 1
ATOM 5051 C C . VAL B 1 283 ? 39.629 25.679 144.601 1.00 17.08 283 VAL B C 1
ATOM 5052 O O . VAL B 1 283 ? 40.559 24.875 144.591 1.00 22.85 283 VAL B O 1
ATOM 5056 N N . ASN B 1 284 ? 38.647 25.630 145.499 1.00 20.25 284 ASN B N 1
ATOM 5057 C CA . ASN B 1 284 ? 38.671 24.638 146.573 1.00 19.35 284 ASN B CA 1
ATOM 5058 C C . ASN B 1 284 ? 38.528 23.206 146.064 1.00 16.70 284 ASN B C 1
ATOM 5059 O O . ASN B 1 284 ? 39.146 22.288 146.595 1.00 18.28 284 ASN B O 1
ATOM 5064 N N . GLN B 1 285 ? 37.727 23.027 145.020 1.00 16.34 285 GLN B N 1
ATOM 5065 C CA . GLN B 1 285 ? 37.492 21.702 144.458 1.00 19.42 285 GLN B CA 1
ATOM 5066 C C . GLN B 1 285 ? 38.692 21.210 143.656 1.00 22.23 285 GLN B C 1
ATOM 5067 O O . GLN B 1 285 ? 38.823 20.014 143.374 1.00 22.29 285 GLN B O 1
ATOM 5073 N N . TRP B 1 286 ? 39.574 22.140 143.307 1.00 20.30 286 TRP B N 1
ATOM 5074 C CA . TRP B 1 286 ? 40.762 21.817 142.534 1.00 19.98 286 TRP B CA 1
ATOM 5075 C C . TRP B 1 286 ? 42.003 21.889 143.425 1.00 22.22 286 TRP B C 1
ATOM 5076 O O . TRP B 1 286 ? 43.130 21.749 142.958 1.00 22.18 286 TRP B O 1
ATOM 5087 N N . THR B 1 287 ? 41.779 22.105 144.717 1.00 22.34 287 THR B N 1
ATOM 5088 C CA . THR B 1 287 ? 42.855 22.113 145.707 1.00 23.39 287 THR B CA 1
ATOM 5089 C C . THR B 1 287 ? 42.483 21.299 146.947 1.00 22.08 287 THR B C 1
ATOM 5090 O O . THR B 1 287 ? 42.958 20.176 147.125 1.00 20.78 287 THR B O 1
ATOM 5094 N N . LEU B 1 288 ? 41.626 21.870 147.791 1.00 20.07 288 LEU B N 1
ATOM 5095 C CA . LEU B 1 288 ? 41.205 21.228 149.035 1.00 21.04 288 LEU B CA 1
ATOM 5096 C C . LEU B 1 288 ? 40.565 19.854 148.820 1.00 23.81 288 LEU B C 1
ATOM 5097 O O . LEU B 1 288 ? 40.850 18.914 149.561 1.00 25.53 288 LEU B O 1
ATOM 5102 N N . LEU B 1 289 ? 39.709 19.742 147.806 1.00 18.64 289 LEU B N 1
ATOM 5103 C CA . LEU B 1 289 ? 39.025 18.486 147.506 1.00 20.73 289 LEU B CA 1
ATOM 5104 C C . LEU B 1 289 ? 40.015 17.366 147.189 1.00 21.76 289 LEU B C 1
ATOM 5105 O O . LEU B 1 289 ? 39.862 16.238 147.660 1.00 19.91 289 LEU B O 1
ATOM 5110 N N . ILE B 1 290 ? 41.024 17.685 146.383 1.00 21.32 290 ILE B N 1
ATOM 5111 C CA . ILE B 1 290 ? 42.031 16.711 145.980 1.00 21.45 290 ILE B CA 1
ATOM 5112 C C . ILE B 1 290 ? 42.823 16.228 147.186 1.00 22.83 290 ILE B C 1
ATOM 5113 O O . ILE B 1 290 ? 43.083 15.035 147.334 1.00 24.42 290 ILE B O 1
ATOM 5118 N N . GLY B 1 291 ? 43.210 17.165 148.042 1.00 20.94 291 GLY B N 1
ATOM 5119 C CA . GLY B 1 291 ? 43.945 16.830 149.244 1.00 20.14 291 GLY B CA 1
ATOM 5120 C C . GLY B 1 291 ? 43.082 16.031 150.195 1.00 22.07 291 GLY B C 1
ATOM 5121 O O . GLY B 1 291 ? 43.562 15.116 150.859 1.00 23.35 291 GLY B O 1
ATOM 5122 N N . THR B 1 292 ? 41.798 16.372 150.240 1.00 23.42 292 THR B N 1
ATOM 5123 C CA . THR B 1 292 ? 40.859 15.751 151.169 1.00 24.38 292 THR B CA 1
ATOM 5124 C C . THR B 1 292 ? 40.667 14.261 150.902 1.00 23.64 292 THR B C 1
ATOM 5125 O O . THR B 1 292 ? 40.689 13.455 151.828 1.00 24.11 292 THR B O 1
ATOM 5129 N N . ILE B 1 293 ? 40.489 13.893 149.638 1.00 22.45 293 ILE B N 1
ATOM 5130 C CA . ILE B 1 293 ? 40.274 12.489 149.300 1.00 22.44 293 ILE B CA 1
ATOM 5131 C C . ILE B 1 293 ? 41.537 11.642 149.474 1.00 21.78 293 ILE B C 1
ATOM 5132 O O . ILE B 1 293 ? 41.457 10.468 149.837 1.00 19.76 293 ILE B O 1
ATOM 5137 N N . ALA B 1 294 ? 42.697 12.241 149.228 1.00 23.85 294 ALA B N 1
ATOM 5138 C CA . ALA B 1 294 ? 43.967 11.547 149.426 1.00 26.16 294 ALA B CA 1
ATOM 5139 C C . ALA B 1 294 ? 44.261 11.374 150.913 1.00 22.48 294 ALA B C 1
ATOM 5140 O O . ALA B 1 294 ? 44.725 10.324 151.340 1.00 25.59 294 ALA B O 1
ATOM 5142 N N . ILE B 1 295 ? 43.981 12.411 151.695 1.00 21.18 295 ILE B N 1
ATOM 5143 C CA . ILE B 1 295 ? 44.186 12.371 153.140 1.00 22.38 295 ILE B CA 1
ATOM 5144 C C . ILE B 1 295 ? 43.247 11.360 153.799 1.00 21.84 295 ILE B C 1
ATOM 5145 O O . ILE B 1 295 ? 43.669 10.556 154.628 1.00 23.14 295 ILE B O 1
ATOM 5150 N N . ILE B 1 296 ? 41.975 11.400 153.414 1.00 21.05 296 ILE B N 1
ATOM 5151 C CA . ILE B 1 296 ? 40.985 10.465 153.936 1.00 25.39 296 ILE B CA 1
ATOM 5152 C C . ILE B 1 296 ? 41.332 9.020 153.570 1.00 26.97 296 ILE B C 1
ATOM 5153 O O . ILE B 1 296 ? 41.118 8.100 154.361 1.00 31.72 296 ILE B O 1
ATOM 5158 N N . TYR B 1 297 ? 41.886 8.831 152.377 1.00 24.63 297 TYR B N 1
ATOM 5159 C CA . TYR B 1 297 ? 42.332 7.513 151.941 1.00 22.56 297 TYR B CA 1
ATOM 5160 C C . TYR B 1 297 ? 43.356 6.932 152.915 1.00 26.69 297 TYR B C 1
ATOM 5161 O O . TYR B 1 297 ? 43.366 5.726 153.172 1.00 28.35 297 TYR B O 1
ATOM 5170 N N . SER B 1 298 ? 44.210 7.795 153.459 1.00 24.49 298 SER B N 1
ATOM 5171 C CA . SER B 1 298 ? 45.191 7.370 154.451 1.00 26.02 298 SER B CA 1
ATOM 5172 C C . SER B 1 298 ? 44.558 7.219 155.828 1.00 26.36 298 SER B C 1
ATOM 5173 O O . SER B 1 298 ? 44.905 6.315 156.587 1.00 30.07 298 SER B O 1
ATOM 5176 N N . ILE B 1 299 ? 43.628 8.114 156.143 1.00 26.49 299 ILE B N 1
ATOM 5177 C CA . ILE B 1 299 ? 42.953 8.105 157.433 1.00 29.13 299 ILE B CA 1
ATOM 5178 C C . ILE B 1 299 ? 42.117 6.844 157.654 1.00 28.63 299 ILE B C 1
ATOM 5179 O O . ILE B 1 299 ? 42.183 6.232 158.718 1.00 29.60 299 ILE B O 1
ATOM 5184 N N . SER B 1 300 ? 41.342 6.454 156.647 1.00 25.57 300 SER B N 1
ATOM 5185 C CA . SER B 1 300 ? 40.462 5.294 156.770 1.00 26.50 300 SER B CA 1
ATOM 5186 C C . SER B 1 300 ? 41.230 3.983 156.966 1.00 26.42 300 SER B C 1
ATOM 5187 O O . SER B 1 300 ? 40.682 2.999 157.461 1.00 26.80 300 SER B O 1
ATOM 5190 N N . ALA B 1 301 ? 42.504 3.976 156.588 1.00 25.35 301 ALA B N 1
ATOM 5191 C CA . ALA B 1 301 ? 43.330 2.782 156.735 1.00 27.60 301 ALA B CA 1
ATOM 5192 C C . ALA B 1 301 ? 44.253 2.862 157.948 1.00 30.31 301 ALA B C 1
ATOM 5193 O O . ALA B 1 301 ? 44.936 1.890 158.266 1.00 36.01 301 ALA B O 1
ATOM 5195 N N . PHE B 1 302 ? 44.255 4.015 158.619 1.00 30.01 302 PHE B N 1
ATOM 5196 C CA . PHE B 1 302 ? 45.194 4.303 159.708 1.00 34.07 302 PHE B CA 1
ATOM 5197 C C . PHE B 1 302 ? 46.628 4.061 159.258 1.00 38.31 302 PHE B C 1
ATOM 5198 O O . PHE B 1 302 ? 47.424 3.471 159.984 1.00 35.52 302 PHE B O 1
ATOM 5206 N N . LYS B 1 303 ? 46.942 4.522 158.051 1.00 40.01 303 LYS B N 1
ATOM 5207 C CA . LYS B 1 303 ? 48.227 4.246 157.428 1.00 36.50 303 LYS B CA 1
ATOM 5208 C C . LYS B 1 303 ? 48.463 5.228 156.287 1.00 33.61 303 LYS B C 1
ATOM 5209 O O . LYS B 1 303 ? 47.614 5.384 155.410 1.00 27.67 303 LYS B O 1
ATOM 5215 N N . LEU B 1 304 ? 49.610 5.900 156.308 1.00 33.32 304 LEU B N 1
ATOM 5216 C CA . LEU B 1 304 ? 49.961 6.823 155.237 1.00 35.29 304 LEU B CA 1
ATOM 5217 C C . LEU B 1 304 ? 50.236 6.059 153.949 1.00 36.65 304 LEU B C 1
ATOM 5218 O O . LEU B 1 304 ? 51.109 5.194 153.899 1.00 41.04 304 LEU B O 1
ATOM 5223 N N . GLN B 1 305 ? 49.477 6.384 152.909 1.00 33.23 305 GLN B N 1
ATOM 5224 C CA . GLN B 1 305 ? 49.595 5.698 151.633 1.00 30.89 305 GLN B CA 1
ATOM 5225 C C . GLN B 1 305 ? 49.123 6.606 150.506 1.00 28.27 305 GLN B C 1
ATOM 5226 O O . GLN B 1 305 ? 48.337 7.526 150.724 1.00 28.83 305 GLN B O 1
ATOM 5232 N N . SER B 1 306 ? 49.609 6.343 149.301 1.00 28.51 306 SER B N 1
ATOM 5233 C CA . SER B 1 306 ? 49.220 7.124 148.139 1.00 28.54 306 SER B CA 1
ATOM 5234 C C . SER B 1 306 ? 47.945 6.571 147.513 1.00 26.88 306 SER B C 1
ATOM 5235 O O . SER B 1 306 ? 47.740 5.361 147.470 1.00 29.24 306 SER B O 1
ATOM 5238 N N . LEU B 1 307 ? 47.089 7.466 147.033 1.00 26.79 307 LEU B N 1
ATOM 5239 C CA . LEU B 1 307 ? 45.865 7.066 146.353 1.00 27.33 307 LEU B CA 1
ATOM 5240 C C . LEU B 1 307 ? 46.180 6.731 144.902 1.00 25.70 307 LEU B C 1
ATOM 5241 O O . LEU B 1 307 ? 46.535 7.615 144.126 1.00 24.18 307 LEU B O 1
ATOM 5246 N N . PRO B 1 308 ? 46.053 5.446 144.534 1.00 23.73 308 PRO B N 1
ATOM 5247 C CA . PRO B 1 308 ? 46.414 4.991 143.187 1.00 26.98 308 PRO B CA 1
ATOM 5248 C C . PRO B 1 308 ? 45.527 5.587 142.097 1.00 29.59 308 PRO B C 1
ATOM 5249 O O . PRO B 1 308 ? 44.328 5.800 142.298 1.00 25.45 308 PRO B O 1
ATOM 5253 N N . LEU B 1 309 ? 46.136 5.861 140.948 1.00 30.23 309 LEU B N 1
ATOM 5254 C CA . LEU B 1 309 ? 45.402 6.286 139.767 1.00 27.00 309 LEU B CA 1
ATOM 5255 C C . LEU B 1 309 ? 45.646 5.282 138.648 1.00 31.12 309 LEU B C 1
ATOM 5256 O O . LEU B 1 309 ? 46.745 5.212 138.097 1.00 32.65 309 LEU B O 1
ATOM 5261 N N . ASP B 1 310 ? 44.629 4.500 138.310 1.00 30.87 310 ASP B N 1
ATOM 5262 C CA . ASP B 1 310 ? 44.755 3.589 137.180 1.00 33.64 310 ASP B CA 1
ATOM 5263 C C . ASP B 1 310 ? 44.780 4.392 135.880 1.00 36.01 310 ASP B C 1
ATOM 5264 O O . ASP B 1 310 ? 44.678 5.623 135.906 1.00 34.48 310 ASP B O 1
ATOM 5269 N N . ALA B 1 311 ? 44.920 3.696 134.755 1.00 35.63 311 ALA B N 1
ATOM 5270 C CA . ALA B 1 311 ? 45.032 4.343 133.450 1.00 30.48 311 ALA B CA 1
ATOM 5271 C C . ALA B 1 311 ? 43.899 5.333 133.184 1.00 29.89 311 ALA B C 1
ATOM 5272 O O . ALA B 1 311 ? 44.144 6.465 132.770 1.00 28.91 311 ALA B O 1
ATOM 5274 N N . ARG B 1 312 ? 42.664 4.906 133.436 1.00 31.56 312 ARG B N 1
ATOM 5275 C CA . ARG B 1 312 ? 41.500 5.745 133.172 1.00 33.08 312 ARG B CA 1
ATOM 5276 C C . ARG B 1 312 ? 41.447 6.999 134.048 1.00 33.15 312 ARG B C 1
ATOM 5277 O O . ARG B 1 312 ? 41.189 8.096 133.552 1.00 31.43 312 ARG B O 1
ATOM 5285 N N . GLN B 1 313 ? 41.684 6.835 135.346 1.00 32.80 313 GLN B N 1
ATOM 5286 C CA . GLN B 1 313 ? 41.638 7.969 136.266 1.00 30.01 313 GLN B CA 1
ATOM 5287 C C . GLN B 1 313 ? 42.771 8.954 135.999 1.00 27.88 313 GLN B C 1
ATOM 5288 O O . GLN B 1 313 ? 42.571 10.167 136.071 1.00 23.77 313 GLN B O 1
ATOM 5294 N N . SER B 1 314 ? 43.954 8.427 135.695 1.00 25.42 314 SER B N 1
ATOM 5295 C CA . SER B 1 314 ? 45.080 9.258 135.284 1.00 25.15 314 SER B CA 1
ATOM 5296 C C . SER B 1 314 ? 44.689 10.108 134.079 1.00 22.43 314 SER B C 1
ATOM 5297 O O . SER B 1 314 ? 44.964 11.305 134.041 1.00 23.00 314 SER B O 1
ATOM 5300 N N . GLU B 1 315 ? 44.033 9.481 133.105 1.00 23.92 315 GLU B N 1
ATOM 5301 C CA . GLU B 1 315 ? 43.516 10.191 131.938 1.00 28.43 315 GLU B CA 1
ATOM 5302 C C . GLU B 1 315 ? 42.476 11.225 132.353 1.00 23.38 315 GLU B C 1
ATOM 5303 O O . GLU B 1 315 ? 42.426 12.326 131.809 1.00 21.14 315 GLU B O 1
ATOM 5309 N N . GLU B 1 316 ? 41.645 10.850 133.319 1.00 22.77 316 GLU B N 1
ATOM 5310 C CA . GLU B 1 316 ? 40.576 11.704 133.809 1.00 25.84 316 GLU B CA 1
ATOM 5311 C C . GLU B 1 316 ? 41.150 12.926 134.518 1.00 27.77 316 GLU B C 1
ATOM 5312 O O . GLU B 1 316 ? 40.629 14.037 134.388 1.00 31.82 316 GLU B O 1
ATOM 5318 N N . VAL B 1 317 ? 42.228 12.715 135.266 1.00 24.71 317 VAL B N 1
ATOM 5319 C CA . VAL B 1 317 ? 42.917 13.814 135.931 1.00 22.96 317 VAL B CA 1
ATOM 5320 C C . VAL B 1 317 ? 43.551 14.733 134.894 1.00 23.79 317 VAL B C 1
ATOM 5321 O O . VAL B 1 317 ? 43.398 15.952 134.958 1.00 21.90 317 VAL B O 1
ATOM 5325 N N . LEU B 1 318 ? 44.254 14.135 133.935 1.00 25.49 318 LEU B N 1
ATOM 5326 C CA . LEU B 1 318 ? 44.893 14.882 132.856 1.00 25.08 318 LEU B CA 1
ATOM 5327 C C . LEU B 1 318 ? 43.886 15.767 132.127 1.00 23.73 318 LEU B C 1
ATOM 5328 O O . LEU B 1 318 ? 44.124 16.961 131.932 1.00 24.77 318 LEU B O 1
ATOM 5333 N N . LEU B 1 319 ? 42.757 15.176 131.745 1.00 21.31 319 LEU B N 1
ATOM 5334 C CA . LEU B 1 319 ? 41.693 15.895 131.050 1.00 21.99 319 LEU B CA 1
ATOM 5335 C C . LEU B 1 319 ? 41.148 17.055 131.881 1.00 22.88 319 LEU B C 1
ATOM 5336 O O . LEU B 1 319 ? 40.900 18.139 131.356 1.00 25.72 319 LEU B O 1
ATOM 5341 N N . THR B 1 320 ? 40.963 16.820 133.176 1.00 24.45 320 THR B N 1
ATOM 5342 C CA . THR B 1 320 ? 40.462 17.851 134.082 1.00 20.89 320 THR B CA 1
ATOM 5343 C C . THR B 1 320 ? 41.494 18.961 134.260 1.00 16.69 320 THR B C 1
ATOM 5344 O O . THR B 1 320 ? 41.146 20.134 134.357 1.00 18.58 320 THR B O 1
ATOM 5348 N N . ALA B 1 321 ? 42.766 18.578 134.297 1.00 21.13 321 ALA B N 1
ATOM 5349 C CA . ALA B 1 321 ? 43.859 19.544 134.345 1.00 21.06 321 ALA B CA 1
ATOM 5350 C C . ALA B 1 321 ? 43.906 20.352 133.053 1.00 23.28 321 ALA B C 1
ATOM 5351 O O . ALA B 1 321 ? 44.191 21.549 133.066 1.00 20.53 321 ALA B O 1
ATOM 5353 N N . ALA B 1 322 ? 43.618 19.690 131.937 1.00 27.96 322 ALA B N 1
ATOM 5354 C CA . ALA B 1 322 ? 43.603 20.351 130.636 1.00 23.50 322 ALA B CA 1
ATOM 5355 C C . ALA B 1 322 ? 42.496 21.399 130.569 1.00 22.88 322 ALA B C 1
ATOM 5356 O O . ALA B 1 322 ? 42.722 22.527 130.124 1.00 20.76 322 ALA B O 1
ATOM 5358 N N . GLN B 1 323 ? 41.301 21.019 131.017 1.00 21.56 323 GLN B N 1
ATOM 5359 C CA . GLN B 1 323 ? 40.160 21.928 131.046 1.00 22.67 323 GLN B CA 1
ATOM 5360 C C . GLN B 1 323 ? 40.416 23.109 131.990 1.00 21.08 323 GLN B C 1
ATOM 5361 O O . GLN B 1 323 ? 39.987 24.233 131.726 1.00 22.36 323 GLN B O 1
ATOM 5367 N N . SER B 1 324 ? 41.123 22.843 133.084 1.00 18.52 324 SER B N 1
ATOM 5368 C CA . SER B 1 324 ? 41.463 23.878 134.056 1.00 21.64 324 SER B CA 1
ATOM 5369 C C . SER B 1 324 ? 42.377 24.934 133.450 1.00 21.58 324 SER B C 1
ATOM 5370 O O . SER B 1 324 ? 42.201 26.127 133.690 1.00 22.05 324 SER B O 1
ATOM 5373 N N . LEU B 1 325 ? 43.356 24.485 132.669 1.00 22.06 325 LEU B N 1
ATOM 5374 C CA . LEU B 1 325 ? 44.275 25.389 131.986 1.00 20.88 325 LEU B CA 1
ATOM 5375 C C . LEU B 1 325 ? 43.505 26.313 131.052 1.00 16.65 325 LEU B C 1
ATOM 5376 O O . LEU B 1 325 ? 43.727 27.521 131.034 1.00 15.69 325 LEU B O 1
ATOM 5381 N N . PHE B 1 326 ? 42.599 25.729 130.274 1.00 20.95 326 PHE B N 1
ATOM 5382 C CA . PHE B 1 326 ? 41.795 26.483 129.322 1.00 23.92 326 PHE B CA 1
ATOM 5383 C C . PHE B 1 326 ? 40.881 27.475 130.038 1.00 23.49 326 PHE B C 1
ATOM 5384 O O . PHE B 1 326 ? 40.712 28.607 129.588 1.00 23.41 326 PHE B O 1
ATOM 5392 N N . ALA B 1 327 ? 40.312 27.049 131.162 1.00 24.11 327 ALA B N 1
ATOM 5393 C CA . ALA B 1 327 ? 39.434 27.906 131.954 1.00 24.48 327 ALA B CA 1
ATOM 5394 C C . ALA B 1 327 ? 40.191 29.087 132.555 1.00 27.86 327 ALA B C 1
ATOM 5395 O O . ALA B 1 327 ? 39.690 30.214 132.564 1.00 31.42 327 ALA B O 1
ATOM 5397 N N . VAL B 1 328 ? 41.394 28.822 133.060 1.00 26.71 328 VAL B N 1
ATOM 5398 C CA . VAL B 1 328 ? 42.246 29.875 133.604 1.00 25.77 328 VAL B CA 1
ATOM 5399 C C . VAL B 1 328 ? 42.591 30.892 132.524 1.00 23.64 328 VAL B C 1
ATOM 5400 O O . VAL B 1 328 ? 42.496 32.100 132.743 1.00 27.41 328 VAL B O 1
ATOM 5404 N N . ALA B 1 329 ? 42.981 30.389 131.356 1.00 23.20 329 ALA B N 1
ATOM 5405 C CA . ALA B 1 329 ? 43.318 31.229 130.211 1.00 24.40 329 ALA B CA 1
ATOM 5406 C C . ALA B 1 329 ? 42.168 32.166 129.862 1.00 26.58 329 ALA B C 1
ATOM 5407 O O . ALA B 1 329 ? 42.376 33.331 129.532 1.00 28.87 329 ALA B O 1
ATOM 5409 N N . ILE B 1 330 ? 40.952 31.642 129.944 1.00 28.48 330 ILE B N 1
ATOM 5410 C CA . ILE B 1 330 ? 39.754 32.417 129.655 1.00 32.77 330 ILE B CA 1
ATOM 5411 C C . ILE B 1 330 ? 39.556 33.556 130.658 1.00 32.80 330 ILE B C 1
ATOM 5412 O O . ILE B 1 330 ? 39.161 34.658 130.283 1.00 36.48 330 ILE B O 1
ATOM 5417 N N . LEU B 1 331 ? 39.859 33.294 131.926 1.00 32.93 331 LEU B N 1
ATOM 5418 C CA . LEU B 1 331 ? 39.671 34.284 132.987 1.00 29.11 331 LEU B CA 1
ATOM 5419 C C . LEU B 1 331 ? 40.686 35.425 132.969 1.00 30.34 331 LEU B C 1
ATOM 5420 O O . LEU B 1 331 ? 40.444 36.474 133.568 1.00 33.65 331 LEU B O 1
ATOM 5425 N N . LEU B 1 332 ? 41.816 35.216 132.297 1.00 28.09 332 LEU B N 1
ATOM 5426 C CA . LEU B 1 332 ? 42.949 36.146 132.372 1.00 30.83 332 LEU B CA 1
ATOM 5427 C C . LEU B 1 332 ? 42.614 37.613 132.074 1.00 33.27 332 LEU B C 1
ATOM 5428 O O . LEU B 1 332 ? 43.106 38.512 132.758 1.00 37.16 332 LEU B O 1
ATOM 5433 N N . ASP B 1 333 ? 41.780 37.856 131.067 1.00 27.24 333 ASP B N 1
ATOM 5434 C CA . ASP B 1 333 ? 41.404 39.228 130.723 1.00 31.89 333 ASP B CA 1
ATOM 5435 C C . ASP B 1 333 ? 40.238 39.747 131.570 1.00 30.48 333 ASP B C 1
ATOM 5436 O O . ASP B 1 333 ? 39.655 40.782 131.259 1.00 30.70 333 ASP B O 1
ATOM 5441 N N . LEU B 1 334 ? 39.912 39.020 132.637 1.00 30.06 334 LEU B N 1
ATOM 5442 C CA . LEU B 1 334 ? 38.845 39.402 133.564 1.00 34.83 334 LEU B CA 1
ATOM 5443 C C . LEU B 1 334 ? 37.482 39.593 132.890 1.00 36.59 334 LEU B C 1
ATOM 5444 O O . LEU B 1 334 ? 36.670 40.408 133.323 1.00 32.08 334 LEU B O 1
ATOM 5449 N N . LYS B 1 335 ? 37.242 38.834 131.826 1.00 41.49 335 LYS B N 1
ATOM 5450 C CA . LYS B 1 335 ? 35.951 38.831 131.153 1.00 42.87 335 LYS B CA 1
ATOM 5451 C C . LYS B 1 335 ? 35.606 37.411 130.729 1.00 41.22 335 LYS B C 1
ATOM 5452 O O . LYS B 1 335 ? 36.495 36.589 130.513 1.00 42.75 335 LYS B O 1
ATOM 5458 N N . ILE B 1 336 ? 34.313 37.127 130.618 1.00 39.40 336 ILE B N 1
ATOM 5459 C CA . ILE B 1 336 ? 33.847 35.882 130.021 1.00 36.02 336 ILE B CA 1
ATOM 5460 C C . ILE B 1 336 ? 32.866 36.205 128.900 1.00 36.17 336 ILE B C 1
ATOM 5461 O O . ILE B 1 336 ? 31.692 36.483 129.152 1.00 35.54 336 ILE B O 1
ATOM 5466 N N . SER B 1 337 ? 33.351 36.176 127.663 1.00 36.14 337 SER B N 1
ATOM 5467 C CA . SER B 1 337 ? 32.505 36.468 126.513 1.00 36.83 337 SER B CA 1
ATOM 5468 C C . SER B 1 337 ? 31.597 35.283 126.215 1.00 32.80 337 SER B C 1
ATOM 5469 O O . SER B 1 337 ? 31.757 34.207 126.790 1.00 27.89 337 SER B O 1
ATOM 5472 N N . TRP B 1 338 ? 30.650 35.480 125.306 1.00 35.59 338 TRP B N 1
ATOM 5473 C CA . TRP B 1 338 ? 29.733 34.411 124.940 1.00 35.94 338 TRP B CA 1
ATOM 5474 C C . TRP B 1 338 ? 30.441 33.347 124.104 1.00 34.83 338 TRP B C 1
ATOM 5475 O O . TRP B 1 338 ? 30.023 32.190 124.077 1.00 35.90 338 TRP B O 1
ATOM 5486 N N . LYS B 1 339 ? 31.520 33.741 123.435 1.00 33.72 339 LYS B N 1
ATOM 5487 C CA . LYS B 1 339 ? 32.333 32.792 122.679 1.00 34.86 339 LYS B CA 1
ATOM 5488 C C . LYS B 1 339 ? 33.065 31.832 123.613 1.00 33.36 339 LYS B C 1
ATOM 5489 O O . LYS B 1 339 ? 33.049 30.619 123.404 1.00 32.37 339 LYS B O 1
ATOM 5495 N N . GLU B 1 340 ? 33.702 32.383 124.644 1.00 30.89 340 GLU B N 1
ATOM 5496 C CA . GLU B 1 340 ? 34.413 31.574 125.634 1.00 31.88 340 GLU B CA 1
ATOM 5497 C C . GLU B 1 340 ? 33.481 30.615 126.377 1.00 30.56 340 GLU B C 1
ATOM 5498 O O . GLU B 1 340 ? 33.817 29.449 126.580 1.00 31.51 340 GLU B O 1
ATOM 5504 N N . ALA B 1 341 ? 32.310 31.105 126.774 1.00 27.32 341 ALA B N 1
ATOM 5505 C CA . ALA B 1 341 ? 31.336 30.270 127.470 1.00 26.17 341 ALA B CA 1
ATOM 5506 C C . ALA B 1 341 ? 30.793 29.177 126.552 1.00 32.35 341 ALA B C 1
ATOM 5507 O O . ALA B 1 341 ? 30.511 28.067 126.998 1.00 31.26 341 ALA B O 1
ATOM 5509 N N . SER B 1 342 ? 30.647 29.504 125.270 1.00 35.49 342 SER B N 1
ATOM 5510 C CA . SER B 1 342 ? 30.219 28.537 124.264 1.00 37.48 342 SER B CA 1
ATOM 5511 C C . SER B 1 342 ? 31.244 27.417 124.123 1.00 35.28 342 SER B C 1
ATOM 5512 O O . SER B 1 342 ? 30.887 26.251 123.955 1.00 36.03 342 SER B O 1
ATOM 5515 N N . ALA B 1 343 ? 32.519 27.784 124.188 1.00 30.20 343 ALA B N 1
ATOM 5516 C CA . ALA B 1 343 ? 33.600 26.820 124.033 1.00 32.10 343 ALA B CA 1
ATOM 5517 C C . ALA B 1 343 ? 33.688 25.904 125.247 1.00 33.94 343 ALA B C 1
ATOM 5518 O O . ALA B 1 343 ? 33.939 24.707 125.113 1.00 37.42 343 ALA B O 1
ATOM 5520 N N . LEU B 1 344 ? 33.476 26.473 126.430 1.00 30.68 344 LEU B N 1
ATOM 5521 C CA . LEU B 1 344 ? 33.478 25.693 127.664 1.00 28.02 344 LEU B CA 1
ATOM 5522 C C . LEU B 1 344 ? 32.363 24.653 127.661 1.00 27.77 344 LEU B C 1
ATOM 5523 O O . LEU B 1 344 ? 32.579 23.494 128.025 1.00 24.43 344 LEU B O 1
ATOM 5528 N N . PHE B 1 345 ? 31.173 25.073 127.243 1.00 28.28 345 PHE B N 1
ATOM 5529 C CA . PHE B 1 345 ? 30.010 24.194 127.240 1.00 30.87 345 PHE B CA 1
ATOM 5530 C C . PHE B 1 345 ? 30.145 23.085 126.200 1.00 32.35 345 PHE B C 1
ATOM 5531 O O . PHE B 1 345 ? 29.879 21.918 126.486 1.00 31.20 345 PHE B O 1
ATOM 5539 N N . LEU B 1 346 ? 30.566 23.457 124.996 1.00 35.24 346 LEU B N 1
ATOM 5540 C CA . LEU B 1 346 ? 30.690 22.502 123.899 1.00 32.71 346 LEU B CA 1
ATOM 5541 C C . LEU B 1 346 ? 31.807 21.484 124.114 1.00 25.21 346 LEU B C 1
ATOM 5542 O O . LEU B 1 346 ? 31.618 20.297 123.865 1.00 25.82 346 LEU B O 1
ATOM 5547 N N . LEU B 1 347 ? 32.967 21.943 124.571 1.00 21.14 347 LEU B N 1
ATOM 5548 C CA . LEU B 1 347 ? 34.092 21.041 124.801 1.00 23.57 347 LEU B CA 1
ATOM 5549 C C . LEU B 1 347 ? 33.791 20.088 125.950 1.00 26.89 347 LEU B C 1
ATOM 5550 O O . LEU B 1 347 ? 34.304 18.969 125.999 1.00 26.96 347 LEU B O 1
ATOM 5555 N N . PHE B 1 348 ? 32.941 20.530 126.869 1.00 28.37 348 PHE B N 1
ATOM 5556 C CA . PHE B 1 348 ? 32.500 19.659 127.946 1.00 24.53 348 PHE B CA 1
ATOM 5557 C C . PHE B 1 348 ? 31.525 18.596 127.458 1.00 26.73 348 PHE B C 1
ATOM 5558 O O . PHE B 1 348 ? 31.719 17.408 127.716 1.00 33.71 348 PHE B O 1
ATOM 5566 N N . ILE B 1 349 ? 30.470 19.016 126.765 1.00 25.09 349 ILE B N 1
ATOM 5567 C CA . ILE B 1 349 ? 29.436 18.067 126.359 1.00 30.96 349 ILE B CA 1
ATOM 5568 C C . ILE B 1 349 ? 29.912 17.077 125.298 1.00 33.59 349 ILE B C 1
ATOM 5569 O O . ILE B 1 349 ? 29.441 15.942 125.259 1.00 32.12 349 ILE B O 1
ATOM 5574 N N . VAL B 1 350 ? 30.843 17.497 124.444 1.00 32.51 350 VAL B N 1
ATOM 5575 C CA . VAL B 1 350 ? 31.422 16.570 123.476 1.00 30.57 350 VAL B CA 1
ATOM 5576 C C . VAL B 1 350 ? 32.047 15.389 124.209 1.00 33.32 350 VAL B C 1
ATOM 5577 O O . VAL B 1 350 ? 31.698 14.243 123.948 1.00 35.62 350 VAL B O 1
ATOM 5581 N N . GLN B 1 351 ? 32.950 15.674 125.144 1.00 32.72 351 GLN B N 1
ATOM 5582 C CA . GLN B 1 351 ? 33.591 14.619 125.923 1.00 31.40 351 GLN B CA 1
ATOM 5583 C C . GLN B 1 351 ? 32.554 13.842 126.718 1.00 30.55 351 GLN B C 1
ATOM 5584 O O . GLN B 1 351 ? 32.635 12.619 126.825 1.00 25.51 351 GLN B O 1
ATOM 5590 N N . LEU B 1 352 ? 31.576 14.560 127.261 1.00 35.54 352 LEU B N 1
ATOM 5591 C CA . LEU B 1 352 ? 30.507 13.946 128.040 1.00 37.57 352 LEU B CA 1
ATOM 5592 C C . LEU B 1 352 ? 29.739 12.895 127.235 1.00 38.69 352 LEU B C 1
ATOM 5593 O O . LEU B 1 352 ? 29.467 11.802 127.732 1.00 38.88 352 LEU B O 1
ATOM 5598 N N . LEU B 1 353 ? 29.403 13.229 125.991 1.00 41.16 353 LEU B N 1
ATOM 5599 C CA . LEU B 1 353 ? 28.623 12.332 125.138 1.00 40.57 353 LEU B CA 1
ATOM 5600 C C . LEU B 1 353 ? 29.479 11.466 124.208 1.00 39.60 353 LEU B C 1
ATOM 5601 O O . LEU B 1 353 ? 28.955 10.580 123.536 1.00 40.87 353 LEU B O 1
ATOM 5606 N N . PHE B 1 354 ? 30.782 11.731 124.154 1.00 39.39 354 PHE B N 1
ATOM 5607 C CA . PHE B 1 354 ? 31.705 10.888 123.392 1.00 42.87 354 PHE B CA 1
ATOM 5608 C C . PHE B 1 354 ? 32.602 10.123 124.356 1.00 44.39 354 PHE B C 1
ATOM 5609 O O . PHE B 1 354 ? 33.699 10.583 124.672 1.00 45.73 354 PHE B O 1
ATOM 5617 N N . PRO B 1 355 ? 32.151 8.950 124.822 1.00 46.36 355 PRO B N 1
ATOM 5618 C CA . PRO B 1 355 ? 32.961 8.173 125.765 1.00 43.65 355 PRO B CA 1
ATOM 5619 C C . PRO B 1 355 ? 34.155 7.525 125.068 1.00 40.82 355 PRO B C 1
ATOM 5620 O O . PRO B 1 355 ? 34.145 7.386 123.841 1.00 43.06 355 PRO B O 1
ATOM 5624 N N . GLY B 1 356 ? 35.173 7.147 125.837 1.00 36.88 356 GLY B N 1
ATOM 5625 C CA . GLY B 1 356 ? 36.325 6.463 125.278 1.00 38.33 356 GLY B CA 1
ATOM 5626 C C . GLY B 1 356 ? 37.659 7.102 125.616 1.00 38.71 356 GLY B C 1
ATOM 5627 O O . GLY B 1 356 ? 37.732 8.296 125.906 1.00 41.30 356 GLY B O 1
ATOM 5628 N N . VAL B 1 357 ? 38.716 6.296 125.573 1.00 39.86 357 VAL B N 1
ATOM 5629 C CA . VAL B 1 357 ? 40.069 6.767 125.849 1.00 39.22 357 VAL B CA 1
ATOM 5630 C C . VAL B 1 357 ? 40.506 7.772 124.790 1.00 41.69 357 VAL B C 1
ATOM 5631 O O . VAL B 1 357 ? 41.177 8.761 125.092 1.00 43.78 357 VAL B O 1
ATOM 5635 N N . GLU B 1 358 ? 40.114 7.504 123.549 1.00 43.67 358 GLU B N 1
ATOM 5636 C CA . GLU B 1 358 ? 40.506 8.319 122.407 1.00 44.75 358 GLU B CA 1
ATOM 5637 C C . GLU B 1 358 ? 40.054 9.763 122.560 1.00 40.50 358 GLU B C 1
ATOM 5638 O O . GLU B 1 358 ? 40.848 10.689 122.405 1.00 39.77 358 GLU B O 1
ATOM 5644 N N . VAL B 1 359 ? 38.774 9.946 122.863 1.00 37.00 359 VAL B N 1
ATOM 5645 C CA . VAL B 1 359 ? 38.206 11.280 122.983 1.00 36.10 359 VAL B CA 1
ATOM 5646 C C . VAL B 1 359 ? 38.839 12.041 124.146 1.00 37.36 359 VAL B C 1
ATOM 5647 O O . VAL B 1 359 ? 39.058 13.251 124.061 1.00 36.34 359 VAL B O 1
ATOM 5651 N N . ARG B 1 360 ? 39.154 11.325 125.221 1.00 37.13 360 ARG B N 1
ATOM 5652 C CA . ARG B 1 360 ? 39.767 11.949 126.391 1.00 35.05 360 ARG B CA 1
ATOM 5653 C C . ARG B 1 360 ? 41.136 12.552 126.078 1.00 32.48 360 ARG B C 1
ATOM 5654 O O . ARG B 1 360 ? 41.465 13.633 126.560 1.00 33.40 360 ARG B O 1
ATOM 5662 N N . TYR B 1 361 ? 41.928 11.859 125.268 1.00 31.16 361 TYR B N 1
ATOM 5663 C CA . TYR B 1 361 ? 43.242 12.367 124.883 1.00 36.26 361 TYR B CA 1
ATOM 5664 C C . TYR B 1 361 ? 43.146 13.473 123.833 1.00 38.19 361 TYR B C 1
ATOM 5665 O O . TYR B 1 361 ? 43.954 14.397 123.816 1.00 36.18 361 TYR B O 1
ATOM 5674 N N . ILE B 1 362 ? 42.156 13.371 122.956 1.00 40.46 362 ILE B N 1
ATOM 5675 C CA . ILE B 1 362 ? 41.962 14.363 121.908 1.00 39.79 362 ILE B CA 1
ATOM 5676 C C . ILE B 1 362 ? 41.456 15.684 122.484 1.00 39.50 362 ILE B C 1
ATOM 5677 O O . ILE B 1 362 ? 41.950 16.756 122.132 1.00 43.63 362 ILE B O 1
ATOM 5682 N N . ILE B 1 363 ? 40.480 15.604 123.380 1.00 34.62 363 ILE B N 1
ATOM 5683 C CA . ILE B 1 363 ? 39.932 16.800 124.013 1.00 33.51 363 ILE B CA 1
ATOM 5684 C C . ILE B 1 363 ? 40.960 17.470 124.931 1.00 31.61 363 ILE B C 1
ATOM 5685 O O . ILE B 1 363 ? 41.036 18.699 124.995 1.00 33.11 363 ILE B O 1
ATOM 5690 N N . SER B 1 364 ? 41.756 16.660 125.625 1.00 26.40 364 SER B N 1
ATOM 5691 C CA . SER B 1 364 ? 42.850 17.177 126.444 1.00 22.55 364 SER B CA 1
ATOM 5692 C C . SER B 1 364 ? 43.793 18.029 125.602 1.00 25.51 364 SER B C 1
ATOM 5693 O O . SER B 1 364 ? 44.079 19.174 125.946 1.00 27.13 364 SER B O 1
ATOM 5696 N N . ALA B 1 365 ? 44.264 17.465 124.493 1.00 26.89 365 ALA B N 1
ATOM 5697 C CA . ALA B 1 365 ? 45.161 18.177 123.589 1.00 27.93 365 ALA B CA 1
ATOM 5698 C C . ALA B 1 365 ? 44.525 19.463 123.070 1.00 32.43 365 ALA B C 1
ATOM 5699 O O . ALA B 1 365 ? 45.173 20.507 123.027 1.00 35.34 365 ALA B O 1
ATOM 5701 N N . ILE B 1 366 ? 43.254 19.384 122.690 1.00 31.66 366 ILE B N 1
ATOM 5702 C CA . ILE B 1 366 ? 42.525 20.552 122.208 1.00 29.79 366 ILE B CA 1
ATOM 5703 C C . ILE B 1 366 ? 42.458 21.668 123.256 1.00 30.17 366 ILE B C 1
ATOM 5704 O O . ILE B 1 366 ? 42.714 22.831 122.943 1.00 34.91 366 ILE B O 1
ATOM 5709 N N . TYR B 1 367 ? 42.122 21.305 124.492 1.00 31.09 367 TYR B N 1
ATOM 5710 C CA . TYR B 1 367 ? 42.140 22.240 125.615 1.00 26.69 367 TYR B CA 1
ATOM 5711 C C . TYR B 1 367 ? 43.495 22.931 125.713 1.00 29.98 367 TYR B C 1
ATOM 5712 O O . TYR B 1 367 ? 43.578 24.155 125.839 1.00 27.48 367 TYR B O 1
ATOM 5721 N N . ILE B 1 368 ? 44.558 22.135 125.657 1.00 33.68 368 ILE B N 1
ATOM 5722 C CA . ILE B 1 368 ? 45.914 22.656 125.783 1.00 33.73 368 ILE B CA 1
ATOM 5723 C C . ILE B 1 368 ? 46.293 23.536 124.596 1.00 33.86 368 ILE B C 1
ATOM 5724 O O . ILE B 1 368 ? 46.846 24.620 124.769 1.00 34.54 368 ILE B O 1
ATOM 5729 N N . ILE B 1 369 ? 45.985 23.070 123.392 1.00 32.88 369 ILE B N 1
ATOM 5730 C CA . ILE B 1 369 ? 46.330 23.809 122.186 1.00 34.51 369 ILE B CA 1
ATOM 5731 C C . ILE B 1 369 ? 45.589 25.146 122.119 1.00 32.05 369 ILE B C 1
ATOM 5732 O O . ILE B 1 369 ? 46.157 26.154 121.701 1.00 29.11 369 ILE B O 1
ATOM 5737 N N . LEU B 1 370 ? 44.333 25.158 122.557 1.00 30.58 370 LEU B N 1
ATOM 5738 C CA . LEU B 1 370 ? 43.553 26.395 122.605 1.00 29.27 370 LEU B CA 1
ATOM 5739 C C . LEU B 1 370 ? 44.082 27.374 123.648 1.00 28.31 370 LEU B C 1
ATOM 5740 O O . LEU B 1 370 ? 43.924 28.586 123.507 1.00 30.93 370 LEU B O 1
ATOM 5745 N N . SER B 1 371 ? 44.708 26.842 124.693 1.00 28.01 371 SER B N 1
ATOM 5746 C CA . SER B 1 371 ? 45.154 27.654 125.821 1.00 29.00 371 SER B CA 1
ATOM 5747 C C . SER B 1 371 ? 46.419 28.438 125.505 1.00 30.32 371 SER B C 1
ATOM 5748 O O . SER B 1 371 ? 46.534 29.609 125.863 1.00 28.93 371 SER B O 1
ATOM 5751 N N . LEU B 1 372 ? 47.358 27.780 124.830 1.00 31.53 372 LEU B N 1
ATOM 5752 C CA . LEU B 1 372 ? 48.669 28.358 124.537 1.00 32.60 372 LEU B CA 1
ATOM 5753 C C . LEU B 1 372 ? 48.662 29.769 123.923 1.00 33.83 372 LEU B C 1
ATOM 5754 O O . LEU B 1 372 ? 49.389 30.640 124.400 1.00 35.70 372 LEU B O 1
ATOM 5759 N N . PRO B 1 373 ? 47.850 30.004 122.870 1.00 35.45 373 PRO B N 1
ATOM 5760 C CA . PRO B 1 373 ? 47.841 31.365 122.318 1.00 35.63 373 PRO B CA 1
ATOM 5761 C C . PRO B 1 373 ? 47.212 32.382 123.264 1.00 35.42 373 PRO B C 1
ATOM 5762 O O . PRO B 1 373 ? 47.614 33.545 123.261 1.00 39.37 373 PRO B O 1
ATOM 5766 N N . ILE B 1 374 ? 46.244 31.950 124.064 1.00 32.45 374 ILE B N 1
ATOM 5767 C CA . ILE B 1 374 ? 45.609 32.843 125.023 1.00 29.81 374 ILE B CA 1
ATOM 5768 C C . ILE B 1 374 ? 46.586 33.218 126.129 1.00 26.05 374 ILE B C 1
ATOM 5769 O O . ILE B 1 374 ? 46.731 34.391 126.468 1.00 25.11 374 ILE B O 1
ATOM 5774 N N . LEU B 1 375 ? 47.252 32.212 126.689 1.00 29.14 375 LEU B N 1
ATOM 5775 C CA . LEU B 1 375 ? 48.245 32.426 127.737 1.00 30.69 375 LEU B CA 1
ATOM 5776 C C . LEU B 1 375 ? 49.371 33.327 127.241 1.00 31.71 375 LEU B C 1
ATOM 5777 O O . LEU B 1 375 ? 49.822 34.226 127.950 1.00 32.81 375 LEU B O 1
ATOM 5782 N N . PHE B 1 376 ? 49.816 33.077 126.016 1.00 28.75 376 PHE B N 1
ATOM 5783 C CA . PHE B 1 376 ? 50.900 33.844 125.420 1.00 31.02 376 PHE B CA 1
ATOM 5784 C C . PHE B 1 376 ? 50.485 35.300 125.203 1.00 31.45 376 PHE B C 1
ATOM 5785 O O . PHE B 1 376 ? 51.264 36.222 125.444 1.00 27.17 376 PHE B O 1
ATOM 5793 N N . ALA B 1 377 ? 49.248 35.501 124.760 1.00 32.45 377 ALA B N 1
ATOM 5794 C CA . ALA B 1 377 ? 48.737 36.846 124.524 1.00 31.77 377 ALA B CA 1
ATOM 5795 C C . ALA B 1 377 ? 48.492 37.596 125.832 1.00 30.57 377 ALA B C 1
ATOM 5796 O O . ALA B 1 377 ? 48.738 38.795 125.925 1.00 32.99 377 ALA B O 1
ATOM 5798 N N . LYS B 1 378 ? 48.013 36.881 126.844 1.00 26.83 378 LYS B N 1
ATOM 5799 C CA . LYS B 1 378 ? 47.688 37.498 128.125 1.00 26.57 378 LYS B CA 1
ATOM 5800 C C . LYS B 1 378 ? 48.780 37.257 129.165 1.00 25.49 378 LYS B C 1
ATOM 5801 O O . LYS B 1 378 ? 48.498 37.194 130.360 1.00 26.24 378 LYS B O 1
ATOM 5805 N N . ARG B 1 379 ? 50.025 37.129 128.717 1.00 27.84 379 ARG B N 1
ATOM 5806 C CA . ARG B 1 379 ? 51.122 36.849 129.641 1.00 30.10 379 ARG B CA 1
ATOM 5807 C C . ARG B 1 379 ? 51.358 37.995 130.629 1.00 28.41 379 ARG B C 1
ATOM 5808 O O . ARG B 1 379 ? 51.828 37.770 131.745 1.00 33.01 379 ARG B O 1
ATOM 5816 N N . LYS B 1 380 ? 51.021 39.217 130.226 1.00 24.55 380 LYS B N 1
ATOM 5817 C CA . LYS B 1 380 ? 51.075 40.354 131.143 1.00 28.85 380 LYS B CA 1
ATOM 5818 C C . LYS B 1 380 ? 50.009 40.219 132.224 1.00 27.87 380 LYS B C 1
ATOM 5819 O O . LYS B 1 380 ? 50.204 40.664 133.354 1.00 29.55 380 LYS B O 1
ATOM 5825 N N . GLU B 1 381 ? 48.882 39.607 131.867 1.00 26.40 381 GLU B N 1
ATOM 5826 C CA . GLU B 1 381 ? 47.792 39.383 132.813 1.00 29.12 381 GLU B CA 1
ATOM 5827 C C . GLU B 1 381 ? 48.166 38.288 133.805 1.00 28.13 381 GLU B C 1
ATOM 5828 O O . GLU B 1 381 ? 47.698 38.283 134.941 1.00 28.87 381 GLU B O 1
ATOM 5834 N N . ILE B 1 382 ? 49.010 37.359 133.365 1.00 26.32 382 ILE B N 1
ATOM 5835 C CA . ILE B 1 382 ? 49.498 36.293 134.233 1.00 28.68 382 ILE B CA 1
ATOM 5836 C C . ILE B 1 382 ? 50.430 36.875 135.285 1.00 28.15 382 ILE B C 1
ATOM 5837 O O . ILE B 1 382 ? 50.385 36.489 136.454 1.00 30.18 382 ILE B O 1
ATOM 5842 N N . VAL B 1 383 ? 51.267 37.818 134.864 1.00 25.69 383 VAL B N 1
ATOM 5843 C CA . VAL B 1 383 ? 52.175 38.502 135.779 1.00 30.28 383 VAL B CA 1
ATOM 5844 C C . VAL B 1 383 ? 51.386 39.352 136.770 1.00 26.84 383 VAL B C 1
ATOM 5845 O O . VAL B 1 383 ? 51.742 39.455 137.942 1.00 29.29 383 VAL B O 1
ATOM 5849 N N . GLU B 1 384 ? 50.300 39.948 136.292 1.00 24.62 384 GLU B N 1
ATOM 5850 C CA . GLU B 1 384 ? 49.451 40.772 137.142 1.00 30.19 384 GLU B CA 1
ATOM 5851 C C . GLU B 1 384 ? 48.803 39.982 138.275 1.00 26.76 384 GLU B C 1
ATOM 5852 O O . GLU B 1 384 ? 48.597 40.515 139.362 1.00 28.59 384 GLU B O 1
ATOM 5858 N N . SER B 1 385 ? 48.493 38.714 138.025 1.00 23.02 385 SER B N 1
ATOM 5859 C CA . SER B 1 385 ? 47.907 37.873 139.063 1.00 27.78 385 SER B CA 1
ATOM 5860 C C . SER B 1 385 ? 48.921 37.611 140.173 1.00 26.40 385 SER B C 1
ATOM 5861 O O . SER B 1 385 ? 48.564 37.545 141.348 1.00 25.55 385 SER B O 1
ATOM 5864 N N . PHE B 1 386 ? 50.188 37.478 139.793 1.00 29.47 386 PHE B N 1
ATOM 5865 C CA . PHE B 1 386 ? 51.266 37.335 140.763 1.00 30.74 386 PHE B CA 1
ATOM 5866 C C . PHE B 1 386 ? 51.439 38.613 141.577 1.00 32.51 386 PHE B C 1
ATOM 5867 O O . PHE B 1 386 ? 51.700 38.563 142.778 1.00 35.73 386 PHE B O 1
ATOM 5875 N N . ARG B 1 387 ? 51.299 39.759 140.917 1.00 29.45 387 ARG B N 1
ATOM 5876 C CA . ARG B 1 387 ? 51.450 41.040 141.595 1.00 28.55 387 ARG B CA 1
ATOM 5877 C C . ARG B 1 387 ? 50.314 41.277 142.581 1.00 31.67 387 ARG B C 1
ATOM 5878 O O . ARG B 1 387 ? 50.529 41.820 143.663 1.00 36.78 387 ARG B O 1
ATOM 5886 N N . THR B 1 388 ? 49.109 40.861 142.205 1.00 28.25 388 THR B N 1
ATOM 5887 C CA . THR B 1 388 ? 47.966 40.911 143.104 1.00 29.43 388 THR B CA 1
ATOM 5888 C C . THR B 1 388 ? 48.253 40.109 144.377 1.00 33.12 388 THR B C 1
ATOM 5889 O O . THR B 1 388 ? 47.995 40.577 145.488 1.00 33.92 388 THR B O 1
ATOM 5893 N N . VAL B 1 389 ? 48.802 38.908 144.210 1.00 31.63 389 VAL B N 1
ATOM 5894 C CA . VAL B 1 389 ? 49.178 38.069 145.347 1.00 35.94 389 VAL B CA 1
ATOM 5895 C C . VAL B 1 389 ? 50.238 38.756 146.207 1.00 38.86 389 VAL B C 1
ATOM 5896 O O . VAL B 1 389 ? 50.107 38.819 147.433 1.00 38.83 389 VAL B O 1
ATOM 5900 N N . LYS B 1 390 ? 51.276 39.280 145.560 1.00 39.11 390 LYS B N 1
ATOM 5901 C CA . LYS B 1 390 ? 52.326 40.018 146.260 1.00 41.91 390 LYS B CA 1
ATOM 5902 C C . LYS B 1 390 ? 51.763 41.260 146.950 1.00 43.36 390 LYS B C 1
ATOM 5903 O O . LYS B 1 390 ? 52.180 41.618 148.051 1.00 45.15 390 LYS B O 1
ATOM 5905 N N . ARG B 1 391 ? 50.808 41.908 146.294 1.00 41.38 391 ARG B N 1
ATOM 5906 C CA . ARG B 1 391 ? 50.161 43.091 146.843 1.00 42.39 391 ARG B CA 1
ATOM 5907 C C . ARG B 1 391 ? 49.335 42.748 148.083 1.00 44.64 391 ARG B C 1
ATOM 5908 O O . ARG B 1 391 ? 49.254 43.542 149.018 1.00 48.52 391 ARG B O 1
ATOM 5916 N N . LEU B 1 392 ? 48.731 41.563 148.093 1.00 46.94 392 LEU B N 1
ATOM 5917 C CA . LEU B 1 392 ? 47.942 41.122 149.242 1.00 46.96 392 LEU B CA 1
ATOM 5918 C C . LEU B 1 392 ? 48.823 40.697 150.414 1.00 50.54 392 LEU B C 1
ATOM 5919 O O . LEU B 1 392 ? 48.471 40.906 151.574 1.00 54.17 392 LEU B O 1
ATOM 5924 N N . ILE B 1 393 ? 49.971 40.102 150.108 1.00 53.08 393 ILE B N 1
ATOM 5925 C CA . ILE B 1 393 ? 50.912 39.690 151.142 1.00 58.04 393 ILE B CA 1
ATOM 5926 C C . ILE B 1 393 ? 51.436 40.891 151.939 1.00 66.96 393 ILE B C 1
ATOM 5927 O O . ILE B 1 393 ? 51.628 40.806 153.153 1.00 70.93 393 ILE B O 1
ATOM 5932 N N . SER B 1 394 ? 51.632 42.015 151.255 1.00 71.85 394 SER B N 1
ATOM 5933 C CA . SER B 1 394 ? 52.133 43.236 151.886 1.00 78.08 394 SER B CA 1
ATOM 5934 C C . SER B 1 394 ? 51.172 43.799 152.936 1.00 84.34 394 SER B C 1
ATOM 5935 O O . SER B 1 394 ? 51.571 44.619 153.768 1.00 86.78 394 SER B O 1
ATOM 5938 N N . LEU B 1 395 ? 49.916 43.356 152.885 1.00 87.17 395 LEU B N 1
ATOM 5939 C CA . LEU B 1 395 ? 48.880 43.807 153.816 1.00 88.76 395 LEU B CA 1
ATOM 5940 C C . LEU B 1 395 ? 48.683 45.321 153.765 1.00 91.59 395 LEU B C 1
ATOM 5941 O O . LEU B 1 395 ? 47.570 45.814 153.952 1.00 93.19 395 LEU B O 1
#

Sequence (781 aa):
DFTKEKFQLLAISSLTLPWLISLAFNYHHPALTQTLLSGLAVVSASFLISWAAETAEMDVPRSFSLAIVALLAVLPEYAVDGYFAWKAGSVGGEYVHYATANMTGANRLLIGIGWSLVAFIAFRTLKSKEVELDDGIRLEIFFLFLATLYAFTLPLKGHISPFDALVFVSLYAIYIYLSTKAEREEVEVGGVPAYLCSLKTETRRLSVVVLFLFAGFTILMSVEAFSEGLLETARIAGIDEFLAVQWIAPLASESPELIVAIYFVRRFRVSASMNALISSKVNQWTLLIGTIAIIYSISAFKLQSLPLDARQSEEVLLTAAQSLFAVAILLDLKISWKEASALFLLFIVQLLFPGVEVRYIISAIYIILSLPILFAKRKEIVESFRTVKRLISLEDFTKEKFQLLAISSLTLPWLISLAFNYHHPALTQTLLSGLAVVSASFLISWAAETAEFSLAIVALLAVLPEYAVDGYFAWKAGSVGGEYVHYATANMTGANRLLIGIGWSLVAFIAFRTLKSKEVELDDGIRLEIFFLFLATLYAFTLPLKGHISPFDALVFVSLYAIYIYLSTKAEREEVGGVPAYLCSLKTETRRLSVVVLFLFAGFTILMSVEAFSEGLLETARIAGIDEFLAVQWIAPLASESPELIVAIYFVRRFRVSASMNALISSKVNQWTLLIGTIAIIYSISAFKLQSLPLDARQSEEVLLTAAQSLFAVAILLDLKISWKEASALFLLFIVQLLFPGVEVRYIISAIYIILSLPILFAKRKEIVESFRTVKRLISL

Nearest PDB structures (foldseek):
  4kpp-assembly1_A  TM=1.003E+00  e=5.430E-52  Archaeoglobus fulgidus DSM 4304
  4kpp-assembly2_B  TM=9.861E-01  e=2.024E-45  Archaeoglobus fulgidus DSM 4304
  5hwy-assembly1_A  TM=7.218E-01  e=9.764E-08  Methanocaldococcus jannaschii DSM 2661
  4k1c-assembly2_B  TM=7.211E-01  e=5.171E-07  Saccharomyces cerevisiae S288C
  5jdn-assembly1_A  TM=7.221E-01  e=7.597E-07  Methanocaldococcus jannaschii DSM 2661